Protein 2YQQ (pdb70)

Solvent-accessible surface area: 5164 Å² total; per-residue (Å²): 137,121,118,84,114,99,62,175,168,112,120,123,84,62,0,83,65,49,123,106,180,34,147,115,134,1,121,39,25,172,30,9,32,24,58,95,88,12,43,152,135,26,105,145,166,19,107,65,144,87,122,53,148,87,110,130

Structure (mmCIF, N/CA/C/O backbone):
data_2YQQ
#
_entry.id   2YQQ
#
loop_
_entity.id
_entity.type
_entity.pdbx_description
1 polymer 'Zinc finger HIT domain-containing protein 3'
2 non-polymer 'ZINC ION'
#
loop_
_atom_site.group_PDB
_atom_site.id
_atom_site.type_symbol
_atom_site.label_atom_id
_atom_site.label_alt_id
_atom_site.label_comp_id
_atom_site.label_asym_id
_atom_site.label_entity_id
_atom_site.label_seq_id
_atom_site.pdbx_PDB_ins_code
_atom_site.Cartn_x
_atom_site.Cartn_y
_atom_site.Cartn_z
_atom_site.occupancy
_atom_site.B_iso_or_equiv
_atom_site.auth_seq_id
_atom_site.auth_comp_id
_atom_site.auth_asym_id
_atom_site.auth_atom_id
_atom_site.pdbx_PDB_model_num
ATOM 1 N N . GLY A 1 1 ? 3.902 27.645 37.496 1.00 0.00 1 GLY A N 1
ATOM 2 C CA . GLY A 1 1 ? 4.185 26.224 37.579 1.00 0.00 1 GLY A CA 1
ATOM 3 C C . GLY A 1 1 ? 3.091 25.377 36.961 1.00 0.00 1 GLY A C 1
ATOM 4 O O . GLY A 1 1 ? 2.377 24.662 37.665 1.00 0.00 1 GLY A O 1
ATOM 8 N N . SER A 1 2 ? 2.956 25.458 35.641 1.00 0.00 2 SER A N 1
ATOM 9 C CA . SER A 1 2 ? 1.937 24.696 34.929 1.00 0.00 2 SER A CA 1
ATOM 10 C C . SER A 1 2 ? 2.092 24.860 33.420 1.00 0.00 2 SER A C 1
ATOM 11 O O . SER A 1 2 ? 2.271 25.970 32.920 1.00 0.00 2 SER A O 1
ATOM 19 N N . SER A 1 3 ? 2.023 23.745 32.700 1.00 0.00 3 SER A N 1
ATOM 20 C CA . SER A 1 3 ? 2.160 23.762 31.248 1.00 0.00 3 SER A CA 1
ATOM 21 C C . SER A 1 3 ? 1.171 22.799 30.598 1.00 0.00 3 SER A C 1
ATOM 22 O O . SER A 1 3 ? 0.601 21.935 31.262 1.00 0.00 3 SER A O 1
ATOM 30 N N . GLY A 1 4 ? 0.972 22.957 29.293 1.00 0.00 4 GLY A N 1
ATOM 31 C CA . GLY A 1 4 ? 0.052 22.096 28.573 1.00 0.00 4 GLY A CA 1
ATOM 32 C C . GLY A 1 4 ? 0.122 22.298 27.072 1.00 0.00 4 GLY A C 1
ATOM 33 O O . GLY A 1 4 ? -0.870 22.661 26.441 1.00 0.00 4 GLY A O 1
ATOM 37 N N . SER A 1 5 ? 1.299 22.064 26.500 1.00 0.00 5 SER A N 1
ATOM 38 C CA . SER A 1 5 ? 1.497 22.228 25.064 1.00 0.00 5 SER A CA 1
ATOM 39 C C . SER A 1 5 ? 1.717 20.878 24.388 1.00 0.00 5 SER A C 1
ATOM 40 O O . SER A 1 5 ? 2.592 20.108 24.785 1.00 0.00 5 SER A O 1
ATOM 48 N N . SER A 1 6 ? 0.916 20.597 23.366 1.00 0.00 6 SER A N 1
ATOM 49 C CA . SER A 1 6 ? 1.019 19.339 22.636 1.00 0.00 6 SER A CA 1
ATOM 50 C C . SER A 1 6 ? 1.847 19.513 21.367 1.00 0.00 6 SER A C 1
ATOM 51 O O . SER A 1 6 ? 1.406 20.143 20.406 1.00 0.00 6 SER A O 1
ATOM 59 N N . GLY A 1 7 ? 3.052 18.950 21.371 1.00 0.00 7 GLY A N 1
ATOM 60 C CA . GLY A 1 7 ? 3.923 19.054 20.215 1.00 0.00 7 GLY A CA 1
ATOM 61 C C . GLY A 1 7 ? 3.255 18.579 18.940 1.00 0.00 7 GLY A C 1
ATOM 62 O O . GLY A 1 7 ? 3.295 17.391 18.615 1.00 0.00 7 GLY A O 1
ATOM 66 N N . LEU A 1 8 ? 2.637 19.506 18.216 1.00 0.00 8 LEU A N 1
ATOM 67 C CA . LEU A 1 8 ? 1.955 19.176 16.970 1.00 0.00 8 LEU A CA 1
ATOM 68 C C . LEU A 1 8 ? 2.854 18.342 16.062 1.00 0.00 8 LEU A C 1
ATOM 69 O O . LEU A 1 8 ? 3.850 18.835 15.533 1.00 0.00 8 LEU A O 1
ATOM 85 N N . LYS A 1 9 ? 2.495 17.075 15.885 1.00 0.00 9 LYS A N 1
ATOM 86 C CA . LYS A 1 9 ? 3.265 16.172 15.038 1.00 0.00 9 LYS A CA 1
ATOM 87 C C . LYS A 1 9 ? 2.371 15.507 13.996 1.00 0.00 9 LYS A C 1
ATOM 88 O O . LYS A 1 9 ? 1.145 15.536 14.108 1.00 0.00 9 LYS A O 1
ATOM 107 N N . CYS A 1 10 ? 2.992 14.910 12.985 1.00 0.00 10 CYS A N 1
ATOM 108 C CA . CYS A 1 10 ? 2.252 14.237 11.924 1.00 0.00 10 CYS A CA 1
ATOM 109 C C . CYS A 1 10 ? 2.541 12.740 11.924 1.00 0.00 10 CYS A C 1
ATOM 110 O O . CYS A 1 10 ? 3.481 12.279 12.571 1.00 0.00 10 CYS A O 1
ATOM 118 N N . SER A 1 11 ? 1.725 11.985 11.195 1.00 0.00 11 SER A N 1
ATOM 119 C CA . SER A 1 11 ? 1.889 10.538 11.116 1.00 0.00 11 SER A CA 1
ATOM 120 C C . SER A 1 11 ? 2.599 10.142 9.825 1.00 0.00 11 SER A C 1
ATOM 121 O O . SER A 1 11 ? 2.205 10.555 8.733 1.00 0.00 11 SER A O 1
ATOM 129 N N . THR A 1 12 ? 3.649 9.337 9.957 1.00 0.00 12 THR A N 1
ATOM 130 C CA . THR A 1 12 ? 4.415 8.885 8.802 1.00 0.00 12 THR A CA 1
ATOM 131 C C . THR A 1 12 ? 4.453 7.363 8.729 1.00 0.00 12 THR A C 1
ATOM 132 O O . THR A 1 12 ? 4.807 6.693 9.700 1.00 0.00 12 THR A O 1
ATOM 143 N N . VAL A 1 13 ? 4.088 6.821 7.572 1.00 0.00 13 VAL A N 1
ATOM 144 C CA . VAL A 1 13 ? 4.082 5.377 7.372 1.00 0.00 13 VAL A CA 1
ATOM 145 C C . VAL A 1 13 ? 5.045 4.972 6.261 1.00 0.00 13 VAL A C 1
ATOM 146 O O . VAL A 1 13 ? 5.434 5.795 5.432 1.00 0.00 13 VAL A O 1
ATOM 159 N N . VAL A 1 14 ? 5.426 3.699 6.251 1.00 0.00 14 VAL A N 1
ATOM 160 C CA . VAL A 1 14 ? 6.343 3.183 5.241 1.00 0.00 14 VAL A CA 1
ATOM 161 C C . VAL A 1 14 ? 5.834 1.870 4.656 1.00 0.00 14 VAL A C 1
ATOM 162 O O . VAL A 1 14 ? 5.128 1.114 5.323 1.00 0.00 14 VAL A O 1
ATOM 175 N N . CYS A 1 15 ? 6.199 1.605 3.406 1.00 0.00 15 CYS A N 1
ATOM 176 C CA . CYS A 1 15 ? 5.780 0.384 2.730 1.00 0.00 15 CYS A CA 1
ATOM 177 C C . CYS A 1 15 ? 5.684 -0.778 3.715 1.00 0.00 15 CYS A C 1
ATOM 178 O O . CYS A 1 15 ? 6.646 -1.093 4.416 1.00 0.00 15 CYS A O 1
ATOM 185 N N . VAL A 1 16 ? 4.516 -1.411 3.762 1.00 0.00 16 VAL A N 1
ATOM 186 C CA . VAL A 1 16 ? 4.294 -2.538 4.660 1.00 0.00 16 VAL A CA 1
ATOM 187 C C . VAL A 1 16 ? 4.932 -3.810 4.113 1.00 0.00 16 VAL A C 1
ATOM 188 O O . VAL A 1 16 ? 4.654 -4.911 4.591 1.00 0.00 16 VAL A O 1
ATOM 201 N N . ILE A 1 17 ? 5.788 -3.652 3.110 1.00 0.00 17 ILE A N 1
ATOM 202 C CA . ILE A 1 17 ? 6.467 -4.788 2.499 1.00 0.00 17 ILE A CA 1
ATOM 203 C C . ILE A 1 17 ? 7.978 -4.684 2.675 1.00 0.00 17 ILE A C 1
ATOM 204 O O . ILE A 1 17 ? 8.616 -5.591 3.212 1.00 0.00 17 ILE A O 1
ATOM 220 N N . CYS A 1 18 ? 8.547 -3.572 2.220 1.00 0.00 18 CYS A N 1
ATOM 221 C CA . CYS A 1 18 ? 9.983 -3.348 2.328 1.00 0.00 18 CYS A CA 1
ATOM 222 C C . CYS A 1 18 ? 10.287 -2.249 3.342 1.00 0.00 18 CYS A C 1
ATOM 223 O O . CYS A 1 18 ? 11.414 -2.130 3.826 1.00 0.00 18 CYS A O 1
ATOM 230 N N . LEU A 1 19 ? 9.276 -1.448 3.658 1.00 0.00 19 LEU A N 1
ATOM 231 C CA . LEU A 1 19 ? 9.435 -0.358 4.615 1.00 0.00 19 LEU A CA 1
ATOM 232 C C . LEU A 1 19 ? 10.272 0.770 4.021 1.00 0.00 19 LEU A C 1
ATOM 233 O O . LEU A 1 19 ? 11.275 1.183 4.603 1.00 0.00 19 LEU A O 1
ATOM 249 N N . GLU A 1 20 ? 9.851 1.266 2.862 1.00 0.00 20 GLU A N 1
ATOM 250 C CA . GLU A 1 20 ? 10.563 2.348 2.191 1.00 0.00 20 GLU A CA 1
ATOM 251 C C . GLU A 1 20 ? 9.592 3.424 1.715 1.00 0.00 20 GLU A C 1
ATOM 252 O O . GLU A 1 20 ? 8.400 3.169 1.539 1.00 0.00 20 GLU A O 1
ATOM 264 N N . LYS A 1 21 ? 10.110 4.630 1.508 1.00 0.00 21 LYS A N 1
ATOM 265 C CA . LYS A 1 21 ? 9.292 5.747 1.051 1.00 0.00 21 LYS A CA 1
ATOM 266 C C . LYS A 1 21 ? 8.311 5.298 -0.028 1.00 0.00 21 LYS A C 1
ATOM 267 O O . LYS A 1 21 ? 8.670 5.127 -1.193 1.00 0.00 21 LYS A O 1
ATOM 286 N N . PRO A 1 22 ? 7.044 5.104 0.366 1.00 0.00 22 PRO A N 1
ATOM 287 C CA . PRO A 1 22 ? 5.986 4.674 -0.553 1.00 0.00 22 PRO A CA 1
ATOM 288 C C . PRO A 1 22 ? 5.611 5.761 -1.554 1.00 0.00 22 PRO A C 1
ATOM 289 O O . PRO A 1 22 ? 5.199 6.857 -1.172 1.00 0.00 22 PRO A O 1
ATOM 300 N N . LYS A 1 23 ? 5.757 5.452 -2.838 1.00 0.00 23 LYS A N 1
ATOM 301 C CA . LYS A 1 23 ? 5.432 6.402 -3.896 1.00 0.00 23 LYS A CA 1
ATOM 302 C C . LYS A 1 23 ? 3.929 6.436 -4.154 1.00 0.00 23 LYS A C 1
ATOM 303 O O . LYS A 1 23 ? 3.369 7.483 -4.480 1.00 0.00 23 LYS A O 1
ATOM 322 N N . TYR A 1 24 ? 3.281 5.286 -4.004 1.00 0.00 24 TYR A N 1
ATOM 323 C CA . TYR A 1 24 ? 1.843 5.185 -4.222 1.00 0.00 24 TYR A CA 1
ATOM 324 C C . TYR A 1 24 ? 1.196 4.282 -3.176 1.00 0.00 24 TYR A C 1
ATOM 325 O O . TYR A 1 24 ? 1.883 3.674 -2.354 1.00 0.00 24 TYR A O 1
ATOM 343 N N . ARG A 1 25 ? -0.129 4.198 -3.215 1.00 0.00 25 ARG A N 1
ATOM 344 C CA . ARG A 1 25 ? -0.871 3.370 -2.271 1.00 0.00 25 ARG A CA 1
ATOM 345 C C . ARG A 1 25 ? -1.914 2.524 -2.994 1.00 0.00 25 ARG A C 1
ATOM 346 O O . ARG A 1 25 ? -2.260 2.793 -4.144 1.00 0.00 25 ARG A O 1
ATOM 367 N N . CYS A 1 26 ? -2.413 1.498 -2.311 1.00 0.00 26 CYS A N 1
ATOM 368 C CA . CYS A 1 26 ? -3.416 0.611 -2.887 1.00 0.00 26 CYS A CA 1
ATOM 369 C C . CYS A 1 26 ? -4.781 1.292 -2.936 1.00 0.00 26 CYS A C 1
ATOM 370 O O . CYS A 1 26 ? -5.292 1.788 -1.932 1.00 0.00 26 CYS A O 1
ATOM 377 N N . PRO A 1 27 ? -5.386 1.318 -4.133 1.00 0.00 27 PRO A N 1
ATOM 378 C CA . PRO A 1 27 ? -6.699 1.935 -4.343 1.00 0.00 27 PRO A CA 1
ATOM 379 C C . PRO A 1 27 ? -7.823 1.144 -3.682 1.00 0.00 27 PRO A C 1
ATOM 380 O O . PRO A 1 27 ? -9.002 1.398 -3.929 1.00 0.00 27 PRO A O 1
ATOM 391 N N . ALA A 1 28 ? -7.450 0.185 -2.841 1.00 0.00 28 ALA A N 1
ATOM 392 C CA . ALA A 1 28 ? -8.428 -0.641 -2.143 1.00 0.00 28 ALA A CA 1
ATOM 393 C C . ALA A 1 28 ? -8.339 -0.439 -0.634 1.00 0.00 28 ALA A C 1
ATOM 394 O O . ALA A 1 28 ? -9.245 0.123 -0.018 1.00 0.00 28 ALA A O 1
ATOM 401 N N . CYS A 1 29 ? -7.242 -0.902 -0.043 1.00 0.00 29 CYS A N 1
ATOM 402 C CA . CYS A 1 29 ? -7.036 -0.773 1.394 1.00 0.00 29 CYS A CA 1
ATOM 403 C C . CYS A 1 29 ? -6.233 0.484 1.718 1.00 0.00 29 CYS A C 1
ATOM 404 O O . CYS A 1 29 ? -6.145 0.896 2.875 1.00 0.00 29 CYS A O 1
ATOM 411 N N . ARG A 1 30 ? -5.650 1.089 0.688 1.00 0.00 30 ARG A N 1
ATOM 412 C CA . ARG A 1 30 ? -4.855 2.298 0.863 1.00 0.00 30 ARG A CA 1
ATOM 413 C C . ARG A 1 30 ? -3.588 2.005 1.662 1.00 0.00 30 ARG A C 1
ATOM 414 O O . ARG A 1 30 ? -3.293 2.681 2.648 1.00 0.00 30 ARG A O 1
ATOM 435 N N . VAL A 1 31 ? -2.843 0.992 1.230 1.00 0.00 31 VAL A N 1
ATOM 436 C CA . VAL A 1 31 ? -1.609 0.609 1.905 1.00 0.00 31 VAL A CA 1
ATOM 437 C C . VAL A 1 31 ? -0.392 1.190 1.194 1.00 0.00 31 VAL A C 1
ATOM 438 O O . VAL A 1 31 ? -0.376 1.360 -0.025 1.00 0.00 31 VAL A O 1
ATOM 451 N N . PRO A 1 32 ? 0.655 1.503 1.973 1.00 0.00 32 PRO A N 1
ATOM 452 C CA . PRO A 1 32 ? 1.897 2.070 1.439 1.00 0.00 32 PRO A CA 1
ATOM 453 C C . PRO A 1 32 ? 2.688 1.060 0.615 1.00 0.00 32 PRO A C 1
ATOM 454 O O . PRO A 1 32 ? 3.058 -0.005 1.110 1.00 0.00 32 PRO A O 1
ATOM 465 N N . TYR A 1 33 ? 2.943 1.400 -0.643 1.00 0.00 33 TYR A N 1
ATOM 466 C CA . TYR A 1 33 ? 3.688 0.522 -1.537 1.00 0.00 33 TYR A CA 1
ATOM 467 C C . TYR A 1 33 ? 4.554 1.330 -2.498 1.00 0.00 33 TYR A C 1
ATOM 468 O O . TYR A 1 33 ? 4.062 2.210 -3.206 1.00 0.00 33 TYR A O 1
ATOM 486 N N . CYS A 1 34 ? 5.847 1.025 -2.519 1.00 0.00 34 CYS A N 1
ATOM 487 C CA . CYS A 1 34 ? 6.784 1.721 -3.393 1.00 0.00 34 CYS A CA 1
ATOM 488 C C . CYS A 1 34 ? 6.447 1.471 -4.860 1.00 0.00 34 CYS A C 1
ATOM 489 O O . CYS A 1 34 ? 5.951 2.359 -5.554 1.00 0.00 34 CYS A O 1
ATOM 496 N N . SER A 1 35 ? 6.720 0.257 -5.326 1.00 0.00 35 SER A N 1
ATOM 497 C CA . SER A 1 35 ? 6.450 -0.109 -6.711 1.00 0.00 35 SER A CA 1
ATOM 498 C C . SER A 1 35 ? 5.414 -1.227 -6.786 1.00 0.00 35 SER A C 1
ATOM 499 O O . SER A 1 35 ? 4.913 -1.693 -5.763 1.00 0.00 35 SER A O 1
ATOM 507 N N . VAL A 1 36 ? 5.099 -1.653 -8.005 1.00 0.00 36 VAL A N 1
ATOM 508 C CA . VAL A 1 36 ? 4.125 -2.717 -8.215 1.00 0.00 36 VAL A CA 1
ATOM 509 C C . VAL A 1 36 ? 4.559 -4.004 -7.523 1.00 0.00 36 VAL A C 1
ATOM 510 O O . VAL A 1 36 ? 3.742 -4.709 -6.930 1.00 0.00 36 VAL A O 1
ATOM 523 N N . VAL A 1 37 ? 5.851 -4.305 -7.601 1.00 0.00 37 VAL A N 1
ATOM 524 C CA . VAL A 1 37 ? 6.395 -5.507 -6.981 1.00 0.00 37 VAL A CA 1
ATOM 525 C C . VAL A 1 37 ? 5.812 -5.719 -5.589 1.00 0.00 37 VAL A C 1
ATOM 526 O O . VAL A 1 37 ? 5.076 -6.678 -5.352 1.00 0.00 37 VAL A O 1
ATOM 539 N N . CYS A 1 38 ? 6.145 -4.819 -4.670 1.00 0.00 38 CYS A N 1
ATOM 540 C CA . CYS A 1 38 ? 5.654 -4.906 -3.300 1.00 0.00 38 CYS A CA 1
ATOM 541 C C . CYS A 1 38 ? 4.133 -5.022 -3.273 1.00 0.00 38 CYS A C 1
ATOM 542 O O . CYS A 1 38 ? 3.564 -5.675 -2.397 1.00 0.00 38 CYS A O 1
ATOM 549 N N . PHE A 1 39 ? 3.479 -4.384 -4.239 1.00 0.00 39 PHE A N 1
ATOM 550 C CA . PHE A 1 39 ? 2.024 -4.415 -4.326 1.00 0.00 39 PHE A CA 1
ATOM 551 C C . PHE A 1 39 ? 1.533 -5.795 -4.752 1.00 0.00 39 PHE A C 1
ATOM 552 O O . PHE A 1 39 ? 0.429 -6.209 -4.400 1.00 0.00 39 PHE A O 1
ATOM 569 N N . ARG A 1 40 ? 2.363 -6.502 -5.513 1.00 0.00 40 ARG A N 1
ATOM 570 C CA . ARG A 1 40 ? 2.013 -7.836 -5.989 1.00 0.00 40 ARG A CA 1
ATOM 571 C C . ARG A 1 40 ? 1.764 -8.783 -4.819 1.00 0.00 40 ARG A C 1
ATOM 572 O O . ARG A 1 40 ? 0.655 -9.286 -4.639 1.00 0.00 40 ARG A O 1
ATOM 593 N N . LYS A 1 41 ? 2.803 -9.022 -4.026 1.00 0.00 41 LYS A N 1
ATOM 594 C CA . LYS A 1 41 ? 2.699 -9.908 -2.873 1.00 0.00 41 LYS A CA 1
ATOM 595 C C . LYS A 1 41 ? 1.522 -9.511 -1.987 1.00 0.00 41 LYS A C 1
ATOM 596 O O . LYS A 1 41 ? 0.953 -10.345 -1.283 1.00 0.00 41 LYS A O 1
ATOM 615 N N . HIS A 1 42 ? 1.162 -8.232 -2.028 1.00 0.00 42 HIS A N 1
ATOM 616 C CA . HIS A 1 42 ? 0.051 -7.725 -1.230 1.00 0.00 42 HIS A CA 1
ATOM 617 C C . HIS A 1 42 ? -1.287 -8.100 -1.861 1.00 0.00 42 HIS A C 1
ATOM 618 O O . HIS A 1 42 ? -2.061 -8.869 -1.290 1.00 0.00 42 HIS A O 1
ATOM 632 N N . LYS A 1 43 ? -1.554 -7.550 -3.041 1.00 0.00 43 LYS A N 1
ATOM 633 C CA . LYS A 1 43 ? -2.797 -7.826 -3.750 1.00 0.00 43 LYS A CA 1
ATOM 634 C C . LYS A 1 43 ? -3.257 -9.260 -3.505 1.00 0.00 43 LYS A C 1
ATOM 635 O O . LYS A 1 43 ? -4.444 -9.516 -3.311 1.00 0.00 43 LYS A O 1
ATOM 654 N N . GLU A 1 44 ? -2.307 -10.191 -3.515 1.00 0.00 44 GLU A N 1
ATOM 655 C CA . GLU A 1 44 ? -2.616 -11.598 -3.293 1.00 0.00 44 GLU A CA 1
ATOM 656 C C . GLU A 1 44 ? -3.579 -11.766 -2.121 1.00 0.00 44 GLU A C 1
ATOM 657 O O . GLU A 1 44 ? -4.596 -12.450 -2.234 1.00 0.00 44 GLU A O 1
ATOM 669 N N . GLN A 1 45 ? -3.250 -11.136 -0.998 1.00 0.00 45 GLN A N 1
ATOM 670 C CA . GLN A 1 45 ? -4.085 -11.217 0.195 1.00 0.00 45 GLN A CA 1
ATOM 671 C C . GLN A 1 45 ? -4.602 -9.838 0.592 1.00 0.00 45 GLN A C 1
ATOM 672 O O . GLN A 1 45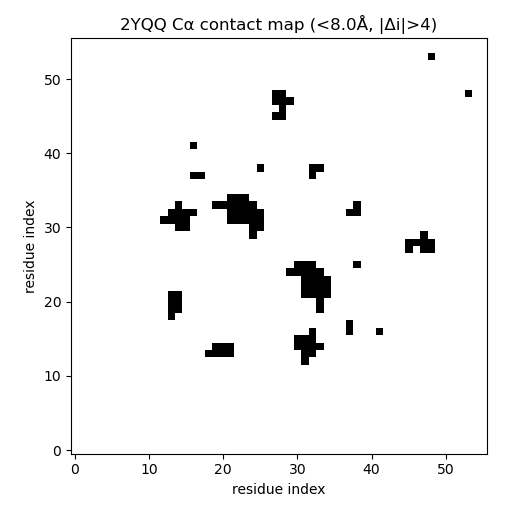 ? -4.936 -9.598 1.753 1.00 0.00 45 GLN A O 1
ATOM 686 N N . CYS A 1 46 ? -4.665 -8.933 -0.379 1.00 0.00 46 CYS A N 1
ATOM 687 C CA . CYS A 1 46 ? -5.140 -7.577 -0.132 1.00 0.00 46 CYS A CA 1
ATOM 688 C C . CYS A 1 46 ? -6.550 -7.592 0.449 1.00 0.00 46 CYS A C 1
ATOM 689 O O . CYS A 1 46 ? -7.519 -7.877 -0.253 1.00 0.00 46 CYS A O 1
ATOM 696 N N . ASN A 1 47 ? -6.657 -7.283 1.738 1.00 0.00 47 ASN A N 1
ATOM 697 C CA . ASN A 1 47 ? -7.948 -7.261 2.414 1.00 0.00 47 ASN A CA 1
ATOM 698 C C . ASN A 1 47 ? -8.353 -5.833 2.769 1.00 0.00 47 ASN A C 1
ATOM 699 O O . ASN A 1 47 ? -7.874 -5.250 3.742 1.00 0.00 47 ASN A O 1
ATOM 710 N N . PRO A 1 48 ? -9.256 -5.256 1.962 1.00 0.00 48 PRO A N 1
ATOM 711 C CA . PRO A 1 48 ? -9.746 -3.890 2.171 1.00 0.00 48 PRO A CA 1
ATOM 712 C C . PRO A 1 48 ? -10.631 -3.775 3.407 1.00 0.00 48 PRO A C 1
ATOM 713 O O . PRO A 1 48 ? -10.822 -4.747 4.137 1.00 0.00 48 PRO A O 1
ATOM 724 N N . GLU A 1 49 ? -11.169 -2.581 3.635 1.00 0.00 49 GLU A N 1
ATOM 725 C CA . GLU A 1 49 ? -12.034 -2.340 4.784 1.00 0.00 49 GLU A CA 1
ATOM 726 C C . GLU A 1 49 ? -13.361 -3.078 4.631 1.00 0.00 49 GLU A C 1
ATOM 727 O O . GLU A 1 49 ? -14.241 -2.649 3.883 1.00 0.00 49 GLU A O 1
ATOM 739 N N . THR A 1 50 ? -13.497 -4.192 5.343 1.00 0.00 50 THR A N 1
ATOM 740 C CA . THR A 1 50 ? -14.715 -4.991 5.286 1.00 0.00 50 THR A CA 1
ATOM 741 C C . THR A 1 50 ? -15.931 -4.172 5.703 1.00 0.00 50 THR A C 1
ATOM 742 O O . THR A 1 50 ? -15.832 -3.283 6.549 1.00 0.00 50 THR A O 1
ATOM 753 N N . SER A 1 51 ? -17.078 -4.478 5.105 1.00 0.00 51 SER A N 1
ATOM 754 C CA . SER A 1 51 ? -18.313 -3.767 5.413 1.00 0.00 51 SER A CA 1
ATOM 755 C C . SER A 1 51 ? -18.660 -3.895 6.893 1.00 0.00 51 SER A C 1
ATOM 756 O O . SER A 1 51 ? -18.426 -4.935 7.508 1.00 0.00 51 SER A O 1
ATOM 764 N N . GLY A 1 52 ? -19.218 -2.829 7.458 1.00 0.00 52 GLY A N 1
ATOM 765 C CA . GLY A 1 52 ? -19.588 -2.842 8.862 1.00 0.00 52 GLY A CA 1
ATOM 766 C C . GLY A 1 52 ? -18.520 -2.233 9.748 1.00 0.00 52 GLY A C 1
ATOM 767 O O . GLY A 1 52 ? -17.483 -1.766 9.276 1.00 0.00 52 GLY A O 1
ATOM 771 N N . PRO A 1 53 ? -18.769 -2.232 11.066 1.00 0.00 53 PRO A N 1
ATOM 772 C CA . PRO A 1 53 ? -17.833 -1.678 12.048 1.00 0.00 53 PRO A CA 1
ATOM 773 C C . PRO A 1 53 ? -16.572 -2.523 12.189 1.00 0.00 53 PRO A C 1
ATOM 774 O O . PRO A 1 53 ? -16.643 -3.722 12.462 1.00 0.00 53 PRO A O 1
ATOM 785 N N . SER A 1 54 ? -15.417 -1.892 12.001 1.00 0.00 54 SER A N 1
ATOM 786 C CA . SER A 1 54 ? -14.140 -2.588 12.103 1.00 0.00 54 SER A CA 1
ATOM 787 C C . SER A 1 54 ? -13.162 -1.803 12.973 1.00 0.00 54 SER A C 1
ATOM 788 O O . SER A 1 54 ? -12.583 -2.342 13.916 1.00 0.00 54 SER A O 1
ATOM 796 N N . SER A 1 55 ? -12.984 -0.527 12.648 1.00 0.00 55 SER A N 1
ATOM 797 C CA . SER A 1 55 ? -12.074 0.332 13.396 1.00 0.00 55 SER A CA 1
ATOM 798 C C . SER A 1 55 ? -12.700 1.702 13.644 1.00 0.00 55 SER A C 1
ATOM 799 O O . SER A 1 55 ? -13.417 2.232 12.796 1.00 0.00 55 SER A O 1
ATOM 807 N N . GLY A 1 56 ? -12.422 2.269 14.814 1.00 0.00 56 GLY A N 1
ATOM 808 C CA . GLY A 1 56 ? -12.965 3.571 15.154 1.00 0.00 56 GLY A CA 1
ATOM 809 C C . GLY A 1 56 ? -12.623 3.990 16.570 1.00 0.00 56 GLY A C 1
ATOM 810 O O . GLY A 1 56 ? -11.834 3.308 17.222 1.00 0.00 56 GLY A O 1
ATOM 816 N N . GLY A 1 1 ? 4.511 25.084 37.375 1.00 0.00 1 GLY A N 2
ATOM 817 C CA . GLY A 1 1 ? 4.939 23.710 37.190 1.00 0.00 1 GLY A CA 2
ATOM 818 C C . GLY A 1 1 ? 4.563 23.164 35.826 1.00 0.00 1 GLY A C 2
ATOM 819 O O . GLY A 1 1 ? 3.389 22.916 35.551 1.00 0.00 1 GLY A O 2
ATOM 823 N N . SER A 1 2 ? 5.562 22.977 34.970 1.00 0.00 2 SER A N 2
ATOM 824 C CA . SER A 1 2 ? 5.331 22.463 33.625 1.00 0.00 2 SER A CA 2
ATOM 825 C C . SER A 1 2 ? 4.977 20.979 33.665 1.00 0.00 2 SER A C 2
ATOM 826 O O . SER A 1 2 ? 5.420 20.248 34.551 1.00 0.00 2 SER A O 2
ATOM 834 N N . SER A 1 3 ? 4.177 20.542 32.698 1.00 0.00 3 SER A N 2
ATOM 835 C CA . SER A 1 3 ? 3.760 19.146 32.624 1.00 0.00 3 SER A CA 2
ATOM 836 C C . SER A 1 3 ? 3.488 18.737 31.179 1.00 0.00 3 SER A C 2
ATOM 837 O O . SER A 1 3 ? 2.582 19.262 30.533 1.00 0.00 3 SER A O 2
ATOM 845 N N . GLY A 1 4 ? 4.282 17.795 30.678 1.00 0.00 4 GLY A N 2
ATOM 846 C CA . GLY A 1 4 ? 4.112 17.330 29.314 1.00 0.00 4 GLY A CA 2
ATOM 847 C C . GLY A 1 4 ? 5.371 16.698 28.756 1.00 0.00 4 GLY A C 2
ATOM 848 O O . GLY A 1 4 ? 6.476 16.987 29.216 1.00 0.00 4 GLY A O 2
ATOM 852 N N . SER A 1 5 ? 5.206 15.831 27.762 1.00 0.00 5 SER A N 2
ATOM 853 C CA . SER A 1 5 ? 6.339 15.152 27.144 1.00 0.00 5 SER A CA 2
ATOM 854 C C . SER A 1 5 ? 7.246 16.148 26.428 1.00 0.00 5 SER A C 2
ATOM 855 O O . SER A 1 5 ? 8.425 16.278 26.757 1.00 0.00 5 SER A O 2
ATOM 863 N N . SER A 1 6 ? 6.686 16.851 25.449 1.00 0.00 6 SER A N 2
ATOM 864 C CA . SER A 1 6 ? 7.444 17.834 24.683 1.00 0.00 6 SER A CA 2
ATOM 865 C C . SER A 1 6 ? 8.446 17.148 23.760 1.00 0.00 6 SER A C 2
ATOM 866 O O . SER A 1 6 ? 9.592 17.580 23.639 1.00 0.00 6 SER A O 2
ATOM 874 N N . GLY A 1 7 ? 8.006 16.074 23.111 1.00 0.00 7 GLY A N 2
ATOM 875 C CA . GLY A 1 7 ? 8.876 15.345 22.208 1.00 0.00 7 GLY A CA 2
ATOM 876 C C . GLY A 1 7 ? 8.625 15.693 20.754 1.00 0.00 7 GLY A C 2
ATOM 877 O O . GLY A 1 7 ? 8.120 16.773 20.445 1.00 0.00 7 GLY A O 2
ATOM 881 N N . LEU A 1 8 ? 8.981 14.779 19.858 1.00 0.00 8 LEU A N 2
ATOM 882 C CA . LEU A 1 8 ? 8.793 14.996 18.428 1.00 0.00 8 LEU A CA 2
ATOM 883 C C . LEU A 1 8 ? 8.130 13.786 17.776 1.00 0.00 8 LEU A C 2
ATOM 884 O O . LEU A 1 8 ? 8.349 12.647 18.189 1.00 0.00 8 LEU A O 2
ATOM 900 N N . LYS A 1 9 ? 7.321 14.041 16.754 1.00 0.00 9 LYS A N 2
ATOM 901 C CA . LYS A 1 9 ? 6.628 12.974 16.041 1.00 0.00 9 LYS A CA 2
ATOM 902 C C . LYS A 1 9 ? 6.394 13.357 14.583 1.00 0.00 9 LYS A C 2
ATOM 903 O O . LYS A 1 9 ? 6.422 14.536 14.229 1.00 0.00 9 LYS A O 2
ATOM 922 N N . CYS A 1 10 ? 6.161 12.354 13.743 1.00 0.00 10 CYS A N 2
ATOM 923 C CA . CYS A 1 10 ? 5.921 12.586 12.323 1.00 0.00 10 CYS A CA 2
ATOM 924 C C . CYS A 1 10 ? 4.968 11.539 11.755 1.00 0.00 10 CYS A C 2
ATOM 925 O O . CYS A 1 10 ? 5.317 10.365 11.639 1.00 0.00 10 CYS A O 2
ATOM 933 N N . SER A 1 11 ? 3.761 11.973 11.405 1.00 0.00 11 SER A N 2
ATOM 934 C CA . SER A 1 11 ? 2.755 11.073 10.854 1.00 0.00 11 SER A CA 2
ATOM 935 C C . SER A 1 11 ? 3.148 10.611 9.454 1.00 0.00 11 SER A C 2
ATOM 936 O O . SER A 1 11 ? 2.683 11.158 8.453 1.00 0.00 11 SER A O 2
ATOM 944 N N . THR A 1 12 ? 4.008 9.599 9.391 1.00 0.00 12 THR A N 2
ATOM 945 C CA . THR A 1 12 ? 4.465 9.063 8.115 1.00 0.00 12 THR A CA 2
ATOM 946 C C . THR A 1 12 ? 4.673 7.555 8.195 1.00 0.00 12 THR A C 2
ATOM 947 O O . THR A 1 12 ? 5.298 7.053 9.129 1.00 0.00 12 THR A O 2
ATOM 958 N N . VAL A 1 13 ? 4.145 6.836 7.209 1.00 0.00 13 VAL A N 2
ATOM 959 C CA . VAL A 1 13 ? 4.275 5.385 7.167 1.00 0.00 13 VAL A CA 2
ATOM 960 C C . VAL A 1 13 ? 5.161 4.946 6.007 1.00 0.00 13 VAL A C 2
ATOM 961 O O . VAL A 1 13 ? 5.298 5.658 5.012 1.00 0.00 13 VAL A O 2
ATOM 974 N N . VAL A 1 14 ? 5.760 3.767 6.140 1.00 0.00 14 VAL A N 2
ATOM 975 C CA . VAL A 1 14 ? 6.633 3.231 5.103 1.00 0.00 14 VAL A CA 2
ATOM 976 C C . VAL A 1 14 ? 6.089 1.917 4.552 1.00 0.00 14 VAL A C 2
ATOM 977 O O . VAL A 1 14 ? 5.279 1.249 5.195 1.00 0.00 14 VAL A O 2
ATOM 990 N N . CYS A 1 15 ? 6.539 1.552 3.356 1.00 0.00 15 CYS A N 2
ATOM 991 C CA . CYS A 1 15 ? 6.099 0.318 2.717 1.00 0.00 15 CYS A CA 2
ATOM 992 C C . CYS A 1 15 ? 6.026 -0.823 3.728 1.00 0.00 15 CYS A C 2
ATOM 993 O O . CYS A 1 15 ? 6.987 -1.090 4.450 1.00 0.00 15 CYS A O 2
ATOM 1000 N N . VAL A 1 16 ? 4.878 -1.493 3.775 1.00 0.00 16 VAL A N 2
ATOM 1001 C CA . VAL A 1 16 ? 4.680 -2.605 4.696 1.00 0.00 16 VAL A CA 2
ATOM 1002 C C . VAL A 1 16 ? 5.308 -3.885 4.156 1.00 0.00 16 VAL A C 2
ATOM 1003 O O . VAL A 1 16 ? 4.978 -4.985 4.599 1.00 0.00 16 VAL A O 2
ATOM 1016 N N . ILE A 1 17 ? 6.214 -3.733 3.196 1.00 0.00 17 ILE A N 2
ATOM 1017 C CA . ILE A 1 17 ? 6.890 -4.877 2.597 1.00 0.00 17 ILE A CA 2
ATOM 1018 C C . ILE A 1 17 ? 8.405 -4.743 2.711 1.00 0.00 17 ILE A C 2
ATOM 1019 O O . ILE A 1 17 ? 9.080 -5.631 3.232 1.00 0.00 17 ILE A O 2
ATOM 1035 N N . CYS A 1 18 ? 8.933 -3.626 2.223 1.00 0.00 18 CYS A N 2
ATOM 1036 C CA . CYS A 1 18 ? 10.368 -3.373 2.271 1.00 0.00 18 CYS A CA 2
ATOM 1037 C C . CYS A 1 18 ? 10.694 -2.278 3.283 1.00 0.00 18 CYS A C 2
ATOM 1038 O O . CYS A 1 18 ? 11.846 -2.112 3.685 1.00 0.00 18 CYS A O 2
ATOM 1045 N N . LEU A 1 19 ? 9.671 -1.535 3.691 1.00 0.00 19 LEU A N 2
ATOM 1046 C CA . LEU A 1 19 ? 9.848 -0.456 4.657 1.00 0.00 19 LEU A CA 2
ATOM 1047 C C . LEU A 1 19 ? 10.583 0.723 4.028 1.00 0.00 19 LEU A C 2
ATOM 1048 O O . LEU A 1 19 ? 11.609 1.171 4.539 1.00 0.00 19 LEU A O 2
ATOM 1064 N N . GLU A 1 20 ? 10.049 1.223 2.917 1.00 0.00 20 GLU A N 2
ATOM 1065 C CA . GLU A 1 20 ? 10.654 2.351 2.220 1.00 0.00 20 GLU A CA 2
ATOM 1066 C C . GLU A 1 20 ? 9.595 3.375 1.820 1.00 0.00 20 GLU A C 2
ATOM 1067 O O . GLU A 1 20 ? 8.403 3.069 1.779 1.00 0.00 20 GLU A O 2
ATOM 1079 N N . LYS A 1 21 ? 10.039 4.592 1.527 1.00 0.00 21 LYS A N 2
ATOM 1080 C CA . LYS A 1 21 ? 9.132 5.663 1.129 1.00 0.00 21 LYS A CA 2
ATOM 1081 C C . LYS A 1 21 ? 8.209 5.204 0.005 1.00 0.00 21 LYS A C 2
ATOM 1082 O O . LYS A 1 21 ? 8.620 5.056 -1.146 1.00 0.00 21 LYS A O 2
ATOM 1101 N N . PRO A 1 22 ? 6.932 4.975 0.343 1.00 0.00 22 PRO A N 2
ATOM 1102 C CA . PRO A 1 22 ? 5.924 4.533 -0.625 1.00 0.00 22 PRO A CA 2
ATOM 1103 C C . PRO A 1 22 ? 5.565 5.624 -1.628 1.00 0.00 22 PRO A C 2
ATOM 1104 O O . PRO A 1 22 ? 5.213 6.741 -1.248 1.00 0.00 22 PRO A O 2
ATOM 1115 N N . LYS A 1 23 ? 5.656 5.293 -2.912 1.00 0.00 23 LYS A N 2
ATOM 1116 C CA . LYS A 1 23 ? 5.339 6.244 -3.972 1.00 0.00 23 LYS A CA 2
ATOM 1117 C C . LYS A 1 23 ? 3.837 6.286 -4.233 1.00 0.00 23 LYS A C 2
ATOM 1118 O O . LYS A 1 23 ? 3.280 7.341 -4.537 1.00 0.00 23 LYS A O 2
ATOM 1137 N N . TYR A 1 24 ? 3.187 5.134 -4.113 1.00 0.00 24 TYR A N 2
ATOM 1138 C CA . TYR A 1 24 ? 1.750 5.040 -4.337 1.00 0.00 24 TYR A CA 2
ATOM 1139 C C . TYR A 1 24 ? 1.094 4.136 -3.298 1.00 0.00 24 TYR A C 2
ATOM 1140 O O . TYR A 1 24 ? 1.776 3.444 -2.542 1.00 0.00 24 TYR A O 2
ATOM 1158 N N . ARG A 1 25 ? -0.235 4.149 -3.267 1.00 0.00 25 ARG A N 2
ATOM 1159 C CA . ARG A 1 25 ? -0.984 3.331 -2.320 1.00 0.00 25 ARG A CA 2
ATOM 1160 C C . ARG A 1 25 ? -2.046 2.504 -3.038 1.00 0.00 25 ARG A C 2
ATOM 1161 O O . ARG A 1 25 ? -2.517 2.877 -4.113 1.00 0.00 25 ARG A O 2
ATOM 1182 N N . CYS A 1 26 ? -2.419 1.379 -2.438 1.00 0.00 26 CYS A N 2
ATOM 1183 C CA . CYS A 1 26 ? -3.424 0.497 -3.019 1.00 0.00 26 CYS A CA 2
ATOM 1184 C C . CYS A 1 26 ? -4.761 1.218 -3.165 1.00 0.00 26 CYS A C 2
ATOM 1185 O O . CYS A 1 26 ? -5.275 1.821 -2.223 1.00 0.00 26 CYS A O 2
ATOM 1192 N N . PRO A 1 27 ? -5.339 1.155 -4.374 1.00 0.00 27 PRO A N 2
ATOM 1193 C CA . PRO A 1 27 ? -6.623 1.795 -4.672 1.00 0.00 27 PRO A CA 2
ATOM 1194 C C . PRO A 1 27 ? -7.790 1.108 -3.970 1.00 0.00 27 PRO A C 2
ATOM 1195 O O . PRO A 1 27 ? -8.952 1.380 -4.267 1.00 0.00 27 PRO A O 2
ATOM 1206 N N . ALA A 1 28 ? -7.471 0.216 -3.038 1.00 0.00 28 ALA A N 2
ATOM 1207 C CA . ALA A 1 28 ? -8.493 -0.509 -2.293 1.00 0.00 28 ALA A CA 2
ATOM 1208 C C . ALA A 1 28 ? -8.366 -0.251 -0.795 1.00 0.00 28 ALA A C 2
ATOM 1209 O O . ALA A 1 28 ? -9.212 0.412 -0.195 1.00 0.00 28 ALA A O 2
ATOM 1216 N N . CYS A 1 29 ? -7.305 -0.781 -0.196 1.00 0.00 29 CYS A N 2
ATOM 1217 C CA . CYS A 1 29 ? -7.067 -0.610 1.232 1.00 0.00 29 CYS A CA 2
ATOM 1218 C C . CYS A 1 29 ? -6.213 0.626 1.497 1.00 0.00 29 CYS A C 2
ATOM 1219 O O . CYS A 1 29 ? -6.130 1.105 2.628 1.00 0.00 29 CYS A O 2
ATOM 1226 N N . ARG A 1 30 ? -5.580 1.138 0.446 1.00 0.00 30 ARG A N 2
ATOM 1227 C CA . ARG A 1 30 ? -4.732 2.318 0.565 1.00 0.00 30 ARG A CA 2
ATOM 1228 C C . ARG A 1 30 ? -3.482 2.009 1.384 1.00 0.00 30 ARG A C 2
ATOM 1229 O O . ARG A 1 30 ? -3.149 2.731 2.324 1.00 0.00 30 ARG A O 2
ATOM 1250 N N . VAL A 1 31 ? -2.795 0.931 1.021 1.00 0.00 31 VAL A N 2
ATOM 1251 C CA . VAL A 1 31 ? -1.582 0.526 1.721 1.00 0.00 31 VAL A CA 2
ATOM 1252 C C . VAL A 1 31 ? -0.343 1.130 1.069 1.00 0.00 31 VAL A C 2
ATOM 1253 O O . VAL A 1 31 ? -0.265 1.281 -0.151 1.00 0.00 31 VAL A O 2
ATOM 1266 N N . PRO A 1 32 ? 0.650 1.484 1.898 1.00 0.00 32 PRO A N 2
ATOM 1267 C CA . PRO A 1 32 ? 1.904 2.076 1.424 1.00 0.00 32 PRO A CA 2
ATOM 1268 C C . PRO A 1 32 ? 2.766 1.076 0.662 1.00 0.00 32 PRO A C 2
ATOM 1269 O O . PRO A 1 32 ? 3.147 0.035 1.198 1.00 0.00 32 PRO A O 2
ATOM 1280 N N . TYR A 1 33 ? 3.069 1.398 -0.591 1.00 0.00 33 TYR A N 2
ATOM 1281 C CA . TYR A 1 33 ? 3.885 0.526 -1.428 1.00 0.00 33 TYR A CA 2
ATOM 1282 C C . TYR A 1 33 ? 4.742 1.341 -2.391 1.00 0.00 33 TYR A C 2
ATOM 1283 O O . TYR A 1 33 ? 4.259 2.272 -3.036 1.00 0.00 33 TYR A O 2
ATOM 1301 N N . CYS A 1 34 ? 6.019 0.984 -2.483 1.00 0.00 34 CYS A N 2
ATOM 1302 C CA . CYS A 1 34 ? 6.946 1.680 -3.367 1.00 0.00 34 CYS A CA 2
ATOM 1303 C C . CYS A 1 34 ? 6.583 1.447 -4.830 1.00 0.00 34 CYS A C 2
ATOM 1304 O O . CYS A 1 34 ? 6.110 2.353 -5.516 1.00 0.00 34 CYS A O 2
ATOM 1311 N N . SER A 1 35 ? 6.807 0.224 -5.302 1.00 0.00 35 SER A N 2
ATOM 1312 C CA . SER A 1 35 ? 6.507 -0.129 -6.685 1.00 0.00 35 SER A CA 2
ATOM 1313 C C . SER A 1 35 ? 5.444 -1.221 -6.748 1.00 0.00 35 SER A C 2
ATOM 1314 O O . SER A 1 35 ? 4.915 -1.649 -5.722 1.00 0.00 35 SER A O 2
ATOM 1322 N N . VAL A 1 36 ? 5.136 -1.669 -7.961 1.00 0.00 36 VAL A N 2
ATOM 1323 C CA . VAL A 1 36 ? 4.137 -2.712 -8.160 1.00 0.00 36 VAL A CA 2
ATOM 1324 C C . VAL A 1 36 ? 4.552 -4.008 -7.472 1.00 0.00 36 VAL A C 2
ATOM 1325 O O . VAL A 1 36 ? 3.735 -4.676 -6.839 1.00 0.00 36 VAL A O 2
ATOM 1338 N N . VAL A 1 37 ? 5.828 -4.358 -7.600 1.00 0.00 37 VAL A N 2
ATOM 1339 C CA . VAL A 1 37 ? 6.352 -5.573 -6.989 1.00 0.00 37 VAL A CA 2
ATOM 1340 C C . VAL A 1 37 ? 5.798 -5.765 -5.582 1.00 0.00 37 VAL A C 2
ATOM 1341 O O . VAL A 1 37 ? 5.053 -6.709 -5.319 1.00 0.00 37 VAL A O 2
ATOM 1354 N N . CYS A 1 38 ? 6.166 -4.861 -4.679 1.00 0.00 38 CYS A N 2
ATOM 1355 C CA . CYS A 1 38 ? 5.706 -4.929 -3.298 1.00 0.00 38 CYS A CA 2
ATOM 1356 C C . CYS A 1 38 ? 4.183 -5.003 -3.234 1.00 0.00 38 CYS A C 2
ATOM 1357 O O . CYS A 1 38 ? 3.617 -5.606 -2.322 1.00 0.00 38 CYS A O 2
ATOM 1364 N N . PHE A 1 39 ? 3.525 -4.385 -4.209 1.00 0.00 39 PHE A N 2
ATOM 1365 C CA . PHE A 1 39 ? 2.068 -4.380 -4.265 1.00 0.00 39 PHE A CA 2
ATOM 1366 C C . PHE A 1 39 ? 1.535 -5.744 -4.693 1.00 0.00 39 PHE A C 2
ATOM 1367 O O . PHE A 1 39 ? 0.456 -6.161 -4.271 1.00 0.00 39 PHE A O 2
ATOM 1384 N N . ARG A 1 40 ? 2.299 -6.434 -5.533 1.00 0.00 40 ARG A N 2
ATOM 1385 C CA . ARG A 1 40 ? 1.904 -7.750 -6.020 1.00 0.00 40 ARG A CA 2
ATOM 1386 C C . ARG A 1 40 ? 1.648 -8.706 -4.858 1.00 0.00 40 ARG A C 2
ATOM 1387 O O . ARG A 1 40 ? 0.529 -9.182 -4.666 1.00 0.00 40 ARG A O 2
ATOM 1408 N N . LYS A 1 41 ? 2.693 -8.982 -4.086 1.00 0.00 41 LYS A N 2
ATOM 1409 C CA . LYS A 1 41 ? 2.584 -9.880 -2.942 1.00 0.00 41 LYS A CA 2
ATOM 1410 C C . LYS A 1 41 ? 1.385 -9.511 -2.073 1.00 0.00 41 LYS A C 2
ATOM 1411 O O . LYS A 1 41 ? 0.650 -10.383 -1.609 1.00 0.00 41 LYS A O 2
ATOM 1430 N N . HIS A 1 42 ? 1.193 -8.213 -1.859 1.00 0.00 42 HIS A N 2
ATOM 1431 C CA . HIS A 1 42 ? 0.082 -7.729 -1.047 1.00 0.00 42 HIS A CA 2
ATOM 1432 C C . HIS A 1 42 ? -1.255 -8.063 -1.702 1.00 0.00 42 HIS A C 2
ATOM 1433 O O . HIS A 1 42 ? -2.048 -8.834 -1.162 1.00 0.00 42 HIS A O 2
ATOM 1447 N N . LYS A 1 43 ? -1.499 -7.476 -2.869 1.00 0.00 43 LYS A N 2
ATOM 1448 C CA . LYS A 1 43 ? -2.740 -7.711 -3.599 1.00 0.00 43 LYS A CA 2
ATOM 1449 C C . LYS A 1 43 ? -3.205 -9.154 -3.430 1.00 0.00 43 LYS A C 2
ATOM 1450 O O . LYS A 1 43 ? -4.380 -9.409 -3.167 1.00 0.00 43 LYS A O 2
ATOM 1469 N N . GLU A 1 44 ? -2.277 -10.093 -3.582 1.00 0.00 44 GLU A N 2
ATOM 1470 C CA . GLU A 1 44 ? -2.594 -11.509 -3.445 1.00 0.00 44 GLU A CA 2
ATOM 1471 C C . GLU A 1 44 ? -3.531 -11.746 -2.265 1.00 0.00 44 GLU A C 2
ATOM 1472 O O . GLU A 1 44 ? -4.527 -12.458 -2.384 1.00 0.00 44 GLU A O 2
ATOM 1484 N N . GLN A 1 45 ? -3.203 -11.143 -1.126 1.00 0.00 45 GLN A N 2
ATOM 1485 C CA . GLN A 1 45 ? -4.015 -11.288 0.076 1.00 0.00 45 GLN A CA 2
ATOM 1486 C C . GLN A 1 45 ? -4.555 -9.938 0.535 1.00 0.00 45 GLN A C 2
ATOM 1487 O O . GLN A 1 45 ? -4.824 -9.735 1.720 1.00 0.00 45 GLN A O 2
ATOM 1501 N N . CYS A 1 46 ? -4.712 -9.017 -0.410 1.00 0.00 46 CYS A N 2
ATOM 1502 C CA . CYS A 1 46 ? -5.220 -7.685 -0.104 1.00 0.00 46 CYS A CA 2
ATOM 1503 C C . CYS A 1 46 ? -6.670 -7.751 0.365 1.00 0.00 46 CYS A C 2
ATOM 1504 O O . CYS A 1 46 ? -7.587 -7.905 -0.440 1.00 0.00 46 CYS A O 2
ATOM 1511 N N . ASN A 1 47 ? -6.869 -7.632 1.674 1.00 0.00 47 ASN A N 2
ATOM 1512 C CA . ASN A 1 47 ? -8.208 -7.677 2.251 1.00 0.00 47 ASN A CA 2
ATOM 1513 C C . ASN A 1 47 ? -8.578 -6.335 2.874 1.00 0.00 47 ASN A C 2
ATOM 1514 O O . ASN A 1 47 ? -8.166 -6.003 3.986 1.00 0.00 47 ASN A O 2
ATOM 1525 N N . PRO A 1 48 ? -9.375 -5.542 2.142 1.00 0.00 48 PRO A N 2
ATOM 1526 C CA . PRO A 1 48 ? -9.819 -4.224 2.602 1.00 0.00 48 PRO A CA 2
ATOM 1527 C C . PRO A 1 48 ? -10.810 -4.317 3.758 1.00 0.00 48 PRO A C 2
ATOM 1528 O O . PRO A 1 48 ? -11.088 -5.404 4.263 1.00 0.00 48 PRO A O 2
ATOM 1539 N N . GLU A 1 49 ? -11.339 -3.170 4.172 1.00 0.00 49 GLU A N 2
ATOM 1540 C CA . GLU A 1 49 ? -12.299 -3.124 5.269 1.00 0.00 49 GLU A CA 2
ATOM 1541 C C . GLU A 1 49 ? -13.541 -3.947 4.940 1.00 0.00 49 GLU A C 2
ATOM 1542 O O . GLU A 1 49 ? -14.177 -3.747 3.904 1.00 0.00 49 GLU A O 2
ATOM 1554 N N . THR A 1 50 ? -13.881 -4.875 5.829 1.00 0.00 50 THR A N 2
ATOM 1555 C CA . THR A 1 50 ? -15.045 -5.730 5.634 1.00 0.00 50 THR A CA 2
ATOM 1556 C C . THR A 1 50 ? -16.326 -4.907 5.561 1.00 0.00 50 THR A C 2
ATOM 1557 O O . THR A 1 50 ? -17.147 -5.097 4.664 1.00 0.00 50 THR A O 2
ATOM 1568 N N . SER A 1 51 ? -16.490 -3.992 6.510 1.00 0.00 51 SER A N 2
ATOM 1569 C CA . SER A 1 51 ? -17.674 -3.141 6.555 1.00 0.00 51 SER A CA 2
ATOM 1570 C C . SER A 1 51 ? -17.796 -2.313 5.280 1.00 0.00 51 SER A C 2
ATOM 1571 O O . SER A 1 51 ? -17.062 -1.345 5.082 1.00 0.00 51 SER A O 2
ATOM 1579 N N . GLY A 1 52 ? -18.730 -2.700 4.417 1.00 0.00 52 GLY A N 2
ATOM 1580 C CA . GLY A 1 52 ? -18.933 -1.984 3.171 1.00 0.00 52 GLY A CA 2
ATOM 1581 C C . GLY A 1 52 ? -19.599 -0.638 3.378 1.00 0.00 52 GLY A C 2
ATOM 1582 O O . GLY A 1 52 ? -19.051 0.409 3.035 1.00 0.00 52 GLY A O 2
ATOM 1586 N N . PRO A 1 53 ? -20.811 -0.656 3.952 1.00 0.00 53 PRO A N 2
ATOM 1587 C CA . PRO A 1 53 ? -21.580 0.564 4.216 1.00 0.00 53 PRO A CA 2
ATOM 1588 C C . PRO A 1 53 ? -20.961 1.411 5.322 1.00 0.00 53 PRO A C 2
ATOM 1589 O O . PRO A 1 53 ? -20.934 2.639 5.236 1.00 0.00 53 PRO A O 2
ATOM 1600 N N . SER A 1 54 ? -20.464 0.748 6.361 1.00 0.00 54 SER A N 2
ATOM 1601 C CA . SER A 1 54 ? -19.848 1.441 7.487 1.00 0.00 54 SER A CA 2
ATOM 1602 C C . SER A 1 54 ? -18.339 1.557 7.293 1.00 0.00 54 SER A C 2
ATOM 1603 O O . SER A 1 54 ? -17.601 0.593 7.495 1.00 0.00 54 SER A O 2
ATOM 1611 N N . SER A 1 55 ? -17.889 2.744 6.901 1.00 0.00 55 SER A N 2
ATOM 1612 C CA . SER A 1 55 ? -16.469 2.987 6.676 1.00 0.00 55 SER A CA 2
ATOM 1613 C C . SER A 1 55 ? -15.923 3.991 7.687 1.00 0.00 55 SER A C 2
ATOM 1614 O O . SER A 1 55 ? -14.834 3.812 8.231 1.00 0.00 55 SER A O 2
ATOM 1622 N N . GLY A 1 56 ? -16.689 5.050 7.933 1.00 0.00 56 GLY A N 2
ATOM 1623 C CA . GLY A 1 56 ? -16.266 6.068 8.877 1.00 0.00 56 GLY A CA 2
ATOM 1624 C C . GLY A 1 56 ? -14.956 6.720 8.479 1.00 0.00 56 GLY A C 2
ATOM 1625 O O . GLY A 1 56 ? -14.873 7.947 8.481 1.00 0.00 56 GLY A O 2
ATOM 1631 N N . GLY A 1 1 ? -7.104 4.258 24.953 1.00 0.00 1 GLY A N 3
ATOM 1632 C CA . GLY A 1 1 ? -6.987 5.281 23.929 1.00 0.00 1 GLY A CA 3
ATOM 1633 C C . GLY A 1 1 ? -6.964 6.681 24.509 1.00 0.00 1 GLY A C 3
ATOM 1634 O O . GLY A 1 1 ? -7.404 6.901 25.637 1.00 0.00 1 GLY A O 3
ATOM 1638 N N . SER A 1 2 ? -6.446 7.631 23.736 1.00 0.00 2 SER A N 3
ATOM 1639 C CA . SER A 1 2 ? -6.361 9.017 24.181 1.00 0.00 2 SER A CA 3
ATOM 1640 C C . SER A 1 2 ? -7.701 9.726 24.008 1.00 0.00 2 SER A C 3
ATOM 1641 O O . SER A 1 2 ? -8.012 10.232 22.930 1.00 0.00 2 SER A O 3
ATOM 1649 N N . SER A 1 3 ? -8.489 9.759 25.077 1.00 0.00 3 SER A N 3
ATOM 1650 C CA . SER A 1 3 ? -9.797 10.402 25.044 1.00 0.00 3 SER A CA 3
ATOM 1651 C C . SER A 1 3 ? -9.686 11.878 25.414 1.00 0.00 3 SER A C 3
ATOM 1652 O O . SER A 1 3 ? -9.079 12.232 26.424 1.00 0.00 3 SER A O 3
ATOM 1660 N N . GLY A 1 4 ? -10.279 12.735 24.589 1.00 0.00 4 GLY A N 3
ATOM 1661 C CA . GLY A 1 4 ? -10.235 14.163 24.845 1.00 0.00 4 GLY A CA 3
ATOM 1662 C C . GLY A 1 4 ? -9.219 14.878 23.977 1.00 0.00 4 GLY A C 3
ATOM 1663 O O . GLY A 1 4 ? -9.536 15.318 22.873 1.00 0.00 4 GLY A O 3
ATOM 1667 N N . SER A 1 5 ? -7.993 14.995 24.478 1.00 0.00 5 SER A N 3
ATOM 1668 C CA . SER A 1 5 ? -6.928 15.666 23.743 1.00 0.00 5 SER A CA 3
ATOM 1669 C C . SER A 1 5 ? -6.763 15.061 22.352 1.00 0.00 5 SER A C 3
ATOM 1670 O O . SER A 1 5 ? -7.305 13.996 22.058 1.00 0.00 5 SER A O 3
ATOM 1678 N N . SER A 1 6 ? -6.009 15.749 21.500 1.00 0.00 6 SER A N 3
ATOM 1679 C CA . SER A 1 6 ? -5.774 15.282 20.138 1.00 0.00 6 SER A CA 3
ATOM 1680 C C . SER A 1 6 ? -4.489 14.464 20.058 1.00 0.00 6 SER A C 3
ATOM 1681 O O . SER A 1 6 ? -3.525 14.730 20.776 1.00 0.00 6 SER A O 3
ATOM 1689 N N . GLY A 1 7 ? -4.483 13.467 19.179 1.00 0.00 7 GLY A N 3
ATOM 1690 C CA . GLY A 1 7 ? -3.312 12.625 19.020 1.00 0.00 7 GLY A CA 3
ATOM 1691 C C . GLY A 1 7 ? -2.952 12.400 17.565 1.00 0.00 7 GLY A C 3
ATOM 1692 O O . GLY A 1 7 ? -2.847 13.351 16.789 1.00 0.00 7 GLY A O 3
ATOM 1696 N N . LEU A 1 8 ? -2.762 11.139 17.192 1.00 0.00 8 LEU A N 3
ATOM 1697 C CA . LEU A 1 8 ? -2.410 10.792 15.820 1.00 0.00 8 LEU A CA 3
ATOM 1698 C C . LEU A 1 8 ? -1.437 11.809 15.233 1.00 0.00 8 LEU A C 3
ATOM 1699 O O . LEU A 1 8 ? -1.569 12.217 14.079 1.00 0.00 8 LEU A O 3
ATOM 1715 N N . LYS A 1 9 ? -0.458 12.215 16.034 1.00 0.00 9 LYS A N 3
ATOM 1716 C CA . LYS A 1 9 ? 0.541 13.182 15.595 1.00 0.00 9 LYS A CA 3
ATOM 1717 C C . LYS A 1 9 ? 1.889 12.506 15.367 1.00 0.00 9 LYS A C 3
ATOM 1718 O O . LYS A 1 9 ? 2.138 11.411 15.872 1.00 0.00 9 LYS A O 3
ATOM 1737 N N . CYS A 1 10 ? 2.755 13.166 14.607 1.00 0.00 10 CYS A N 3
ATOM 1738 C CA . CYS A 1 10 ? 4.079 12.629 14.313 1.00 0.00 10 CYS A CA 3
ATOM 1739 C C . CYS A 1 10 ? 4.015 11.125 14.072 1.00 0.00 10 CYS A C 3
ATOM 1740 O O . CYS A 1 10 ? 4.864 10.372 14.549 1.00 0.00 10 CYS A O 3
ATOM 1748 N N . SER A 1 11 ? 3.000 10.693 13.330 1.00 0.00 11 SER A N 3
ATOM 1749 C CA . SER A 1 11 ? 2.821 9.277 13.030 1.00 0.00 11 SER A CA 3
ATOM 1750 C C . SER A 1 11 ? 2.831 9.035 11.524 1.00 0.00 11 SER A C 3
ATOM 1751 O O . SER A 1 11 ? 1.825 9.240 10.843 1.00 0.00 11 SER A O 3
ATOM 1759 N N . THR A 1 12 ? 3.976 8.598 11.008 1.00 0.00 12 THR A N 3
ATOM 1760 C CA . THR A 1 12 ? 4.119 8.329 9.583 1.00 0.00 12 THR A CA 3
ATOM 1761 C C . THR A 1 12 ? 4.070 6.832 9.298 1.00 0.00 12 THR A C 3
ATOM 1762 O O . THR A 1 12 ? 4.217 6.012 10.205 1.00 0.00 12 THR A O 3
ATOM 1773 N N . VAL A 1 13 ? 3.864 6.482 8.033 1.00 0.00 13 VAL A N 3
ATOM 1774 C CA . VAL A 1 13 ? 3.798 5.082 7.628 1.00 0.00 13 VAL A CA 3
ATOM 1775 C C . VAL A 1 13 ? 4.706 4.812 6.434 1.00 0.00 13 VAL A C 3
ATOM 1776 O O . VAL A 1 13 ? 5.033 5.721 5.670 1.00 0.00 13 VAL A O 3
ATOM 1789 N N . VAL A 1 14 ? 5.111 3.556 6.278 1.00 0.00 14 VAL A N 3
ATOM 1790 C CA . VAL A 1 14 ? 5.981 3.164 5.175 1.00 0.00 14 VAL A CA 3
ATOM 1791 C C . VAL A 1 14 ? 5.528 1.846 4.558 1.00 0.00 14 VAL A C 3
ATOM 1792 O O . VAL A 1 14 ? 4.709 1.128 5.133 1.00 0.00 14 VAL A O 3
ATOM 1805 N N . CYS A 1 15 ? 6.066 1.532 3.385 1.00 0.00 15 CYS A N 3
ATOM 1806 C CA . CYS A 1 15 ? 5.717 0.299 2.688 1.00 0.00 15 CYS A CA 3
ATOM 1807 C C . CYS A 1 15 ? 5.583 -0.861 3.671 1.00 0.00 15 CYS A C 3
ATOM 1808 O O . CYS A 1 15 ? 6.482 -1.118 4.471 1.00 0.00 15 CYS A O 3
ATOM 1815 N N . VAL A 1 16 ? 4.453 -1.558 3.603 1.00 0.00 16 VAL A N 3
ATOM 1816 C CA . VAL A 1 16 ? 4.200 -2.692 4.485 1.00 0.00 16 VAL A CA 3
ATOM 1817 C C . VAL A 1 16 ? 4.891 -3.951 3.973 1.00 0.00 16 VAL A C 3
ATOM 1818 O O . VAL A 1 16 ? 4.533 -5.066 4.353 1.00 0.00 16 VAL A O 3
ATOM 1831 N N . ILE A 1 17 ? 5.883 -3.765 3.108 1.00 0.00 17 ILE A N 3
ATOM 1832 C CA . ILE A 1 17 ? 6.625 -4.886 2.545 1.00 0.00 17 ILE A CA 3
ATOM 1833 C C . ILE A 1 17 ? 8.126 -4.706 2.742 1.00 0.00 17 ILE A C 3
ATOM 1834 O O . ILE A 1 17 ? 8.806 -5.592 3.260 1.00 0.00 17 ILE A O 3
ATOM 1850 N N . CYS A 1 18 ? 8.638 -3.552 2.327 1.00 0.00 18 CYS A N 3
ATOM 1851 C CA . CYS A 1 18 ? 10.058 -3.253 2.458 1.00 0.00 18 CYS A CA 3
ATOM 1852 C C . CYS A 1 18 ? 10.290 -2.153 3.491 1.00 0.00 18 CYS A C 3
ATOM 1853 O O . CYS A 1 18 ? 11.412 -1.951 3.958 1.00 0.00 18 CYS A O 3
ATOM 1860 N N . LEU A 1 19 ? 9.222 -1.446 3.843 1.00 0.00 19 LEU A N 3
ATOM 1861 C CA . LEU A 1 19 ? 9.307 -0.367 4.820 1.00 0.00 19 LEU A CA 3
ATOM 1862 C C . LEU A 1 19 ? 10.105 0.809 4.265 1.00 0.00 19 LEU A C 3
ATOM 1863 O O . LEU A 1 19 ? 10.951 1.377 4.954 1.00 0.00 19 LEU A O 3
ATOM 1879 N N . GLU A 1 20 ? 9.826 1.169 3.016 1.00 0.00 20 GLU A N 3
ATOM 1880 C CA . GLU A 1 20 ? 10.517 2.278 2.370 1.00 0.00 20 GLU A CA 3
ATOM 1881 C C . GLU A 1 20 ? 9.529 3.357 1.936 1.00 0.00 20 GLU A C 3
ATOM 1882 O O . GLU A 1 20 ? 8.324 3.115 1.855 1.00 0.00 20 GLU A O 3
ATOM 1894 N N . LYS A 1 21 ? 10.046 4.549 1.659 1.00 0.00 21 LYS A N 3
ATOM 1895 C CA . LYS A 1 21 ? 9.211 5.666 1.233 1.00 0.00 21 LYS A CA 3
ATOM 1896 C C . LYS A 1 21 ? 8.245 5.235 0.135 1.00 0.00 21 LYS A C 3
ATOM 1897 O O . LYS A 1 21 ? 8.624 5.054 -1.023 1.00 0.00 21 LYS A O 3
ATOM 1916 N N . PRO A 1 22 ? 6.966 5.067 0.503 1.00 0.00 22 PRO A N 3
ATOM 1917 C CA . PRO A 1 22 ? 5.919 4.658 -0.438 1.00 0.00 22 PRO A CA 3
ATOM 1918 C C . PRO A 1 22 ? 5.587 5.750 -1.448 1.00 0.00 22 PRO A C 3
ATOM 1919 O O . PRO A 1 22 ? 5.216 6.863 -1.076 1.00 0.00 22 PRO A O 3
ATOM 1930 N N . LYS A 1 23 ? 5.723 5.426 -2.730 1.00 0.00 23 LYS A N 3
ATOM 1931 C CA . LYS A 1 23 ? 5.437 6.379 -3.795 1.00 0.00 23 LYS A CA 3
ATOM 1932 C C . LYS A 1 23 ? 3.940 6.436 -4.086 1.00 0.00 23 LYS A C 3
ATOM 1933 O O . LYS A 1 23 ? 3.407 7.487 -4.443 1.00 0.00 23 LYS A O 3
ATOM 1952 N N . TYR A 1 24 ? 3.269 5.301 -3.931 1.00 0.00 24 TYR A N 3
ATOM 1953 C CA . TYR A 1 24 ? 1.834 5.222 -4.178 1.00 0.00 24 TYR A CA 3
ATOM 1954 C C . TYR A 1 24 ? 1.155 4.309 -3.161 1.00 0.00 24 TYR A C 3
ATOM 1955 O O . TYR A 1 24 ? 1.818 3.677 -2.338 1.00 0.00 24 TYR A O 3
ATOM 1973 N N . ARG A 1 25 ? -0.171 4.246 -3.225 1.00 0.00 25 ARG A N 3
ATOM 1974 C CA . ARG A 1 25 ? -0.941 3.412 -2.310 1.00 0.00 25 ARG A CA 3
ATOM 1975 C C . ARG A 1 25 ? -1.968 2.577 -3.069 1.00 0.00 25 ARG A C 3
ATOM 1976 O O . ARG A 1 25 ? -2.285 2.863 -4.224 1.00 0.00 25 ARG A O 3
ATOM 1997 N N . CYS A 1 26 ? -2.485 1.544 -2.412 1.00 0.00 26 CYS A N 3
ATOM 1998 C CA . CYS A 1 26 ? -3.476 0.666 -3.024 1.00 0.00 26 CYS A CA 3
ATOM 1999 C C . CYS A 1 26 ? -4.831 1.361 -3.121 1.00 0.00 26 CYS A C 3
ATOM 2000 O O . CYS A 1 26 ? -5.368 1.869 -2.137 1.00 0.00 26 CYS A O 3
ATOM 2007 N N . PRO A 1 27 ? -5.398 1.383 -4.337 1.00 0.00 27 PRO A N 3
ATOM 2008 C CA . PRO A 1 27 ? -6.698 2.011 -4.592 1.00 0.00 27 PRO A CA 3
ATOM 2009 C C . PRO A 1 27 ? -7.850 1.237 -3.961 1.00 0.00 27 PRO A C 3
ATOM 2010 O O . PRO A 1 27 ? -9.018 1.508 -4.239 1.00 0.00 27 PRO A O 3
ATOM 2021 N N . ALA A 1 28 ? -7.513 0.273 -3.111 1.00 0.00 28 ALA A N 3
ATOM 2022 C CA . ALA A 1 28 ? -8.520 -0.539 -2.439 1.00 0.00 28 ALA A CA 3
ATOM 2023 C C . ALA A 1 28 ? -8.444 -0.367 -0.926 1.00 0.00 28 ALA A C 3
ATOM 2024 O O . ALA A 1 28 ? -9.343 0.205 -0.310 1.00 0.00 28 AL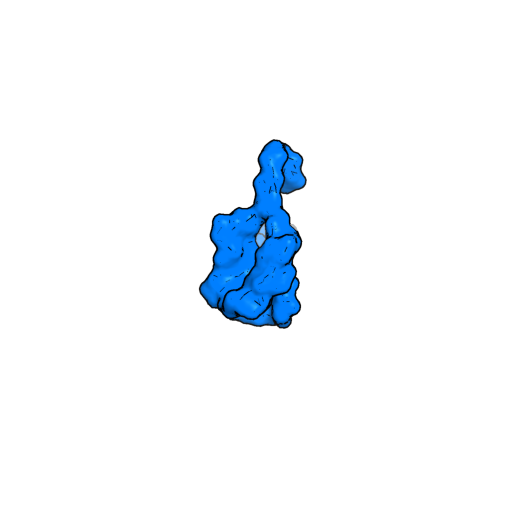A A O 3
ATOM 2031 N N . CYS A 1 29 ? -7.365 -0.866 -0.332 1.00 0.00 29 CYS A N 3
ATOM 2032 C CA . CYS A 1 29 ? -7.171 -0.769 1.110 1.00 0.00 29 CYS A CA 3
ATOM 2033 C C . CYS A 1 29 ? -6.342 0.462 1.465 1.00 0.00 29 CYS A C 3
ATOM 2034 O O . CYS A 1 29 ? -6.297 0.880 2.622 1.00 0.00 29 CYS A O 3
ATOM 2041 N N . ARG A 1 30 ? -5.687 1.038 0.462 1.00 0.00 30 ARG A N 3
ATOM 2042 C CA . ARG A 1 30 ? -4.859 2.220 0.668 1.00 0.00 30 ARG A CA 3
ATOM 2043 C C . ARG A 1 30 ? -3.620 1.879 1.490 1.00 0.00 30 ARG A C 3
ATOM 2044 O O . ARG A 1 30 ? -3.360 2.493 2.525 1.00 0.00 30 ARG A O 3
ATOM 2065 N N . VAL A 1 31 ? -2.859 0.895 1.022 1.00 0.00 31 VAL A N 3
ATOM 2066 C CA . VAL A 1 31 ? -1.646 0.472 1.713 1.00 0.00 31 VAL A CA 3
ATOM 2067 C C . VAL A 1 31 ? -0.405 1.069 1.060 1.00 0.00 31 VAL A C 3
ATOM 2068 O O . VAL A 1 31 ? -0.352 1.282 -0.152 1.00 0.00 31 VAL A O 3
ATOM 2081 N N . PRO A 1 32 ? 0.620 1.345 1.879 1.00 0.00 32 PRO A N 3
ATOM 2082 C CA . PRO A 1 32 ? 1.882 1.920 1.403 1.00 0.00 32 PRO A CA 3
ATOM 2083 C C . PRO A 1 32 ? 2.689 0.934 0.566 1.00 0.00 32 PRO A C 3
ATOM 2084 O O . PRO A 1 32 ? 3.029 -0.156 1.028 1.00 0.00 32 PRO A O 3
ATOM 2095 N N . TYR A 1 33 ? 2.994 1.322 -0.667 1.00 0.00 33 TYR A N 3
ATOM 2096 C CA . TYR A 1 33 ? 3.760 0.471 -1.570 1.00 0.00 33 TYR A CA 3
ATOM 2097 C C . TYR A 1 33 ? 4.631 1.309 -2.501 1.00 0.00 33 TYR A C 3
ATOM 2098 O O . TYR A 1 33 ? 4.140 2.201 -3.194 1.00 0.00 33 TYR A O 3
ATOM 2116 N N . CYS A 1 34 ? 5.927 1.015 -2.512 1.00 0.00 34 CYS A N 3
ATOM 2117 C CA . CYS A 1 34 ? 6.868 1.739 -3.357 1.00 0.00 34 CYS A CA 3
ATOM 2118 C C . CYS A 1 34 ? 6.591 1.472 -4.834 1.00 0.00 34 CYS A C 3
ATOM 2119 O O . CYS A 1 34 ? 6.164 2.363 -5.567 1.00 0.00 34 CYS A O 3
ATOM 2126 N N . SER A 1 35 ? 6.836 0.238 -5.262 1.00 0.00 35 SER A N 3
ATOM 2127 C CA . SER A 1 35 ? 6.617 -0.147 -6.651 1.00 0.00 35 SER A CA 3
ATOM 2128 C C . SER A 1 35 ? 5.555 -1.238 -6.752 1.00 0.00 35 SER A C 3
ATOM 2129 O O . SER A 1 35 ? 5.036 -1.710 -5.740 1.00 0.00 35 SER A O 3
ATOM 2137 N N . VAL A 1 36 ? 5.236 -1.634 -7.980 1.00 0.00 36 VAL A N 3
ATOM 2138 C CA . VAL A 1 36 ? 4.238 -2.670 -8.214 1.00 0.00 36 VAL A CA 3
ATOM 2139 C C . VAL A 1 36 ? 4.618 -3.969 -7.513 1.00 0.00 36 VAL A C 3
ATOM 2140 O O . VAL A 1 36 ? 3.772 -4.638 -6.920 1.00 0.00 36 VAL A O 3
ATOM 2153 N N . VAL A 1 37 ? 5.898 -4.321 -7.586 1.00 0.00 37 VAL A N 3
ATOM 2154 C CA . VAL A 1 37 ? 6.392 -5.540 -6.957 1.00 0.00 37 VAL A CA 3
ATOM 2155 C C . VAL A 1 37 ? 5.805 -5.715 -5.561 1.00 0.00 37 VAL A C 3
ATOM 2156 O O . VAL A 1 37 ? 5.032 -6.642 -5.312 1.00 0.00 37 VAL A O 3
ATOM 2169 N N . CYS A 1 38 ? 6.176 -4.820 -4.652 1.00 0.00 38 CYS A N 3
ATOM 2170 C CA . CYS A 1 38 ? 5.686 -4.874 -3.280 1.00 0.00 38 CYS A CA 3
ATOM 2171 C C . CYS A 1 38 ? 4.164 -4.968 -3.249 1.00 0.00 38 CYS A C 3
ATOM 2172 O O . CYS A 1 38 ? 3.589 -5.615 -2.373 1.00 0.00 38 CYS A O 3
ATOM 2179 N N . PHE A 1 39 ? 3.516 -4.319 -4.211 1.00 0.00 39 PHE A N 3
ATOM 2180 C CA . PHE A 1 39 ? 2.060 -4.329 -4.294 1.00 0.00 39 PHE A CA 3
ATOM 2181 C C . PHE A 1 39 ? 1.551 -5.696 -4.741 1.00 0.00 39 PHE A C 3
ATOM 2182 O O . PHE A 1 39 ? 0.459 -6.118 -4.361 1.00 0.00 39 PHE A O 3
ATOM 2199 N N . ARG A 1 40 ? 2.349 -6.383 -5.552 1.00 0.00 40 ARG A N 3
ATOM 2200 C CA . ARG A 1 40 ? 1.979 -7.701 -6.053 1.00 0.00 40 ARG A CA 3
ATOM 2201 C C . ARG A 1 40 ? 1.706 -8.663 -4.901 1.00 0.00 40 ARG A C 3
ATOM 2202 O O . ARG A 1 40 ? 0.572 -9.096 -4.694 1.00 0.00 40 ARG A O 3
ATOM 2223 N N . LYS A 1 41 ? 2.753 -8.996 -4.154 1.00 0.00 41 LYS A N 3
ATOM 2224 C CA . LYS A 1 41 ? 2.628 -9.907 -3.022 1.00 0.00 41 LYS A CA 3
ATOM 2225 C C . LYS A 1 41 ? 1.468 -9.498 -2.121 1.00 0.00 41 LYS A C 3
ATOM 2226 O O . LYS A 1 41 ? 0.861 -10.337 -1.454 1.00 0.00 41 LYS A O 3
ATOM 2245 N N . HIS A 1 42 ? 1.162 -8.204 -2.107 1.00 0.00 42 HIS A N 3
ATOM 2246 C CA . HIS A 1 42 ? 0.072 -7.685 -1.288 1.00 0.00 42 HIS A CA 3
ATOM 2247 C C . HIS A 1 42 ? -1.281 -8.098 -1.859 1.00 0.00 42 HIS A C 3
ATOM 2248 O O . HIS A 1 42 ? -2.054 -8.800 -1.207 1.00 0.00 42 HIS A O 3
ATOM 2262 N N . LYS A 1 43 ? -1.561 -7.658 -3.081 1.00 0.00 43 LYS A N 3
ATOM 2263 C CA . LYS A 1 43 ? -2.820 -7.982 -3.742 1.00 0.00 43 LYS A CA 3
ATOM 2264 C C . LYS A 1 43 ? -3.245 -9.414 -3.431 1.00 0.00 43 LYS A C 3
ATOM 2265 O O . LYS A 1 43 ? -4.428 -9.690 -3.234 1.00 0.00 43 LYS A O 3
ATOM 2284 N N . GLU A 1 44 ? -2.272 -10.319 -3.386 1.00 0.00 44 GLU A N 3
ATOM 2285 C CA . GLU A 1 44 ? -2.547 -11.721 -3.098 1.00 0.00 44 GLU A CA 3
ATOM 2286 C C . GLU A 1 44 ? -3.546 -11.856 -1.953 1.00 0.00 44 GLU A C 3
ATOM 2287 O O . GLU A 1 44 ? -4.494 -12.636 -2.032 1.00 0.00 44 GLU A O 3
ATOM 2299 N N . GLN A 1 45 ? -3.325 -11.089 -0.890 1.00 0.00 45 GLN A N 3
ATOM 2300 C CA . GLN A 1 45 ? -4.205 -11.124 0.273 1.00 0.00 45 GLN A CA 3
ATOM 2301 C C . GLN A 1 45 ? -4.729 -9.729 0.600 1.00 0.00 45 GLN A C 3
ATOM 2302 O O . GLN A 1 45 ? -5.060 -9.433 1.749 1.00 0.00 45 GLN A O 3
ATOM 2316 N N . CYS A 1 46 ? -4.802 -8.876 -0.416 1.00 0.00 46 CYS A N 3
ATOM 2317 C CA . CYS A 1 46 ? -5.285 -7.512 -0.237 1.00 0.00 46 CYS A CA 3
ATOM 2318 C C . CYS A 1 46 ? -6.733 -7.507 0.245 1.00 0.00 46 CYS A C 3
ATOM 2319 O O . CYS A 1 46 ? -7.664 -7.615 -0.553 1.00 0.00 46 CYS A O 3
ATOM 2326 N N . ASN A 1 47 ? -6.914 -7.379 1.555 1.00 0.00 47 ASN A N 3
ATOM 2327 C CA . ASN A 1 47 ? -8.249 -7.360 2.144 1.00 0.00 47 ASN A CA 3
ATOM 2328 C C . ASN A 1 47 ? -8.643 -5.943 2.551 1.00 0.00 47 ASN A C 3
ATOM 2329 O O . ASN A 1 47 ? -8.231 -5.434 3.594 1.00 0.00 47 ASN A O 3
ATOM 2340 N N . PRO A 1 48 ? -9.459 -5.291 1.711 1.00 0.00 48 PRO A N 3
ATOM 2341 C CA . PRO A 1 48 ? -9.928 -3.925 1.963 1.00 0.00 48 PRO A CA 3
ATOM 2342 C C . PRO A 1 48 ? -10.910 -3.855 3.127 1.00 0.00 48 PRO A C 3
ATOM 2343 O O . PRO A 1 48 ? -11.166 -4.856 3.795 1.00 0.00 48 PRO A O 3
ATOM 2354 N N . GLU A 1 49 ? -11.456 -2.666 3.364 1.00 0.00 49 GLU A N 3
ATOM 2355 C CA . GLU A 1 49 ? -12.410 -2.467 4.448 1.00 0.00 49 GLU A CA 3
ATOM 2356 C C . GLU A 1 49 ? -13.752 -1.978 3.910 1.00 0.00 49 GLU A C 3
ATOM 2357 O O . GLU A 1 49 ? -13.807 -1.095 3.053 1.00 0.00 49 GLU A O 3
ATOM 2369 N N . THR A 1 50 ? -14.834 -2.560 4.418 1.00 0.00 50 THR A N 3
ATOM 2370 C CA . THR A 1 50 ? -16.176 -2.187 3.989 1.00 0.00 50 THR A CA 3
ATOM 2371 C C . THR A 1 50 ? -16.318 -0.672 3.885 1.00 0.00 50 THR A C 3
ATOM 2372 O O . THR A 1 50 ? -15.644 0.074 4.595 1.00 0.00 50 THR A O 3
ATOM 2383 N N . SER A 1 51 ? -17.201 -0.225 2.998 1.00 0.00 51 SER A N 3
ATOM 2384 C CA . SER A 1 51 ? -17.430 1.201 2.799 1.00 0.00 51 SER A CA 3
ATOM 2385 C C . SER A 1 51 ? -18.893 1.556 3.044 1.00 0.00 51 SER A C 3
ATOM 2386 O O . SER A 1 51 ? -19.725 0.680 3.277 1.00 0.00 51 SER A O 3
ATOM 2394 N N . GLY A 1 52 ? -19.200 2.848 2.989 1.00 0.00 52 GLY A N 3
ATOM 2395 C CA . GLY A 1 52 ? -20.563 3.297 3.207 1.00 0.00 52 GLY A CA 3
ATOM 2396 C C . GLY A 1 52 ? -20.626 4.651 3.886 1.00 0.00 52 GLY A C 3
ATOM 2397 O O . GLY A 1 52 ? -21.026 5.651 3.290 1.00 0.00 52 GLY A O 3
ATOM 2401 N N . PRO A 1 53 ? -20.224 4.695 5.165 1.00 0.00 53 PRO A N 3
ATOM 2402 C CA . PRO A 1 53 ? -20.229 5.930 5.955 1.00 0.00 53 PRO A CA 3
ATOM 2403 C C . PRO A 1 53 ? -19.169 6.921 5.486 1.00 0.00 53 PRO A C 3
ATOM 2404 O O . PRO A 1 53 ? -19.371 8.134 5.544 1.00 0.00 53 PRO A O 3
ATOM 2415 N N . SER A 1 54 ? -18.039 6.397 5.021 1.00 0.00 54 SER A N 3
ATOM 2416 C CA . SER A 1 54 ? -16.946 7.236 4.546 1.00 0.00 54 SER A CA 3
ATOM 2417 C C . SER A 1 54 ? -16.464 6.774 3.174 1.00 0.00 54 SER A C 3
ATOM 2418 O O . SER A 1 54 ? -16.805 5.683 2.719 1.00 0.00 54 SER A O 3
ATOM 2426 N N . SER A 1 55 ? -15.667 7.614 2.520 1.00 0.00 55 SER A N 3
ATOM 2427 C CA . SER A 1 55 ? -15.140 7.295 1.199 1.00 0.00 55 SER A CA 3
ATOM 2428 C C . SER A 1 55 ? -13.820 6.537 1.308 1.00 0.00 55 SER A C 3
ATOM 2429 O O . SER A 1 55 ? -13.602 5.545 0.615 1.00 0.00 55 SER A O 3
ATOM 2437 N N . GLY A 1 56 ? -12.943 7.013 2.187 1.00 0.00 56 GLY A N 3
ATOM 2438 C CA . GLY A 1 56 ? -11.656 6.369 2.373 1.00 0.00 56 GLY A CA 3
ATOM 2439 C C . GLY A 1 56 ? -10.634 6.807 1.341 1.00 0.00 56 GLY A C 3
ATOM 2440 O O . GLY A 1 56 ? -9.439 6.772 1.629 1.00 0.00 56 GLY A O 3
ATOM 2446 N N . GLY A 1 1 ? -11.714 16.141 26.552 1.00 0.00 1 GLY A N 4
ATOM 2447 C CA . GLY A 1 1 ? -10.803 17.244 26.305 1.00 0.00 1 GLY A CA 4
ATOM 2448 C C . GLY A 1 1 ? -11.090 17.950 24.994 1.00 0.00 1 GLY A C 4
ATOM 2449 O O . GLY A 1 1 ? -11.356 17.305 23.980 1.00 0.00 1 GLY A O 4
ATOM 2453 N N . SER A 1 2 ? -11.036 19.277 25.015 1.00 0.00 2 SER A N 4
ATOM 2454 C CA . SER A 1 2 ? -11.297 20.072 23.820 1.00 0.00 2 SER A CA 4
ATOM 2455 C C . SER A 1 2 ? -10.006 20.337 23.052 1.00 0.00 2 SER A C 4
ATOM 2456 O O . SER A 1 2 ? -8.910 20.225 23.600 1.00 0.00 2 SER A O 4
ATOM 2464 N N . SER A 1 3 ? -10.146 20.690 21.778 1.00 0.00 3 SER A N 4
ATOM 2465 C CA . SER A 1 3 ? -8.991 20.969 20.931 1.00 0.00 3 SER A CA 4
ATOM 2466 C C . SER A 1 3 ? -9.401 21.776 19.703 1.00 0.00 3 SER A C 4
ATOM 2467 O O . SER A 1 3 ? -10.055 21.261 18.797 1.00 0.00 3 SER A O 4
ATOM 2475 N N . GLY A 1 4 ? -9.009 23.047 19.680 1.00 0.00 4 GLY A N 4
ATOM 2476 C CA . GLY A 1 4 ? -9.344 23.906 18.559 1.00 0.00 4 GLY A CA 4
ATOM 2477 C C . GLY A 1 4 ? -8.241 24.894 18.236 1.00 0.00 4 GLY A C 4
ATOM 2478 O O . GLY A 1 4 ? -7.841 25.032 17.080 1.00 0.00 4 GLY A O 4
ATOM 2482 N N . SER A 1 5 ? -7.748 25.584 19.260 1.00 0.00 5 SER A N 4
ATOM 2483 C CA . SER A 1 5 ? -6.688 26.568 19.079 1.00 0.00 5 SER A CA 4
ATOM 2484 C C . SER A 1 5 ? -5.325 25.964 19.400 1.00 0.00 5 SER A C 4
ATOM 2485 O O . SER A 1 5 ? -4.489 26.597 20.045 1.00 0.00 5 SER A O 4
ATOM 2493 N N . SER A 1 6 ? -5.108 24.734 18.945 1.00 0.00 6 SER A N 4
ATOM 2494 C CA . SER A 1 6 ? -3.848 24.041 19.186 1.00 0.00 6 SER A CA 4
ATOM 2495 C C . SER A 1 6 ? -3.344 23.370 17.912 1.00 0.00 6 SER A C 4
ATOM 2496 O O . SER A 1 6 ? -4.118 22.780 17.159 1.00 0.00 6 SER A O 4
ATOM 2504 N N . GLY A 1 7 ? -2.039 23.465 17.676 1.00 0.00 7 GLY A N 4
ATOM 2505 C CA . GLY A 1 7 ? -1.452 22.864 16.493 1.00 0.00 7 GLY A CA 4
ATOM 2506 C C . GLY A 1 7 ? -0.606 21.649 16.818 1.00 0.00 7 GLY A C 4
ATOM 2507 O O . GLY A 1 7 ? 0.569 21.776 17.163 1.00 0.00 7 GLY A O 4
ATOM 2511 N N . LEU A 1 8 ? -1.204 20.468 16.709 1.00 0.00 8 LEU A N 4
ATOM 2512 C CA . LEU A 1 8 ? -0.498 19.224 16.996 1.00 0.00 8 LEU A CA 4
ATOM 2513 C C . LEU A 1 8 ? -0.890 18.134 16.004 1.00 0.00 8 LEU A C 4
ATOM 2514 O O . LEU A 1 8 ? -2.053 17.736 15.929 1.00 0.00 8 LEU A O 4
ATOM 2530 N N . LYS A 1 9 ? 0.088 17.654 15.244 1.00 0.00 9 LYS A N 4
ATOM 2531 C CA . LYS A 1 9 ? -0.152 16.607 14.257 1.00 0.00 9 LYS A CA 4
ATOM 2532 C C . LYS A 1 9 ? 1.161 15.979 13.800 1.00 0.00 9 LYS A C 4
ATOM 2533 O O . LYS A 1 9 ? 2.072 16.677 13.355 1.00 0.00 9 LYS A O 4
ATOM 2552 N N . CYS A 1 10 ? 1.250 14.658 13.912 1.00 0.00 10 CYS A N 4
ATOM 2553 C CA . CYS A 1 10 ? 2.451 13.936 13.510 1.00 0.00 10 CYS A CA 4
ATOM 2554 C C . CYS A 1 10 ? 2.128 12.481 13.185 1.00 0.00 10 CYS A C 4
ATOM 2555 O O . CYS A 1 10 ? 1.495 11.783 13.977 1.00 0.00 10 CYS A O 4
ATOM 2563 N N . SER A 1 11 ? 2.565 12.031 12.013 1.00 0.00 11 SER A N 4
ATOM 2564 C CA . SER A 1 11 ? 2.317 10.661 11.580 1.00 0.00 11 SER A CA 4
ATOM 2565 C C . SER A 1 11 ? 3.088 10.347 10.301 1.00 0.00 11 SER A C 4
ATOM 2566 O O . SER A 1 11 ? 3.319 11.226 9.470 1.00 0.00 11 SER A O 4
ATOM 2574 N N . THR A 1 12 ? 3.484 9.087 10.150 1.00 0.00 12 THR A N 4
ATOM 2575 C CA . THR A 1 12 ? 4.230 8.656 8.975 1.00 0.00 12 THR A CA 4
ATOM 2576 C C . THR A 1 12 ? 4.122 7.148 8.777 1.00 0.00 12 THR A C 4
ATOM 2577 O O . THR A 1 12 ? 4.248 6.377 9.728 1.00 0.00 12 THR A O 4
ATOM 2588 N N . VAL A 1 13 ? 3.888 6.734 7.536 1.00 0.00 13 VAL A N 4
ATOM 2589 C CA . VAL A 1 13 ? 3.765 5.317 7.213 1.00 0.00 13 VAL A CA 4
ATOM 2590 C C . VAL A 1 13 ? 4.789 4.902 6.163 1.00 0.00 13 VAL A C 4
ATOM 2591 O O . VAL A 1 13 ? 5.160 5.693 5.295 1.00 0.00 13 VAL A O 4
ATOM 2604 N N . VAL A 1 14 ? 5.241 3.655 6.246 1.00 0.00 14 VAL A N 4
ATOM 2605 C CA . VAL A 1 14 ? 6.221 3.133 5.301 1.00 0.00 14 VAL A CA 4
ATOM 2606 C C . VAL A 1 14 ? 5.746 1.822 4.685 1.00 0.00 14 VAL A C 4
ATOM 2607 O O . VAL A 1 14 ? 4.969 1.084 5.290 1.00 0.00 14 VAL A O 4
ATOM 2620 N N . CYS A 1 15 ? 6.219 1.538 3.476 1.00 0.00 15 CYS A N 4
ATOM 2621 C CA . CYS A 1 15 ? 5.843 0.316 2.775 1.00 0.00 15 CYS A CA 4
ATOM 2622 C C . CYS A 1 15 ? 5.760 -0.862 3.742 1.00 0.00 15 CYS A C 4
ATOM 2623 O O . CYS A 1 15 ? 6.734 -1.193 4.419 1.00 0.00 15 CYS A O 4
ATOM 2630 N N . VAL A 1 16 ? 4.591 -1.492 3.800 1.00 0.00 16 VAL A N 4
ATOM 2631 C CA . VAL A 1 16 ? 4.381 -2.633 4.682 1.00 0.00 16 VAL A CA 4
ATOM 2632 C C . VAL A 1 16 ? 5.099 -3.872 4.158 1.00 0.00 16 VAL A C 4
ATOM 2633 O O . VAL A 1 16 ? 4.909 -4.975 4.672 1.00 0.00 16 VAL A O 4
ATOM 2646 N N . ILE A 1 17 ? 5.923 -3.682 3.134 1.00 0.00 17 ILE A N 4
ATOM 2647 C CA . ILE A 1 17 ? 6.671 -4.784 2.541 1.00 0.00 17 ILE A CA 4
ATOM 2648 C C . ILE A 1 17 ? 8.172 -4.602 2.743 1.00 0.00 17 ILE A C 4
ATOM 2649 O O . ILE A 1 17 ? 8.839 -5.456 3.327 1.00 0.00 17 ILE A O 4
ATOM 2665 N N . CYS A 1 18 ? 8.696 -3.482 2.256 1.00 0.00 18 CYS A N 4
ATOM 2666 C CA . CYS A 1 18 ? 10.118 -3.185 2.384 1.00 0.00 18 CYS A CA 4
ATOM 2667 C C . CYS A 1 18 ? 10.349 -2.048 3.375 1.00 0.00 18 CYS A C 4
ATOM 2668 O O . CYS A 1 18 ? 11.480 -1.796 3.795 1.00 0.00 18 CYS A O 4
ATOM 2675 N N . LEU A 1 19 ? 9.272 -1.364 3.744 1.00 0.00 19 LEU A N 4
ATOM 2676 C CA . LEU A 1 19 ? 9.356 -0.254 4.687 1.00 0.00 19 LEU A CA 4
ATOM 2677 C C . LEU A 1 19 ? 10.193 0.885 4.112 1.00 0.00 19 LEU A C 4
ATOM 2678 O O . LEU A 1 19 ? 11.160 1.329 4.729 1.00 0.00 19 LEU A O 4
ATOM 2694 N N . GLU A 1 20 ? 9.811 1.354 2.928 1.00 0.00 20 GLU A N 4
ATOM 2695 C CA . GLU A 1 20 ? 10.526 2.443 2.272 1.00 0.00 20 GLU A CA 4
ATOM 2696 C C . GLU A 1 20 ? 9.554 3.508 1.772 1.00 0.00 20 GLU A C 4
ATOM 2697 O O . GLU A 1 20 ? 8.368 3.241 1.578 1.00 0.00 20 GLU A O 4
ATOM 2709 N N . LYS A 1 21 ? 10.066 4.716 1.565 1.00 0.00 21 LYS A N 4
ATOM 2710 C CA . LYS A 1 21 ? 9.246 5.823 1.086 1.00 0.00 21 LYS A CA 4
ATOM 2711 C C . LYS A 1 21 ? 8.281 5.356 0.001 1.00 0.00 21 LYS A C 4
ATOM 2712 O O . LYS A 1 21 ? 8.652 5.180 -1.160 1.00 0.00 21 LYS A O 4
ATOM 2731 N N . PRO A 1 22 ? 7.012 5.152 0.385 1.00 0.00 22 PRO A N 4
ATOM 2732 C CA . PRO A 1 22 ? 5.968 4.705 -0.542 1.00 0.00 22 PRO A CA 4
ATOM 2733 C C . PRO A 1 22 ? 5.592 5.781 -1.554 1.00 0.00 22 PRO A C 4
ATOM 2734 O O . PRO A 1 22 ? 5.133 6.863 -1.185 1.00 0.00 22 PRO A O 4
ATOM 2745 N N . LYS A 1 23 ? 5.787 5.478 -2.833 1.00 0.00 23 LYS A N 4
ATOM 2746 C CA . LYS A 1 23 ? 5.467 6.418 -3.900 1.00 0.00 23 LYS A CA 4
ATOM 2747 C C . LYS A 1 23 ? 3.963 6.465 -4.151 1.00 0.00 23 LYS A C 4
ATOM 2748 O O . LYS A 1 23 ? 3.401 7.528 -4.418 1.00 0.00 23 LYS A O 4
ATOM 2767 N N . TYR A 1 24 ? 3.317 5.308 -4.062 1.00 0.00 24 TYR A N 4
ATOM 2768 C CA . TYR A 1 24 ? 1.878 5.217 -4.281 1.00 0.00 24 TYR A CA 4
ATOM 2769 C C . TYR A 1 24 ? 1.224 4.321 -3.234 1.00 0.00 24 TYR A C 4
ATOM 2770 O O . TYR A 1 24 ? 1.907 3.668 -2.445 1.00 0.00 24 TYR A O 4
ATOM 2788 N N . ARG A 1 25 ? -0.105 4.294 -3.235 1.00 0.00 25 ARG A N 4
ATOM 2789 C CA . ARG A 1 25 ? -0.853 3.479 -2.286 1.00 0.00 25 ARG A CA 4
ATOM 2790 C C . ARG A 1 25 ? -1.977 2.721 -2.987 1.00 0.00 25 ARG A C 4
ATOM 2791 O O . ARG A 1 25 ? -2.598 3.233 -3.919 1.00 0.00 25 ARG A O 4
ATOM 2812 N N . CYS A 1 26 ? -2.231 1.498 -2.534 1.00 0.00 26 CYS A N 4
ATOM 2813 C CA . CYS A 1 26 ? -3.278 0.668 -3.118 1.00 0.00 26 CYS A CA 4
ATOM 2814 C C . CYS A 1 26 ? -4.589 1.442 -3.224 1.00 0.00 26 CYS A C 4
ATOM 2815 O O . CYS A 1 26 ? -5.112 1.965 -2.239 1.00 0.00 26 CYS A O 4
ATOM 2822 N N . PRO A 1 27 ? -5.135 1.516 -4.447 1.00 0.00 27 PRO A N 4
ATOM 2823 C CA . PRO A 1 27 ? -6.392 2.222 -4.711 1.00 0.00 27 PRO A CA 4
ATOM 2824 C C . PRO A 1 27 ? -7.597 1.506 -4.110 1.00 0.00 27 PRO A C 4
ATOM 2825 O O . PRO A 1 27 ? -8.743 1.863 -4.381 1.00 0.00 27 PRO A O 4
ATOM 2836 N N . ALA A 1 28 ? -7.330 0.494 -3.291 1.00 0.00 28 ALA A N 4
ATOM 2837 C CA . ALA A 1 28 ? -8.392 -0.271 -2.650 1.00 0.00 28 ALA A CA 4
ATOM 2838 C C . ALA A 1 28 ? -8.333 -0.127 -1.133 1.00 0.00 28 ALA A C 4
ATOM 2839 O O . ALA A 1 28 ? -9.234 0.444 -0.518 1.00 0.00 28 ALA A O 4
ATOM 2846 N N . CYS A 1 29 ? -7.268 -0.648 -0.534 1.00 0.00 29 CYS A N 4
ATOM 2847 C CA . CYS A 1 29 ? -7.091 -0.579 0.911 1.00 0.00 29 CYS A CA 4
ATOM 2848 C C . CYS A 1 29 ? -6.283 0.655 1.302 1.00 0.00 29 CYS A C 4
ATOM 2849 O O . CYS A 1 29 ? -6.302 1.082 2.457 1.00 0.00 29 CYS A O 4
ATOM 2856 N N . ARG A 1 30 ? -5.575 1.223 0.332 1.00 0.00 30 ARG A N 4
ATOM 2857 C CA . ARG A 1 30 ? -4.759 2.407 0.574 1.00 0.00 30 ARG A CA 4
ATOM 2858 C C . ARG A 1 30 ? -3.521 2.056 1.394 1.00 0.00 30 ARG A C 4
ATOM 2859 O O . ARG A 1 30 ? -3.197 2.733 2.370 1.00 0.00 30 ARG A O 4
ATOM 2880 N N . VAL A 1 31 ? -2.832 0.993 0.990 1.00 0.00 31 VAL A N 4
ATOM 2881 C CA . VAL A 1 31 ? -1.629 0.552 1.686 1.00 0.00 31 VAL A CA 4
ATOM 2882 C C . VAL A 1 31 ? -0.378 1.148 1.052 1.00 0.00 31 VAL A C 4
ATOM 2883 O O . VAL A 1 31 ? -0.302 1.352 -0.160 1.00 0.00 31 VAL A O 4
ATOM 2896 N N . PRO A 1 32 ? 0.630 1.436 1.889 1.00 0.00 32 PRO A N 4
ATOM 2897 C CA . PRO A 1 32 ? 1.899 2.012 1.432 1.00 0.00 32 PRO A CA 4
ATOM 2898 C C . PRO A 1 32 ? 2.726 1.021 0.619 1.00 0.00 32 PRO A C 4
ATOM 2899 O O . PRO A 1 32 ? 3.122 -0.031 1.121 1.00 0.00 32 PRO A O 4
ATOM 2910 N N . TYR A 1 33 ? 2.983 1.364 -0.638 1.00 0.00 33 TYR A N 4
ATOM 2911 C CA . TYR A 1 33 ? 3.762 0.504 -1.521 1.00 0.00 33 TYR A CA 4
ATOM 2912 C C . TYR A 1 33 ? 4.616 1.333 -2.475 1.00 0.00 33 TYR A C 4
ATOM 2913 O O . TYR A 1 33 ? 4.114 2.219 -3.168 1.00 0.00 33 TYR A O 4
ATOM 2931 N N . CYS A 1 34 ? 5.912 1.039 -2.505 1.00 0.00 34 CYS A N 4
ATOM 2932 C CA . CYS A 1 34 ? 6.839 1.756 -3.373 1.00 0.00 34 CYS A CA 4
ATOM 2933 C C . CYS A 1 34 ? 6.513 1.505 -4.842 1.00 0.00 34 CYS A C 4
ATOM 2934 O O . CYS A 1 34 ? 6.047 2.401 -5.547 1.00 0.00 34 CYS A O 4
ATOM 2941 N N . SER A 1 35 ? 6.760 0.281 -5.297 1.00 0.00 35 SER A N 4
ATOM 2942 C CA . SER A 1 35 ? 6.496 -0.087 -6.684 1.00 0.00 35 SER A CA 4
ATOM 2943 C C . SER A 1 35 ? 5.439 -1.184 -6.763 1.00 0.00 35 SER A C 4
ATOM 2944 O O . SER A 1 35 ? 4.943 -1.659 -5.741 1.00 0.00 35 SER A O 4
ATOM 2952 N N . VAL A 1 36 ? 5.098 -1.582 -7.984 1.00 0.00 36 VAL A N 4
ATOM 2953 C CA . VAL A 1 36 ? 4.100 -2.623 -8.199 1.00 0.00 36 VAL A CA 4
ATOM 2954 C C . VAL A 1 36 ? 4.538 -3.941 -7.569 1.00 0.00 36 VAL A C 4
ATOM 2955 O O . VAL A 1 36 ? 3.710 -4.725 -7.105 1.00 0.00 36 VAL A O 4
ATOM 2968 N N . VAL A 1 37 ? 5.845 -4.179 -7.555 1.00 0.00 37 VAL A N 4
ATOM 2969 C CA . VAL A 1 37 ? 6.394 -5.401 -6.980 1.00 0.00 37 VAL A CA 4
ATOM 2970 C C . VAL A 1 37 ? 5.846 -5.644 -5.579 1.00 0.00 37 VAL A C 4
ATOM 2971 O O . VAL A 1 37 ? 5.144 -6.625 -5.336 1.00 0.00 37 VAL A O 4
ATOM 2984 N N . CYS A 1 38 ? 6.172 -4.742 -4.658 1.00 0.00 38 CYS A N 4
ATOM 2985 C CA . CYS A 1 38 ? 5.713 -4.857 -3.279 1.00 0.00 38 CYS A CA 4
ATOM 2986 C C . CYS A 1 38 ? 4.194 -4.986 -3.220 1.00 0.00 38 CYS A C 4
ATOM 2987 O O . CYS A 1 38 ? 3.648 -5.613 -2.312 1.00 0.00 38 CYS A O 4
ATOM 2994 N N . PHE A 1 39 ? 3.517 -4.389 -4.195 1.00 0.00 39 PHE A N 4
ATOM 2995 C CA . PHE A 1 39 ? 2.060 -4.436 -4.255 1.00 0.00 39 PHE A CA 4
ATOM 2996 C C . PHE A 1 39 ? 1.579 -5.806 -4.723 1.00 0.00 39 PHE A C 4
ATOM 2997 O O . PHE A 1 39 ? 0.534 -6.291 -4.289 1.00 0.00 39 PHE A O 4
ATOM 3014 N N . ARG A 1 40 ? 2.350 -6.426 -5.611 1.00 0.00 40 ARG A N 4
ATOM 3015 C CA . ARG A 1 40 ? 2.003 -7.739 -6.139 1.00 0.00 40 ARG A CA 4
ATOM 3016 C C . ARG A 1 40 ? 1.662 -8.707 -5.010 1.00 0.00 40 ARG A C 4
ATOM 3017 O O . ARG A 1 40 ? 0.531 -9.183 -4.906 1.00 0.00 40 ARG A O 4
ATOM 3038 N N . LYS A 1 41 ? 2.648 -8.995 -4.167 1.00 0.00 41 LYS A N 4
ATOM 3039 C CA . LYS A 1 41 ? 2.453 -9.905 -3.044 1.00 0.00 41 LYS A CA 4
ATOM 3040 C C . LYS A 1 41 ? 1.198 -9.540 -2.258 1.00 0.00 41 LYS A C 4
ATOM 3041 O O . LYS A 1 41 ? 0.288 -10.355 -2.109 1.00 0.00 41 LYS A O 4
ATOM 3060 N N . HIS A 1 42 ? 1.156 -8.309 -1.759 1.00 0.00 42 HIS A N 4
ATOM 3061 C CA . HIS A 1 42 ? 0.011 -7.835 -0.990 1.00 0.00 42 HIS A CA 4
ATOM 3062 C C . HIS A 1 42 ? -1.296 -8.145 -1.714 1.00 0.00 42 HIS A C 4
ATOM 3063 O O . HIS A 1 42 ? -2.243 -8.657 -1.116 1.00 0.00 42 HIS A O 4
ATOM 3077 N N . LYS A 1 43 ? -1.340 -7.831 -3.004 1.00 0.00 43 LYS A N 4
ATOM 3078 C CA . LYS A 1 43 ? -2.530 -8.076 -3.811 1.00 0.00 43 LYS A CA 4
ATOM 3079 C C . LYS A 1 43 ? -3.067 -9.484 -3.575 1.00 0.00 43 LYS A C 4
ATOM 3080 O O . LYS A 1 43 ? -4.276 -9.709 -3.599 1.00 0.00 43 LYS A O 4
ATOM 3099 N N . GLU A 1 44 ? -2.159 -10.428 -3.347 1.00 0.00 44 GLU A N 4
ATOM 3100 C CA . GLU A 1 44 ? -2.543 -11.814 -3.106 1.00 0.00 44 GLU A CA 4
ATOM 3101 C C . GLU A 1 44 ? -3.568 -11.907 -1.979 1.00 0.00 44 GLU A C 4
ATOM 3102 O O . GLU A 1 44 ? -4.498 -12.711 -2.037 1.00 0.00 44 GLU A O 4
ATOM 3114 N N . GLN A 1 45 ? -3.388 -11.079 -0.954 1.00 0.00 45 GLN A N 4
ATOM 3115 C CA . GLN A 1 45 ? -4.295 -11.069 0.187 1.00 0.00 45 GLN A CA 4
ATOM 3116 C C . GLN A 1 45 ? -4.772 -9.652 0.490 1.00 0.00 45 GLN A C 4
ATOM 3117 O O . GLN A 1 45 ? -5.117 -9.332 1.628 1.00 0.00 45 GLN A O 4
ATOM 3131 N N . CYS A 1 46 ? -4.789 -8.807 -0.535 1.00 0.00 46 CYS A N 4
ATOM 3132 C CA . CYS A 1 46 ? -5.222 -7.423 -0.378 1.00 0.00 46 CYS A CA 4
ATOM 3133 C C . CYS A 1 46 ? -6.608 -7.356 0.257 1.00 0.00 46 CYS A C 4
ATOM 3134 O O . CYS A 1 46 ? -7.568 -7.924 -0.261 1.00 0.00 46 CYS A O 4
ATOM 3141 N N . ASN A 1 47 ? -6.703 -6.657 1.384 1.00 0.00 47 ASN A N 4
ATOM 3142 C CA . ASN A 1 47 ? -7.970 -6.515 2.091 1.00 0.00 47 ASN A CA 4
ATOM 3143 C C . ASN A 1 47 ? -8.400 -5.052 2.148 1.00 0.00 47 ASN A C 4
ATOM 3144 O O . ASN A 1 47 ? -7.914 -4.268 2.964 1.00 0.00 47 ASN A O 4
ATOM 3155 N N . PRO A 1 48 ? -9.335 -4.675 1.263 1.00 0.00 48 PRO A N 4
ATOM 3156 C CA . PRO A 1 48 ? -9.852 -3.305 1.194 1.00 0.00 48 PRO A CA 4
ATOM 3157 C C . PRO A 1 48 ? -10.712 -2.948 2.402 1.00 0.00 48 PRO A C 4
ATOM 3158 O O . PRO A 1 48 ? -10.867 -3.750 3.323 1.00 0.00 48 PRO A O 4
ATOM 3169 N N . GLU A 1 49 ? -11.269 -1.741 2.391 1.00 0.00 49 GLU A N 4
ATOM 3170 C CA . GLU A 1 49 ? -12.112 -1.280 3.487 1.00 0.00 49 GLU A CA 4
ATOM 3171 C C . GLU A 1 49 ? -13.587 -1.516 3.174 1.00 0.00 49 GLU A C 4
ATOM 3172 O O . GLU A 1 49 ? -14.289 -0.614 2.715 1.00 0.00 49 GLU A O 4
ATOM 3184 N N . THR A 1 50 ? -14.052 -2.736 3.426 1.00 0.00 50 THR A N 4
ATOM 3185 C CA . THR A 1 50 ? -15.441 -3.093 3.171 1.00 0.00 50 THR A CA 4
ATOM 3186 C C . THR A 1 50 ? -16.307 -2.847 4.402 1.00 0.00 50 THR A C 4
ATOM 3187 O O . THR A 1 50 ? -17.368 -2.229 4.312 1.00 0.00 50 THR A O 4
ATOM 3198 N N . SER A 1 51 ? -15.847 -3.333 5.550 1.00 0.00 51 SER A N 4
ATOM 3199 C CA . SER A 1 51 ? -16.581 -3.168 6.799 1.00 0.00 51 SER A CA 4
ATOM 3200 C C . SER A 1 51 ? -16.569 -1.710 7.248 1.00 0.00 51 SER A C 4
ATOM 3201 O O . SER A 1 51 ? -17.590 -1.171 7.672 1.00 0.00 51 SER A O 4
ATOM 3209 N N . GLY A 1 52 ? -15.404 -1.077 7.151 1.00 0.00 52 GLY A N 4
ATOM 3210 C CA . GLY A 1 52 ? -15.279 0.313 7.551 1.00 0.00 52 GLY A CA 4
ATOM 3211 C C . GLY A 1 52 ? -13.883 0.654 8.031 1.00 0.00 52 GLY A C 4
ATOM 3212 O O . GLY A 1 52 ? -12.895 0.045 7.620 1.00 0.00 52 GLY A O 4
ATOM 3216 N N . PRO A 1 53 ? -13.787 1.652 8.923 1.00 0.00 53 PRO A N 4
ATOM 3217 C CA . PRO A 1 53 ? -12.506 2.097 9.478 1.00 0.00 53 PRO A CA 4
ATOM 3218 C C . PRO A 1 53 ? -11.893 1.066 10.420 1.00 0.00 53 PRO A C 4
ATOM 3219 O O . PRO A 1 53 ? -12.522 0.647 11.391 1.00 0.00 53 PRO A O 4
ATOM 3230 N N . SER A 1 54 ? -10.661 0.662 10.127 1.00 0.00 54 SER A N 4
ATOM 3231 C CA . SER A 1 54 ? -9.964 -0.322 10.946 1.00 0.00 54 SER A CA 4
ATOM 3232 C C . SER A 1 54 ? -8.459 -0.074 10.931 1.00 0.00 54 SER A C 4
ATOM 3233 O O . SER A 1 54 ? -7.825 -0.097 9.876 1.00 0.00 54 SER A O 4
ATOM 3241 N N . SER A 1 55 ? -7.893 0.164 12.110 1.00 0.00 55 SER A N 4
ATOM 3242 C CA . SER A 1 55 ? -6.463 0.421 12.234 1.00 0.00 55 SER A CA 4
ATOM 3243 C C . SER A 1 55 ? -5.667 -0.467 11.283 1.00 0.00 55 SER A C 4
ATOM 3244 O O . SER A 1 55 ? -4.936 0.023 10.423 1.00 0.00 55 SER A O 4
ATOM 3252 N N . GLY A 1 56 ? -5.815 -1.779 11.444 1.00 0.00 56 GLY A N 4
ATOM 3253 C CA . GLY A 1 56 ? -5.105 -2.716 10.593 1.00 0.00 56 GLY A CA 4
ATOM 3254 C C . GLY A 1 56 ? -3.732 -2.211 10.194 1.00 0.00 56 GLY A C 4
ATOM 3255 O O . GLY A 1 56 ? -2.779 -2.412 10.945 1.00 0.00 56 GLY A O 4
ATOM 3261 N N . GLY A 1 1 ? -16.749 21.185 29.334 1.00 0.00 1 GLY A N 5
ATOM 3262 C CA . GLY A 1 1 ? -15.413 21.732 29.186 1.00 0.00 1 GLY A CA 5
ATOM 3263 C C . GLY A 1 1 ? -14.646 21.088 28.049 1.00 0.00 1 GLY A C 5
ATOM 3264 O O . GLY A 1 1 ? -13.514 20.639 28.230 1.00 0.00 1 GLY A O 5
ATOM 3268 N N . SER A 1 2 ? -15.263 21.041 26.872 1.00 0.00 2 SER A N 5
ATOM 3269 C CA . SER A 1 2 ? -14.633 20.442 25.702 1.00 0.00 2 SER A CA 5
ATOM 3270 C C . SER A 1 2 ? -13.634 21.406 25.070 1.00 0.00 2 SER A C 5
ATOM 3271 O O . SER A 1 2 ? -13.956 22.115 24.116 1.00 0.00 2 SER A O 5
ATOM 3279 N N . SER A 1 3 ? -12.419 21.427 25.609 1.00 0.00 3 SER A N 5
ATOM 3280 C CA . SER A 1 3 ? -11.372 22.307 25.101 1.00 0.00 3 SER A CA 5
ATOM 3281 C C . SER A 1 3 ? -10.037 21.573 25.022 1.00 0.00 3 SER A C 5
ATOM 3282 O O . SER A 1 3 ? -9.674 20.823 25.927 1.00 0.00 3 SER A O 5
ATOM 3290 N N . GLY A 1 4 ? -9.310 21.796 23.931 1.00 0.00 4 GLY A N 5
ATOM 3291 C CA . GLY A 1 4 ? -8.023 21.150 23.753 1.00 0.00 4 GLY A CA 5
ATOM 3292 C C . GLY A 1 4 ? -7.679 20.938 22.292 1.00 0.00 4 GLY A C 5
ATOM 3293 O O . GLY A 1 4 ? -7.579 19.802 21.828 1.00 0.00 4 GLY A O 5
ATOM 3297 N N . SER A 1 5 ? -7.497 22.035 21.563 1.00 0.00 5 SER A N 5
ATOM 3298 C CA . SER A 1 5 ? -7.167 21.965 20.145 1.00 0.00 5 SER A CA 5
ATOM 3299 C C . SER A 1 5 ? -5.701 21.592 19.946 1.00 0.00 5 SER A C 5
ATOM 3300 O O . SER A 1 5 ? -5.373 20.731 19.130 1.00 0.00 5 SER A O 5
ATOM 3308 N N . SER A 1 6 ? -4.823 22.247 20.699 1.00 0.00 6 SER A N 5
ATOM 3309 C CA . SER A 1 6 ? -3.391 21.988 20.603 1.00 0.00 6 SER A CA 5
ATOM 3310 C C . SER A 1 6 ? -3.083 20.524 20.899 1.00 0.00 6 SER A C 5
ATOM 3311 O O . SER A 1 6 ? -3.101 20.094 22.051 1.00 0.00 6 SER A O 5
ATOM 3319 N N . GLY A 1 7 ? -2.800 19.761 19.847 1.00 0.00 7 GLY A N 5
ATOM 3320 C CA . GLY A 1 7 ? -2.492 18.352 20.013 1.00 0.00 7 GLY A CA 5
ATOM 3321 C C . GLY A 1 7 ? -2.745 17.551 18.752 1.00 0.00 7 GLY A C 5
ATOM 3322 O O . GLY A 1 7 ? -3.760 16.862 18.639 1.00 0.00 7 GLY A O 5
ATOM 3326 N N . LEU A 1 8 ? -1.823 17.640 17.801 1.00 0.00 8 LEU A N 5
ATOM 3327 C CA . LEU A 1 8 ? -1.952 16.918 16.540 1.00 0.00 8 LEU A CA 5
ATOM 3328 C C . LEU A 1 8 ? -1.467 15.479 16.684 1.00 0.00 8 LEU A C 5
ATOM 3329 O O . LEU A 1 8 ? -0.459 15.215 17.340 1.00 0.00 8 LEU A O 5
ATOM 3345 N N . LYS A 1 9 ? -2.190 14.552 16.065 1.00 0.00 9 LYS A N 5
ATOM 3346 C CA . LYS A 1 9 ? -1.832 13.140 16.120 1.00 0.00 9 LYS A CA 5
ATOM 3347 C C . LYS A 1 9 ? -1.328 12.652 14.766 1.00 0.00 9 LYS A C 5
ATOM 3348 O O . LYS A 1 9 ? -1.696 11.569 14.309 1.00 0.00 9 LYS A O 5
ATOM 3367 N N . CYS A 1 10 ? -0.485 13.457 14.129 1.00 0.00 10 CYS A N 5
ATOM 3368 C CA . CYS A 1 10 ? 0.070 13.107 12.826 1.00 0.00 10 CYS A CA 5
ATOM 3369 C C . CYS A 1 10 ? 0.997 11.901 12.937 1.00 0.00 10 CYS A C 5
ATOM 3370 O O . CYS A 1 10 ? 1.600 11.662 13.983 1.00 0.00 10 CYS A O 5
ATOM 3378 N N . SER A 1 11 ? 1.104 11.142 11.851 1.00 0.00 11 SER A N 5
ATOM 3379 C CA . SER A 1 11 ? 1.953 9.957 11.827 1.00 0.00 11 SER A CA 5
ATOM 3380 C C . SER A 1 11 ? 2.335 9.591 10.396 1.00 0.00 11 SER A C 5
ATOM 3381 O O . SER A 1 11 ? 1.642 9.951 9.444 1.00 0.00 11 SER A O 5
ATOM 3389 N N . THR A 1 12 ? 3.444 8.871 10.252 1.00 0.00 12 THR A N 5
ATOM 3390 C CA . THR A 1 12 ? 3.920 8.457 8.938 1.00 0.00 12 THR A CA 5
ATOM 3391 C C . THR A 1 12 ? 3.844 6.943 8.779 1.00 0.00 12 THR A C 5
ATOM 3392 O O . THR A 1 12 ? 4.059 6.196 9.734 1.00 0.00 12 THR A O 5
ATOM 3403 N N . VAL A 1 13 ? 3.538 6.495 7.565 1.00 0.00 13 VAL A N 5
ATOM 3404 C CA . VAL A 1 13 ? 3.436 5.069 7.280 1.00 0.00 13 VAL A CA 5
ATOM 3405 C C . VAL A 1 13 ? 4.457 4.643 6.231 1.00 0.00 13 VAL A C 5
ATOM 3406 O O . VAL A 1 13 ? 4.826 5.425 5.355 1.00 0.00 13 VAL A O 5
ATOM 3419 N N . VAL A 1 14 ? 4.911 3.397 6.326 1.00 0.00 14 VAL A N 5
ATOM 3420 C CA . VAL A 1 14 ? 5.889 2.866 5.385 1.00 0.00 14 VAL A CA 5
ATOM 3421 C C . VAL A 1 14 ? 5.354 1.625 4.678 1.00 0.00 14 VAL A C 5
ATOM 3422 O O . VAL A 1 14 ? 4.372 1.024 5.114 1.00 0.00 14 VAL A O 5
ATOM 3435 N N . CYS A 1 15 ? 6.008 1.246 3.585 1.00 0.00 15 CYS A N 5
ATOM 3436 C CA . CYS A 1 15 ? 5.599 0.076 2.817 1.00 0.00 15 CYS A CA 5
ATOM 3437 C C . CYS A 1 15 ? 5.434 -1.140 3.723 1.00 0.00 15 CYS A C 5
ATOM 3438 O O . CYS A 1 15 ? 6.361 -1.526 4.436 1.00 0.00 15 CYS A O 5
ATOM 3445 N N . VAL A 1 16 ? 4.248 -1.739 3.690 1.00 0.00 16 VAL A N 5
ATOM 3446 C CA . VAL A 1 16 ? 3.962 -2.912 4.508 1.00 0.00 16 VAL A CA 5
ATOM 3447 C C . VAL A 1 16 ? 4.664 -4.149 3.959 1.00 0.00 16 VAL A C 5
ATOM 3448 O O . VAL A 1 16 ? 4.404 -5.269 4.399 1.00 0.00 16 VAL A O 5
ATOM 3461 N N . ILE A 1 17 ? 5.556 -3.938 2.997 1.00 0.00 17 ILE A N 5
ATOM 3462 C CA . ILE A 1 17 ? 6.297 -5.036 2.389 1.00 0.00 17 ILE A CA 5
ATOM 3463 C C . ILE A 1 17 ? 7.792 -4.909 2.663 1.00 0.00 17 ILE A C 5
ATOM 3464 O O . ILE A 1 17 ? 8.402 -5.792 3.266 1.00 0.00 17 ILE A O 5
ATOM 3480 N N . CYS A 1 18 ? 8.377 -3.802 2.218 1.00 0.00 18 CYS A N 5
ATOM 3481 C CA . CYS A 1 18 ? 9.800 -3.556 2.416 1.00 0.00 18 CYS A CA 5
ATOM 3482 C C . CYS A 1 18 ? 10.023 -2.443 3.436 1.00 0.00 18 CYS A C 5
ATOM 3483 O O . CYS A 1 18 ? 11.145 -2.222 3.895 1.00 0.00 18 CYS A O 5
ATOM 3490 N N . LEU A 1 19 ? 8.948 -1.746 3.787 1.00 0.00 19 LEU A N 5
ATOM 3491 C CA . LEU A 1 19 ? 9.026 -0.656 4.754 1.00 0.00 19 LEU A CA 5
ATOM 3492 C C . LEU A 1 19 ? 9.918 0.468 4.237 1.00 0.00 19 LEU A C 5
ATOM 3493 O O . LEU A 1 19 ? 10.870 0.872 4.903 1.00 0.00 19 LEU A O 5
ATOM 3509 N N . GLU A 1 20 ? 9.600 0.969 3.048 1.00 0.00 20 GLU A N 5
ATOM 3510 C CA . GLU A 1 20 ? 10.373 2.048 2.443 1.00 0.00 20 GLU A CA 5
ATOM 3511 C C . GLU A 1 20 ? 9.456 3.164 1.950 1.00 0.00 20 GLU A C 5
ATOM 3512 O O . GLU A 1 20 ? 8.268 2.946 1.708 1.00 0.00 20 GLU A O 5
ATOM 3524 N N . LYS A 1 21 ? 10.015 4.360 1.804 1.00 0.00 21 LYS A N 5
ATOM 3525 C CA . LYS A 1 21 ? 9.251 5.512 1.340 1.00 0.00 21 LYS A CA 5
ATOM 3526 C C . LYS A 1 21 ? 8.305 5.117 0.210 1.00 0.00 21 LYS A C 5
ATOM 3527 O O . LYS A 1 21 ? 8.707 4.965 -0.944 1.00 0.00 21 LYS A O 5
ATOM 3546 N N . PRO A 1 22 ? 7.018 4.947 0.546 1.00 0.00 22 PRO A N 5
ATOM 3547 C CA . PRO A 1 22 ? 5.989 4.570 -0.428 1.00 0.00 22 PRO A CA 5
ATOM 3548 C C . PRO A 1 22 ? 5.685 5.693 -1.414 1.00 0.00 22 PRO A C 5
ATOM 3549 O O . PRO A 1 22 ? 5.408 6.825 -1.017 1.00 0.00 22 PRO A O 5
ATOM 3560 N N . LYS A 1 23 ? 5.738 5.372 -2.703 1.00 0.00 23 LYS A N 5
ATOM 3561 C CA . LYS A 1 23 ? 5.467 6.352 -3.747 1.00 0.00 23 LYS A CA 5
ATOM 3562 C C . LYS A 1 23 ? 3.975 6.418 -4.058 1.00 0.00 23 LYS A C 5
ATOM 3563 O O . LYS A 1 23 ? 3.453 7.472 -4.423 1.00 0.00 23 LYS A O 5
ATOM 3582 N N . TYR A 1 24 ? 3.294 5.287 -3.909 1.00 0.00 24 TYR A N 5
ATOM 3583 C CA . TYR A 1 24 ? 1.862 5.217 -4.175 1.00 0.00 24 TYR A CA 5
ATOM 3584 C C . TYR A 1 24 ? 1.163 4.322 -3.156 1.00 0.00 24 TYR A C 5
ATOM 3585 O O . TYR A 1 24 ? 1.811 3.678 -2.331 1.00 0.00 24 TYR A O 5
ATOM 3603 N N . ARG A 1 25 ? -0.164 4.287 -3.222 1.00 0.00 25 ARG A N 5
ATOM 3604 C CA . ARG A 1 25 ? -0.953 3.472 -2.306 1.00 0.00 25 ARG A CA 5
ATOM 3605 C C . ARG A 1 25 ? -1.976 2.634 -3.068 1.00 0.00 25 ARG A C 5
ATOM 3606 O O . ARG A 1 25 ? -2.282 2.911 -4.228 1.00 0.00 25 ARG A O 5
ATOM 3627 N N . CYS A 1 26 ? -2.502 1.607 -2.407 1.00 0.00 26 CYS A N 5
ATOM 3628 C CA . CYS A 1 26 ? -3.489 0.728 -3.021 1.00 0.00 26 CYS A CA 5
ATOM 3629 C C . CYS A 1 26 ? -4.854 1.407 -3.090 1.00 0.00 26 CYS A C 5
ATOM 3630 O O . CYS A 1 26 ? -5.377 1.907 -2.094 1.00 0.00 26 CYS A O 5
ATOM 3637 N N . PRO A 1 27 ? -5.446 1.425 -4.293 1.00 0.00 27 PRO A N 5
ATOM 3638 C CA . PRO A 1 27 ? -6.758 2.038 -4.521 1.00 0.00 27 PRO A CA 5
ATOM 3639 C C . PRO A 1 27 ? -7.888 1.250 -3.869 1.00 0.00 27 PRO A C 5
ATOM 3640 O O . PRO A 1 27 ? -9.064 1.500 -4.130 1.00 0.00 27 PRO A O 5
ATOM 3651 N N . ALA A 1 28 ? -7.523 0.296 -3.018 1.00 0.00 28 ALA A N 5
ATOM 3652 C CA . ALA A 1 28 ? -8.507 -0.528 -2.327 1.00 0.00 28 ALA A CA 5
ATOM 3653 C C . ALA A 1 28 ? -8.389 -0.371 -0.814 1.00 0.00 28 ALA A C 5
ATOM 3654 O O . ALA A 1 28 ? -9.298 0.140 -0.160 1.00 0.00 28 ALA A O 5
ATOM 3661 N N . CYS A 1 29 ? -7.263 -0.813 -0.264 1.00 0.00 29 CYS A N 5
ATOM 3662 C CA . CYS A 1 29 ? -7.026 -0.723 1.171 1.00 0.00 29 CYS A CA 5
ATOM 3663 C C . CYS A 1 29 ? -6.216 0.524 1.511 1.00 0.00 29 CYS A C 5
ATOM 3664 O O . CYS A 1 29 ? -6.094 0.899 2.678 1.00 0.00 29 CYS A O 5
ATOM 3671 N N . ARG A 1 30 ? -5.664 1.163 0.485 1.00 0.00 30 ARG A N 5
ATOM 3672 C CA . ARG A 1 30 ? -4.865 2.368 0.674 1.00 0.00 30 ARG A CA 5
ATOM 3673 C C . ARG A 1 30 ? -3.608 2.064 1.485 1.00 0.00 30 ARG A C 5
ATOM 3674 O O . ARG A 1 30 ? -3.263 2.797 2.412 1.00 0.00 30 ARG A O 5
ATOM 3695 N N . VAL A 1 31 ? -2.928 0.979 1.129 1.00 0.00 31 VAL A N 5
ATOM 3696 C CA . VAL A 1 31 ? -1.710 0.579 1.823 1.00 0.00 31 VAL A CA 5
ATOM 3697 C C . VAL A 1 31 ? -0.474 1.151 1.137 1.00 0.00 31 VAL A C 5
ATOM 3698 O O . VAL A 1 31 ? -0.440 1.340 -0.079 1.00 0.00 31 VAL A O 5
ATOM 3711 N N . PRO A 1 32 ? 0.567 1.434 1.934 1.00 0.00 32 PRO A N 5
ATOM 3712 C CA . PRO A 1 32 ? 1.825 1.988 1.426 1.00 0.00 32 PRO A CA 5
ATOM 3713 C C . PRO A 1 32 ? 2.610 0.979 0.596 1.00 0.00 32 PRO A C 5
ATOM 3714 O O . PRO A 1 32 ? 2.924 -0.116 1.065 1.00 0.00 32 PRO A O 5
ATOM 3725 N N . TYR A 1 33 ? 2.925 1.352 -0.639 1.00 0.00 33 TYR A N 5
ATOM 3726 C CA . TYR A 1 33 ? 3.671 0.478 -1.536 1.00 0.00 33 TYR A CA 5
ATOM 3727 C C . TYR A 1 33 ? 4.567 1.289 -2.467 1.00 0.00 33 TYR A C 5
ATOM 3728 O O . TYR A 1 33 ? 4.100 2.181 -3.176 1.00 0.00 33 TYR A O 5
ATOM 3746 N N . CYS A 1 34 ? 5.858 0.973 -2.460 1.00 0.00 34 CYS A N 5
ATOM 3747 C CA . CYS A 1 34 ? 6.821 1.671 -3.303 1.00 0.00 34 CYS A CA 5
ATOM 3748 C C . CYS A 1 34 ? 6.522 1.434 -4.781 1.00 0.00 34 CYS A C 5
ATOM 3749 O O . CYS A 1 34 ? 6.062 2.333 -5.484 1.00 0.00 34 CYS A O 5
ATOM 3756 N N . SER A 1 35 ? 6.788 0.217 -5.245 1.00 0.00 35 SER A N 5
ATOM 3757 C CA . SER A 1 35 ? 6.551 -0.138 -6.639 1.00 0.00 35 SER A CA 5
ATOM 3758 C C . SER A 1 35 ? 5.502 -1.240 -6.749 1.00 0.00 35 SER A C 5
ATOM 3759 O O . SER A 1 35 ? 4.983 -1.722 -5.742 1.00 0.00 35 SER A O 5
ATOM 3767 N N . VAL A 1 36 ? 5.194 -1.635 -7.980 1.00 0.00 36 VAL A N 5
ATOM 3768 C CA . VAL A 1 36 ? 4.207 -2.681 -8.223 1.00 0.00 36 VAL A CA 5
ATOM 3769 C C . VAL A 1 36 ? 4.605 -3.982 -7.536 1.00 0.00 36 VAL A C 5
ATOM 3770 O O . VAL A 1 36 ? 3.773 -4.656 -6.930 1.00 0.00 36 VAL A O 5
ATOM 3783 N N . VAL A 1 37 ? 5.885 -4.329 -7.634 1.00 0.00 37 VAL A N 5
ATOM 3784 C CA . VAL A 1 37 ? 6.394 -5.550 -7.020 1.00 0.00 37 VAL A CA 5
ATOM 3785 C C . VAL A 1 37 ? 5.790 -5.763 -5.637 1.00 0.00 37 VAL A C 5
ATOM 3786 O O . VAL A 1 37 ? 5.006 -6.688 -5.426 1.00 0.00 37 VAL A O 5
ATOM 3799 N N . CYS A 1 38 ? 6.160 -4.900 -4.696 1.00 0.00 38 CYS A N 5
ATOM 3800 C CA . CYS A 1 38 ? 5.656 -4.993 -3.332 1.00 0.00 38 CYS A CA 5
ATOM 3801 C C . CYS A 1 38 ? 4.133 -5.099 -3.321 1.00 0.00 38 CYS A C 5
ATOM 3802 O O . CYS A 1 38 ? 3.557 -5.822 -2.508 1.00 0.00 38 CYS A O 5
ATOM 3809 N N . PHE A 1 39 ? 3.489 -4.374 -4.229 1.00 0.00 39 PHE A N 5
ATOM 3810 C CA . PHE A 1 39 ? 2.034 -4.386 -4.324 1.00 0.00 39 PHE A CA 5
ATOM 3811 C C . PHE A 1 39 ? 1.528 -5.758 -4.759 1.00 0.00 39 PHE A C 5
ATOM 3812 O O . PHE A 1 39 ? 0.420 -6.164 -4.407 1.00 0.00 39 PHE A O 5
ATOM 3829 N N . ARG A 1 40 ? 2.348 -6.468 -5.527 1.00 0.00 40 ARG A N 5
ATOM 3830 C CA . ARG A 1 40 ? 1.984 -7.794 -6.013 1.00 0.00 40 ARG A CA 5
ATOM 3831 C C . ARG A 1 40 ? 1.747 -8.752 -4.849 1.00 0.00 40 ARG A C 5
ATOM 3832 O O . ARG A 1 40 ? 0.637 -9.248 -4.656 1.00 0.00 40 ARG A O 5
ATOM 3853 N N . LYS A 1 41 ? 2.797 -9.009 -4.077 1.00 0.00 41 LYS A N 5
ATOM 3854 C CA . LYS A 1 41 ? 2.704 -9.907 -2.932 1.00 0.00 41 LYS A CA 5
ATOM 3855 C C . LYS A 1 41 ? 1.539 -9.518 -2.028 1.00 0.00 41 LYS A C 5
ATOM 3856 O O . LYS A 1 41 ? 0.955 -10.365 -1.351 1.00 0.00 41 LYS A O 5
ATOM 3875 N N . HIS A 1 42 ? 1.203 -8.231 -2.024 1.00 0.00 42 HIS A N 5
ATOM 3876 C CA . HIS A 1 42 ? 0.105 -7.730 -1.205 1.00 0.00 42 HIS A CA 5
ATOM 3877 C C . HIS A 1 42 ? -1.242 -8.097 -1.819 1.00 0.00 42 HIS A C 5
ATOM 3878 O O . HIS A 1 42 ? -2.031 -8.829 -1.222 1.00 0.00 42 HIS A O 5
ATOM 3892 N N . LYS A 1 43 ? -1.500 -7.582 -3.017 1.00 0.00 43 LYS A N 5
ATOM 3893 C CA . LYS A 1 43 ? -2.752 -7.854 -3.714 1.00 0.00 43 LYS A CA 5
ATOM 3894 C C . LYS A 1 43 ? -3.231 -9.275 -3.436 1.00 0.00 43 LYS A C 5
ATOM 3895 O O . LYS A 1 43 ? -4.413 -9.502 -3.182 1.00 0.00 43 LYS A O 5
ATOM 3914 N N . GLU A 1 44 ? -2.305 -10.228 -3.486 1.00 0.00 44 GLU A N 5
ATOM 3915 C CA . GLU A 1 44 ? -2.634 -11.627 -3.240 1.00 0.00 44 GLU A CA 5
ATOM 3916 C C . GLU A 1 44 ? -3.588 -11.760 -2.056 1.00 0.00 44 GLU A C 5
ATOM 3917 O O . GLU A 1 44 ? -4.601 -12.455 -2.138 1.00 0.00 44 GLU A O 5
ATOM 3929 N N . GLN A 1 45 ? -3.257 -11.090 -0.958 1.00 0.00 45 GLN A N 5
ATOM 3930 C CA . GLN A 1 45 ? -4.083 -11.134 0.243 1.00 0.00 45 GLN A CA 5
ATOM 3931 C C . GLN A 1 45 ? -4.622 -9.749 0.585 1.00 0.00 45 GLN A C 5
ATOM 3932 O O . GLN A 1 45 ? -4.910 -9.452 1.745 1.00 0.00 45 GLN A O 5
ATOM 3946 N N . CYS A 1 46 ? -4.757 -8.905 -0.432 1.00 0.00 46 CYS A N 5
ATOM 3947 C CA . CYS A 1 46 ? -5.261 -7.550 -0.241 1.00 0.00 46 CYS A CA 5
ATOM 3948 C C . CYS A 1 46 ? -6.732 -7.570 0.165 1.00 0.00 46 CYS A C 5
ATOM 3949 O O . CYS A 1 46 ? -7.617 -7.710 -0.677 1.00 0.00 46 CYS A O 5
ATOM 3956 N N . ASN A 1 47 ? -6.984 -7.427 1.463 1.00 0.00 47 ASN A N 5
ATOM 3957 C CA . ASN A 1 47 ? -8.347 -7.429 1.981 1.00 0.00 47 ASN A CA 5
ATOM 3958 C C . ASN A 1 47 ? -8.725 -6.053 2.521 1.00 0.00 47 ASN A C 5
ATOM 3959 O O . ASN A 1 47 ? -8.351 -5.669 3.629 1.00 0.00 47 ASN A O 5
ATOM 3970 N N . PRO A 1 48 ? -9.484 -5.291 1.719 1.00 0.00 48 PRO A N 5
ATOM 3971 C CA . PRO A 1 48 ? -9.931 -3.946 2.095 1.00 0.00 48 PRO A CA 5
ATOM 3972 C C . PRO A 1 48 ? -10.965 -3.971 3.216 1.00 0.00 48 PRO A C 5
ATOM 3973 O O . PRO A 1 48 ? -11.246 -5.022 3.789 1.00 0.00 48 PRO A O 5
ATOM 3984 N N . GLU A 1 49 ? -11.528 -2.806 3.521 1.00 0.00 49 GLU A N 5
ATOM 3985 C CA . GLU A 1 49 ? -12.531 -2.696 4.573 1.00 0.00 49 GLU A CA 5
ATOM 3986 C C . GLU A 1 49 ? -13.753 -3.551 4.252 1.00 0.00 49 GLU A C 5
ATOM 3987 O O . GLU A 1 49 ? -14.455 -3.309 3.269 1.00 0.00 49 GLU A O 5
ATOM 3999 N N . THR A 1 50 ? -14.002 -4.555 5.087 1.00 0.00 50 THR A N 5
ATOM 4000 C CA . THR A 1 50 ? -15.137 -5.448 4.892 1.00 0.00 50 THR A CA 5
ATOM 4001 C C . THR A 1 50 ? -16.436 -4.663 4.750 1.00 0.00 50 THR A C 5
ATOM 4002 O O . THR A 1 50 ? -16.618 -3.625 5.386 1.00 0.00 50 THR A O 5
ATOM 4013 N N . SER A 1 51 ? -17.338 -5.166 3.913 1.00 0.00 51 SER A N 5
ATOM 4014 C CA . SER A 1 51 ? -18.620 -4.510 3.685 1.00 0.00 51 SER A CA 5
ATOM 4015 C C . SER A 1 51 ? -19.652 -4.961 4.714 1.00 0.00 51 SER A C 5
ATOM 4016 O O . SER A 1 51 ? -20.380 -4.145 5.278 1.00 0.00 51 SER A O 5
ATOM 4024 N N . GLY A 1 52 ? -19.707 -6.268 4.954 1.00 0.00 52 GLY A N 5
ATOM 4025 C CA . GLY A 1 52 ? -20.652 -6.806 5.915 1.00 0.00 52 GLY A CA 5
ATOM 4026 C C . GLY A 1 52 ? -20.526 -6.156 7.279 1.00 0.00 52 GLY A C 5
ATOM 4027 O O . GLY A 1 52 ? -20.999 -5.042 7.505 1.00 0.00 52 GLY A O 5
ATOM 4031 N N . PRO A 1 53 ? -19.877 -6.861 8.217 1.00 0.00 53 PRO A N 5
ATOM 4032 C CA . PRO A 1 53 ? -19.676 -6.366 9.582 1.00 0.00 53 PRO A CA 5
ATOM 4033 C C . PRO A 1 53 ? -18.694 -5.200 9.637 1.00 0.00 53 PRO A C 5
ATOM 4034 O O . PRO A 1 53 ? -17.496 -5.395 9.843 1.00 0.00 53 PRO A O 5
ATOM 4045 N N . SER A 1 54 ? -19.209 -3.989 9.453 1.00 0.00 54 SER A N 5
ATOM 4046 C CA . SER A 1 54 ? -18.376 -2.792 9.479 1.00 0.00 54 SER A CA 5
ATOM 4047 C C . SER A 1 54 ? -18.000 -2.423 10.911 1.00 0.00 54 SER A C 5
ATOM 4048 O O . SER A 1 54 ? -18.867 -2.161 11.744 1.00 0.00 54 SER A O 5
ATOM 4056 N N . SER A 1 55 ? -16.701 -2.405 11.189 1.00 0.00 55 SER A N 5
ATOM 4057 C CA . SER A 1 55 ? -16.208 -2.072 12.520 1.00 0.00 55 SER A CA 5
ATOM 4058 C C . SER A 1 55 ? -16.048 -0.563 12.679 1.00 0.00 55 SER A C 5
ATOM 4059 O O . SER A 1 55 ? -16.537 0.027 13.641 1.00 0.00 55 SER A O 5
ATOM 4067 N N . GLY A 1 56 ? -15.359 0.056 11.725 1.00 0.00 56 GLY A N 5
ATOM 4068 C CA . GLY A 1 56 ? -15.145 1.490 11.776 1.00 0.00 56 GLY A CA 5
ATOM 4069 C C . GLY A 1 56 ? -15.060 2.114 10.397 1.00 0.00 56 GLY A C 5
ATOM 4070 O O . GLY A 1 56 ? -15.850 3.006 10.094 1.00 0.00 56 GLY A O 5
ATOM 4076 N N . GLY A 1 1 ? -0.660 38.857 21.916 1.00 0.00 1 GLY A N 6
ATOM 4077 C CA . GLY A 1 1 ? -0.293 37.800 22.839 1.00 0.00 1 GLY A CA 6
ATOM 4078 C C . GLY A 1 1 ? 0.537 36.716 22.180 1.00 0.00 1 GLY A C 6
ATOM 4079 O O . GLY A 1 1 ? 0.694 36.701 20.960 1.00 0.00 1 GLY A O 6
ATOM 4083 N N . SER A 1 2 ? 1.072 35.808 22.990 1.00 0.00 2 SER A N 6
ATOM 4084 C CA . SER A 1 2 ? 1.895 34.718 22.479 1.00 0.00 2 SER A CA 6
ATOM 4085 C C . SER A 1 2 ? 1.155 33.941 21.394 1.00 0.00 2 SER A C 6
ATOM 4086 O O . SER A 1 2 ? -0.033 33.646 21.527 1.00 0.00 2 SER A O 6
ATOM 4094 N N . SER A 1 3 ? 1.867 33.611 20.321 1.00 0.00 3 SER A N 6
ATOM 4095 C CA . SER A 1 3 ? 1.278 32.871 19.211 1.00 0.00 3 SER A CA 6
ATOM 4096 C C . SER A 1 3 ? 2.252 31.825 18.678 1.00 0.00 3 SER A C 6
ATOM 4097 O O . SER A 1 3 ? 3.254 32.159 18.046 1.00 0.00 3 SER A O 6
ATOM 4105 N N . GLY A 1 4 ? 1.950 30.557 18.938 1.00 0.00 4 GLY A N 6
ATOM 4106 C CA . GLY A 1 4 ? 2.808 29.481 18.478 1.00 0.00 4 GLY A CA 6
ATOM 4107 C C . GLY A 1 4 ? 2.110 28.135 18.496 1.00 0.00 4 GLY A C 6
ATOM 4108 O O . GLY A 1 4 ? 2.548 27.211 19.181 1.00 0.00 4 GLY A O 6
ATOM 4112 N N . SER A 1 5 ? 1.021 28.025 17.743 1.00 0.00 5 SER A N 6
ATOM 4113 C CA . SER A 1 5 ? 0.257 26.784 17.679 1.00 0.00 5 SER A CA 6
ATOM 4114 C C . SER A 1 5 ? 0.614 25.991 16.426 1.00 0.00 5 SER A C 6
ATOM 4115 O O . SER A 1 5 ? -0.260 25.440 15.757 1.00 0.00 5 SER A O 6
ATOM 4123 N N . SER A 1 6 ? 1.905 25.937 16.114 1.00 0.00 6 SER A N 6
ATOM 4124 C CA . SER A 1 6 ? 2.378 25.215 14.939 1.00 0.00 6 SER A CA 6
ATOM 4125 C C . SER A 1 6 ? 2.782 23.790 15.304 1.00 0.00 6 SER A C 6
ATOM 4126 O O . SER A 1 6 ? 3.886 23.550 15.791 1.00 0.00 6 SER A O 6
ATOM 4134 N N . GLY A 1 7 ? 1.877 22.845 15.065 1.00 0.00 7 GLY A N 6
ATOM 4135 C CA . GLY A 1 7 ? 2.156 21.455 15.374 1.00 0.00 7 GLY A CA 6
ATOM 4136 C C . GLY A 1 7 ? 1.272 20.500 14.596 1.00 0.00 7 GLY A C 6
ATOM 4137 O O . GLY A 1 7 ? 0.202 20.880 14.119 1.00 0.00 7 GLY A O 6
ATOM 4141 N N . LEU A 1 8 ? 1.720 19.256 14.465 1.00 0.00 8 LEU A N 6
ATOM 4142 C CA . LEU A 1 8 ? 0.964 18.243 13.738 1.00 0.00 8 LEU A CA 6
ATOM 4143 C C . LEU A 1 8 ? 1.112 16.875 14.396 1.00 0.00 8 LEU A C 6
ATOM 4144 O O . LEU A 1 8 ? 2.190 16.516 14.871 1.00 0.00 8 LEU A O 6
ATOM 4160 N N . LYS A 1 9 ? 0.023 16.114 14.419 1.00 0.00 9 LYS A N 6
ATOM 4161 C CA . LYS A 1 9 ? 0.032 14.783 15.016 1.00 0.00 9 LYS A CA 6
ATOM 4162 C C . LYS A 1 9 ? -0.111 13.706 13.945 1.00 0.00 9 LYS A C 6
ATOM 4163 O O . LYS A 1 9 ? -0.842 12.731 14.126 1.00 0.00 9 LYS A O 6
ATOM 4182 N N . CYS A 1 10 ? 0.590 13.888 12.832 1.00 0.00 10 CYS A N 6
ATOM 4183 C CA . CYS A 1 10 ? 0.542 12.931 11.733 1.00 0.00 10 CYS A CA 6
ATOM 4184 C C . CYS A 1 10 ? 1.803 12.073 11.702 1.00 0.00 10 CYS A C 6
ATOM 4185 O O . CYS A 1 10 ? 2.897 12.550 12.002 1.00 0.00 10 CYS A O 6
ATOM 4193 N N . SER A 1 11 ? 1.641 10.805 11.338 1.00 0.00 11 SER A N 6
ATOM 4194 C CA . SER A 1 11 ? 2.766 9.879 11.273 1.00 0.00 11 SER A CA 6
ATOM 4195 C C . SER A 1 11 ? 2.959 9.358 9.853 1.00 0.00 11 SER A C 6
ATOM 4196 O O . SER A 1 11 ? 1.997 9.001 9.172 1.00 0.00 11 SER A O 6
ATOM 4204 N N . THR A 1 12 ? 4.212 9.316 9.410 1.00 0.00 12 THR A N 6
ATOM 4205 C CA . THR A 1 12 ? 4.534 8.840 8.070 1.00 0.00 12 THR A CA 6
ATOM 4206 C C . THR A 1 12 ? 4.688 7.324 8.048 1.00 0.00 12 THR A C 6
ATOM 4207 O O . THR A 1 12 ? 5.589 6.772 8.680 1.00 0.00 12 THR A O 6
ATOM 4218 N N . VAL A 1 13 ? 3.804 6.655 7.315 1.00 0.00 13 VAL A N 6
ATOM 4219 C CA . VAL A 1 13 ? 3.844 5.201 7.209 1.00 0.00 13 VAL A CA 6
ATOM 4220 C C . VAL A 1 13 ? 4.842 4.755 6.146 1.00 0.00 13 VAL A C 6
ATOM 4221 O O . VAL A 1 13 ? 5.151 5.500 5.217 1.00 0.00 13 VAL A O 6
ATOM 4234 N N . VAL A 1 14 ? 5.343 3.532 6.290 1.00 0.00 14 VAL A N 6
ATOM 4235 C CA . VAL A 1 14 ? 6.306 2.984 5.341 1.00 0.00 14 VAL A CA 6
ATOM 4236 C C . VAL A 1 14 ? 5.774 1.712 4.691 1.00 0.00 14 VAL A C 6
ATOM 4237 O O . VAL A 1 14 ? 4.896 1.043 5.237 1.00 0.00 14 VAL A O 6
ATOM 4250 N N . CYS A 1 15 ? 6.312 1.382 3.522 1.00 0.00 15 CYS A N 6
ATOM 4251 C CA . CYS A 1 15 ? 5.893 0.189 2.796 1.00 0.00 15 CYS A CA 6
ATOM 4252 C C . CYS A 1 15 ? 5.732 -0.996 3.744 1.00 0.00 15 CYS A C 6
ATOM 4253 O O . CYS A 1 15 ? 6.651 -1.341 4.486 1.00 0.00 15 CYS A O 6
ATOM 4260 N N . VAL A 1 16 ? 4.556 -1.616 3.712 1.00 0.00 16 VAL A N 6
ATOM 4261 C CA . VAL A 1 16 ? 4.274 -2.763 4.567 1.00 0.00 16 VAL A CA 6
ATOM 4262 C C . VAL A 1 16 ? 4.969 -4.017 4.050 1.00 0.00 16 VAL A C 6
ATOM 4263 O O . VAL A 1 16 ? 4.676 -5.129 4.491 1.00 0.00 16 VAL A O 6
ATOM 4276 N N . ILE A 1 17 ? 5.893 -3.832 3.113 1.00 0.00 17 ILE A N 6
ATOM 4277 C CA . ILE A 1 17 ? 6.631 -4.949 2.537 1.00 0.00 17 ILE A CA 6
ATOM 4278 C C . ILE A 1 17 ? 8.133 -4.779 2.743 1.00 0.00 17 ILE A C 6
ATOM 4279 O O . ILE A 1 17 ? 8.801 -5.665 3.276 1.00 0.00 17 ILE A O 6
ATOM 4295 N N . CYS A 1 18 ? 8.657 -3.635 2.317 1.00 0.00 18 CYS A N 6
ATOM 4296 C CA . CYS A 1 18 ? 10.080 -3.347 2.455 1.00 0.00 18 CYS A CA 6
ATOM 4297 C C . CYS A 1 18 ? 10.312 -2.226 3.464 1.00 0.00 18 CYS A C 6
ATOM 4298 O O . CYS A 1 18 ? 11.445 -1.970 3.875 1.00 0.00 18 CYS A O 6
ATOM 4305 N N . LEU A 1 19 ? 9.233 -1.560 3.860 1.00 0.00 19 LEU A N 6
ATOM 4306 C CA . LEU A 1 19 ? 9.318 -0.466 4.821 1.00 0.00 19 LEU A CA 6
ATOM 4307 C C . LEU A 1 19 ? 10.150 0.684 4.264 1.00 0.00 19 LEU A C 6
ATOM 4308 O O . LEU A 1 19 ? 11.117 1.121 4.887 1.00 0.00 19 LEU A O 6
ATOM 4324 N N . GLU A 1 20 ? 9.765 1.172 3.089 1.00 0.00 20 GLU A N 6
ATOM 4325 C CA . GLU A 1 20 ? 10.475 2.273 2.450 1.00 0.00 20 GLU A CA 6
ATOM 4326 C C . GLU A 1 20 ? 9.500 3.341 1.963 1.00 0.00 20 GLU A C 6
ATOM 4327 O O . GLU A 1 20 ? 8.320 3.066 1.743 1.00 0.00 20 GLU A O 6
ATOM 4339 N N . LYS A 1 21 ? 10.000 4.560 1.797 1.00 0.00 21 LYS A N 6
ATOM 4340 C CA . LYS A 1 21 ? 9.175 5.670 1.336 1.00 0.00 21 LYS A CA 6
ATOM 4341 C C . LYS A 1 21 ? 8.256 5.230 0.201 1.00 0.00 21 LYS A C 6
ATOM 4342 O O . LYS A 1 21 ? 8.673 5.093 -0.950 1.00 0.00 21 LYS A O 6
ATOM 4361 N N . PRO A 1 22 ? 6.975 5.005 0.529 1.00 0.00 22 PRO A N 6
ATOM 4362 C CA . PRO A 1 22 ? 5.970 4.580 -0.450 1.00 0.00 22 PRO A CA 6
ATOM 4363 C C . PRO A 1 22 ? 5.624 5.684 -1.443 1.00 0.00 22 PRO A C 6
ATOM 4364 O O . PRO A 1 22 ? 5.230 6.783 -1.053 1.00 0.00 22 PRO A O 6
ATOM 4375 N N . LYS A 1 23 ? 5.773 5.385 -2.729 1.00 0.00 23 LYS A N 6
ATOM 4376 C CA . LYS A 1 23 ? 5.475 6.351 -3.779 1.00 0.00 23 LYS A CA 6
ATOM 4377 C C . LYS A 1 23 ? 3.978 6.393 -4.070 1.00 0.00 23 LYS A C 6
ATOM 4378 O O . LYS A 1 23 ? 3.413 7.460 -4.312 1.00 0.00 23 LYS A O 6
ATOM 4397 N N . TYR A 1 24 ? 3.342 5.228 -4.045 1.00 0.00 24 TYR A N 6
ATOM 4398 C CA . TYR A 1 24 ? 1.911 5.132 -4.307 1.00 0.00 24 TYR A CA 6
ATOM 4399 C C . TYR A 1 24 ? 1.224 4.254 -3.265 1.00 0.00 24 TYR A C 6
ATOM 4400 O O . TYR A 1 24 ? 1.882 3.618 -2.442 1.00 0.00 24 TYR A O 6
ATOM 4418 N N . ARG A 1 25 ? -0.104 4.226 -3.308 1.00 0.00 25 ARG A N 6
ATOM 4419 C CA . ARG A 1 25 ? -0.882 3.428 -2.368 1.00 0.00 25 ARG A CA 6
ATOM 4420 C C . ARG A 1 25 ? -1.987 2.662 -3.090 1.00 0.00 25 ARG A C 6
ATOM 4421 O O . ARG A 1 25 ? -2.579 3.159 -4.048 1.00 0.00 25 ARG A O 6
ATOM 4442 N N . CYS A 1 26 ? -2.258 1.447 -2.624 1.00 0.00 26 CYS A N 6
ATOM 4443 C CA . CYS A 1 26 ? -3.290 0.610 -3.225 1.00 0.00 26 CYS A CA 6
ATOM 4444 C C . CYS A 1 26 ? -4.594 1.386 -3.385 1.00 0.00 26 CYS A C 6
ATOM 4445 O O . CYS A 1 26 ? -5.122 1.964 -2.435 1.00 0.00 26 CYS A O 6
ATOM 4452 N N . PRO A 1 27 ? -5.127 1.399 -4.616 1.00 0.00 27 PRO A N 6
ATOM 4453 C CA . PRO A 1 27 ? -6.376 2.098 -4.930 1.00 0.00 27 PRO A CA 6
ATOM 4454 C C . PRO A 1 27 ? -7.592 1.424 -4.305 1.00 0.00 27 PRO A C 6
ATOM 4455 O O . PRO A 1 27 ? -8.732 1.783 -4.598 1.00 0.00 27 PRO A O 6
ATOM 4466 N N . ALA A 1 28 ? -7.341 0.444 -3.442 1.00 0.00 28 ALA A N 6
ATOM 4467 C CA . ALA A 1 28 ? -8.415 -0.279 -2.774 1.00 0.00 28 ALA A CA 6
ATOM 4468 C C . ALA A 1 28 ? -8.331 -0.111 -1.260 1.00 0.00 28 ALA A C 6
ATOM 4469 O O . ALA A 1 28 ? -9.160 0.569 -0.654 1.00 0.00 28 ALA A O 6
ATOM 4476 N N . CYS A 1 29 ? -7.326 -0.734 -0.655 1.00 0.00 29 CYS A N 6
ATOM 4477 C CA . CYS A 1 29 ? -7.134 -0.655 0.788 1.00 0.00 29 CYS A CA 6
ATOM 4478 C C . CYS A 1 29 ? -6.348 0.598 1.164 1.00 0.00 29 CYS A C 6
ATOM 4479 O O . CYS A 1 29 ? -6.410 1.063 2.302 1.00 0.00 29 CYS A O 6
ATOM 4486 N N . ARG A 1 30 ? -5.610 1.139 0.200 1.00 0.00 30 ARG A N 6
ATOM 4487 C CA . ARG A 1 30 ? -4.812 2.337 0.430 1.00 0.00 30 ARG A CA 6
ATOM 4488 C C . ARG A 1 30 ? -3.590 2.019 1.287 1.00 0.00 30 ARG A C 6
ATOM 4489 O O . ARG A 1 30 ? -3.324 2.696 2.281 1.00 0.00 30 ARG A O 6
ATOM 4510 N N . VAL A 1 31 ? -2.852 0.986 0.897 1.00 0.00 31 VAL A N 6
ATOM 4511 C CA . VAL A 1 31 ? -1.658 0.579 1.629 1.00 0.00 31 VAL A CA 6
ATOM 4512 C C . VAL A 1 31 ? -0.402 1.184 1.012 1.00 0.00 31 VAL A C 6
ATOM 4513 O O . VAL A 1 31 ? -0.295 1.349 -0.204 1.00 0.00 31 VAL A O 6
ATOM 4526 N N . PRO A 1 32 ? 0.574 1.522 1.868 1.00 0.00 32 PRO A N 6
ATOM 4527 C CA . PRO A 1 32 ? 1.842 2.113 1.429 1.00 0.00 32 PRO A CA 6
ATOM 4528 C C . PRO A 1 32 ? 2.715 1.117 0.674 1.00 0.00 32 PRO A C 6
ATOM 4529 O O . PRO A 1 32 ? 3.097 0.078 1.213 1.00 0.00 32 PRO A O 6
ATOM 4540 N N . TYR A 1 33 ? 3.028 1.440 -0.576 1.00 0.00 33 TYR A N 6
ATOM 4541 C CA . TYR A 1 33 ? 3.855 0.573 -1.405 1.00 0.00 33 TYR A CA 6
ATOM 4542 C C . TYR A 1 33 ? 4.737 1.393 -2.342 1.00 0.00 33 TYR A C 6
ATOM 4543 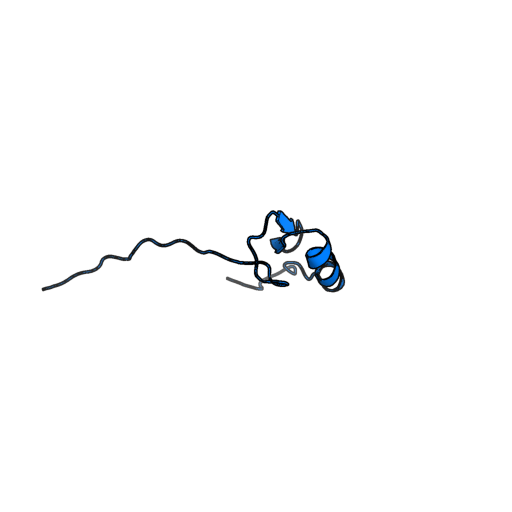O O . TYR A 1 33 ? 4.271 2.332 -2.989 1.00 0.00 33 TYR A O 6
ATOM 4561 N N . CYS A 1 34 ? 6.014 1.032 -2.410 1.00 0.00 34 CYS A N 6
ATOM 4562 C CA . CYS A 1 34 ? 6.963 1.732 -3.267 1.00 0.00 34 CYS A CA 6
ATOM 4563 C C . CYS A 1 34 ? 6.637 1.504 -4.740 1.00 0.00 34 CYS A C 6
ATOM 4564 O O . CYS A 1 34 ? 6.220 2.424 -5.444 1.00 0.00 34 CYS A O 6
ATOM 4571 N N . SER A 1 35 ? 6.829 0.272 -5.199 1.00 0.00 35 SER A N 6
ATOM 4572 C CA . SER A 1 35 ? 6.559 -0.077 -6.589 1.00 0.00 35 SER A CA 6
ATOM 4573 C C . SER A 1 35 ? 5.461 -1.132 -6.681 1.00 0.00 35 SER A C 6
ATOM 4574 O O . SER A 1 35 ? 4.892 -1.543 -5.669 1.00 0.00 35 SER A O 6
ATOM 4582 N N . VAL A 1 36 ? 5.167 -1.567 -7.902 1.00 0.00 36 VAL A N 6
ATOM 4583 C CA . VAL A 1 36 ? 4.138 -2.575 -8.128 1.00 0.00 36 VAL A CA 6
ATOM 4584 C C . VAL A 1 36 ? 4.503 -3.893 -7.455 1.00 0.00 36 VAL A C 6
ATOM 4585 O O . VAL A 1 36 ? 3.663 -4.533 -6.822 1.00 0.00 36 VAL A O 6
ATOM 4598 N N . VAL A 1 37 ? 5.763 -4.294 -7.595 1.00 0.00 37 VAL A N 6
ATOM 4599 C CA . VAL A 1 37 ? 6.240 -5.536 -6.998 1.00 0.00 37 VAL A CA 6
ATOM 4600 C C . VAL A 1 37 ? 5.690 -5.716 -5.588 1.00 0.00 37 VAL A C 6
ATOM 4601 O O . VAL A 1 37 ? 4.871 -6.600 -5.337 1.00 0.00 37 VAL A O 6
ATOM 4614 N N . CYS A 1 38 ? 6.145 -4.870 -4.669 1.00 0.00 38 CYS A N 6
ATOM 4615 C CA . CYS A 1 38 ? 5.699 -4.934 -3.283 1.00 0.00 38 CYS A CA 6
ATOM 4616 C C . CYS A 1 38 ? 4.178 -5.033 -3.205 1.00 0.00 38 CYS A C 6
ATOM 4617 O O . CYS A 1 38 ? 3.633 -5.709 -2.331 1.00 0.00 38 CYS A O 6
ATOM 4624 N N . PHE A 1 39 ? 3.498 -4.356 -4.124 1.00 0.00 39 PHE A N 6
ATOM 4625 C CA . PHE A 1 39 ? 2.041 -4.367 -4.159 1.00 0.00 39 PHE A CA 6
ATOM 4626 C C . PHE A 1 39 ? 1.518 -5.720 -4.633 1.00 0.00 39 PHE A C 6
ATOM 4627 O O . PHE A 1 39 ? 0.464 -6.179 -4.193 1.00 0.00 39 PHE A O 6
ATOM 4644 N N . ARG A 1 40 ? 2.263 -6.353 -5.534 1.00 0.00 40 ARG A N 6
ATOM 4645 C CA . ARG A 1 40 ? 1.876 -7.652 -6.070 1.00 0.00 40 ARG A CA 6
ATOM 4646 C C . ARG A 1 40 ? 1.633 -8.654 -4.944 1.00 0.00 40 ARG A C 6
ATOM 4647 O O . ARG A 1 40 ? 0.513 -9.125 -4.749 1.00 0.00 40 ARG A O 6
ATOM 4668 N N . LYS A 1 41 ? 2.691 -8.975 -4.207 1.00 0.00 41 LYS A N 6
ATOM 4669 C CA . LYS A 1 41 ? 2.594 -9.919 -3.101 1.00 0.00 41 LYS A CA 6
ATOM 4670 C C . LYS A 1 41 ? 1.425 -9.569 -2.186 1.00 0.00 41 LYS A C 6
ATOM 4671 O O . LYS A 1 41 ? 0.759 -10.453 -1.646 1.00 0.00 41 LYS A O 6
ATOM 4690 N N . HIS A 1 42 ? 1.180 -8.273 -2.017 1.00 0.00 42 HIS A N 6
ATOM 4691 C CA . HIS A 1 42 ? 0.089 -7.806 -1.168 1.00 0.00 42 HIS A CA 6
ATOM 4692 C C . HIS A 1 42 ? -1.263 -8.127 -1.797 1.00 0.00 42 HIS A C 6
ATOM 4693 O O . HIS A 1 42 ? -2.169 -8.625 -1.128 1.00 0.00 42 HIS A O 6
ATOM 4707 N N . LYS A 1 43 ? -1.394 -7.836 -3.087 1.00 0.00 43 LYS A N 6
ATOM 4708 C CA . LYS A 1 43 ? -2.636 -8.093 -3.808 1.00 0.00 43 LYS A CA 6
ATOM 4709 C C . LYS A 1 43 ? -3.154 -9.497 -3.514 1.00 0.00 43 LYS A C 6
ATOM 4710 O O . LYS A 1 43 ? -4.356 -9.702 -3.348 1.00 0.00 43 LYS A O 6
ATOM 4729 N N . GLU A 1 44 ? -2.240 -10.460 -3.450 1.00 0.00 44 GLU A N 6
ATOM 4730 C CA . GLU A 1 44 ? -2.607 -11.844 -3.175 1.00 0.00 44 GLU A CA 6
ATOM 4731 C C . GLU A 1 44 ? -3.536 -11.932 -1.968 1.00 0.00 44 GLU A C 6
ATOM 4732 O O . GLU A 1 44 ? -4.441 -12.765 -1.929 1.00 0.00 44 GLU A O 6
ATOM 4744 N N . GLN A 1 45 ? -3.305 -11.066 -0.987 1.00 0.00 45 GLN A N 6
ATOM 4745 C CA . GLN A 1 45 ? -4.120 -11.046 0.222 1.00 0.00 45 GLN A CA 6
ATOM 4746 C C . GLN A 1 45 ? -4.651 -9.643 0.498 1.00 0.00 45 GLN A C 6
ATOM 4747 O O . GLN A 1 45 ? -4.936 -9.289 1.642 1.00 0.00 45 GLN A O 6
ATOM 4761 N N . CYS A 1 46 ? -4.780 -8.846 -0.558 1.00 0.00 46 CYS A N 6
ATOM 4762 C CA . CYS A 1 46 ? -5.275 -7.481 -0.431 1.00 0.00 46 CYS A CA 6
ATOM 4763 C C . CYS A 1 46 ? -6.737 -7.471 0.006 1.00 0.00 46 CYS A C 6
ATOM 4764 O O . CYS A 1 46 ? -7.635 -7.750 -0.787 1.00 0.00 46 CYS A O 6
ATOM 4771 N N . ASN A 1 47 ? -6.968 -7.148 1.275 1.00 0.00 47 ASN A N 6
ATOM 4772 C CA . ASN A 1 47 ? -8.320 -7.102 1.819 1.00 0.00 47 ASN A CA 6
ATOM 4773 C C . ASN A 1 47 ? -8.705 -5.676 2.200 1.00 0.00 47 ASN A C 6
ATOM 4774 O O . ASN A 1 47 ? -8.318 -5.162 3.250 1.00 0.00 47 ASN A O 6
ATOM 4785 N N . PRO A 1 48 ? -9.485 -5.020 1.328 1.00 0.00 48 PRO A N 6
ATOM 4786 C CA . PRO A 1 48 ? -9.940 -3.645 1.552 1.00 0.00 48 PRO A CA 6
ATOM 4787 C C . PRO A 1 48 ? -10.957 -3.548 2.685 1.00 0.00 48 PRO A C 6
ATOM 4788 O O . PRO A 1 48 ? -11.276 -4.546 3.331 1.00 0.00 48 PRO A O 6
ATOM 4799 N N . GLU A 1 49 ? -11.461 -2.341 2.920 1.00 0.00 49 GLU A N 6
ATOM 4800 C CA . GLU A 1 49 ? -12.441 -2.115 3.976 1.00 0.00 49 GLU A CA 6
ATOM 4801 C C . GLU A 1 49 ? -13.597 -1.255 3.471 1.00 0.00 49 GLU A C 6
ATOM 4802 O O . GLU A 1 49 ? -13.386 -0.189 2.892 1.00 0.00 49 GLU A O 6
ATOM 4814 N N . THR A 1 50 ? -14.819 -1.727 3.694 1.00 0.00 50 THR A N 6
ATOM 4815 C CA . THR A 1 50 ? -16.008 -1.004 3.261 1.00 0.00 50 THR A CA 6
ATOM 4816 C C . THR A 1 50 ? -16.355 0.117 4.235 1.00 0.00 50 THR A C 6
ATOM 4817 O O . THR A 1 50 ? -17.047 -0.103 5.228 1.00 0.00 50 THR A O 6
ATOM 4828 N N . SER A 1 51 ? -15.870 1.319 3.942 1.00 0.00 51 SER A N 6
ATOM 4829 C CA . SER A 1 51 ? -16.126 2.475 4.794 1.00 0.00 51 SER A CA 6
ATOM 4830 C C . SER A 1 51 ? -17.513 3.051 4.525 1.00 0.00 51 SER A C 6
ATOM 4831 O O . SER A 1 51 ? -17.691 3.880 3.634 1.00 0.00 51 SER A O 6
ATOM 4839 N N . GLY A 1 52 ? -18.494 2.605 5.304 1.00 0.00 52 GLY A N 6
ATOM 4840 C CA . GLY A 1 52 ? -19.852 3.086 5.135 1.00 0.00 52 GLY A CA 6
ATOM 4841 C C . GLY A 1 52 ? -20.592 2.358 4.030 1.00 0.00 52 GLY A C 6
ATOM 4842 O O . GLY A 1 52 ? -20.162 1.307 3.554 1.00 0.00 52 GLY A O 6
ATOM 4846 N N . PRO A 1 53 ? -21.733 2.920 3.606 1.00 0.00 53 PRO A N 6
ATOM 4847 C CA . PRO A 1 53 ? -22.559 2.334 2.546 1.00 0.00 53 PRO A CA 6
ATOM 4848 C C . PRO A 1 53 ? -21.893 2.421 1.177 1.00 0.00 53 PRO A C 6
ATOM 4849 O O . PRO A 1 53 ? -20.877 3.097 1.012 1.00 0.00 53 PRO A O 6
ATOM 4860 N N . SER A 1 54 ? -22.471 1.733 0.198 1.00 0.00 54 SER A N 6
ATOM 4861 C CA . SER A 1 54 ? -21.932 1.730 -1.157 1.00 0.00 54 SER A CA 6
ATOM 4862 C C . SER A 1 54 ? -22.333 2.998 -1.904 1.00 0.00 54 SER A C 6
ATOM 4863 O O . SER A 1 54 ? -23.479 3.145 -2.329 1.00 0.00 54 SER A O 6
ATOM 4871 N N . SER A 1 55 ? -21.381 3.912 -2.060 1.00 0.00 55 SER A N 6
ATOM 4872 C CA . SER A 1 55 ? -21.635 5.170 -2.753 1.00 0.00 55 SER A CA 6
ATOM 4873 C C . SER A 1 55 ? -20.347 5.734 -3.345 1.00 0.00 55 SER A C 6
ATOM 4874 O O . SER A 1 55 ? -19.307 5.758 -2.688 1.00 0.00 55 SER A O 6
ATOM 4882 N N . GLY A 1 56 ? -20.425 6.188 -4.592 1.00 0.00 56 GLY A N 6
ATOM 4883 C CA . GLY A 1 56 ? -19.259 6.746 -5.253 1.00 0.00 56 GLY A CA 6
ATOM 4884 C C . GLY A 1 56 ? -18.154 5.725 -5.439 1.00 0.00 56 GLY A C 6
ATOM 4885 O O . GLY A 1 56 ? -16.985 6.074 -5.283 1.00 0.00 56 GLY A O 6
ATOM 4891 N N . GLY A 1 1 ? 9.021 26.357 29.906 1.00 0.00 1 GLY A N 7
ATOM 4892 C CA . GLY A 1 1 ? 9.008 25.029 30.492 1.00 0.00 1 GLY A CA 7
ATOM 4893 C C . GLY A 1 1 ? 10.280 24.257 30.206 1.00 0.00 1 GLY A C 7
ATOM 4894 O O . GLY A 1 1 ? 10.654 24.069 29.048 1.00 0.00 1 GLY A O 7
ATOM 4898 N N . SER A 1 2 ? 10.949 23.809 31.264 1.00 0.00 2 SER A N 7
ATOM 4899 C CA . SER A 1 2 ? 12.190 23.057 31.121 1.00 0.00 2 SER A CA 7
ATOM 4900 C C . SER A 1 2 ? 11.980 21.588 31.478 1.00 0.00 2 SER A C 7
ATOM 4901 O O . SER A 1 2 ? 12.105 21.196 32.638 1.00 0.00 2 SER A O 7
ATOM 4909 N N . SER A 1 3 ? 11.659 20.781 30.471 1.00 0.00 3 SER A N 7
ATOM 4910 C CA . SER A 1 3 ? 11.427 19.357 30.678 1.00 0.00 3 SER A CA 7
ATOM 4911 C C . SER A 1 3 ? 12.624 18.537 30.204 1.00 0.00 3 SER A C 7
ATOM 4912 O O . SER A 1 3 ? 13.109 17.658 30.915 1.00 0.00 3 SER A O 7
ATOM 4920 N N . GLY A 1 4 ? 13.095 18.833 28.996 1.00 0.00 4 GLY A N 7
ATOM 4921 C CA . GLY A 1 4 ? 14.230 18.115 28.447 1.00 0.00 4 GLY A CA 7
ATOM 4922 C C . GLY A 1 4 ? 14.558 18.546 27.031 1.00 0.00 4 GLY A C 7
ATOM 4923 O O . GLY A 1 4 ? 14.241 19.664 26.626 1.00 0.00 4 GLY A O 7
ATOM 4927 N N . SER A 1 5 ? 15.195 17.656 26.276 1.00 0.00 5 SER A N 7
ATOM 4928 C CA . SER A 1 5 ? 15.571 17.952 24.899 1.00 0.00 5 SER A CA 7
ATOM 4929 C C . SER A 1 5 ? 14.370 17.821 23.968 1.00 0.00 5 SER A C 7
ATOM 4930 O O . SER A 1 5 ? 13.350 17.236 24.331 1.00 0.00 5 SER A O 7
ATOM 4938 N N . SER A 1 6 ? 14.499 18.369 22.764 1.00 0.00 6 SER A N 7
ATOM 4939 C CA . SER A 1 6 ? 13.424 18.317 21.780 1.00 0.00 6 SER A CA 7
ATOM 4940 C C . SER A 1 6 ? 13.654 17.186 20.783 1.00 0.00 6 SER A C 7
ATOM 4941 O O . SER A 1 6 ? 14.708 17.101 20.155 1.00 0.00 6 SER A O 7
ATOM 4949 N N . GLY A 1 7 ? 12.657 16.317 20.643 1.00 0.00 7 GLY A N 7
ATOM 4950 C CA . GLY A 1 7 ? 12.769 15.201 19.721 1.00 0.00 7 GLY A CA 7
ATOM 4951 C C . GLY A 1 7 ? 11.837 15.335 18.534 1.00 0.00 7 GLY A C 7
ATOM 4952 O O . GLY A 1 7 ? 10.632 15.530 18.700 1.00 0.00 7 GLY A O 7
ATOM 4956 N N . LEU A 1 8 ? 12.393 15.231 17.332 1.00 0.00 8 LEU A N 7
ATOM 4957 C CA . LEU A 1 8 ? 11.603 15.342 16.111 1.00 0.00 8 LEU A CA 7
ATOM 4958 C C . LEU A 1 8 ? 10.808 14.065 15.858 1.00 0.00 8 LEU A C 7
ATOM 4959 O O . LEU A 1 8 ? 11.376 12.977 15.759 1.00 0.00 8 LEU A O 7
ATOM 4975 N N . LYS A 1 9 ? 9.491 14.205 15.752 1.00 0.00 9 LYS A N 7
ATOM 4976 C CA . LYS A 1 9 ? 8.618 13.064 15.506 1.00 0.00 9 LYS A CA 7
ATOM 4977 C C . LYS A 1 9 ? 8.004 13.138 14.112 1.00 0.00 9 LYS A C 7
ATOM 4978 O O . LYS A 1 9 ? 7.731 14.225 13.601 1.00 0.00 9 LYS A O 7
ATOM 4997 N N . CYS A 1 10 ? 7.789 11.978 13.503 1.00 0.00 10 CYS A N 7
ATOM 4998 C CA . CYS A 1 10 ? 7.206 11.912 12.167 1.00 0.00 10 CYS A CA 7
ATOM 4999 C C . CYS A 1 10 ? 6.099 10.865 12.108 1.00 0.00 10 CYS A C 7
ATOM 5000 O O . CYS A 1 10 ? 6.361 9.681 11.893 1.00 0.00 10 CYS A O 7
ATOM 5008 N N . SER A 1 11 ? 4.861 11.308 12.301 1.00 0.00 11 SER A N 7
ATOM 5009 C CA . SER A 1 11 ? 3.714 10.409 12.275 1.00 0.00 11 SER A CA 7
ATOM 5010 C C . SER A 1 11 ? 3.363 10.017 10.842 1.00 0.00 11 SER A C 7
ATOM 5011 O O . SER A 1 11 ? 2.472 10.603 10.226 1.00 0.00 11 SER A O 7
ATOM 5019 N N . THR A 1 12 ? 4.070 9.022 10.317 1.00 0.00 12 THR A N 7
ATOM 5020 C CA . THR A 1 12 ? 3.836 8.552 8.958 1.00 0.00 12 THR A CA 7
ATOM 5021 C C . THR A 1 12 ? 4.017 7.041 8.859 1.00 0.00 12 THR A C 7
ATOM 5022 O O . THR A 1 12 ? 4.552 6.410 9.771 1.00 0.00 12 THR A O 7
ATOM 5033 N N . VAL A 1 13 ? 3.569 6.467 7.747 1.00 0.00 13 VAL A N 7
ATOM 5034 C CA . VAL A 1 13 ? 3.685 5.030 7.529 1.00 0.00 13 VAL A CA 7
ATOM 5035 C C . VAL A 1 13 ? 4.657 4.723 6.396 1.00 0.00 13 VAL A C 7
ATOM 5036 O O . VAL A 1 13 ? 4.998 5.598 5.600 1.00 0.00 13 VAL A O 7
ATOM 5049 N N . VAL A 1 14 ? 5.102 3.472 6.328 1.00 0.00 14 VAL A N 7
ATOM 5050 C CA . VAL A 1 14 ? 6.035 3.047 5.291 1.00 0.00 14 VAL A CA 7
ATOM 5051 C C . VAL A 1 14 ? 5.608 1.718 4.679 1.00 0.00 14 VAL A C 7
ATOM 5052 O O . VAL A 1 14 ? 4.894 0.934 5.305 1.00 0.00 14 VAL A O 7
ATOM 5065 N N . CYS A 1 15 ? 6.051 1.469 3.451 1.00 0.00 15 CYS A N 7
ATOM 5066 C CA . CYS A 1 15 ? 5.715 0.234 2.752 1.00 0.00 15 CYS A CA 7
ATOM 5067 C C . CYS A 1 15 ? 5.609 -0.933 3.730 1.00 0.00 15 CYS A C 7
ATOM 5068 O O . CYS A 1 15 ? 6.532 -1.196 4.502 1.00 0.00 15 CYS A O 7
ATOM 5075 N N . VAL A 1 16 ? 4.478 -1.630 3.691 1.00 0.00 16 VAL A N 7
ATOM 5076 C CA . VAL A 1 16 ? 4.251 -2.769 4.572 1.00 0.00 16 VAL A CA 7
ATOM 5077 C C . VAL A 1 16 ? 4.914 -4.028 4.024 1.00 0.00 16 VAL A C 7
ATOM 5078 O O . VAL A 1 16 ? 4.567 -5.144 4.413 1.00 0.00 16 VAL A O 7
ATOM 5091 N N . ILE A 1 17 ? 5.868 -3.841 3.118 1.00 0.00 17 ILE A N 7
ATOM 5092 C CA . ILE A 1 17 ? 6.580 -4.962 2.517 1.00 0.00 17 ILE A CA 7
ATOM 5093 C C . ILE A 1 17 ? 8.087 -4.820 2.703 1.00 0.00 17 ILE A C 7
ATOM 5094 O O . ILE A 1 17 ? 8.752 -5.732 3.195 1.00 0.00 17 ILE A O 7
ATOM 5110 N N . CYS A 1 18 ? 8.620 -3.668 2.309 1.00 0.00 18 CYS A N 7
ATOM 5111 C CA . CYS A 1 18 ? 10.048 -3.403 2.433 1.00 0.00 18 CYS A CA 7
ATOM 5112 C C . CYS A 1 18 ? 10.316 -2.356 3.510 1.00 0.00 18 CYS A C 7
ATOM 5113 O O . CYS A 1 18 ? 11.431 -2.247 4.022 1.00 0.00 18 CYS A O 7
ATOM 5120 N N . LEU A 1 19 ? 9.286 -1.588 3.849 1.00 0.00 19 LEU A N 7
ATOM 5121 C CA . LEU A 1 19 ? 9.409 -0.549 4.865 1.00 0.00 19 LEU A CA 7
ATOM 5122 C C . LEU A 1 19 ? 10.194 0.646 4.331 1.00 0.00 19 LEU A C 7
ATOM 5123 O O . LEU A 1 19 ? 11.092 1.158 4.998 1.00 0.00 19 LEU A O 7
ATOM 5139 N N . GLU A 1 20 ? 9.845 1.085 3.126 1.00 0.00 20 GLU A N 7
ATOM 5140 C CA . GLU A 1 20 ? 10.517 2.220 2.503 1.00 0.00 20 GLU A CA 7
ATOM 5141 C C . GLU A 1 20 ? 9.510 3.293 2.099 1.00 0.00 20 GLU A C 7
ATOM 5142 O O . GLU A 1 20 ? 8.305 3.042 2.046 1.00 0.00 20 GLU A O 7
ATOM 5154 N N . LYS A 1 21 ? 10.011 4.489 1.814 1.00 0.00 21 LYS A N 7
ATOM 5155 C CA . LYS A 1 21 ? 9.158 5.602 1.413 1.00 0.00 21 LYS A CA 7
ATOM 5156 C C . LYS A 1 21 ? 8.216 5.187 0.288 1.00 0.00 21 LYS A C 7
ATOM 5157 O O . LYS A 1 21 ? 8.618 5.030 -0.865 1.00 0.00 21 LYS A O 7
ATOM 5176 N N . PRO A 1 22 ? 6.931 5.004 0.628 1.00 0.00 22 PRO A N 7
ATOM 5177 C CA . PRO A 1 22 ? 5.905 4.607 -0.340 1.00 0.00 22 PRO A CA 7
ATOM 5178 C C . PRO A 1 22 ? 5.586 5.717 -1.335 1.00 0.00 22 PRO A C 7
ATOM 5179 O O . PRO A 1 22 ? 5.152 6.804 -0.951 1.00 0.00 22 PRO A O 7
ATOM 5190 N N . LYS A 1 23 ? 5.803 5.438 -2.616 1.00 0.00 23 LYS A N 7
ATOM 5191 C CA . LYS A 1 23 ? 5.537 6.412 -3.668 1.00 0.00 23 LYS A CA 7
ATOM 5192 C C . LYS A 1 23 ? 4.049 6.466 -3.996 1.00 0.00 23 LYS A C 7
ATOM 5193 O O . LYS A 1 23 ? 3.506 7.531 -4.291 1.00 0.00 23 LYS A O 7
ATOM 5212 N N . TYR A 1 24 ? 3.394 5.311 -3.942 1.00 0.00 24 TYR A N 7
ATOM 5213 C CA . TYR A 1 24 ? 1.968 5.227 -4.235 1.00 0.00 24 TYR A CA 7
ATOM 5214 C C . TYR A 1 24 ? 1.261 4.309 -3.243 1.00 0.00 24 TYR A C 7
ATOM 5215 O O . TYR A 1 24 ? 1.900 3.679 -2.399 1.00 0.00 24 TYR A O 7
ATOM 5233 N N . ARG A 1 25 ? -0.061 4.237 -3.351 1.00 0.00 25 ARG A N 7
ATOM 5234 C CA . ARG A 1 25 ? -0.856 3.397 -2.464 1.00 0.00 25 ARG A CA 7
ATOM 5235 C C . ARG A 1 25 ? -1.781 2.484 -3.264 1.00 0.00 25 ARG A C 7
ATOM 5236 O O . ARG A 1 25 ? -2.050 2.731 -4.440 1.00 0.00 25 ARG A O 7
ATOM 5257 N N . CYS A 1 26 ? -2.265 1.428 -2.619 1.00 0.00 26 CYS A N 7
ATOM 5258 C CA . CYS A 1 26 ? -3.159 0.477 -3.269 1.00 0.00 26 CYS A CA 7
ATOM 5259 C C . CYS A 1 26 ? -4.530 1.100 -3.513 1.00 0.00 26 CYS A C 7
ATOM 5260 O O . CYS A 1 26 ? -5.166 1.638 -2.606 1.00 0.00 26 CYS A O 7
ATOM 5267 N N . PRO A 1 27 ? -4.999 1.025 -4.768 1.00 0.00 27 PRO A N 7
ATOM 5268 C CA . PRO A 1 27 ? -6.300 1.574 -5.161 1.00 0.00 27 PRO A CA 7
ATOM 5269 C C . PRO A 1 27 ? -7.465 0.784 -4.574 1.00 0.00 27 PRO A C 7
ATOM 5270 O O . PRO A 1 27 ? -8.615 0.968 -4.971 1.00 0.00 27 PRO A O 7
ATOM 5281 N N . ALA A 1 28 ? -7.158 -0.097 -3.627 1.00 0.00 28 ALA A N 7
ATOM 5282 C CA . ALA A 1 28 ? -8.180 -0.913 -2.984 1.00 0.00 28 ALA A CA 7
ATOM 5283 C C . ALA A 1 28 ? -8.254 -0.624 -1.488 1.00 0.00 28 ALA A C 7
ATOM 5284 O O . ALA A 1 28 ? -9.226 -0.043 -1.005 1.00 0.00 28 ALA A O 7
ATOM 5291 N N . CYS A 1 29 ? -7.221 -1.033 -0.760 1.00 0.00 29 CYS A N 7
ATOM 5292 C CA . CYS A 1 29 ? -7.168 -0.820 0.681 1.00 0.00 29 CYS A CA 7
ATOM 5293 C C . CYS A 1 29 ? -6.395 0.454 1.014 1.00 0.00 29 CYS A C 7
ATOM 5294 O O . CYS A 1 29 ? -6.432 0.936 2.146 1.00 0.00 29 CYS A O 7
ATOM 5301 N N . ARG A 1 30 ? -5.697 0.993 0.020 1.00 0.00 30 ARG A N 7
ATOM 5302 C CA . ARG A 1 30 ? -4.915 2.209 0.207 1.00 0.00 30 ARG A CA 7
ATOM 5303 C C . ARG A 1 30 ? -3.734 1.958 1.140 1.00 0.00 30 ARG A C 7
ATOM 5304 O O . ARG A 1 30 ? -3.568 2.646 2.147 1.00 0.00 30 ARG A O 7
ATOM 5325 N N . VAL A 1 31 ? -2.917 0.967 0.798 1.00 0.00 31 VAL A N 7
ATOM 5326 C CA . VAL A 1 31 ? -1.751 0.625 1.604 1.00 0.00 31 VAL A CA 7
ATOM 5327 C C . VAL A 1 31 ? -0.477 1.205 1.001 1.00 0.00 31 VAL A C 7
ATOM 5328 O O . VAL A 1 31 ? -0.371 1.415 -0.207 1.00 0.00 31 VAL A O 7
ATOM 5341 N N . PRO A 1 32 ? 0.517 1.472 1.862 1.00 0.00 32 PRO A N 7
ATOM 5342 C CA . PRO A 1 32 ? 1.804 2.031 1.437 1.00 0.00 32 PRO A CA 7
ATOM 5343 C C . PRO A 1 32 ? 2.633 1.034 0.636 1.00 0.00 32 PRO A C 7
ATOM 5344 O O . PRO A 1 32 ? 2.943 -0.057 1.116 1.00 0.00 32 PRO A O 7
ATOM 5355 N N . TYR A 1 33 ? 2.990 1.414 -0.585 1.00 0.00 33 TYR A N 7
ATOM 5356 C CA . TYR A 1 33 ? 3.782 0.552 -1.454 1.00 0.00 33 TYR A CA 7
ATOM 5357 C C . TYR A 1 33 ? 4.665 1.378 -2.384 1.00 0.00 33 TYR A C 7
ATOM 5358 O O . TYR A 1 33 ? 4.192 2.296 -3.055 1.00 0.00 33 TYR A O 7
ATOM 5376 N N . CYS A 1 34 ? 5.951 1.045 -2.420 1.00 0.00 34 CYS A N 7
ATOM 5377 C CA . CYS A 1 34 ? 6.901 1.755 -3.267 1.00 0.00 34 CYS A CA 7
ATOM 5378 C C . CYS A 1 34 ? 6.613 1.496 -4.744 1.00 0.00 34 CYS A C 7
ATOM 5379 O O . CYS A 1 34 ? 6.213 2.401 -5.476 1.00 0.00 34 CYS A O 7
ATOM 5386 N N . SER A 1 35 ? 6.819 0.255 -5.172 1.00 0.00 35 SER A N 7
ATOM 5387 C CA . SER A 1 35 ? 6.585 -0.123 -6.561 1.00 0.00 35 SER A CA 7
ATOM 5388 C C . SER A 1 35 ? 5.487 -1.178 -6.660 1.00 0.00 35 SER A C 7
ATOM 5389 O O . SER A 1 35 ? 4.949 -1.627 -5.647 1.00 0.00 35 SER A O 7
ATOM 5397 N N . VAL A 1 36 ? 5.159 -1.568 -7.887 1.00 0.00 36 VAL A N 7
ATOM 5398 C CA . VAL A 1 36 ? 4.126 -2.571 -8.120 1.00 0.00 36 VAL A CA 7
ATOM 5399 C C . VAL A 1 36 ? 4.481 -3.892 -7.447 1.00 0.00 36 VAL A C 7
ATOM 5400 O O . VAL A 1 36 ? 3.621 -4.558 -6.870 1.00 0.00 36 VAL A O 7
ATOM 5413 N N . VAL A 1 37 ? 5.754 -4.266 -7.524 1.00 0.00 37 VAL A N 7
ATOM 5414 C CA . VAL A 1 37 ? 6.225 -5.507 -6.921 1.00 0.00 37 VAL A CA 7
ATOM 5415 C C . VAL A 1 37 ? 5.657 -5.685 -5.517 1.00 0.00 37 VAL A C 7
ATOM 5416 O O . VAL A 1 37 ? 4.854 -6.586 -5.270 1.00 0.00 37 VAL A O 7
ATOM 5429 N N . CYS A 1 38 ? 6.080 -4.822 -4.600 1.00 0.00 38 CYS A N 7
ATOM 5430 C CA . CYS A 1 38 ? 5.614 -4.882 -3.220 1.00 0.00 38 CYS A CA 7
ATOM 5431 C C . CYS A 1 38 ? 4.092 -4.967 -3.162 1.00 0.00 38 CYS A C 7
ATOM 5432 O O . CYS A 1 38 ? 3.527 -5.580 -2.256 1.00 0.00 38 CYS A O 7
ATOM 5439 N N . PHE A 1 39 ? 3.433 -4.349 -4.137 1.00 0.00 39 PHE A N 7
ATOM 5440 C CA . PHE A 1 39 ? 1.976 -4.353 -4.197 1.00 0.00 39 PHE A CA 7
ATOM 5441 C C . PHE A 1 39 ? 1.457 -5.699 -4.694 1.00 0.00 39 PHE A C 7
ATOM 5442 O O . PHE A 1 39 ? 0.356 -6.121 -4.339 1.00 0.00 39 PHE A O 7
ATOM 5459 N N . ARG A 1 40 ? 2.256 -6.367 -5.519 1.00 0.00 40 ARG A N 7
ATOM 5460 C CA . ARG A 1 40 ? 1.877 -7.664 -6.067 1.00 0.00 40 ARG A CA 7
ATOM 5461 C C . ARG A 1 40 ? 1.644 -8.678 -4.951 1.00 0.00 40 ARG A C 7
ATOM 5462 O O . ARG A 1 40 ? 0.527 -9.158 -4.756 1.00 0.00 40 ARG A O 7
ATOM 5483 N N . LYS A 1 41 ? 2.706 -9.001 -4.221 1.00 0.00 41 LYS A N 7
ATOM 5484 C CA . LYS A 1 41 ? 2.619 -9.958 -3.123 1.00 0.00 41 LYS A CA 7
ATOM 5485 C C . LYS A 1 41 ? 1.418 -9.656 -2.233 1.00 0.00 41 LYS A C 7
ATOM 5486 O O . LYS A 1 41 ? 0.712 -10.565 -1.796 1.00 0.00 41 LYS A O 7
ATOM 5505 N N . HIS A 1 42 ? 1.190 -8.373 -1.968 1.00 0.00 42 HIS A N 7
ATOM 5506 C CA . HIS A 1 42 ? 0.073 -7.951 -1.131 1.00 0.00 42 HIS A CA 7
ATOM 5507 C C . HIS A 1 42 ? -1.258 -8.209 -1.831 1.00 0.00 42 HIS A C 7
ATOM 5508 O O . HIS A 1 42 ? -2.210 -8.693 -1.220 1.00 0.00 42 HIS A O 7
ATOM 5522 N N . LYS A 1 43 ? -1.317 -7.881 -3.118 1.00 0.00 43 LYS A N 7
ATOM 5523 C CA . LYS A 1 43 ? -2.530 -8.076 -3.902 1.00 0.00 43 LYS A CA 7
ATOM 5524 C C . LYS A 1 43 ? -3.188 -9.411 -3.565 1.00 0.00 43 LYS A C 7
ATOM 5525 O O . LYS A 1 43 ? -4.392 -9.475 -3.320 1.00 0.00 43 LYS A O 7
ATOM 5544 N N . GLU A 1 44 ? -2.388 -10.473 -3.552 1.00 0.00 44 GLU A N 7
ATOM 5545 C CA . GLU A 1 44 ? -2.894 -11.805 -3.244 1.00 0.00 44 GLU A CA 7
ATOM 5546 C C . GLU A 1 44 ? -3.638 -11.810 -1.912 1.00 0.00 44 GLU A C 7
ATOM 5547 O O . GLU A 1 44 ? -4.633 -12.515 -1.748 1.00 0.00 44 GLU A O 7
ATOM 5559 N N . GLN A 1 45 ? -3.148 -11.017 -0.964 1.00 0.00 45 GLN A N 7
ATOM 5560 C CA . GLN A 1 45 ? -3.765 -10.931 0.354 1.00 0.00 45 GLN A CA 7
ATOM 5561 C C . GLN A 1 45 ? -4.345 -9.540 0.594 1.00 0.00 45 GLN A C 7
ATOM 5562 O O . GLN A 1 45 ? -4.464 -9.094 1.735 1.00 0.00 45 GLN A O 7
ATOM 5576 N N . CYS A 1 46 ? -4.703 -8.859 -0.490 1.00 0.00 46 CYS A N 7
ATOM 5577 C CA . CYS A 1 46 ? -5.269 -7.519 -0.398 1.00 0.00 46 CYS A CA 7
ATOM 5578 C C . CYS A 1 46 ? -6.732 -7.575 0.034 1.00 0.00 46 CYS A C 7
ATOM 5579 O O . CYS A 1 46 ? -7.627 -7.750 -0.790 1.00 0.00 46 CYS A O 7
ATOM 5586 N N . ASN A 1 47 ? -6.964 -7.424 1.334 1.00 0.00 47 ASN A N 7
ATOM 5587 C CA . ASN A 1 47 ? -8.317 -7.458 1.878 1.00 0.00 47 ASN A CA 7
ATOM 5588 C C . ASN A 1 47 ? -8.707 -6.099 2.451 1.00 0.00 47 ASN A C 7
ATOM 5589 O O . ASN A 1 47 ? -8.321 -5.732 3.561 1.00 0.00 47 ASN A O 7
ATOM 5600 N N . PRO A 1 48 ? -9.490 -5.333 1.678 1.00 0.00 48 PRO A N 7
ATOM 5601 C CA . PRO A 1 48 ? -9.950 -4.003 2.088 1.00 0.00 48 PRO A CA 7
ATOM 5602 C C . PRO A 1 48 ? -10.966 -4.066 3.224 1.00 0.00 48 PRO A C 7
ATOM 5603 O O . PRO A 1 48 ? -11.523 -3.045 3.626 1.00 0.00 48 PRO A O 7
ATOM 5614 N N . GLU A 1 49 ? -11.201 -5.270 3.735 1.00 0.00 49 GLU A N 7
ATOM 5615 C CA . GLU A 1 49 ? -12.150 -5.464 4.825 1.00 0.00 49 GLU A CA 7
ATOM 5616 C C . GLU A 1 49 ? -11.599 -4.904 6.133 1.00 0.00 49 GLU A C 7
ATOM 5617 O O . GLU A 1 49 ? -10.611 -5.406 6.670 1.00 0.00 49 GLU A O 7
ATOM 5629 N N . THR A 1 50 ? -12.245 -3.859 6.642 1.00 0.00 50 THR A N 7
ATOM 5630 C CA . THR A 1 50 ? -11.820 -3.229 7.885 1.00 0.00 50 THR A CA 7
ATOM 5631 C C . THR A 1 50 ? -13.000 -3.025 8.829 1.00 0.00 50 THR A C 7
ATOM 5632 O O . THR A 1 50 ? -14.113 -2.735 8.393 1.00 0.00 50 THR A O 7
ATOM 5643 N N . SER A 1 51 ? -12.748 -3.178 10.125 1.00 0.00 51 SER A N 7
ATOM 5644 C CA . SER A 1 51 ? -13.790 -3.013 11.131 1.00 0.00 51 SER A CA 7
ATOM 5645 C C . SER A 1 51 ? -13.339 -2.054 12.229 1.00 0.00 51 SER A C 7
ATOM 5646 O O . SER A 1 51 ? -13.412 -2.372 13.415 1.00 0.00 51 SER A O 7
ATOM 5654 N N . GLY A 1 52 ? -12.872 -0.877 11.823 1.00 0.00 52 GLY A N 7
ATOM 5655 C CA . GLY A 1 52 ? -12.416 0.111 12.782 1.00 0.00 52 GLY A CA 7
ATOM 5656 C C . GLY A 1 52 ? -12.869 1.514 12.430 1.00 0.00 52 GLY A C 7
ATOM 5657 O O . GLY A 1 52 ? -14.055 1.772 12.222 1.00 0.00 52 GLY A O 7
ATOM 5661 N N . PRO A 1 53 ? -11.911 2.450 12.361 1.00 0.00 53 PRO A N 7
ATOM 5662 C CA . PRO A 1 53 ? -12.194 3.850 12.033 1.00 0.00 53 PRO A CA 7
ATOM 5663 C C . PRO A 1 53 ? -12.613 4.031 10.578 1.00 0.00 53 PRO A C 7
ATOM 5664 O O . PRO A 1 53 ? -11.825 3.797 9.661 1.00 0.00 53 PRO A O 7
ATOM 5675 N N . SER A 1 54 ? -13.858 4.450 10.373 1.00 0.00 54 SER A N 7
ATOM 5676 C CA . SER A 1 54 ? -14.382 4.659 9.028 1.00 0.00 54 SER A CA 7
ATOM 5677 C C . SER A 1 54 ? -13.919 6.000 8.467 1.00 0.00 54 SER A C 7
ATOM 5678 O O . SER A 1 54 ? -14.518 7.040 8.740 1.00 0.00 54 SER A O 7
ATOM 5686 N N . SER A 1 55 ? -12.847 5.967 7.681 1.00 0.00 55 SER A N 7
ATOM 5687 C CA . SER A 1 55 ? -12.300 7.179 7.083 1.00 0.00 55 SER A CA 7
ATOM 5688 C C . SER A 1 55 ? -12.914 7.434 5.710 1.00 0.00 55 SER A C 7
ATOM 5689 O O . SER A 1 55 ? -12.220 7.811 4.767 1.00 0.00 55 SER A O 7
ATOM 5697 N N . GLY A 1 56 ? -14.223 7.224 5.607 1.00 0.00 56 GLY A N 7
ATOM 5698 C CA . GLY A 1 56 ? -14.910 7.435 4.346 1.00 0.00 56 GLY A CA 7
ATOM 5699 C C . GLY A 1 56 ? -14.717 6.283 3.380 1.00 0.00 56 GLY A C 7
ATOM 5700 O O . GLY A 1 56 ? -14.368 6.522 2.225 1.00 0.00 56 GLY A O 7
ATOM 5706 N N . GLY A 1 1 ? -4.899 22.430 36.811 1.00 0.00 1 GLY A N 8
ATOM 5707 C CA . GLY A 1 1 ? -3.979 22.116 35.733 1.00 0.00 1 GLY A CA 8
ATOM 5708 C C . GLY A 1 1 ? -4.583 22.363 34.365 1.00 0.00 1 GLY A C 8
ATOM 5709 O O . GLY A 1 1 ? -5.350 21.543 33.861 1.00 0.00 1 GLY A O 8
ATOM 5713 N N . SER A 1 2 ? -4.237 23.497 33.763 1.00 0.00 2 SER A N 8
ATOM 5714 C CA . SER A 1 2 ? -4.755 23.852 32.447 1.00 0.00 2 SER A CA 8
ATOM 5715 C C . SER A 1 2 ? -4.166 22.946 31.369 1.00 0.00 2 SER A C 8
ATOM 5716 O O . SER A 1 2 ? -2.953 22.918 31.161 1.00 0.00 2 SER A O 8
ATOM 5724 N N . SER A 1 3 ? -5.034 22.207 30.686 1.00 0.00 3 SER A N 8
ATOM 5725 C CA . SER A 1 3 ? -4.601 21.298 29.632 1.00 0.00 3 SER A CA 8
ATOM 5726 C C . SER A 1 3 ? -5.676 21.159 28.559 1.00 0.00 3 SER A C 8
ATOM 5727 O O . SER A 1 3 ? -6.805 20.760 28.842 1.00 0.00 3 SER A O 8
ATOM 5735 N N . GLY A 1 4 ? -5.316 21.492 27.323 1.00 0.00 4 GLY A N 8
ATOM 5736 C CA . GLY A 1 4 ? -6.261 21.398 26.224 1.00 0.00 4 GLY A CA 8
ATOM 5737 C C . GLY A 1 4 ? -6.179 20.068 25.502 1.00 0.00 4 GLY A C 8
ATOM 5738 O O . GLY A 1 4 ? -6.299 19.010 26.119 1.00 0.00 4 GLY A O 8
ATOM 5742 N N . SER A 1 5 ? -5.977 20.121 24.189 1.00 0.00 5 SER A N 8
ATOM 5743 C CA . SER A 1 5 ? -5.886 18.911 23.380 1.00 0.00 5 SER A CA 8
ATOM 5744 C C . SER A 1 5 ? -5.337 19.226 21.992 1.00 0.00 5 SER A C 8
ATOM 5745 O O . SER A 1 5 ? -5.774 20.174 21.340 1.00 0.00 5 SER A O 8
ATOM 5753 N N . SER A 1 6 ? -4.376 18.422 21.546 1.00 0.00 6 SER A N 8
ATOM 5754 C CA . SER A 1 6 ? -3.764 18.616 20.237 1.00 0.00 6 SER A CA 8
ATOM 5755 C C . SER A 1 6 ? -3.626 17.288 19.500 1.00 0.00 6 SER A C 8
ATOM 5756 O O . SER A 1 6 ? -3.438 16.240 20.116 1.00 0.00 6 SER A O 8
ATOM 5764 N N . GLY A 1 7 ? -3.721 17.341 18.175 1.00 0.00 7 GLY A N 8
ATOM 5765 C CA . GLY A 1 7 ? -3.605 16.136 17.374 1.00 0.00 7 GLY A CA 8
ATOM 5766 C C . GLY A 1 7 ? -3.477 16.434 15.893 1.00 0.00 7 GLY A C 8
ATOM 5767 O O . GLY A 1 7 ? -4.326 16.033 15.096 1.00 0.00 7 GLY A O 8
ATOM 5771 N N . LEU A 1 8 ? -2.415 17.141 15.523 1.00 0.00 8 LEU A N 8
ATOM 5772 C CA . LEU A 1 8 ? -2.180 17.495 14.128 1.00 0.00 8 LEU A CA 8
ATOM 5773 C C . LEU A 1 8 ? -1.007 16.705 13.556 1.00 0.00 8 LEU A C 8
ATOM 5774 O O . LEU A 1 8 ? -1.091 16.155 12.457 1.00 0.00 8 LEU A O 8
ATOM 5790 N N . LYS A 1 9 ? 0.086 16.650 14.310 1.00 0.00 9 LYS A N 8
ATOM 5791 C CA . LYS A 1 9 ? 1.276 15.925 13.881 1.00 0.00 9 LYS A CA 8
ATOM 5792 C C . LYS A 1 9 ? 1.076 14.419 14.023 1.00 0.00 9 LYS A C 8
ATOM 5793 O O . LYS A 1 9 ? 1.277 13.856 15.100 1.00 0.00 9 LYS A O 8
ATOM 5812 N N . CYS A 1 10 ? 0.681 13.774 12.932 1.00 0.00 10 CYS A N 8
ATOM 5813 C CA . CYS A 1 10 ? 0.455 12.332 12.935 1.00 0.00 10 CYS A CA 8
ATOM 5814 C C . CYS A 1 10 ? 1.662 11.592 12.368 1.00 0.00 10 CYS A C 8
ATOM 5815 O O . CYS A 1 10 ? 2.441 12.152 11.597 1.00 0.00 10 CYS A O 8
ATOM 5823 N N . SER A 1 11 ? 1.811 10.329 12.757 1.00 0.00 11 SER A N 8
ATOM 5824 C CA . SER A 1 11 ? 2.926 9.513 12.292 1.00 0.00 11 SER A CA 8
ATOM 5825 C C . SER A 1 11 ? 2.653 8.967 10.894 1.00 0.00 11 SER A C 8
ATOM 5826 O O . SER A 1 11 ? 1.517 8.634 10.554 1.00 0.00 11 SER A O 8
ATOM 5834 N N . THR A 1 12 ? 3.704 8.877 10.085 1.00 0.00 12 THR A N 8
ATOM 5835 C CA . THR A 1 12 ? 3.580 8.372 8.723 1.00 0.00 12 THR A CA 8
ATOM 5836 C C . THR A 1 12 ? 3.838 6.871 8.667 1.00 0.00 12 THR A C 8
ATOM 5837 O O . THR A 1 12 ? 4.597 6.331 9.472 1.00 0.00 12 THR A O 8
ATOM 5848 N N . VAL A 1 13 ? 3.203 6.202 7.710 1.00 0.00 13 VAL A N 8
ATOM 5849 C CA . VAL A 1 13 ? 3.366 4.762 7.547 1.00 0.00 13 VAL A CA 8
ATOM 5850 C C . VAL A 1 13 ? 4.277 4.442 6.368 1.00 0.00 13 VAL A C 8
ATOM 5851 O O . VAL A 1 13 ? 4.327 5.185 5.388 1.00 0.00 13 VAL A O 8
ATOM 5864 N N . VAL A 1 14 ? 4.997 3.329 6.468 1.00 0.00 14 VAL A N 8
ATOM 5865 C CA . VAL A 1 14 ? 5.906 2.908 5.409 1.00 0.00 14 VAL A CA 8
ATOM 5866 C C . VAL A 1 14 ? 5.437 1.607 4.767 1.00 0.00 14 VAL A C 8
ATOM 5867 O O . VAL A 1 14 ? 4.657 0.857 5.355 1.00 0.00 14 VAL A O 8
ATOM 5880 N N . CYS A 1 15 ? 5.919 1.344 3.556 1.00 0.00 15 CYS A N 8
ATOM 5881 C CA . CYS A 1 15 ? 5.550 0.134 2.832 1.00 0.00 15 CYS A CA 8
ATOM 5882 C C . CYS A 1 15 ? 5.432 -1.054 3.783 1.00 0.00 15 CYS A C 8
ATOM 5883 O O . CYS A 1 15 ? 6.368 -1.371 4.517 1.00 0.00 15 CYS A O 8
ATOM 5890 N N . VAL A 1 16 ? 4.275 -1.708 3.764 1.00 0.00 16 VAL A N 8
ATOM 5891 C CA . VAL A 1 16 ? 4.034 -2.861 4.623 1.00 0.00 16 VAL A CA 8
ATOM 5892 C C . VAL A 1 16 ? 4.720 -4.107 4.074 1.00 0.00 16 VAL A C 8
ATOM 5893 O O . VAL A 1 16 ? 4.443 -5.224 4.512 1.00 0.00 16 VAL A O 8
ATOM 5906 N N . ILE A 1 17 ? 5.616 -3.908 3.114 1.00 0.00 17 ILE A N 8
ATOM 5907 C CA . ILE A 1 17 ? 6.343 -5.016 2.506 1.00 0.00 17 ILE A CA 8
ATOM 5908 C C . ILE A 1 17 ? 7.843 -4.890 2.753 1.00 0.00 17 ILE A C 8
ATOM 5909 O O . ILE A 1 17 ? 8.458 -5.764 3.364 1.00 0.00 17 ILE A O 8
ATOM 5925 N N . CYS A 1 18 ? 8.426 -3.796 2.275 1.00 0.00 18 CYS A N 8
ATOM 5926 C CA . CYS A 1 18 ? 9.854 -3.554 2.444 1.00 0.00 18 CYS A CA 8
ATOM 5927 C C . CYS A 1 18 ? 10.102 -2.486 3.505 1.00 0.00 18 CYS A C 8
ATOM 5928 O O . CYS A 1 18 ? 11.206 -2.372 4.040 1.00 0.00 18 CYS A O 8
ATOM 5935 N N . LEU A 1 19 ? 9.069 -1.706 3.805 1.00 0.00 19 LEU A N 8
ATOM 5936 C CA . LEU A 1 19 ? 9.174 -0.647 4.803 1.00 0.00 19 LEU A CA 8
ATOM 5937 C C . LEU A 1 19 ? 10.014 0.514 4.278 1.00 0.00 19 LEU A C 8
ATOM 5938 O O . LEU A 1 19 ? 10.990 0.919 4.908 1.00 0.00 19 LEU A O 8
ATOM 5954 N N . GLU A 1 20 ? 9.625 1.045 3.124 1.00 0.00 20 GLU A N 8
ATOM 5955 C CA . GLU A 1 20 ? 10.341 2.160 2.516 1.00 0.00 20 GLU A CA 8
ATOM 5956 C C . GLU A 1 20 ? 9.370 3.235 2.038 1.00 0.00 20 GLU A C 8
ATOM 5957 O O . GLU A 1 20 ? 8.189 2.967 1.815 1.00 0.00 20 GLU A O 8
ATOM 5969 N N . LYS A 1 21 ? 9.875 4.454 1.881 1.00 0.00 21 LYS A N 8
ATOM 5970 C CA . LYS A 1 21 ? 9.055 5.571 1.428 1.00 0.00 21 LYS A CA 8
ATOM 5971 C C . LYS A 1 21 ? 8.110 5.135 0.313 1.00 0.00 21 LYS A C 8
ATOM 5972 O O . LYS A 1 21 ? 8.501 4.998 -0.846 1.00 0.00 21 LYS A O 8
ATOM 5991 N N . PRO A 1 22 ? 6.836 4.912 0.669 1.00 0.00 22 PRO A N 8
ATOM 5992 C CA . PRO A 1 22 ? 5.809 4.490 -0.288 1.00 0.00 22 PRO A CA 8
ATOM 5993 C C . PRO A 1 22 ? 5.443 5.597 -1.271 1.00 0.00 22 PRO A C 8
ATOM 5994 O O . PRO A 1 22 ? 4.889 6.627 -0.886 1.00 0.00 22 PRO A O 8
ATOM 6005 N N . LYS A 1 23 ? 5.757 5.378 -2.544 1.00 0.00 23 LYS A N 8
ATOM 6006 C CA . LYS A 1 23 ? 5.460 6.356 -3.584 1.00 0.00 23 LYS A CA 8
ATOM 6007 C C . LYS A 1 23 ? 3.962 6.412 -3.867 1.00 0.00 23 LYS A C 8
ATOM 6008 O O . LYS A 1 23 ? 3.394 7.489 -4.049 1.00 0.00 23 LYS A O 8
ATOM 6027 N N . TYR A 1 24 ? 3.327 5.245 -3.902 1.00 0.00 24 TYR A N 8
ATOM 6028 C CA . TYR A 1 24 ? 1.896 5.162 -4.164 1.00 0.00 24 TYR A CA 8
ATOM 6029 C C . TYR A 1 24 ? 1.210 4.244 -3.156 1.00 0.00 24 TYR A C 8
ATOM 6030 O O . TYR A 1 24 ? 1.869 3.579 -2.356 1.00 0.00 24 TYR A O 8
ATOM 6048 N N . ARG A 1 25 ? -0.118 4.213 -3.202 1.00 0.00 25 ARG A N 8
ATOM 6049 C CA . ARG A 1 25 ? -0.894 3.378 -2.293 1.00 0.00 25 ARG A CA 8
ATOM 6050 C C . ARG A 1 25 ? -1.979 2.615 -3.048 1.00 0.00 25 ARG A C 8
ATOM 6051 O O . ARG A 1 25 ? -2.334 2.970 -4.173 1.00 0.00 25 ARG A O 8
ATOM 6072 N N . CYS A 1 26 ? -2.501 1.566 -2.423 1.00 0.00 26 CYS A N 8
ATOM 6073 C CA . CYS A 1 26 ? -3.545 0.752 -3.035 1.00 0.00 26 CYS A CA 8
ATOM 6074 C C . CYS A 1 26 ? -4.877 1.496 -3.049 1.00 0.00 26 CYS A C 8
ATOM 6075 O O . CYS A 1 26 ? -5.396 1.911 -2.013 1.00 0.00 26 CYS A O 8
ATOM 6082 N N . PRO A 1 27 ? -5.445 1.669 -4.252 1.00 0.00 27 PRO A N 8
ATOM 6083 C CA . PRO A 1 27 ? -6.724 2.363 -4.431 1.00 0.00 27 PRO A CA 8
ATOM 6084 C C . PRO A 1 27 ? -7.900 1.562 -3.882 1.00 0.00 27 PRO A C 8
ATOM 6085 O O . PRO A 1 27 ? -9.059 1.915 -4.098 1.00 0.00 27 PRO A O 8
ATOM 6096 N N . ALA A 1 28 ? -7.593 0.482 -3.171 1.00 0.00 28 ALA A N 8
ATOM 6097 C CA . ALA A 1 28 ? -8.625 -0.368 -2.589 1.00 0.00 28 ALA A CA 8
ATOM 6098 C C . ALA A 1 28 ? -8.573 -0.329 -1.065 1.00 0.00 28 ALA A C 8
ATOM 6099 O O . ALA A 1 28 ? -9.544 0.053 -0.410 1.00 0.00 28 ALA A O 8
ATOM 6106 N N . CYS A 1 29 ? -7.435 -0.726 -0.506 1.00 0.00 29 CYS A N 8
ATOM 6107 C CA . CYS A 1 29 ? -7.257 -0.738 0.941 1.00 0.00 29 CYS A CA 8
ATOM 6108 C C . CYS A 1 29 ? -6.449 0.473 1.399 1.00 0.00 29 CYS A C 8
ATOM 6109 O O . CYS A 1 29 ? -6.420 0.800 2.586 1.00 0.00 29 CYS A O 8
ATOM 6116 N N . ARG A 1 30 ? -5.793 1.133 0.450 1.00 0.00 30 ARG A N 8
ATOM 6117 C CA . ARG A 1 30 ? -4.984 2.306 0.756 1.00 0.00 30 ARG A CA 8
ATOM 6118 C C . ARG A 1 30 ? -3.757 1.922 1.579 1.00 0.00 30 ARG A C 8
ATOM 6119 O O . ARG A 1 30 ? -3.523 2.469 2.657 1.00 0.00 30 ARG A O 8
ATOM 6140 N N . VAL A 1 31 ? -2.978 0.976 1.064 1.00 0.00 31 VAL A N 8
ATOM 6141 C CA . VAL A 1 31 ? -1.776 0.518 1.750 1.00 0.00 31 VAL A CA 8
ATOM 6142 C C . VAL A 1 31 ? -0.521 1.085 1.097 1.00 0.00 31 VAL A C 8
ATOM 6143 O O . VAL A 1 31 ? -0.464 1.302 -0.113 1.00 0.00 31 VAL A O 8
ATOM 6156 N N . PRO A 1 32 ? 0.512 1.332 1.917 1.00 0.00 32 PRO A N 8
ATOM 6157 C CA . PRO A 1 32 ? 1.787 1.877 1.441 1.00 0.00 32 PRO A CA 8
ATOM 6158 C C . PRO A 1 32 ? 2.568 0.874 0.599 1.00 0.00 32 PRO A C 8
ATOM 6159 O O . PRO A 1 32 ? 2.868 -0.231 1.052 1.00 0.00 32 PRO A O 8
ATOM 6170 N N . TYR A 1 33 ? 2.895 1.266 -0.627 1.00 0.00 33 TYR A N 8
ATOM 6171 C CA . TYR A 1 33 ? 3.639 0.400 -1.533 1.00 0.00 33 TYR A CA 8
ATOM 6172 C C . TYR A 1 33 ? 4.526 1.220 -2.465 1.00 0.00 33 TYR A C 8
ATOM 6173 O O . TYR A 1 33 ? 4.041 2.058 -3.226 1.00 0.00 33 TYR A O 8
ATOM 6191 N N . CYS A 1 34 ? 5.830 0.973 -2.400 1.00 0.00 34 CYS A N 8
ATOM 6192 C CA . CYS A 1 34 ? 6.787 1.687 -3.236 1.00 0.00 34 CYS A CA 8
ATOM 6193 C C . CYS A 1 34 ? 6.507 1.441 -4.716 1.00 0.00 34 CYS A C 8
ATOM 6194 O O . CYS A 1 34 ? 6.005 2.319 -5.418 1.00 0.00 34 CYS A O 8
ATOM 6201 N N . SER A 1 35 ? 6.834 0.240 -5.183 1.00 0.00 35 SER A N 8
ATOM 6202 C CA . SER A 1 35 ? 6.620 -0.121 -6.579 1.00 0.00 35 SER A CA 8
ATOM 6203 C C . SER A 1 35 ? 5.632 -1.278 -6.696 1.00 0.00 35 SER A C 8
ATOM 6204 O O . SER A 1 35 ? 5.306 -1.934 -5.707 1.00 0.00 35 SER A O 8
ATOM 6212 N N . VAL A 1 36 ? 5.158 -1.522 -7.914 1.00 0.00 36 VAL A N 8
ATOM 6213 C CA . VAL A 1 36 ? 4.208 -2.599 -8.162 1.00 0.00 36 VAL A CA 8
ATOM 6214 C C . VAL A 1 36 ? 4.651 -3.891 -7.485 1.00 0.00 36 VAL A C 8
ATOM 6215 O O . VAL A 1 36 ? 3.860 -4.559 -6.818 1.00 0.00 36 VAL A O 8
ATOM 6228 N N . VAL A 1 37 ? 5.923 -4.238 -7.659 1.00 0.00 37 VAL A N 8
ATOM 6229 C CA . VAL A 1 37 ? 6.473 -5.449 -7.062 1.00 0.00 37 VAL A CA 8
ATOM 6230 C C . VAL A 1 37 ? 5.889 -5.694 -5.676 1.00 0.00 37 VAL A C 8
ATOM 6231 O O . VAL A 1 37 ? 5.149 -6.655 -5.462 1.00 0.00 37 VAL A O 8
ATOM 6244 N N . CYS A 1 38 ? 6.225 -4.817 -4.735 1.00 0.00 38 CYS A N 8
ATOM 6245 C CA . CYS A 1 38 ? 5.734 -4.937 -3.368 1.00 0.00 38 CYS A CA 8
ATOM 6246 C C . CYS A 1 38 ? 4.216 -5.088 -3.346 1.00 0.00 38 CYS A C 8
ATOM 6247 O O . CYS A 1 38 ? 3.667 -5.843 -2.543 1.00 0.00 38 CYS A O 8
ATOM 6254 N N . PHE A 1 39 ? 3.542 -4.364 -4.234 1.00 0.00 39 PHE A N 8
ATOM 6255 C CA . PHE A 1 39 ? 2.087 -4.416 -4.317 1.00 0.00 39 PHE A CA 8
ATOM 6256 C C . PHE A 1 39 ? 1.614 -5.816 -4.699 1.00 0.00 39 PHE A C 8
ATOM 6257 O O . PHE A 1 39 ? 0.646 -6.330 -4.139 1.00 0.00 39 PHE A O 8
ATOM 6274 N N . ARG A 1 40 ? 2.304 -6.426 -5.657 1.00 0.00 40 ARG A N 8
ATOM 6275 C CA . ARG A 1 40 ? 1.955 -7.765 -6.116 1.00 0.00 40 ARG A CA 8
ATOM 6276 C C . ARG A 1 40 ? 1.728 -8.703 -4.934 1.00 0.00 40 ARG A C 8
ATOM 6277 O O . ARG A 1 40 ? 0.633 -9.234 -4.749 1.00 0.00 40 ARG A O 8
ATOM 6298 N N . LYS A 1 41 ? 2.772 -8.903 -4.136 1.00 0.00 41 LYS A N 8
ATOM 6299 C CA . LYS A 1 41 ? 2.689 -9.776 -2.971 1.00 0.00 41 LYS A CA 8
ATOM 6300 C C . LYS A 1 41 ? 1.481 -9.421 -2.110 1.00 0.00 41 LYS A C 8
ATOM 6301 O O . LYS A 1 41 ? 0.866 -10.293 -1.495 1.00 0.00 41 LYS A O 8
ATOM 6320 N N . HIS A 1 42 ? 1.146 -8.135 -2.070 1.00 0.00 42 HIS A N 8
ATOM 6321 C CA . HIS A 1 42 ? 0.010 -7.665 -1.285 1.00 0.00 42 HIS A CA 8
ATOM 6322 C C . HIS A 1 42 ? -1.307 -8.102 -1.920 1.00 0.00 42 HIS A C 8
ATOM 6323 O O . HIS A 1 42 ? -2.131 -8.754 -1.278 1.00 0.00 42 HIS A O 8
ATOM 6337 N N . LYS A 1 43 ? -1.498 -7.738 -3.183 1.00 0.00 43 LYS A N 8
ATOM 6338 C CA . LYS A 1 43 ? -2.714 -8.092 -3.906 1.00 0.00 43 LYS A CA 8
ATOM 6339 C C . LYS A 1 43 ? -3.198 -9.483 -3.508 1.00 0.00 43 LYS A C 8
ATOM 6340 O O . LYS A 1 43 ? -4.399 -9.716 -3.371 1.00 0.00 43 LYS A O 8
ATOM 6359 N N . GLU A 1 44 ? -2.256 -10.402 -3.321 1.00 0.00 44 GLU A N 8
ATOM 6360 C CA . GLU A 1 44 ? -2.588 -11.769 -2.938 1.00 0.00 44 GLU A CA 8
ATOM 6361 C C . GLU A 1 44 ? -3.604 -11.783 -1.799 1.00 0.00 44 GLU A C 8
ATOM 6362 O O . GLU A 1 44 ? -4.596 -12.509 -1.849 1.00 0.00 44 GLU A O 8
ATOM 6374 N N . GLN A 1 45 ? -3.346 -10.977 -0.774 1.00 0.00 45 GLN A N 8
ATOM 6375 C CA . GLN A 1 45 ? -4.237 -10.898 0.377 1.00 0.00 45 GLN A CA 8
ATOM 6376 C C . GLN A 1 45 ? -4.749 -9.474 0.572 1.00 0.00 45 GLN A C 8
ATOM 6377 O O . GLN A 1 45 ? -5.075 -9.068 1.688 1.00 0.00 45 GLN A O 8
ATOM 6391 N N . CYS A 1 46 ? -4.817 -8.720 -0.520 1.00 0.00 46 CYS A N 8
ATOM 6392 C CA . CYS A 1 46 ? -5.289 -7.342 -0.470 1.00 0.00 46 CYS A CA 8
ATOM 6393 C C . CYS A 1 46 ? -6.702 -7.271 0.102 1.00 0.00 46 CYS A C 8
ATOM 6394 O O . CYS A 1 46 ? -7.661 -7.708 -0.531 1.00 0.00 46 CYS A O 8
ATOM 6401 N N . ASN A 1 47 ? -6.820 -6.716 1.304 1.00 0.00 47 ASN A N 8
ATOM 6402 C CA . ASN A 1 47 ? -8.116 -6.587 1.962 1.00 0.00 47 ASN A CA 8
ATOM 6403 C C . ASN A 1 47 ? -8.555 -5.128 2.017 1.00 0.00 47 ASN A C 8
ATOM 6404 O O . ASN A 1 47 ? -8.065 -4.335 2.821 1.00 0.00 47 ASN A O 8
ATOM 6415 N N . PRO A 1 48 ? -9.503 -4.762 1.141 1.00 0.00 48 PRO A N 8
ATOM 6416 C CA . PRO A 1 48 ? -10.032 -3.397 1.070 1.00 0.00 48 PRO A CA 8
ATOM 6417 C C . PRO A 1 48 ? -10.879 -3.039 2.286 1.00 0.00 48 PRO A C 8
ATOM 6418 O O . PRO A 1 48 ? -11.099 -3.870 3.166 1.00 0.00 48 PRO A O 8
ATOM 6429 N N . GLU A 1 49 ? -11.352 -1.797 2.328 1.00 0.00 49 GLU A N 8
ATOM 6430 C CA . GLU A 1 49 ? -12.175 -1.331 3.438 1.00 0.00 49 GLU A CA 8
ATOM 6431 C C . GLU A 1 49 ? -13.587 -0.995 2.964 1.00 0.00 49 GLU A C 8
ATOM 6432 O O . GLU A 1 49 ? -13.870 0.137 2.571 1.00 0.00 49 GLU A O 8
ATOM 6444 N N . THR A 1 50 ? -14.470 -1.988 3.004 1.00 0.00 50 THR A 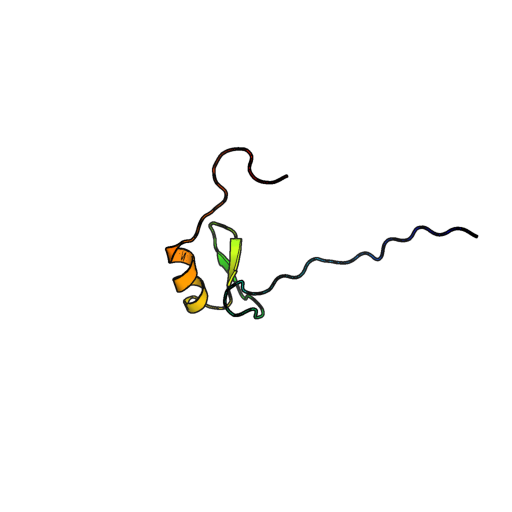N 8
ATOM 6445 C CA . THR A 1 50 ? -15.851 -1.800 2.578 1.00 0.00 50 THR A CA 8
ATOM 6446 C C . THR A 1 50 ? -16.788 -2.748 3.318 1.00 0.00 50 THR A C 8
ATOM 6447 O O . THR A 1 50 ? -16.485 -3.930 3.486 1.00 0.00 50 THR A O 8
ATOM 6458 N N . SER A 1 51 ? -17.928 -2.224 3.757 1.00 0.00 51 SER A N 8
ATOM 6459 C CA . SER A 1 51 ? -18.908 -3.023 4.481 1.00 0.00 51 SER A CA 8
ATOM 6460 C C . SER A 1 51 ? -20.275 -2.949 3.807 1.00 0.00 51 SER A C 8
ATOM 6461 O O . SER A 1 51 ? -20.947 -1.920 3.852 1.00 0.00 51 SER A O 8
ATOM 6469 N N . GLY A 1 52 ? -20.679 -4.050 3.180 1.00 0.00 52 GLY A N 8
ATOM 6470 C CA . GLY A 1 52 ? -21.963 -4.091 2.504 1.00 0.00 52 GLY A CA 8
ATOM 6471 C C . GLY A 1 52 ? -23.086 -3.541 3.361 1.00 0.00 52 GLY A C 8
ATOM 6472 O O . GLY A 1 52 ? -23.057 -3.625 4.589 1.00 0.00 52 GLY A O 8
ATOM 6476 N N . PRO A 1 53 ? -24.104 -2.961 2.708 1.00 0.00 53 PRO A N 8
ATOM 6477 C CA . PRO A 1 53 ? -25.261 -2.384 3.398 1.00 0.00 53 PRO A CA 8
ATOM 6478 C C . PRO A 1 53 ? -26.147 -3.448 4.035 1.00 0.00 53 PRO A C 8
ATOM 6479 O O . PRO A 1 53 ? -27.186 -3.138 4.617 1.00 0.00 53 PRO A O 8
ATOM 6490 N N . SER A 1 54 ? -25.730 -4.705 3.921 1.00 0.00 54 SER A N 8
ATOM 6491 C CA . SER A 1 54 ? -26.488 -5.816 4.484 1.00 0.00 54 SER A CA 8
ATOM 6492 C C . SER A 1 54 ? -26.434 -5.795 6.008 1.00 0.00 54 SER A C 8
ATOM 6493 O O . SER A 1 54 ? -27.466 -5.829 6.678 1.00 0.00 54 SER A O 8
ATOM 6501 N N . SER A 1 55 ? -25.222 -5.738 6.550 1.00 0.00 55 SER A N 8
ATOM 6502 C CA . SER A 1 55 ? -25.031 -5.715 7.996 1.00 0.00 55 SER A CA 8
ATOM 6503 C C . SER A 1 55 ? -24.283 -4.457 8.426 1.00 0.00 55 SER A C 8
ATOM 6504 O O . SER A 1 55 ? -23.057 -4.394 8.350 1.00 0.00 55 SER A O 8
ATOM 6512 N N . GLY A 1 56 ? -25.033 -3.456 8.878 1.00 0.00 56 GLY A N 8
ATOM 6513 C CA . GLY A 1 56 ? -24.425 -2.212 9.313 1.00 0.00 56 GLY A CA 8
ATOM 6514 C C . GLY A 1 56 ? -25.256 -1.496 10.360 1.00 0.00 56 GLY A C 8
ATOM 6515 O O . GLY A 1 56 ? -25.218 -1.889 11.525 1.00 0.00 56 GLY A O 8
ATOM 6521 N N . GLY A 1 1 ? -5.044 24.735 38.653 1.00 0.00 1 GLY A N 9
ATOM 6522 C CA . GLY A 1 1 ? -3.868 24.712 37.803 1.00 0.00 1 GLY A CA 9
ATOM 6523 C C . GLY A 1 1 ? -3.893 23.567 36.810 1.00 0.00 1 GLY A C 9
ATOM 6524 O O . GLY A 1 1 ? -3.335 22.501 37.067 1.00 0.00 1 GLY A O 9
ATOM 6528 N N . SER A 1 2 ? -4.545 23.787 35.672 1.00 0.00 2 SER A N 9
ATOM 6529 C CA . SER A 1 2 ? -4.645 22.763 34.639 1.00 0.00 2 SER A CA 9
ATOM 6530 C C . SER A 1 2 ? -3.619 23.002 33.535 1.00 0.00 2 SER A C 9
ATOM 6531 O O . SER A 1 2 ? -3.864 23.763 32.599 1.00 0.00 2 SER A O 9
ATOM 6539 N N . SER A 1 3 ? -2.469 22.345 33.653 1.00 0.00 3 SER A N 9
ATOM 6540 C CA . SER A 1 3 ? -1.403 22.488 32.668 1.00 0.00 3 SER A CA 9
ATOM 6541 C C . SER A 1 3 ? -1.925 22.218 31.260 1.00 0.00 3 SER A C 9
ATOM 6542 O O . SER A 1 3 ? -1.715 23.012 30.344 1.00 0.00 3 SER A O 9
ATOM 6550 N N . GLY A 1 4 ? -2.607 21.088 31.095 1.00 0.00 4 GLY A N 9
ATOM 6551 C CA . GLY A 1 4 ? -3.149 20.731 29.797 1.00 0.00 4 GLY A CA 9
ATOM 6552 C C . GLY A 1 4 ? -2.065 20.434 28.779 1.00 0.00 4 GLY A C 9
ATOM 6553 O O . GLY A 1 4 ? -1.984 21.089 27.740 1.00 0.00 4 GLY A O 9
ATOM 6557 N N . SER A 1 5 ? -1.230 19.445 29.078 1.00 0.00 5 SER A N 9
ATOM 6558 C CA . SER A 1 5 ? -0.142 19.066 28.183 1.00 0.00 5 SER A CA 9
ATOM 6559 C C . SER A 1 5 ? -0.687 18.504 26.873 1.00 0.00 5 SER A C 9
ATOM 6560 O O . SER A 1 5 ? -0.915 17.301 26.749 1.00 0.00 5 SER A O 9
ATOM 6568 N N . SER A 1 6 ? -0.894 19.384 25.899 1.00 0.00 6 SER A N 9
ATOM 6569 C CA . SER A 1 6 ? -1.415 18.978 24.600 1.00 0.00 6 SER A CA 9
ATOM 6570 C C . SER A 1 6 ? -0.486 17.969 23.932 1.00 0.00 6 SER A C 9
ATOM 6571 O O . SER A 1 6 ? 0.716 18.202 23.808 1.00 0.00 6 SER A O 9
ATOM 6579 N N . GLY A 1 7 ? -1.052 16.844 23.505 1.00 0.00 7 GLY A N 9
ATOM 6580 C CA . GLY A 1 7 ? -0.261 15.815 22.856 1.00 0.00 7 GLY A CA 9
ATOM 6581 C C . GLY A 1 7 ? -0.246 15.960 21.347 1.00 0.00 7 GLY A C 9
ATOM 6582 O O . GLY A 1 7 ? -0.904 16.843 20.794 1.00 0.00 7 GLY A O 9
ATOM 6586 N N . LEU A 1 8 ? 0.506 15.094 20.678 1.00 0.00 8 LEU A N 9
ATOM 6587 C CA . LEU A 1 8 ? 0.606 15.130 19.223 1.00 0.00 8 LEU A CA 9
ATOM 6588 C C . LEU A 1 8 ? 1.187 13.827 18.685 1.00 0.00 8 LEU A C 9
ATOM 6589 O O . LEU A 1 8 ? 2.082 13.237 19.290 1.00 0.00 8 LEU A O 9
ATOM 6605 N N . LYS A 1 9 ? 0.675 13.384 17.542 1.00 0.00 9 LYS A N 9
ATOM 6606 C CA . LYS A 1 9 ? 1.145 12.153 16.918 1.00 0.00 9 LYS A CA 9
ATOM 6607 C C . LYS A 1 9 ? 1.508 12.388 15.455 1.00 0.00 9 LYS A C 9
ATOM 6608 O O . LYS A 1 9 ? 0.674 12.226 14.564 1.00 0.00 9 LYS A O 9
ATOM 6627 N N . CYS A 1 10 ? 2.758 12.770 15.215 1.00 0.00 10 CYS A N 9
ATOM 6628 C CA . CYS A 1 10 ? 3.232 13.027 13.860 1.00 0.00 10 CYS A CA 9
ATOM 6629 C C . CYS A 1 10 ? 4.078 11.864 13.350 1.00 0.00 10 CYS A C 9
ATOM 6630 O O . CYS A 1 10 ? 5.176 11.617 13.849 1.00 0.00 10 CYS A O 9
ATOM 6638 N N . SER A 1 11 ? 3.558 11.153 12.355 1.00 0.00 11 SER A N 9
ATOM 6639 C CA . SER A 1 11 ? 4.262 10.012 11.782 1.00 0.00 11 SER A CA 9
ATOM 6640 C C . SER A 1 11 ? 3.742 9.701 10.382 1.00 0.00 11 SER A C 9
ATOM 6641 O O . SER A 1 11 ? 2.747 10.272 9.934 1.00 0.00 11 SER A O 9
ATOM 6649 N N . THR A 1 12 ? 4.423 8.790 9.693 1.00 0.00 12 THR A N 9
ATOM 6650 C CA . THR A 1 12 ? 4.032 8.402 8.344 1.00 0.00 12 THR A CA 9
ATOM 6651 C C . THR A 1 12 ? 4.276 6.916 8.107 1.00 0.00 12 THR A C 9
ATOM 6652 O O . THR A 1 12 ? 5.367 6.407 8.361 1.00 0.00 12 THR A O 9
ATOM 6663 N N . VAL A 1 13 ? 3.252 6.224 7.616 1.00 0.00 13 VAL A N 9
ATOM 6664 C CA . VAL A 1 13 ? 3.356 4.796 7.343 1.00 0.00 13 VAL A CA 9
ATOM 6665 C C . VAL A 1 13 ? 4.340 4.523 6.211 1.00 0.00 13 VAL A C 9
ATOM 6666 O O . VAL A 1 13 ? 4.519 5.350 5.316 1.00 0.00 13 VAL A O 9
ATOM 6679 N N . VAL A 1 14 ? 4.976 3.357 6.255 1.00 0.00 14 VAL A N 9
ATOM 6680 C CA . VAL A 1 14 ? 5.941 2.973 5.231 1.00 0.00 14 VAL A CA 9
ATOM 6681 C C . VAL A 1 14 ? 5.532 1.672 4.550 1.00 0.00 14 VAL A C 9
ATOM 6682 O O . VAL A 1 14 ? 4.723 0.909 5.078 1.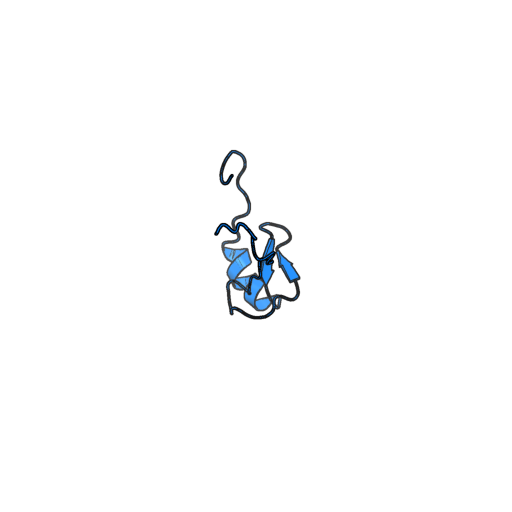00 0.00 14 VAL A O 9
ATOM 6695 N N . CYS A 1 15 ? 6.095 1.425 3.372 1.00 0.00 15 CYS A N 9
ATOM 6696 C CA . CYS A 1 15 ? 5.790 0.217 2.616 1.00 0.00 15 CYS A CA 9
ATOM 6697 C C . CYS A 1 15 ? 5.693 -0.993 3.541 1.00 0.00 15 CYS A C 9
ATOM 6698 O O . CYS A 1 15 ? 6.597 -1.256 4.334 1.00 0.00 15 CYS A O 9
ATOM 6705 N N . VAL A 1 16 ? 4.590 -1.727 3.432 1.00 0.00 16 VAL A N 9
ATOM 6706 C CA . VAL A 1 16 ? 4.375 -2.910 4.257 1.00 0.00 16 VAL A CA 9
ATOM 6707 C C . VAL A 1 16 ? 5.138 -4.110 3.707 1.00 0.00 16 VAL A C 9
ATOM 6708 O O . VAL A 1 16 ? 4.803 -5.258 3.998 1.00 0.00 16 VAL A O 9
ATOM 6721 N N . ILE A 1 17 ? 6.167 -3.835 2.912 1.00 0.00 17 ILE A N 9
ATOM 6722 C CA . ILE A 1 17 ? 6.980 -4.892 2.323 1.00 0.00 17 ILE A CA 9
ATOM 6723 C C . ILE A 1 17 ? 8.465 -4.634 2.549 1.00 0.00 17 ILE A C 9
ATOM 6724 O O . ILE A 1 17 ? 9.176 -5.474 3.102 1.00 0.00 17 ILE A O 9
ATOM 6740 N N . CYS A 1 18 ? 8.929 -3.465 2.118 1.00 0.00 18 CYS A N 9
ATOM 6741 C CA . CYS A 1 18 ? 10.330 -3.094 2.274 1.00 0.00 18 CYS A CA 9
ATOM 6742 C C . CYS A 1 18 ? 10.493 -2.022 3.349 1.00 0.00 18 CYS A C 9
ATOM 6743 O O . CYS A 1 18 ? 11.611 -1.672 3.728 1.00 0.00 18 CYS A O 9
ATOM 6750 N N . LEU A 1 19 ? 9.370 -1.505 3.835 1.00 0.00 19 LEU A N 9
ATOM 6751 C CA . LEU A 1 19 ? 9.386 -0.474 4.866 1.00 0.00 19 LEU A CA 9
ATOM 6752 C C . LEU A 1 19 ? 10.073 0.791 4.361 1.00 0.00 19 LEU A C 9
ATOM 6753 O O . LEU A 1 19 ? 10.827 1.432 5.091 1.00 0.00 19 LEU A O 9
ATOM 6769 N N . GLU A 1 20 ? 9.805 1.143 3.107 1.00 0.00 20 GLU A N 9
ATOM 6770 C CA . GLU A 1 20 ? 10.397 2.332 2.505 1.00 0.00 20 GLU A CA 9
ATOM 6771 C C . GLU A 1 20 ? 9.318 3.336 2.110 1.00 0.00 20 GLU A C 9
ATOM 6772 O O . GLU A 1 20 ? 8.124 3.059 2.222 1.00 0.00 20 GLU A O 9
ATOM 6784 N N . LYS A 1 21 ? 9.748 4.506 1.648 1.00 0.00 21 LYS A N 9
ATOM 6785 C CA . LYS A 1 21 ? 8.821 5.553 1.236 1.00 0.00 21 LYS A CA 9
ATOM 6786 C C . LYS A 1 21 ? 7.842 5.032 0.189 1.00 0.00 21 LYS A C 9
ATOM 6787 O O . LYS A 1 21 ? 8.200 4.788 -0.964 1.00 0.00 21 LYS A O 9
ATOM 6806 N N . PRO A 1 22 ? 6.576 4.858 0.596 1.00 0.00 22 PRO A N 9
ATOM 6807 C CA . PRO A 1 22 ? 5.519 4.366 -0.292 1.00 0.00 22 PRO A CA 9
ATOM 6808 C C . PRO A 1 22 ? 5.138 5.385 -1.360 1.00 0.00 22 PRO A C 9
ATOM 6809 O O . PRO A 1 22 ? 4.221 6.185 -1.172 1.00 0.00 22 PRO A O 9
ATOM 6820 N N . LYS A 1 23 ? 5.848 5.352 -2.483 1.00 0.00 23 LYS A N 9
ATOM 6821 C CA . LYS A 1 23 ? 5.584 6.271 -3.583 1.00 0.00 23 LYS A CA 9
ATOM 6822 C C . LYS A 1 23 ? 4.093 6.329 -3.899 1.00 0.00 23 LYS A C 9
ATOM 6823 O O . LYS A 1 23 ? 3.543 7.401 -4.153 1.00 0.00 23 LYS A O 9
ATOM 6842 N N . TYR A 1 24 ? 3.444 5.170 -3.879 1.00 0.00 24 TYR A N 9
ATOM 6843 C CA . TYR A 1 24 ? 2.016 5.089 -4.164 1.00 0.00 24 TYR A CA 9
ATOM 6844 C C . TYR A 1 24 ? 1.311 4.182 -3.160 1.00 0.00 24 TYR A C 9
ATOM 6845 O O . TYR A 1 24 ? 1.952 3.557 -2.314 1.00 0.00 24 TYR A O 9
ATOM 6863 N N . ARG A 1 25 ? -0.012 4.115 -3.261 1.00 0.00 25 ARG A N 9
ATOM 6864 C CA . ARG A 1 25 ? -0.806 3.285 -2.362 1.00 0.00 25 ARG A CA 9
ATOM 6865 C C . ARG A 1 25 ? -1.871 2.512 -3.134 1.00 0.00 25 ARG A C 9
ATOM 6866 O O . ARG A 1 25 ? -2.187 2.843 -4.278 1.00 0.00 25 ARG A O 9
ATOM 6887 N N . CYS A 1 26 ? -2.421 1.481 -2.502 1.00 0.00 26 CYS A N 9
ATOM 6888 C CA . CYS A 1 26 ? -3.450 0.660 -3.128 1.00 0.00 26 CYS A CA 9
ATOM 6889 C C . CYS A 1 26 ? -4.759 1.433 -3.260 1.00 0.00 26 CYS A C 9
ATOM 6890 O O . CYS A 1 26 ? -5.256 2.028 -2.303 1.00 0.00 26 CYS A O 9
ATOM 6897 N N . PRO A 1 27 ? -5.331 1.426 -4.473 1.00 0.00 27 PRO A N 9
ATOM 6898 C CA . PRO A 1 27 ? -6.590 2.122 -4.758 1.00 0.00 27 PRO A CA 9
ATOM 6899 C C . PRO A 1 27 ? -7.785 1.458 -4.083 1.00 0.00 27 PRO A C 9
ATOM 6900 O O . PRO A 1 27 ? -8.934 1.810 -4.348 1.00 0.00 27 PRO A O 9
ATOM 6911 N N . ALA A 1 28 ? -7.506 0.498 -3.207 1.00 0.00 28 ALA A N 9
ATOM 6912 C CA . ALA A 1 28 ? -8.559 -0.212 -2.492 1.00 0.00 28 ALA A CA 9
ATOM 6913 C C . ALA A 1 28 ? -8.400 -0.054 -0.983 1.00 0.00 28 ALA A C 9
ATOM 6914 O O . ALA A 1 28 ? -9.138 0.700 -0.347 1.00 0.00 28 ALA A O 9
ATOM 6921 N N . CYS A 1 29 ? -7.435 -0.769 -0.416 1.00 0.00 29 CYS A N 9
ATOM 6922 C CA . CYS A 1 29 ? -7.180 -0.709 1.018 1.00 0.00 29 CYS A CA 9
ATOM 6923 C C . CYS A 1 29 ? -6.345 0.519 1.372 1.00 0.00 29 CYS A C 9
ATOM 6924 O O . CYS A 1 29 ? -6.367 0.991 2.509 1.00 0.00 29 CYS A O 9
ATOM 6931 N N . ARG A 1 30 ? -5.611 1.031 0.389 1.00 0.00 30 ARG A N 9
ATOM 6932 C CA . ARG A 1 30 ? -4.769 2.203 0.596 1.00 0.00 30 ARG A CA 9
ATOM 6933 C C . ARG A 1 30 ? -3.514 1.838 1.383 1.00 0.00 30 ARG A C 9
ATOM 6934 O O . ARG A 1 30 ? -3.165 2.503 2.359 1.00 0.00 30 ARG A O 9
ATOM 6955 N N . VAL A 1 31 ? -2.839 0.776 0.953 1.00 0.00 31 VAL A N 9
ATOM 6956 C CA . VAL A 1 31 ? -1.623 0.323 1.617 1.00 0.00 31 VAL A CA 9
ATOM 6957 C C . VAL A 1 31 ? -0.386 0.956 0.990 1.00 0.00 31 VAL A C 9
ATOM 6958 O O . VAL A 1 31 ? -0.335 1.221 -0.211 1.00 0.00 31 VAL A O 9
ATOM 6971 N N . PRO A 1 32 ? 0.637 1.205 1.821 1.00 0.00 32 PRO A N 9
ATOM 6972 C CA . PRO A 1 32 ? 1.894 1.809 1.370 1.00 0.00 32 PRO A CA 9
ATOM 6973 C C . PRO A 1 32 ? 2.709 0.865 0.492 1.00 0.00 32 PRO A C 9
ATOM 6974 O O . PRO A 1 32 ? 3.095 -0.221 0.924 1.00 0.00 32 PRO A O 9
ATOM 6985 N N . TYR A 1 33 ? 2.967 1.287 -0.741 1.00 0.00 33 TYR A N 9
ATOM 6986 C CA . TYR A 1 33 ? 3.735 0.477 -1.680 1.00 0.00 33 TYR A CA 9
ATOM 6987 C C . TYR A 1 33 ? 4.560 1.360 -2.611 1.00 0.00 33 TYR A C 9
ATOM 6988 O O . TYR A 1 33 ? 4.021 2.210 -3.320 1.00 0.00 33 TYR A O 9
ATOM 7006 N N . CYS A 1 34 ? 5.873 1.151 -2.605 1.00 0.00 34 CYS A N 9
ATOM 7007 C CA . CYS A 1 34 ? 6.775 1.925 -3.448 1.00 0.00 34 CYS A CA 9
ATOM 7008 C C . CYS A 1 34 ? 6.601 1.552 -4.917 1.00 0.00 34 CYS A C 9
ATOM 7009 O O . CYS A 1 34 ? 6.263 2.396 -5.747 1.00 0.00 34 CYS A O 9
ATOM 7016 N N . SER A 1 35 ? 6.835 0.282 -5.231 1.00 0.00 35 SER A N 9
ATOM 7017 C CA . SER A 1 35 ? 6.708 -0.203 -6.601 1.00 0.00 35 SER A CA 9
ATOM 7018 C C . SER A 1 35 ? 5.616 -1.264 -6.702 1.00 0.00 35 SER A C 9
ATOM 7019 O O . SER A 1 35 ? 5.149 -1.789 -5.691 1.00 0.00 35 SER A O 9
ATOM 7027 N N . VAL A 1 36 ? 5.214 -1.575 -7.930 1.00 0.00 36 VAL A N 9
ATOM 7028 C CA . VAL A 1 36 ? 4.178 -2.573 -8.166 1.00 0.00 36 VAL A CA 9
ATOM 7029 C C . VAL A 1 36 ? 4.547 -3.908 -7.529 1.00 0.00 36 VAL A C 9
ATOM 7030 O O . VAL A 1 36 ? 3.677 -4.662 -7.093 1.00 0.00 36 VAL A O 9
ATOM 7043 N N . VAL A 1 37 ? 5.844 -4.196 -7.479 1.00 0.00 37 VAL A N 9
ATOM 7044 C CA . VAL A 1 37 ? 6.330 -5.440 -6.894 1.00 0.00 37 VAL A CA 9
ATOM 7045 C C . VAL A 1 37 ? 5.817 -5.614 -5.469 1.00 0.00 37 VAL A C 9
ATOM 7046 O O . VAL A 1 37 ? 5.212 -6.633 -5.135 1.00 0.00 37 VAL A O 9
ATOM 7059 N N . CYS A 1 38 ? 6.062 -4.612 -4.631 1.00 0.00 38 CYS A N 9
ATOM 7060 C CA . CYS A 1 38 ? 5.626 -4.653 -3.241 1.00 0.00 38 CYS A CA 9
ATOM 7061 C C . CYS A 1 38 ? 4.106 -4.762 -3.151 1.00 0.00 38 CYS A C 9
ATOM 7062 O O . CYS A 1 38 ? 3.567 -5.270 -2.167 1.00 0.00 38 CYS A O 9
ATOM 7069 N N . PHE A 1 39 ? 3.422 -4.283 -4.184 1.00 0.00 39 PHE A N 9
ATOM 7070 C CA . PHE A 1 39 ? 1.965 -4.326 -4.221 1.00 0.00 39 PHE A CA 9
ATOM 7071 C C . PHE A 1 39 ? 1.472 -5.707 -4.644 1.00 0.00 39 PHE A C 9
ATOM 7072 O O . PHE A 1 39 ? 0.449 -6.189 -4.157 1.00 0.00 39 PHE A O 9
ATOM 7089 N N . ARG A 1 40 ? 2.208 -6.338 -5.553 1.00 0.00 40 ARG A N 9
ATOM 7090 C CA . ARG A 1 40 ? 1.846 -7.663 -6.043 1.00 0.00 40 ARG A CA 9
ATOM 7091 C C . ARG A 1 40 ? 1.650 -8.636 -4.884 1.00 0.00 40 ARG A C 9
ATOM 7092 O O . ARG A 1 40 ? 0.546 -9.132 -4.655 1.00 0.00 40 ARG A O 9
ATOM 7113 N N . LYS A 1 41 ? 2.728 -8.906 -4.157 1.00 0.00 41 LYS A N 9
ATOM 7114 C CA . LYS A 1 41 ? 2.676 -9.819 -3.021 1.00 0.00 41 LYS A CA 9
ATOM 7115 C C . LYS A 1 41 ? 1.521 -9.465 -2.090 1.00 0.00 41 LYS A C 9
ATOM 7116 O O . LYS A 1 41 ? 1.012 -10.318 -1.363 1.00 0.00 41 LYS A O 9
ATOM 7135 N N . HIS A 1 42 ? 1.112 -8.200 -2.117 1.00 0.00 42 HIS A N 9
ATOM 7136 C CA . HIS A 1 42 ? 0.015 -7.733 -1.277 1.00 0.00 42 HIS A CA 9
ATOM 7137 C C . HIS A 1 42 ? -1.333 -8.108 -1.885 1.00 0.00 42 HIS A C 9
ATOM 7138 O O . HIS A 1 42 ? -2.206 -8.645 -1.203 1.00 0.00 42 HIS A O 9
ATOM 7152 N N . LYS A 1 43 ? -1.497 -7.820 -3.172 1.00 0.00 43 LYS A N 9
ATOM 7153 C CA . LYS A 1 43 ? -2.738 -8.126 -3.873 1.00 0.00 43 LYS A CA 9
ATOM 7154 C C . LYS A 1 43 ? -3.204 -9.544 -3.559 1.00 0.00 43 LYS A C 9
ATOM 7155 O O . LYS A 1 43 ? -4.403 -9.813 -3.498 1.00 0.00 43 LYS A O 9
ATOM 7174 N N . GLU A 1 44 ? -2.248 -10.447 -3.361 1.00 0.00 44 GLU A N 9
ATOM 7175 C CA . GLU A 1 44 ? -2.563 -11.837 -3.053 1.00 0.00 44 GLU A CA 9
ATOM 7176 C C . GLU A 1 44 ? -3.504 -11.929 -1.855 1.00 0.00 44 GLU A C 9
ATOM 7177 O O . GLU A 1 44 ? -4.377 -12.794 -1.804 1.00 0.00 44 GLU A O 9
ATOM 7189 N N . GLN A 1 45 ? -3.318 -11.031 -0.893 1.00 0.00 45 GLN A N 9
ATOM 7190 C CA . GLN A 1 45 ? -4.148 -11.011 0.305 1.00 0.00 45 GLN A CA 9
ATOM 7191 C C . GLN A 1 45 ? -4.687 -9.610 0.571 1.00 0.00 45 GLN A C 9
ATOM 7192 O O . GLN A 1 45 ? -5.014 -9.264 1.707 1.00 0.00 45 GLN A O 9
ATOM 7206 N N . CYS A 1 46 ? -4.777 -8.805 -0.483 1.00 0.00 46 CYS A N 9
ATOM 7207 C CA . CYS A 1 46 ? -5.275 -7.441 -0.364 1.00 0.00 46 CYS A CA 9
ATOM 7208 C C . CYS A 1 46 ? -6.691 -7.426 0.204 1.00 0.00 46 CYS A C 9
ATOM 7209 O O . CYS A 1 46 ? -7.635 -7.880 -0.442 1.00 0.00 46 CYS A O 9
ATOM 7216 N N . ASN A 1 47 ? -6.831 -6.900 1.417 1.00 0.00 47 ASN A N 9
ATOM 7217 C CA . ASN A 1 47 ? -8.132 -6.826 2.072 1.00 0.00 47 ASN A CA 9
ATOM 7218 C C . ASN A 1 47 ? -8.519 -5.377 2.351 1.00 0.00 47 ASN A C 9
ATOM 7219 O O . ASN A 1 47 ? -7.999 -4.733 3.262 1.00 0.00 47 ASN A O 9
ATOM 7230 N N . PRO A 1 48 ? -9.456 -4.850 1.548 1.00 0.00 48 PRO A N 9
ATOM 7231 C CA . PRO A 1 48 ? -9.935 -3.472 1.689 1.00 0.00 48 PRO A CA 9
ATOM 7232 C C . PRO A 1 48 ? -10.766 -3.274 2.952 1.00 0.00 48 PRO A C 9
ATOM 7233 O O . PRO A 1 48 ? -10.869 -4.173 3.785 1.00 0.00 48 PRO A O 9
ATOM 7244 N N . GLU A 1 49 ? -11.358 -2.091 3.085 1.00 0.00 49 GLU A N 9
ATOM 7245 C CA . GLU A 1 49 ? -12.180 -1.776 4.248 1.00 0.00 49 GLU A CA 9
ATOM 7246 C C . GLU A 1 49 ? -13.663 -1.800 3.889 1.00 0.00 49 GLU A C 9
ATOM 7247 O O . GLU A 1 49 ? -14.156 -0.924 3.178 1.00 0.00 49 GLU A O 9
ATOM 7259 N N . THR A 1 50 ? -14.370 -2.811 4.385 1.00 0.00 50 THR A N 9
ATOM 7260 C CA . THR A 1 50 ? -15.795 -2.952 4.116 1.00 0.00 50 THR A CA 9
ATOM 7261 C C . THR A 1 50 ? -16.623 -2.624 5.353 1.00 0.00 50 THR A C 9
ATOM 7262 O O . THR A 1 50 ? -17.607 -1.887 5.275 1.00 0.00 50 THR A O 9
ATOM 7273 N N . SER A 1 51 ? -16.219 -3.174 6.493 1.00 0.00 51 SER A N 9
ATOM 7274 C CA . SER A 1 51 ? -16.926 -2.942 7.747 1.00 0.00 51 SER A CA 9
ATOM 7275 C C . SER A 1 51 ? -16.548 -1.588 8.341 1.00 0.00 51 SER A C 9
ATOM 7276 O O . SER A 1 51 ? -15.368 -1.268 8.482 1.00 0.00 51 SER A O 9
ATOM 7284 N N . GLY A 1 52 ? -17.559 -0.798 8.689 1.00 0.00 52 GLY A N 9
ATOM 7285 C CA . GLY A 1 52 ? -17.313 0.512 9.264 1.00 0.00 52 GLY A CA 9
ATOM 7286 C C . GLY A 1 52 ? -18.406 1.507 8.929 1.00 0.00 52 GLY A C 9
ATOM 7287 O O . GLY A 1 52 ? -19.442 1.569 9.590 1.00 0.00 52 GLY A O 9
ATOM 7291 N N . PRO A 1 53 ? -18.178 2.310 7.879 1.00 0.00 53 PRO A N 9
ATOM 7292 C CA . PRO A 1 53 ? -19.140 3.323 7.434 1.00 0.00 53 PRO A CA 9
ATOM 7293 C C . PRO A 1 53 ? -20.389 2.704 6.815 1.00 0.00 53 PRO A C 9
ATOM 7294 O O . PRO A 1 53 ? -20.306 1.967 5.833 1.00 0.00 53 PRO A O 9
ATOM 7305 N N . SER A 1 54 ? -21.545 3.008 7.396 1.00 0.00 54 SER A N 9
ATOM 7306 C CA . SER A 1 54 ? -22.811 2.479 6.903 1.00 0.00 54 SER A CA 9
ATOM 7307 C C . SER A 1 54 ? -23.860 3.583 6.805 1.00 0.00 54 SER A C 9
ATOM 7308 O O . SER A 1 54 ? -24.437 3.814 5.742 1.00 0.00 54 SER A O 9
ATOM 7316 N N . SER A 1 55 ? -24.102 4.261 7.922 1.00 0.00 55 SER A N 9
ATOM 7317 C CA . SER A 1 55 ? -25.084 5.338 7.965 1.00 0.00 55 SER A CA 9
ATOM 7318 C C . SER A 1 55 ? -24.495 6.633 7.414 1.00 0.00 55 SER A C 9
ATOM 7319 O O . SER A 1 55 ? -24.634 7.697 8.015 1.00 0.00 55 SER A O 9
ATOM 7327 N N . GLY A 1 56 ? -23.835 6.533 6.264 1.00 0.00 56 GLY A N 9
ATOM 7328 C CA . GLY A 1 56 ? -23.234 7.702 5.649 1.00 0.00 56 GLY A CA 9
ATOM 7329 C C . GLY A 1 56 ? -21.811 7.936 6.117 1.00 0.00 56 GLY A C 9
ATOM 7330 O O . GLY A 1 56 ? -21.003 8.449 5.345 1.00 0.00 56 GLY A O 9
ATOM 7336 N N . GLY A 1 1 ? 3.699 32.031 32.722 1.00 0.00 1 GLY A N 10
ATOM 7337 C CA . GLY A 1 1 ? 3.388 31.475 31.418 1.00 0.00 1 GLY A CA 10
ATOM 7338 C C . GLY A 1 1 ? 1.981 30.915 31.347 1.00 0.00 1 GLY A C 10
ATOM 7339 O O . GLY A 1 1 ? 1.619 30.029 32.121 1.00 0.00 1 GLY A O 10
ATOM 7343 N N . SER A 1 2 ? 1.185 31.434 30.418 1.00 0.00 2 SER A N 10
ATOM 7344 C CA . SER A 1 2 ? -0.192 30.984 30.253 1.00 0.00 2 SER A CA 10
ATOM 7345 C C . SER A 1 2 ? -0.330 30.097 29.019 1.00 0.00 2 SER A C 10
ATOM 7346 O O . SER A 1 2 ? 0.501 30.144 28.112 1.00 0.00 2 SER A O 10
ATOM 7354 N N . SER A 1 3 ? -1.385 29.290 28.993 1.00 0.00 3 SER A N 10
ATOM 7355 C CA . SER A 1 3 ? -1.631 28.389 27.873 1.00 0.00 3 SER A CA 10
ATOM 7356 C C . SER A 1 3 ? -1.788 29.170 26.572 1.00 0.00 3 SER A C 10
ATOM 7357 O O . SER A 1 3 ? -2.399 30.237 26.546 1.00 0.00 3 SER A O 10
ATOM 7365 N N . GLY A 1 4 ? -1.232 28.628 25.493 1.00 0.00 4 GLY A N 10
ATOM 7366 C CA . GLY A 1 4 ? -1.321 29.286 24.203 1.00 0.00 4 GLY A CA 10
ATOM 7367 C C . GLY A 1 4 ? -1.357 28.302 23.051 1.00 0.00 4 GLY A C 10
ATOM 7368 O O . GLY A 1 4 ? -2.404 27.731 22.745 1.00 0.00 4 GLY A O 10
ATOM 7372 N N . SER A 1 5 ? -0.210 28.104 22.408 1.00 0.00 5 SER A N 10
ATOM 7373 C CA . SER A 1 5 ? -0.115 27.186 21.279 1.00 0.00 5 SER A CA 10
ATOM 7374 C C . SER A 1 5 ? -0.552 25.781 21.683 1.00 0.00 5 SER A C 10
ATOM 7375 O O . SER A 1 5 ? -0.564 25.439 22.866 1.00 0.00 5 SER A O 10
ATOM 7383 N N . SER A 1 6 ? -0.910 24.971 20.692 1.00 0.00 6 SER A N 10
ATOM 7384 C CA . SER A 1 6 ? -1.351 23.604 20.943 1.00 0.00 6 SER A CA 10
ATOM 7385 C C . SER A 1 6 ? -1.543 22.846 19.633 1.00 0.00 6 SER A C 10
ATOM 7386 O O . SER A 1 6 ? -2.474 23.117 18.876 1.00 0.00 6 SER A O 10
ATOM 7394 N N . GLY A 1 7 ? -0.653 21.892 19.372 1.00 0.00 7 GLY A N 10
ATOM 7395 C CA . GLY A 1 7 ? -0.741 21.109 18.154 1.00 0.00 7 GLY A CA 10
ATOM 7396 C C . GLY A 1 7 ? 0.272 19.982 18.114 1.00 0.00 7 GLY A C 10
ATOM 7397 O O . GLY A 1 7 ? 1.374 20.147 17.589 1.00 0.00 7 GLY A O 10
ATOM 7401 N N . LEU A 1 8 ? -0.099 18.835 18.672 1.00 0.00 8 LEU A N 10
ATOM 7402 C CA . LEU A 1 8 ? 0.787 17.677 18.700 1.00 0.00 8 LEU A CA 10
ATOM 7403 C C . LEU A 1 8 ? 0.111 16.459 18.080 1.00 0.00 8 LEU A C 10
ATOM 7404 O O . LEU A 1 8 ? -0.425 15.605 18.786 1.00 0.00 8 LEU A O 10
ATOM 7420 N N . LYS A 1 9 ? 0.140 16.384 16.753 1.00 0.00 9 LYS A N 10
ATOM 7421 C CA . LYS A 1 9 ? -0.467 15.269 16.036 1.00 0.00 9 LYS A CA 10
ATOM 7422 C C . LYS A 1 9 ? 0.331 14.931 14.780 1.00 0.00 9 LYS A C 10
ATOM 7423 O O . LYS A 1 9 ? 0.693 15.818 14.006 1.00 0.00 9 LYS A O 10
ATOM 7442 N N . CYS A 1 10 ? 0.601 13.645 14.585 1.00 0.00 10 CYS A N 10
ATOM 7443 C CA . CYS A 1 10 ? 1.356 13.191 13.422 1.00 0.00 10 CYS A CA 10
ATOM 7444 C C . CYS A 1 10 ? 1.083 11.717 13.140 1.00 0.00 10 CYS A C 10
ATOM 7445 O O . CYS A 1 10 ? 0.882 10.925 14.060 1.00 0.00 10 CYS A O 10
ATOM 7453 N N . SER A 1 11 ? 1.077 11.356 11.860 1.00 0.00 11 SER A N 10
ATOM 7454 C CA . SER A 1 11 ? 0.823 9.979 11.456 1.00 0.00 11 SER A CA 10
ATOM 7455 C C . SER A 1 11 ? 1.570 9.644 10.168 1.00 0.00 11 SER A C 10
ATOM 7456 O O . SER A 1 11 ? 1.294 10.212 9.110 1.00 0.00 11 SER A O 10
ATOM 7464 N N . THR A 1 12 ? 2.519 8.718 10.264 1.00 0.00 12 THR A N 10
ATOM 7465 C CA . THR A 1 12 ? 3.307 8.308 9.109 1.00 0.00 12 THR A CA 10
ATOM 7466 C C . THR A 1 12 ? 3.301 6.792 8.950 1.00 0.00 12 THR A C 10
ATOM 7467 O O . THR A 1 12 ? 3.390 6.054 9.931 1.00 0.00 12 THR A O 10
ATOM 7478 N N . VAL A 1 13 ? 3.196 6.333 7.707 1.00 0.00 13 VAL A N 10
ATOM 7479 C CA . VAL A 1 13 ? 3.180 4.903 7.419 1.00 0.00 13 VAL A CA 10
ATOM 7480 C C . VAL A 1 13 ? 4.208 4.547 6.350 1.00 0.00 13 VAL A C 10
ATOM 7481 O O . VAL A 1 13 ? 4.555 5.374 5.507 1.00 0.00 13 VAL A O 10
ATOM 7494 N N . VAL A 1 14 ? 4.691 3.309 6.392 1.00 0.00 14 VAL A N 10
ATOM 7495 C CA . VAL A 1 14 ? 5.678 2.842 5.426 1.00 0.00 14 VAL A CA 10
ATOM 7496 C C . VAL A 1 14 ? 5.233 1.539 4.772 1.00 0.00 14 VAL A C 10
ATOM 7497 O O . VAL A 1 14 ? 4.442 0.785 5.340 1.00 0.00 14 VAL A O 10
ATOM 7510 N N . CYS A 1 15 ? 5.746 1.279 3.574 1.00 0.00 15 CYS A N 10
ATOM 7511 C CA . CYS A 1 15 ? 5.402 0.067 2.841 1.00 0.00 15 CYS A CA 10
ATOM 7512 C C . CYS A 1 15 ? 5.197 -1.106 3.794 1.00 0.00 15 CYS A C 10
ATOM 7513 O O . CYS A 1 15 ? 6.048 -1.391 4.638 1.00 0.00 15 CYS A O 10
ATOM 7520 N N . VAL A 1 16 ? 4.063 -1.785 3.654 1.00 0.00 16 VAL A N 10
ATOM 7521 C CA . VAL A 1 16 ? 3.746 -2.928 4.502 1.00 0.00 16 VAL A CA 10
ATOM 7522 C C . VAL A 1 16 ? 4.465 -4.184 4.022 1.00 0.00 16 VAL A C 10
ATOM 7523 O O . VAL A 1 16 ? 4.092 -5.301 4.383 1.00 0.00 16 VAL A O 10
ATOM 7536 N N . ILE A 1 17 ? 5.496 -3.993 3.206 1.00 0.00 17 ILE A N 10
ATOM 7537 C CA . ILE A 1 17 ? 6.269 -5.111 2.678 1.00 0.00 17 ILE A CA 10
ATOM 7538 C C . ILE A 1 17 ? 7.760 -4.919 2.935 1.00 0.00 17 ILE A C 10
ATOM 7539 O O . ILE A 1 17 ? 8.407 -5.761 3.559 1.00 0.00 17 ILE A O 10
ATOM 7555 N N . CYS A 1 18 ? 8.299 -3.805 2.451 1.00 0.00 18 CYS A N 10
ATOM 7556 C CA . CYS A 1 18 ? 9.714 -3.501 2.628 1.00 0.00 18 CYS A CA 10
ATOM 7557 C C . CYS A 1 18 ? 9.905 -2.373 3.638 1.00 0.00 18 CYS A C 10
ATOM 7558 O O . CYS A 1 18 ? 11.021 -2.108 4.087 1.00 0.00 18 CYS A O 10
ATOM 7565 N N . LEU A 1 19 ? 8.808 -1.712 3.992 1.00 0.00 19 LEU A N 10
ATOM 7566 C CA . LEU A 1 19 ? 8.854 -0.612 4.950 1.00 0.00 19 LEU A CA 10
ATOM 7567 C C . LEU A 1 19 ? 9.732 0.523 4.434 1.00 0.00 19 LEU A C 10
ATOM 7568 O O . LEU A 1 19 ? 10.625 0.997 5.136 1.00 0.00 19 LEU A O 10
ATOM 7584 N N . GLU A 1 20 ? 9.471 0.955 3.204 1.00 0.00 20 GLU A N 10
ATOM 7585 C CA . GLU A 1 20 ? 10.238 2.036 2.596 1.00 0.00 20 GLU A CA 10
ATOM 7586 C C . GLU A 1 20 ? 9.316 3.151 2.110 1.00 0.00 20 GLU A C 10
ATOM 7587 O O . GLU A 1 20 ? 8.115 2.946 1.935 1.00 0.00 20 GLU A O 10
ATOM 7599 N N . LYS A 1 21 ? 9.887 4.331 1.894 1.00 0.00 21 LYS A N 10
ATOM 7600 C CA . LYS A 1 21 ? 9.119 5.479 1.428 1.00 0.00 21 LYS A CA 10
ATOM 7601 C C . LYS A 1 21 ? 8.161 5.076 0.312 1.00 0.00 21 LYS A C 10
ATOM 7602 O O . LYS A 1 21 ? 8.553 4.897 -0.842 1.00 0.00 21 LYS A O 10
ATOM 7621 N N . PRO A 1 22 ? 6.874 4.930 0.660 1.00 0.00 22 PRO A N 10
ATOM 7622 C CA . PRO A 1 22 ? 5.833 4.548 -0.300 1.00 0.00 22 PRO A CA 10
ATOM 7623 C C . PRO A 1 22 ? 5.537 5.655 -1.305 1.00 0.00 22 PRO A C 10
ATOM 7624 O O . PRO A 1 22 ? 5.097 6.744 -0.935 1.00 0.00 22 PRO A O 10
ATOM 7635 N N . LYS A 1 23 ? 5.780 5.371 -2.580 1.00 0.00 23 LYS A N 10
ATOM 7636 C CA . LYS A 1 23 ? 5.539 6.341 -3.641 1.00 0.00 23 LYS A CA 10
ATOM 7637 C C . LYS A 1 23 ? 4.053 6.419 -3.979 1.00 0.00 23 LYS A C 10
ATOM 7638 O O . LYS A 1 23 ? 3.550 7.473 -4.368 1.00 0.00 23 LYS A O 10
ATOM 7657 N N . TYR A 1 24 ? 3.357 5.298 -3.827 1.00 0.00 24 TYR A N 10
ATOM 7658 C CA . TYR A 1 24 ? 1.930 5.240 -4.117 1.00 0.00 24 TYR A CA 10
ATOM 7659 C C . TYR A 1 24 ? 1.214 4.309 -3.144 1.00 0.00 24 TYR A C 10
ATOM 7660 O O . TYR A 1 24 ? 1.847 3.645 -2.323 1.00 0.00 24 TYR A O 10
ATOM 7678 N N . ARG A 1 25 ? -0.111 4.265 -3.242 1.00 0.00 25 ARG A N 10
ATOM 7679 C CA . ARG A 1 25 ? -0.915 3.417 -2.371 1.00 0.00 25 ARG A CA 10
ATOM 7680 C C . ARG A 1 25 ? -1.918 2.601 -3.181 1.00 0.00 25 ARG A C 10
ATOM 7681 O O . ARG A 1 25 ? -2.210 2.923 -4.333 1.00 0.00 25 ARG A O 10
ATOM 7702 N N . CYS A 1 26 ? -2.442 1.543 -2.572 1.00 0.00 26 CYS A N 10
ATOM 7703 C CA . CYS A 1 26 ? -3.411 0.680 -3.235 1.00 0.00 26 CYS A CA 10
ATOM 7704 C C . CYS A 1 26 ? -4.732 1.412 -3.455 1.00 0.00 26 CYS A C 10
ATOM 7705 O O . CYS A 1 26 ? -5.321 1.971 -2.529 1.00 0.00 26 CYS A O 10
ATOM 7712 N N . PRO A 1 27 ? -5.208 1.411 -4.708 1.00 0.00 27 PRO A N 10
ATOM 7713 C CA . PRO A 1 27 ? -6.464 2.070 -5.079 1.00 0.00 27 PRO A CA 10
ATOM 7714 C C . PRO A 1 27 ? -7.684 1.354 -4.510 1.00 0.00 27 PRO A C 10
ATOM 7715 O O . PRO A 1 27 ? -8.820 1.655 -4.877 1.00 0.00 27 PRO A O 10
ATOM 7726 N N . ALA A 1 28 ? -7.442 0.406 -3.610 1.00 0.00 28 ALA A N 10
ATOM 7727 C CA . ALA A 1 28 ? -8.522 -0.351 -2.989 1.00 0.00 28 ALA A CA 10
ATOM 7728 C C . ALA A 1 28 ? -8.488 -0.210 -1.471 1.00 0.00 28 ALA A C 10
ATOM 7729 O O . ALA A 1 28 ? -9.372 0.405 -0.874 1.00 0.00 28 ALA A O 10
ATOM 7736 N N . CYS A 1 29 ? -7.463 -0.785 -0.851 1.00 0.00 29 CYS A N 10
ATOM 7737 C CA . CYS A 1 29 ? -7.313 -0.725 0.598 1.00 0.00 29 CYS A CA 10
ATOM 7738 C C . CYS A 1 29 ? -6.526 0.514 1.013 1.00 0.00 29 CYS A C 10
ATOM 7739 O O . CYS A 1 29 ? -6.522 0.897 2.183 1.00 0.00 29 CYS A O 10
ATOM 7746 N N . ARG 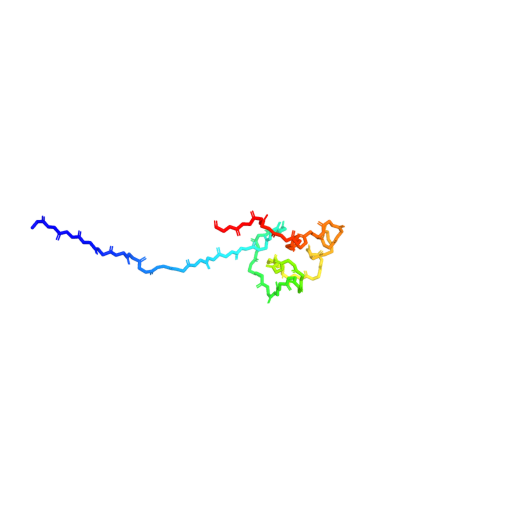A 1 30 ? -5.860 1.136 0.046 1.00 0.00 30 ARG A N 10
ATOM 7747 C CA . ARG A 1 30 ? -5.068 2.332 0.310 1.00 0.00 30 ARG A CA 10
ATOM 7748 C C . ARG A 1 30 ? -3.890 2.012 1.226 1.00 0.00 30 ARG A C 10
ATOM 7749 O O . ARG A 1 30 ? -3.690 2.666 2.249 1.00 0.00 30 ARG A O 10
ATOM 7770 N N . VAL A 1 31 ? -3.113 1.000 0.851 1.00 0.00 31 VAL A N 10
ATOM 7771 C CA . VAL A 1 31 ? -1.955 0.593 1.638 1.00 0.00 31 VAL A CA 10
ATOM 7772 C C . VAL A 1 31 ? -0.665 1.150 1.045 1.00 0.00 31 VAL A C 10
ATOM 7773 O O . VAL A 1 31 ? -0.554 1.377 -0.160 1.00 0.00 31 VAL A O 10
ATOM 7786 N N . PRO A 1 32 ? 0.335 1.374 1.910 1.00 0.00 32 PRO A N 10
ATOM 7787 C CA . PRO A 1 32 ? 1.636 1.906 1.496 1.00 0.00 32 PRO A CA 10
ATOM 7788 C C . PRO A 1 32 ? 2.439 0.901 0.677 1.00 0.00 32 PRO A C 10
ATOM 7789 O O . PRO A 1 32 ? 2.681 -0.222 1.120 1.00 0.00 32 PRO A O 10
ATOM 7800 N N . TYR A 1 33 ? 2.851 1.311 -0.517 1.00 0.00 33 TYR A N 10
ATOM 7801 C CA . TYR A 1 33 ? 3.626 0.445 -1.398 1.00 0.00 33 TYR A CA 10
ATOM 7802 C C . TYR A 1 33 ? 4.529 1.267 -2.313 1.00 0.00 33 TYR A C 10
ATOM 7803 O O . TYR A 1 33 ? 4.067 2.165 -3.017 1.00 0.00 33 TYR A O 10
ATOM 7821 N N . CYS A 1 34 ? 5.820 0.952 -2.296 1.00 0.00 34 CYS A N 10
ATOM 7822 C CA . CYS A 1 34 ? 6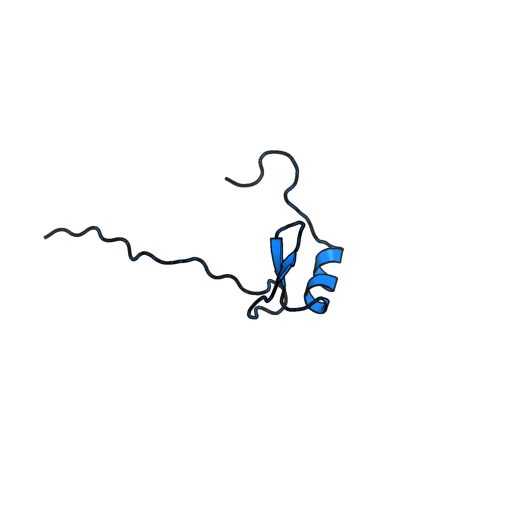.790 1.658 -3.123 1.00 0.00 34 CYS A CA 10
ATOM 7823 C C . CYS A 1 34 ? 6.486 1.464 -4.606 1.00 0.00 34 CYS A C 10
ATOM 7824 O O . CYS A 1 34 ? 6.005 2.377 -5.276 1.00 0.00 34 CYS A O 10
ATOM 7831 N N . SER A 1 35 ? 6.769 0.267 -5.110 1.00 0.00 35 SER A N 10
ATOM 7832 C CA . SER A 1 35 ? 6.529 -0.047 -6.514 1.00 0.00 35 SER A CA 10
ATOM 7833 C C . SER A 1 35 ? 5.502 -1.166 -6.652 1.00 0.00 35 SER A C 10
ATOM 7834 O O . SER A 1 35 ? 4.971 -1.664 -5.659 1.00 0.00 35 SER A O 10
ATOM 7842 N N . VAL A 1 36 ? 5.225 -1.558 -7.892 1.00 0.00 36 VAL A N 10
ATOM 7843 C CA . VAL A 1 36 ? 4.263 -2.619 -8.162 1.00 0.00 36 VAL A CA 10
ATOM 7844 C C . VAL A 1 36 ? 4.679 -3.923 -7.492 1.00 0.00 36 VAL A C 10
ATOM 7845 O O . VAL A 1 36 ? 3.853 -4.627 -6.912 1.00 0.00 36 VAL A O 10
ATOM 7858 N N . VAL A 1 37 ? 5.968 -4.239 -7.575 1.00 0.00 37 VAL A N 10
ATOM 7859 C CA . VAL A 1 37 ? 6.496 -5.458 -6.974 1.00 0.00 37 VAL A CA 10
ATOM 7860 C C . VAL A 1 37 ? 5.857 -5.724 -5.616 1.00 0.00 37 VAL A C 10
ATOM 7861 O O . VAL A 1 37 ? 5.125 -6.699 -5.442 1.00 0.00 37 VAL A O 10
ATOM 7874 N N . CYS A 1 38 ? 6.137 -4.849 -4.655 1.00 0.00 38 CYS A N 10
ATOM 7875 C CA . CYS A 1 38 ? 5.590 -4.988 -3.311 1.00 0.00 38 CYS A CA 10
ATOM 7876 C C . CYS A 1 38 ? 4.070 -5.116 -3.353 1.00 0.00 38 CYS A C 10
ATOM 7877 O O . CYS A 1 38 ? 3.473 -5.830 -2.547 1.00 0.00 38 CYS A O 10
ATOM 7884 N N . PHE A 1 39 ? 3.449 -4.418 -4.299 1.00 0.00 39 PHE A N 10
ATOM 7885 C CA . PHE A 1 39 ? 1.998 -4.453 -4.447 1.00 0.00 39 PHE A CA 10
ATOM 7886 C C . PHE A 1 39 ? 1.535 -5.817 -4.949 1.00 0.00 39 PHE A C 10
ATOM 7887 O O . PHE A 1 39 ? 0.425 -6.257 -4.648 1.00 0.00 39 PHE A O 10
ATOM 7904 N N . ARG A 1 40 ? 2.393 -6.481 -5.717 1.00 0.00 40 ARG A N 10
ATOM 7905 C CA . ARG A 1 40 ? 2.072 -7.794 -6.263 1.00 0.00 40 ARG A CA 10
ATOM 7906 C C . ARG A 1 40 ? 1.724 -8.776 -5.149 1.00 0.00 40 ARG A C 10
ATOM 7907 O O . ARG A 1 40 ? 0.611 -9.301 -5.093 1.00 0.00 40 ARG A O 10
ATOM 7928 N N . LYS A 1 41 ? 2.683 -9.021 -4.262 1.00 0.00 41 LYS A N 10
ATOM 7929 C CA . LYS A 1 41 ? 2.479 -9.940 -3.148 1.00 0.00 41 LYS A CA 10
ATOM 7930 C C . LYS A 1 41 ? 1.248 -9.547 -2.338 1.00 0.00 41 LYS A C 10
ATOM 7931 O O . LYS A 1 41 ? 0.375 -10.375 -2.075 1.00 0.00 41 LYS A O 10
ATOM 7950 N N . HIS A 1 42 ? 1.184 -8.279 -1.945 1.00 0.00 42 HIS A N 10
ATOM 7951 C CA . HIS A 1 42 ? 0.058 -7.776 -1.166 1.00 0.00 42 HIS A CA 10
ATOM 7952 C C . HIS A 1 42 ? -1.265 -8.083 -1.862 1.00 0.00 42 HIS A C 10
ATOM 7953 O O . HIS A 1 42 ? -2.231 -8.505 -1.225 1.00 0.00 42 HIS A O 10
ATOM 7967 N N . LYS A 1 43 ? -1.302 -7.869 -3.172 1.00 0.00 43 LYS A N 10
ATOM 7968 C CA . LYS A 1 43 ? -2.505 -8.122 -3.956 1.00 0.00 43 LYS A CA 10
ATOM 7969 C C . LYS A 1 43 ? -3.187 -9.410 -3.505 1.00 0.00 43 LYS A C 10
ATOM 7970 O O . LYS A 1 43 ? -4.391 -9.430 -3.255 1.00 0.00 43 LYS A O 10
ATOM 7989 N N . GLU A 1 44 ? -2.408 -10.482 -3.401 1.00 0.00 44 GLU A N 10
ATOM 7990 C CA . GLU A 1 44 ? -2.938 -11.773 -2.979 1.00 0.00 44 GLU A CA 10
ATOM 7991 C C . GLU A 1 44 ? -3.654 -11.654 -1.636 1.00 0.00 44 GLU A C 10
ATOM 7992 O O . GLU A 1 44 ? -4.675 -12.302 -1.407 1.00 0.00 44 GLU A O 10
ATOM 8004 N N . GLN A 1 45 ? -3.110 -10.823 -0.754 1.00 0.00 45 GLN A N 10
ATOM 8005 C CA . GLN A 1 45 ? -3.695 -10.620 0.566 1.00 0.00 45 GLN A CA 10
ATOM 8006 C C . GLN A 1 45 ? -4.336 -9.240 0.671 1.00 0.00 45 GLN A C 10
ATOM 8007 O O . GLN A 1 45 ? -4.453 -8.680 1.762 1.00 0.00 45 GLN A O 10
ATOM 8021 N N . CYS A 1 46 ? -4.748 -8.695 -0.469 1.00 0.00 46 CYS A N 10
ATOM 8022 C CA . CYS A 1 46 ? -5.375 -7.380 -0.506 1.00 0.00 46 CYS A CA 10
ATOM 8023 C C . CYS A 1 46 ? -6.878 -7.488 -0.265 1.00 0.00 46 CYS A C 10
ATOM 8024 O O . CYS A 1 46 ? -7.647 -7.757 -1.187 1.00 0.00 46 CYS A O 10
ATOM 8031 N N . ASN A 1 47 ? -7.289 -7.275 0.981 1.00 0.00 47 ASN A N 10
ATOM 8032 C CA . ASN A 1 47 ? -8.700 -7.348 1.343 1.00 0.00 47 ASN A CA 10
ATOM 8033 C C . ASN A 1 47 ? -9.240 -5.969 1.711 1.00 0.00 47 ASN A C 10
ATOM 8034 O O . ASN A 1 47 ? -8.988 -5.447 2.797 1.00 0.00 47 ASN A O 10
ATOM 8045 N N . PRO A 1 48 ? -9.999 -5.365 0.785 1.00 0.00 48 PRO A N 10
ATOM 8046 C CA . PRO A 1 48 ? -10.591 -4.040 0.990 1.00 0.00 48 PRO A CA 10
ATOM 8047 C C . PRO A 1 48 ? -11.703 -4.056 2.033 1.00 0.00 48 PRO A C 10
ATOM 8048 O O . PRO A 1 48 ? -12.436 -3.079 2.187 1.00 0.00 48 PRO A O 10
ATOM 8059 N N . GLU A 1 49 ? -11.821 -5.170 2.748 1.00 0.00 49 GLU A N 10
ATOM 8060 C CA . GLU A 1 49 ? -12.845 -5.312 3.777 1.00 0.00 49 GLU A CA 10
ATOM 8061 C C . GLU A 1 49 ? -12.674 -4.254 4.864 1.00 0.00 49 GLU A C 10
ATOM 8062 O O . GLU A 1 49 ? -11.791 -3.400 4.782 1.00 0.00 49 GLU A O 10
ATOM 8074 N N . THR A 1 50 ? -13.526 -4.317 5.882 1.00 0.00 50 THR A N 10
ATOM 8075 C CA . THR A 1 50 ? -13.472 -3.365 6.984 1.00 0.00 50 THR A CA 10
ATOM 8076 C C . THR A 1 50 ? -13.841 -1.961 6.517 1.00 0.00 50 THR A C 10
ATOM 8077 O O . THR A 1 50 ? -13.120 -0.999 6.781 1.00 0.00 50 THR A O 10
ATOM 8088 N N . SER A 1 51 ? -14.968 -1.851 5.821 1.00 0.00 51 SER A N 10
ATOM 8089 C CA . SER A 1 51 ? -15.431 -0.565 5.314 1.00 0.00 51 SER A CA 10
ATOM 8090 C C . SER A 1 51 ? -16.238 0.178 6.375 1.00 0.00 51 SER A C 10
ATOM 8091 O O . SER A 1 51 ? -16.822 -0.433 7.268 1.00 0.00 51 SER A O 10
ATOM 8099 N N . GLY A 1 52 ? -16.265 1.504 6.268 1.00 0.00 52 GLY A N 10
ATOM 8100 C CA . GLY A 1 52 ? -17.002 2.310 7.223 1.00 0.00 52 GLY A CA 10
ATOM 8101 C C . GLY A 1 52 ? -16.603 3.771 7.178 1.00 0.00 52 GLY A C 10
ATOM 8102 O O . GLY A 1 52 ? -17.324 4.618 6.649 1.00 0.00 52 GLY A O 10
ATOM 8106 N N . PRO A 1 53 ? -15.430 4.086 7.746 1.00 0.00 53 PRO A N 10
ATOM 8107 C CA . PRO A 1 53 ? -14.910 5.457 7.783 1.00 0.00 53 PRO A CA 10
ATOM 8108 C C . PRO A 1 53 ? -14.488 5.953 6.404 1.00 0.00 53 PRO A C 10
ATOM 8109 O O . PRO A 1 53 ? -14.516 5.204 5.428 1.00 0.00 53 PRO A O 10
ATOM 8120 N N . SER A 1 54 ? -14.097 7.222 6.331 1.00 0.00 54 SER A N 10
ATOM 8121 C CA . SER A 1 54 ? -13.672 7.819 5.071 1.00 0.00 54 SER A CA 10
ATOM 8122 C C . SER A 1 54 ? -14.790 7.754 4.034 1.00 0.00 54 SER A C 10
ATOM 8123 O O . SER A 1 54 ? -14.555 7.420 2.873 1.00 0.00 54 SER A O 10
ATOM 8131 N N . SER A 1 55 ? -16.006 8.074 4.463 1.00 0.00 55 SER A N 10
ATOM 8132 C CA . SER A 1 55 ? -17.162 8.048 3.575 1.00 0.00 55 SER A CA 10
ATOM 8133 C C . SER A 1 55 ? -17.306 6.682 2.911 1.00 0.00 55 SER A C 10
ATOM 8134 O O . SER A 1 55 ? -17.582 6.585 1.716 1.00 0.00 55 SER A O 10
ATOM 8142 N N . GLY A 1 56 ? -17.118 5.626 3.698 1.00 0.00 56 GLY A N 10
ATOM 8143 C CA . GLY A 1 56 ? -17.231 4.279 3.171 1.00 0.00 56 GLY A CA 10
ATOM 8144 C C . GLY A 1 56 ? -18.143 3.403 4.007 1.00 0.00 56 GLY A C 10
ATOM 8145 O O . GLY A 1 56 ? -19.360 3.574 3.944 1.00 0.00 56 GLY A O 10
ATOM 8151 N N . GLY A 1 1 ? 12.953 33.281 26.576 1.00 0.00 1 GLY A N 11
ATOM 8152 C CA . GLY A 1 1 ? 12.367 32.310 27.481 1.00 0.00 1 GLY A CA 11
ATOM 8153 C C . GLY A 1 1 ? 11.182 31.589 26.870 1.00 0.00 1 GLY A C 11
ATOM 8154 O O . GLY A 1 1 ? 10.135 31.454 27.503 1.00 0.00 1 GLY A O 11
ATOM 8158 N N . SER A 1 2 ? 11.345 31.126 25.635 1.00 0.00 2 SER A N 11
ATOM 8159 C CA . SER A 1 2 ? 10.278 30.420 24.936 1.00 0.00 2 SER A CA 11
ATOM 8160 C C . SER A 1 2 ? 10.659 28.963 24.692 1.00 0.00 2 SER A C 11
ATOM 8161 O O . SER A 1 2 ? 11.433 28.656 23.786 1.00 0.00 2 SER A O 11
ATOM 8169 N N . SER A 1 3 ? 10.109 28.069 25.508 1.00 0.00 3 SER A N 11
ATOM 8170 C CA . SER A 1 3 ? 10.393 26.645 25.385 1.00 0.00 3 SER A CA 11
ATOM 8171 C C . SER A 1 3 ? 9.787 26.079 24.104 1.00 0.00 3 SER A C 11
ATOM 8172 O O . SER A 1 3 ? 8.603 26.266 23.829 1.00 0.00 3 SER A O 11
ATOM 8180 N N . GLY A 1 4 ? 10.610 25.385 23.324 1.00 0.00 4 GLY A N 11
ATOM 8181 C CA . GLY A 1 4 ? 10.139 24.802 22.081 1.00 0.00 4 GLY A CA 11
ATOM 8182 C C . GLY A 1 4 ? 11.258 24.586 21.081 1.00 0.00 4 GLY A C 11
ATOM 8183 O O . GLY A 1 4 ? 12.302 24.029 21.418 1.00 0.00 4 GLY A O 11
ATOM 8187 N N . SER A 1 5 ? 11.038 25.028 19.846 1.00 0.00 5 SER A N 11
ATOM 8188 C CA . SER A 1 5 ? 12.034 24.875 18.792 1.00 0.00 5 SER A CA 11
ATOM 8189 C C . SER A 1 5 ? 12.297 23.401 18.502 1.00 0.00 5 SER A C 11
ATOM 8190 O O . SER A 1 5 ? 13.443 22.984 18.336 1.00 0.00 5 SER A O 11
ATOM 8198 N N . SER A 1 6 ? 11.226 22.615 18.443 1.00 0.00 6 SER A N 11
ATOM 8199 C CA . SER A 1 6 ? 11.340 21.186 18.177 1.00 0.00 6 SER A CA 11
ATOM 8200 C C . SER A 1 6 ? 11.100 20.888 16.700 1.00 0.00 6 SER A C 11
ATOM 8201 O O . SER A 1 6 ? 9.988 21.039 16.197 1.00 0.00 6 SER A O 11
ATOM 8209 N N . GLY A 1 7 ? 12.154 20.461 16.011 1.00 0.00 7 GLY A N 11
ATOM 8210 C CA . GLY A 1 7 ? 12.039 20.148 14.598 1.00 0.00 7 GLY A CA 11
ATOM 8211 C C . GLY A 1 7 ? 12.884 18.955 14.198 1.00 0.00 7 GLY A C 11
ATOM 8212 O O . GLY A 1 7 ? 14.109 18.985 14.317 1.00 0.00 7 GLY A O 11
ATOM 8216 N N . LEU A 1 8 ? 12.229 17.901 13.725 1.00 0.00 8 LEU A N 11
ATOM 8217 C CA . LEU A 1 8 ? 12.928 16.690 13.307 1.00 0.00 8 LEU A CA 11
ATOM 8218 C C . LEU A 1 8 ? 12.243 16.054 12.102 1.00 0.00 8 LEU A C 11
ATOM 8219 O O . LEU A 1 8 ? 11.064 16.298 11.844 1.00 0.00 8 LEU A O 11
ATOM 8235 N N . LYS A 1 9 ? 12.989 15.235 11.368 1.00 0.00 9 LYS A N 11
ATOM 8236 C CA . LYS A 1 9 ? 12.453 14.560 10.192 1.00 0.00 9 LYS A CA 11
ATOM 8237 C C . LYS A 1 9 ? 11.642 13.332 10.592 1.00 0.00 9 LYS A C 11
ATOM 8238 O O . LYS A 1 9 ? 12.077 12.532 11.421 1.00 0.00 9 LYS A O 11
ATOM 8257 N N . CYS A 1 10 ? 10.463 13.188 9.996 1.00 0.00 10 CYS A N 11
ATOM 8258 C CA . CYS A 1 10 ? 9.591 12.056 10.290 1.00 0.00 10 CYS A CA 11
ATOM 8259 C C . CYS A 1 10 ? 8.540 11.882 9.199 1.00 0.00 10 CYS A C 11
ATOM 8260 O O . CYS A 1 10 ? 8.094 12.855 8.592 1.00 0.00 10 CYS A O 11
ATOM 8268 N N . SER A 1 11 ? 8.149 10.635 8.955 1.00 0.00 11 SER A N 11
ATOM 8269 C CA . SER A 1 11 ? 7.153 10.333 7.933 1.00 0.00 11 SER A CA 11
ATOM 8270 C C . SER A 1 11 ? 5.869 9.805 8.565 1.00 0.00 11 SER A C 11
ATOM 8271 O O . SER A 1 11 ? 5.780 9.651 9.783 1.00 0.00 11 SER A O 11
ATOM 8279 N N . THR A 1 12 ? 4.875 9.528 7.727 1.00 0.00 12 THR A N 11
ATOM 8280 C CA . THR A 1 12 ? 3.595 9.018 8.201 1.00 0.00 12 THR A CA 11
ATOM 8281 C C . THR A 1 12 ? 3.579 7.493 8.209 1.00 0.00 12 THR A C 11
ATOM 8282 O O . THR A 1 12 ? 2.969 6.873 9.080 1.00 0.00 12 THR A O 11
ATOM 8293 N N . VAL A 1 13 ? 4.254 6.894 7.234 1.00 0.00 13 VAL A N 11
ATOM 8294 C CA . VAL A 1 13 ? 4.319 5.441 7.130 1.00 0.00 13 VAL A CA 11
ATOM 8295 C C . VAL A 1 13 ? 5.215 5.013 5.973 1.00 0.00 13 VAL A C 11
ATOM 8296 O O . VAL A 1 13 ? 5.316 5.707 4.961 1.00 0.00 13 VAL A O 11
ATOM 8309 N N . VAL A 1 14 ? 5.863 3.863 6.128 1.00 0.00 14 VAL A N 11
ATOM 8310 C CA . VAL A 1 14 ? 6.750 3.340 5.095 1.00 0.00 14 VAL A CA 11
ATOM 8311 C C . VAL A 1 14 ? 6.231 2.016 4.544 1.00 0.00 14 VAL A C 11
ATOM 8312 O O . VAL A 1 14 ? 5.540 1.270 5.238 1.00 0.00 14 VAL A O 11
ATOM 8325 N N . CYS A 1 15 ? 6.568 1.731 3.291 1.00 0.00 15 CYS A N 11
ATOM 8326 C CA . CYS A 1 15 ? 6.137 0.497 2.645 1.00 0.00 15 CYS A CA 11
ATOM 8327 C C . CYS A 1 15 ? 6.055 -0.646 3.653 1.00 0.00 15 CYS A C 11
ATOM 8328 O O . CYS A 1 15 ? 7.010 -0.914 4.382 1.00 0.00 15 CYS A O 11
ATOM 8335 N N . VAL A 1 16 ? 4.908 -1.316 3.688 1.00 0.00 16 VAL A N 11
ATOM 8336 C CA . VAL A 1 16 ? 4.702 -2.431 4.604 1.00 0.00 16 VAL A CA 11
ATOM 8337 C C . VAL A 1 16 ? 5.323 -3.712 4.060 1.00 0.00 16 VAL A C 11
ATOM 8338 O O . VAL A 1 16 ? 4.990 -4.812 4.503 1.00 0.00 16 VAL A O 11
ATOM 8351 N N . ILE A 1 17 ? 6.228 -3.562 3.099 1.00 0.00 17 ILE A N 11
ATOM 8352 C CA . ILE A 1 17 ? 6.897 -4.708 2.495 1.00 0.00 17 ILE A CA 11
ATOM 8353 C C . ILE A 1 17 ? 8.413 -4.572 2.591 1.00 0.00 17 ILE A C 11
ATOM 8354 O O . ILE A 1 17 ? 9.098 -5.468 3.085 1.00 0.00 17 ILE A O 11
ATOM 8370 N N . CYS A 1 18 ? 8.931 -3.444 2.117 1.00 0.00 18 CYS A N 11
ATOM 8371 C CA . CYS A 1 18 ? 10.366 -3.188 2.150 1.00 0.00 18 CYS A CA 11
ATOM 8372 C C . CYS A 1 18 ? 10.698 -2.077 3.142 1.00 0.00 18 CYS A C 11
ATOM 8373 O O . CYS A 1 18 ? 11.849 -1.918 3.551 1.00 0.00 18 CYS A O 11
ATOM 8380 N N . LEU A 1 19 ? 9.683 -1.312 3.526 1.00 0.00 19 LEU A N 11
ATOM 8381 C CA . LEU A 1 19 ? 9.866 -0.216 4.471 1.00 0.00 19 LEU A CA 11
ATOM 8382 C C . LEU A 1 19 ? 10.628 0.938 3.827 1.00 0.00 19 LEU A C 11
ATOM 8383 O O . LEU A 1 19 ? 11.653 1.382 4.344 1.00 0.00 19 LEU A O 11
ATOM 8399 N N . GLU A 1 20 ? 10.120 1.418 2.696 1.00 0.00 20 GLU A N 11
ATOM 8400 C CA . GLU A 1 20 ? 10.753 2.521 1.983 1.00 0.00 20 GLU A CA 11
ATOM 8401 C C . GLU A 1 20 ? 9.717 3.551 1.542 1.00 0.00 20 GLU A C 11
ATOM 8402 O O . GLU A 1 20 ? 8.535 3.238 1.401 1.00 0.00 20 GLU A O 11
ATOM 8414 N N . LYS A 1 21 ? 10.169 4.782 1.328 1.00 0.00 21 LYS A N 11
ATOM 8415 C CA . LYS A 1 21 ? 9.283 5.859 0.903 1.00 0.00 21 LYS A CA 11
ATOM 8416 C C . LYS A 1 21 ? 8.319 5.377 -0.176 1.00 0.00 21 LYS A C 11
ATOM 8417 O O . LYS A 1 21 ? 8.677 5.238 -1.346 1.00 0.00 21 LYS A O 11
ATOM 8436 N N . PRO A 1 22 ? 7.065 5.117 0.223 1.00 0.00 22 PRO A N 11
ATOM 8437 C CA . PRO A 1 22 ? 6.022 4.649 -0.695 1.00 0.00 22 PRO A CA 11
ATOM 8438 C C . PRO A 1 22 ? 5.589 5.729 -1.680 1.00 0.00 22 PRO A C 11
ATOM 8439 O O . PRO A 1 22 ? 5.149 6.808 -1.281 1.00 0.00 22 PRO A O 11
ATOM 8450 N N . LYS A 1 23 ? 5.716 5.434 -2.969 1.00 0.00 23 LYS A N 11
ATOM 8451 C CA . LYS A 1 23 ? 5.336 6.379 -4.012 1.00 0.00 23 LYS A CA 11
ATOM 8452 C C . LYS A 1 23 ? 3.825 6.380 -4.221 1.00 0.00 23 LYS A C 11
ATOM 8453 O O . LYS A 1 23 ? 3.219 7.431 -4.435 1.00 0.00 23 LYS A O 11
ATOM 8472 N N . TYR A 1 24 ? 3.222 5.199 -4.156 1.00 0.00 24 TYR A N 11
ATOM 8473 C CA . TYR A 1 24 ? 1.782 5.064 -4.339 1.00 0.00 24 TYR A CA 11
ATOM 8474 C C . TYR A 1 24 ? 1.176 4.176 -3.257 1.00 0.00 24 TYR A C 11
ATOM 8475 O O . TYR A 1 24 ? 1.892 3.599 -2.438 1.00 0.00 24 TYR A O 11
ATOM 8493 N N . ARG A 1 25 ? -0.149 4.070 -3.260 1.00 0.00 25 ARG A N 11
ATOM 8494 C CA . ARG A 1 25 ? -0.853 3.252 -2.280 1.00 0.00 25 ARG A CA 11
ATOM 8495 C C . ARG A 1 25 ? -1.944 2.421 -2.948 1.00 0.00 25 ARG A C 11
ATOM 8496 O O . ARG A 1 25 ? -2.346 2.698 -4.078 1.00 0.00 25 ARG A O 11
ATOM 8517 N N . CYS A 1 26 ? -2.419 1.401 -2.241 1.00 0.00 26 CYS A N 11
ATOM 8518 C CA . CYS A 1 26 ? -3.462 0.527 -2.765 1.00 0.00 26 CYS A CA 11
ATOM 8519 C C . CYS A 1 26 ? -4.808 1.247 -2.798 1.00 0.00 26 CYS A C 11
ATOM 8520 O O . CYS A 1 26 ? -5.247 1.842 -1.814 1.00 0.00 26 CYS A O 11
ATOM 8527 N N . PRO A 1 27 ? -5.478 1.193 -3.958 1.00 0.00 27 PRO A N 11
ATOM 8528 C CA . PRO A 1 27 ? -6.783 1.834 -4.149 1.00 0.00 27 PRO A CA 11
ATOM 8529 C C . PRO A 1 27 ? -7.890 1.138 -3.363 1.00 0.00 27 PRO A C 11
ATOM 8530 O O . PRO A 1 27 ? -9.070 1.443 -3.534 1.00 0.00 27 PRO A O 11
ATOM 8541 N N . ALA A 1 28 ? -7.501 0.203 -2.503 1.00 0.00 28 ALA A N 11
ATOM 8542 C CA . ALA A 1 28 ? -8.461 -0.533 -1.689 1.00 0.00 28 ALA A CA 11
ATOM 8543 C C . ALA A 1 28 ? -8.208 -0.307 -0.203 1.00 0.00 28 ALA A C 11
ATOM 8544 O O . ALA A 1 28 ? -8.920 0.458 0.449 1.00 0.00 28 ALA A O 11
ATOM 8551 N N . CYS A 1 29 ? -7.191 -0.977 0.329 1.00 0.00 29 CYS A N 11
ATOM 8552 C CA . CYS A 1 29 ? -6.845 -0.851 1.739 1.00 0.00 29 CYS A CA 11
ATOM 8553 C C . CYS A 1 29 ? -6.080 0.445 1.997 1.00 0.00 29 CYS A C 11
ATOM 8554 O O . CYS A 1 29 ? -6.065 0.955 3.117 1.00 0.00 29 CYS A O 11
ATOM 8561 N N . ARG A 1 30 ? -5.448 0.970 0.953 1.00 0.00 30 ARG A N 11
ATOM 8562 C CA . ARG A 1 30 ? -4.681 2.205 1.067 1.00 0.00 30 ARG A CA 11
ATOM 8563 C C . ARG A 1 30 ? -3.377 1.967 1.823 1.00 0.00 30 ARG A C 11
ATOM 8564 O O . ARG A 1 30 ? -3.094 2.634 2.819 1.00 0.00 30 ARG A O 11
ATOM 8585 N N . VAL A 1 31 ? -2.586 1.012 1.344 1.00 0.00 31 VAL A N 11
ATOM 8586 C CA . VAL A 1 31 ? -1.312 0.687 1.974 1.00 0.00 31 VAL A CA 11
ATOM 8587 C C . VAL A 1 31 ? -0.144 1.263 1.182 1.00 0.00 31 VAL A C 11
ATOM 8588 O O . VAL A 1 31 ? -0.176 1.347 -0.046 1.00 0.00 31 VAL A O 11
ATOM 8601 N N . PRO A 1 32 ? 0.914 1.670 1.899 1.00 0.00 32 PRO A N 11
ATOM 8602 C CA . PRO A 1 32 ? 2.113 2.245 1.283 1.00 0.00 32 PRO A CA 11
ATOM 8603 C C . PRO A 1 32 ? 2.917 1.210 0.503 1.00 0.00 32 PRO A C 11
ATOM 8604 O O . PRO A 1 32 ? 3.324 0.184 1.049 1.00 0.00 32 PRO A O 11
ATOM 8615 N N . TYR A 1 33 ? 3.142 1.486 -0.777 1.00 0.00 33 TYR A N 11
ATOM 8616 C CA . TYR A 1 33 ? 3.895 0.577 -1.634 1.00 0.00 33 TYR A CA 11
ATOM 8617 C C . TYR A 1 33 ? 4.722 1.352 -2.656 1.00 0.00 33 TYR A C 11
ATOM 8618 O O . TYR A 1 33 ? 4.188 2.151 -3.426 1.00 0.00 33 TYR A O 11
ATOM 8636 N N . CYS A 1 34 ? 6.028 1.109 -2.657 1.00 0.00 34 CYS A N 11
ATOM 8637 C CA . CYS A 1 34 ? 6.931 1.782 -3.583 1.00 0.00 34 CYS A CA 11
ATOM 8638 C C . CYS A 1 34 ? 6.566 1.458 -5.029 1.00 0.00 34 CYS A C 11
ATOM 8639 O O . CYS A 1 34 ? 6.038 2.304 -5.751 1.00 0.00 34 CYS A O 11
ATOM 8646 N N . SER A 1 35 ? 6.853 0.228 -5.445 1.00 0.00 35 SER A N 11
ATOM 8647 C CA . SER A 1 35 ? 6.559 -0.207 -6.805 1.00 0.00 35 SER A CA 11
ATOM 8648 C C . SER A 1 35 ? 5.545 -1.347 -6.804 1.00 0.00 35 SER A C 11
ATOM 8649 O O . SER A 1 35 ? 5.413 -2.075 -5.820 1.00 0.00 35 SER A O 11
ATOM 8657 N N . VAL A 1 36 ? 4.831 -1.496 -7.915 1.00 0.00 36 VAL A N 11
ATOM 8658 C CA . VAL A 1 36 ? 3.829 -2.548 -8.044 1.00 0.00 36 VAL A CA 11
ATOM 8659 C C . VAL A 1 36 ? 4.330 -3.859 -7.449 1.00 0.00 36 VAL A C 11
ATOM 8660 O O . VAL A 1 36 ? 3.556 -4.631 -6.882 1.00 0.00 36 VAL A O 11
ATOM 8673 N N . VAL A 1 37 ? 5.629 -4.105 -7.581 1.00 0.00 37 VAL A N 11
ATOM 8674 C CA . VAL A 1 37 ? 6.234 -5.323 -7.054 1.00 0.00 37 VAL A CA 11
ATOM 8675 C C . VAL A 1 37 ? 5.792 -5.579 -5.618 1.00 0.00 37 VAL A C 11
ATOM 8676 O O . VAL A 1 37 ? 5.092 -6.552 -5.336 1.00 0.00 37 VAL A O 11
ATOM 8689 N N . CYS A 1 38 ? 6.205 -4.700 -4.711 1.00 0.00 38 CYS A N 11
ATOM 8690 C CA . CYS A 1 38 ? 5.853 -4.830 -3.303 1.00 0.00 38 CYS A CA 11
ATOM 8691 C C . CYS A 1 38 ? 4.348 -5.022 -3.134 1.00 0.00 38 CYS A C 11
ATOM 8692 O O . CYS A 1 38 ? 3.897 -5.683 -2.199 1.00 0.00 38 CYS A O 11
ATOM 8699 N N . PHE A 1 39 ? 3.577 -4.441 -4.047 1.00 0.00 39 PHE A N 11
ATOM 8700 C CA . PHE A 1 39 ? 2.124 -4.547 -4.000 1.00 0.00 39 PHE A CA 11
ATOM 8701 C C . PHE A 1 39 ? 1.667 -5.946 -4.403 1.00 0.00 39 PHE A C 11
ATOM 8702 O O . PHE A 1 39 ? 0.763 -6.516 -3.792 1.00 0.00 39 PHE A O 11
ATOM 8719 N N . ARG A 1 40 ? 2.299 -6.494 -5.436 1.00 0.00 40 ARG A N 11
ATOM 8720 C CA . ARG A 1 40 ? 1.958 -7.825 -5.922 1.00 0.00 40 ARG A CA 11
ATOM 8721 C C . ARG A 1 40 ? 1.781 -8.799 -4.761 1.00 0.00 40 ARG A C 11
ATOM 8722 O O . ARG A 1 40 ? 0.719 -9.402 -4.599 1.00 0.00 40 ARG A O 11
ATOM 8743 N N . LYS A 1 41 ? 2.827 -8.949 -3.956 1.00 0.00 41 LYS A N 11
ATOM 8744 C CA . LYS A 1 41 ? 2.788 -9.849 -2.810 1.00 0.00 41 LYS A CA 11
ATOM 8745 C C . LYS A 1 41 ? 1.567 -9.569 -1.940 1.00 0.00 41 LYS A C 11
ATOM 8746 O O . LYS A 1 41 ? 0.970 -10.487 -1.376 1.00 0.00 41 LYS A O 11
ATOM 8765 N N . HIS A 1 42 ? 1.198 -8.296 -1.837 1.00 0.00 42 HIS A N 11
ATOM 8766 C CA . HIS A 1 42 ? 0.046 -7.896 -1.037 1.00 0.00 42 HIS A CA 11
ATOM 8767 C C . HIS A 1 42 ? -1.257 -8.237 -1.753 1.00 0.00 42 HIS A C 11
ATOM 8768 O O . HIS A 1 42 ? -2.035 -9.070 -1.288 1.00 0.00 42 HIS A O 11
ATOM 8782 N N . LYS A 1 43 ? -1.490 -7.587 -2.888 1.00 0.00 43 LYS A N 11
ATOM 8783 C CA . LYS A 1 43 ? -2.699 -7.820 -3.671 1.00 0.00 43 LYS A CA 11
ATOM 8784 C C . LYS A 1 43 ? -3.159 -9.269 -3.542 1.00 0.00 43 LYS A C 11
ATOM 8785 O O . LYS A 1 43 ? -4.356 -9.546 -3.488 1.00 0.00 43 LYS A O 11
ATOM 8804 N N . GLU A 1 44 ? -2.199 -10.187 -3.492 1.00 0.00 44 GLU A N 11
ATOM 8805 C CA . GLU A 1 44 ? -2.508 -11.607 -3.368 1.00 0.00 44 GLU A CA 11
ATOM 8806 C C . GLU A 1 44 ? -3.664 -11.830 -2.397 1.00 0.00 44 GLU A C 11
ATOM 8807 O O . GLU A 1 44 ? -4.630 -12.522 -2.716 1.00 0.00 44 GLU A O 11
ATOM 8819 N N . GLN A 1 45 ? -3.555 -11.240 -1.212 1.00 0.00 45 GLN A N 11
ATOM 8820 C CA . GLN A 1 45 ? -4.590 -11.375 -0.194 1.00 0.00 45 GLN A CA 11
ATOM 8821 C C . GLN A 1 45 ? -5.021 -10.009 0.330 1.00 0.00 45 GLN A C 11
ATOM 8822 O O . GLN A 1 45 ? -5.476 -9.883 1.467 1.00 0.00 45 GLN A O 11
ATOM 8836 N N . CYS A 1 46 ? -4.874 -8.987 -0.507 1.00 0.00 46 CYS A N 11
ATOM 8837 C CA . CYS A 1 46 ? -5.246 -7.629 -0.129 1.00 0.00 46 CYS A CA 11
ATOM 8838 C C . CYS A 1 46 ? -6.529 -7.627 0.698 1.00 0.00 46 CYS A C 11
ATOM 8839 O O . CYS A 1 46 ? -7.564 -8.123 0.257 1.00 0.00 46 CYS A O 11
ATOM 8846 N N . ASN A 1 47 ? -6.450 -7.065 1.900 1.00 0.00 47 ASN A N 11
ATOM 8847 C CA . ASN A 1 47 ? -7.604 -6.998 2.789 1.00 0.00 47 ASN A CA 11
ATOM 8848 C C . ASN A 1 47 ? -7.961 -5.550 3.110 1.00 0.00 47 ASN A C 11
ATOM 8849 O O . ASN A 1 47 ? -7.326 -4.897 3.938 1.00 0.00 47 ASN A O 11
ATOM 8860 N N . PRO A 1 48 ? -9.002 -5.035 2.440 1.00 0.00 48 PRO A N 11
ATOM 8861 C CA . PRO A 1 48 ? -9.468 -3.659 2.637 1.00 0.00 48 PRO A CA 11
ATOM 8862 C C . PRO A 1 48 ? -10.120 -3.458 4.000 1.00 0.00 48 PRO A C 11
ATOM 8863 O O . PRO A 1 48 ? -10.651 -2.386 4.292 1.00 0.00 48 PRO A O 11
ATOM 8874 N N . GLU A 1 49 ? -10.077 -4.495 4.831 1.00 0.00 49 GLU A N 11
ATOM 8875 C CA . GLU A 1 49 ? -10.664 -4.430 6.164 1.00 0.00 49 GLU A CA 11
ATOM 8876 C C . GLU A 1 49 ? -9.866 -3.492 7.066 1.00 0.00 49 GLU A C 11
ATOM 8877 O O . GLU A 1 49 ? -8.938 -3.916 7.755 1.00 0.00 49 GLU A O 11
ATOM 8889 N N . THR A 1 50 ? -10.234 -2.215 7.055 1.00 0.00 50 THR A N 11
ATOM 8890 C CA . THR A 1 50 ? -9.553 -1.216 7.869 1.00 0.00 50 THR A CA 11
ATOM 8891 C C . THR A 1 50 ? -9.495 -1.645 9.331 1.00 0.00 50 THR A C 11
ATOM 8892 O O . THR A 1 50 ? -10.495 -2.083 9.899 1.00 0.00 50 THR A O 11
ATOM 8903 N N . SER A 1 51 ? -8.318 -1.516 9.934 1.00 0.00 51 SER A N 11
ATOM 8904 C CA . SER A 1 51 ? -8.129 -1.894 11.330 1.00 0.00 51 SER A CA 11
ATOM 8905 C C . SER A 1 51 ? -8.570 -0.768 12.262 1.00 0.00 51 SER A C 11
ATOM 8906 O O . SER A 1 51 ? -8.376 0.410 11.965 1.00 0.00 51 SER A O 11
ATOM 8914 N N . GLY A 1 52 ? -9.165 -1.142 13.391 1.00 0.00 52 GLY A N 11
ATOM 8915 C CA . GLY A 1 52 ? -9.624 -0.154 14.349 1.00 0.00 52 GLY A CA 11
ATOM 8916 C C . GLY A 1 52 ? -8.962 -0.308 15.704 1.00 0.00 52 GLY A C 11
ATOM 8917 O O . GLY A 1 52 ? -9.535 -0.868 16.639 1.00 0.00 52 GLY A O 11
ATOM 8921 N N . PRO A 1 53 ? -7.725 0.195 15.823 1.00 0.00 53 PRO A N 11
ATOM 8922 C CA . PRO A 1 53 ? -6.956 0.121 17.069 1.00 0.00 53 PRO A CA 11
ATOM 8923 C C . PRO A 1 53 ? -7.532 1.019 18.159 1.00 0.00 53 PRO A C 11
ATOM 8924 O O . PRO A 1 53 ? -7.752 0.579 19.287 1.00 0.00 53 PRO A O 11
ATOM 8935 N N . SER A 1 54 ? -7.773 2.280 17.814 1.00 0.00 54 SER A N 11
ATOM 8936 C CA . SER A 1 54 ? -8.321 3.241 18.764 1.00 0.00 54 SER A CA 11
ATOM 8937 C C . SER A 1 54 ? -8.982 4.408 18.037 1.00 0.00 54 SER A C 11
ATOM 8938 O O . SER A 1 54 ? -8.461 4.908 17.041 1.00 0.00 54 SER A O 11
ATOM 8946 N N . SER A 1 55 ? -10.134 4.836 18.544 1.00 0.00 55 SER A N 11
ATOM 8947 C CA . SER A 1 55 ? -10.870 5.941 17.941 1.00 0.00 55 SER A CA 11
ATOM 8948 C C . SER A 1 55 ? -11.604 6.750 19.007 1.00 0.00 55 SER A C 11
ATOM 8949 O O . SER A 1 55 ? -12.292 6.193 19.861 1.00 0.00 55 SER A O 11
ATOM 8957 N N . GLY A 1 56 ? -11.450 8.070 18.950 1.00 0.00 56 GLY A N 11
ATOM 8958 C CA . GLY A 1 56 ? -12.102 8.935 19.914 1.00 0.00 56 GLY A CA 11
ATOM 8959 C C . GLY A 1 56 ? -11.182 9.333 21.052 1.00 0.00 56 GLY A C 11
ATOM 8960 O O . GLY A 1 56 ? -10.793 8.470 21.837 1.00 0.00 56 GLY A O 11
ATOM 8966 N N . GLY A 1 1 ? -9.647 40.991 12.329 1.00 0.00 1 GLY A N 12
ATOM 8967 C CA . GLY A 1 1 ? -8.485 40.890 13.192 1.00 0.00 1 GLY A CA 12
ATOM 8968 C C . GLY A 1 1 ? -8.535 39.672 14.092 1.00 0.00 1 GLY A C 12
ATOM 8969 O O . GLY A 1 1 ? -8.636 39.797 15.313 1.00 0.00 1 GLY A O 12
ATOM 8973 N N . SER A 1 2 ? -8.466 38.489 13.490 1.00 0.00 2 SER A N 12
ATOM 8974 C CA . SER A 1 2 ? -8.510 37.243 14.245 1.00 0.00 2 SER A CA 12
ATOM 8975 C C . SER A 1 2 ? -7.493 36.243 13.702 1.00 0.00 2 SER A C 12
ATOM 8976 O O . SER A 1 2 ? -7.229 36.199 12.501 1.00 0.00 2 SER A O 12
ATOM 8984 N N . SER A 1 3 ? -6.925 35.441 14.597 1.00 0.00 3 SER A N 12
ATOM 8985 C CA . SER A 1 3 ? -5.934 34.444 14.210 1.00 0.00 3 SER A CA 12
ATOM 8986 C C . SER A 1 3 ? -6.527 33.039 14.267 1.00 0.00 3 SER A C 12
ATOM 8987 O O . SER A 1 3 ? -7.323 32.724 15.150 1.00 0.00 3 SER A O 12
ATOM 8995 N N . GLY A 1 4 ? -6.132 32.197 13.316 1.00 0.00 4 GLY A N 12
ATOM 8996 C CA . GLY A 1 4 ? -6.633 30.836 13.275 1.00 0.00 4 GLY A CA 12
ATOM 8997 C C . GLY A 1 4 ? -5.526 29.807 13.396 1.00 0.00 4 GLY A C 12
ATOM 8998 O O . GLY A 1 4 ? -4.355 30.159 13.538 1.00 0.00 4 GLY A O 12
ATOM 9002 N N . SER A 1 5 ? -5.898 28.532 13.342 1.00 0.00 5 SER A N 12
ATOM 9003 C CA . SER A 1 5 ? -4.928 27.448 13.452 1.00 0.00 5 SER A CA 12
ATOM 9004 C C . SER A 1 5 ? -5.003 26.527 12.238 1.00 0.00 5 SER A C 12
ATOM 9005 O O . SER A 1 5 ? -5.814 25.602 12.196 1.00 0.00 5 SER A O 12
ATOM 9013 N N . SER A 1 6 ? -4.150 26.787 11.253 1.00 0.00 6 SER A N 12
ATOM 9014 C CA . SER A 1 6 ? -4.121 25.985 10.035 1.00 0.00 6 SER A CA 12
ATOM 9015 C C . SER A 1 6 ? -3.040 24.911 10.118 1.00 0.00 6 SER A C 12
ATOM 9016 O O . SER A 1 6 ? -1.847 25.212 10.092 1.00 0.00 6 SER A O 12
ATOM 9024 N N . GLY A 1 7 ? -3.468 23.656 10.219 1.00 0.00 7 GLY A N 12
ATOM 9025 C CA . GLY A 1 7 ? -2.525 22.556 10.305 1.00 0.00 7 GLY A CA 12
ATOM 9026 C C . GLY A 1 7 ? -3.209 21.225 10.547 1.00 0.00 7 GLY A C 12
ATOM 9027 O O . GLY A 1 7 ? -3.869 21.035 11.570 1.00 0.00 7 GLY A O 12
ATOM 9031 N N . LEU A 1 8 ? -3.052 20.301 9.606 1.00 0.00 8 LEU A N 12
ATOM 9032 C CA . LEU A 1 8 ? -3.660 18.980 9.721 1.00 0.00 8 LEU A CA 12
ATOM 9033 C C . LEU A 1 8 ? -2.692 17.988 10.356 1.00 0.00 8 LEU A C 12
ATOM 9034 O O . LEU A 1 8 ? -1.498 18.262 10.481 1.00 0.00 8 LEU A O 12
ATOM 9050 N N . LYS A 1 9 ? -3.213 16.832 10.755 1.00 0.00 9 LYS A N 12
ATOM 9051 C CA . LYS A 1 9 ? -2.395 15.796 11.374 1.00 0.00 9 LYS A CA 12
ATOM 9052 C C . LYS A 1 9 ? -2.445 14.506 10.562 1.00 0.00 9 LYS A C 12
ATOM 9053 O O . LYS A 1 9 ? -3.421 14.241 9.858 1.00 0.00 9 LYS A O 12
ATOM 9072 N N . CYS A 1 10 ? -1.388 13.707 10.664 1.00 0.00 10 CYS A N 12
ATOM 9073 C CA . CYS A 1 10 ? -1.312 12.444 9.939 1.00 0.00 10 CYS A CA 12
ATOM 9074 C C . CYS A 1 10 ? -0.137 11.605 10.430 1.00 0.00 10 CYS A C 12
ATOM 9075 O O . CYS A 1 10 ? 0.955 12.124 10.661 1.00 0.00 10 CYS A O 12
ATOM 9083 N N . SER A 1 11 ? -0.369 10.306 10.589 1.00 0.00 11 SER A N 12
ATOM 9084 C CA . SER A 1 11 ? 0.669 9.396 11.058 1.00 0.00 11 SER A CA 12
ATOM 9085 C C . SER A 1 11 ? 1.518 8.893 9.894 1.00 0.00 11 SER A C 12
ATOM 9086 O O . SER A 1 11 ? 0.993 8.410 8.890 1.00 0.00 11 SER A O 12
ATOM 9094 N N . THR A 1 12 ? 2.835 9.011 10.036 1.00 0.00 12 THR A N 12
ATOM 9095 C CA . THR A 1 12 ? 3.758 8.571 8.997 1.00 0.00 12 THR A CA 12
ATOM 9096 C C . THR A 1 12 ? 3.730 7.054 8.844 1.00 0.00 12 THR A C 12
ATOM 9097 O O . THR A 1 12 ? 3.790 6.319 9.829 1.00 0.00 12 THR A O 12
ATOM 9108 N N . VAL A 1 13 ? 3.638 6.592 7.601 1.00 0.00 13 VAL A N 12
ATOM 9109 C CA . VAL A 1 13 ? 3.604 5.162 7.318 1.00 0.00 13 VAL A CA 12
ATOM 9110 C C . VAL A 1 13 ? 4.571 4.800 6.196 1.00 0.00 13 VAL A C 12
ATOM 9111 O O . VAL A 1 13 ? 4.818 5.600 5.293 1.00 0.00 13 VAL A O 12
ATOM 9124 N N . VAL A 1 14 ? 5.114 3.589 6.258 1.00 0.00 14 VAL A N 12
ATOM 9125 C CA . VAL A 1 14 ? 6.053 3.120 5.245 1.00 0.00 14 VAL A CA 12
ATOM 9126 C C . VAL A 1 14 ? 5.587 1.805 4.631 1.00 0.00 14 VAL A C 12
ATOM 9127 O O . VAL A 1 14 ? 4.854 1.039 5.258 1.00 0.00 14 VAL A O 12
ATOM 9140 N N . CYS A 1 15 ? 6.016 1.549 3.399 1.00 0.00 15 CYS A N 12
ATOM 9141 C CA . CYS A 1 15 ? 5.643 0.326 2.698 1.00 0.00 15 CYS A CA 12
ATOM 9142 C C . CYS A 1 15 ? 5.522 -0.843 3.670 1.00 0.00 15 CYS A C 12
ATOM 9143 O O . CYS A 1 15 ? 6.463 -1.160 4.398 1.00 0.00 15 CYS A O 12
ATOM 9150 N N . VAL A 1 16 ? 4.356 -1.482 3.677 1.00 0.00 16 VAL A N 12
ATOM 9151 C CA . VAL A 1 16 ? 4.111 -2.618 4.558 1.00 0.00 16 VAL A CA 12
ATOM 9152 C C . VAL A 1 16 ? 4.786 -3.878 4.030 1.00 0.00 16 VAL A C 12
ATOM 9153 O O . VAL A 1 16 ? 4.507 -4.984 4.494 1.00 0.00 16 VAL A O 12
ATOM 9166 N N . ILE A 1 17 ? 5.674 -3.704 3.058 1.00 0.00 17 ILE A N 12
ATOM 9167 C CA . ILE A 1 17 ? 6.390 -4.829 2.467 1.00 0.00 17 ILE A CA 12
ATOM 9168 C C . ILE A 1 17 ? 7.892 -4.709 2.704 1.00 0.00 17 ILE A C 12
ATOM 9169 O O . ILE A 1 17 ? 8.505 -5.576 3.328 1.00 0.00 17 ILE A O 12
ATOM 9185 N N . CYS A 1 18 ? 8.480 -3.628 2.202 1.00 0.00 18 CYS A N 12
ATOM 9186 C CA . CYS A 1 18 ? 9.910 -3.392 2.359 1.00 0.00 18 CYS A CA 12
ATOM 9187 C C . CYS A 1 18 ? 10.172 -2.300 3.392 1.00 0.00 18 CYS A C 12
ATOM 9188 O O . CYS A 1 18 ? 11.280 -2.178 3.916 1.00 0.00 18 CYS A O 12
ATOM 9195 N N . LEU A 1 19 ? 9.144 -1.509 3.681 1.00 0.00 19 LEU A N 12
ATOM 9196 C CA . LEU A 1 19 ? 9.262 -0.427 4.652 1.00 0.00 19 LEU A CA 12
ATOM 9197 C C . LEU A 1 19 ? 10.125 0.705 4.105 1.00 0.00 19 LEU A C 12
ATOM 9198 O O . LEU A 1 19 ? 11.102 1.112 4.733 1.00 0.00 19 LEU A O 12
ATOM 9214 N N . GLU A 1 20 ? 9.757 1.209 2.931 1.00 0.00 20 GLU A N 12
ATOM 9215 C CA . GLU A 1 20 ? 10.498 2.295 2.301 1.00 0.00 20 GLU A CA 12
ATOM 9216 C C . GLU A 1 20 ? 9.551 3.384 1.806 1.00 0.00 20 GLU A C 12
ATOM 9217 O O . GLU A 1 20 ? 8.369 3.134 1.568 1.00 0.00 20 GLU A O 12
ATOM 9229 N N . LYS A 1 21 ? 10.079 4.594 1.652 1.00 0.00 21 LYS A N 12
ATOM 9230 C CA . LYS A 1 21 ? 9.283 5.723 1.185 1.00 0.00 21 LYS A CA 12
ATOM 9231 C C . LYS A 1 21 ? 8.304 5.286 0.100 1.00 0.00 21 LYS A C 12
ATOM 9232 O O . LYS A 1 21 ? 8.661 5.138 -1.069 1.00 0.00 21 LYS A O 12
ATOM 9251 N N . PRO A 1 22 ? 7.039 5.075 0.493 1.00 0.00 22 PRO A N 12
ATOM 9252 C CA . PRO A 1 22 ? 5.982 4.655 -0.432 1.00 0.00 22 PRO A CA 12
ATOM 9253 C C . PRO A 1 22 ? 5.598 5.758 -1.413 1.00 0.00 22 PRO A C 12
ATOM 9254 O O . PRO A 1 22 ? 5.185 6.845 -1.009 1.00 0.00 22 PRO A O 12
ATOM 9265 N N . LYS A 1 23 ? 5.735 5.470 -2.703 1.00 0.00 23 LYS A N 12
ATOM 9266 C CA . LYS A 1 23 ? 5.400 6.436 -3.742 1.00 0.00 23 LYS A CA 12
ATOM 9267 C C . LYS A 1 23 ? 3.898 6.449 -4.010 1.00 0.00 23 LYS A C 12
ATOM 9268 O O . LYS A 1 23 ? 3.305 7.506 -4.226 1.00 0.00 23 LYS A O 12
ATOM 9287 N N . TYR A 1 24 ? 3.289 5.268 -3.993 1.00 0.00 24 TYR A N 12
ATOM 9288 C CA . TYR A 1 24 ? 1.857 5.144 -4.236 1.00 0.00 24 TYR A CA 12
ATOM 9289 C C . TYR A 1 24 ? 1.209 4.220 -3.209 1.00 0.00 24 TYR A C 12
ATOM 9290 O O . TYR A 1 24 ? 1.897 3.518 -2.468 1.00 0.00 24 TYR A O 12
ATOM 9308 N N . ARG A 1 25 ? -0.119 4.225 -3.173 1.00 0.00 25 ARG A N 12
ATOM 9309 C CA . ARG A 1 25 ? -0.862 3.389 -2.238 1.00 0.00 25 ARG A CA 12
ATOM 9310 C C . ARG A 1 25 ? -1.907 2.551 -2.969 1.00 0.00 25 ARG A C 12
ATOM 9311 O O . ARG A 1 25 ? -2.268 2.846 -4.108 1.00 0.00 25 ARG A O 12
ATOM 9332 N N . CYS A 1 26 ? -2.387 1.504 -2.307 1.00 0.00 26 CYS A N 12
ATOM 9333 C CA . CYS A 1 26 ? -3.389 0.622 -2.892 1.00 0.00 26 CYS A CA 12
ATOM 9334 C C . CYS A 1 26 ? -4.759 1.294 -2.914 1.00 0.00 26 CYS A C 12
ATOM 9335 O O . CYS A 1 26 ? -5.289 1.715 -1.885 1.00 0.00 26 CYS A O 12
ATOM 9342 N N . PRO A 1 27 ? -5.348 1.398 -4.115 1.00 0.00 27 PRO A N 12
ATOM 9343 C CA . PRO A 1 27 ? -6.664 2.017 -4.300 1.00 0.00 27 PRO A CA 12
ATOM 9344 C C . PRO A 1 27 ? -7.790 1.173 -3.712 1.00 0.00 27 PRO A C 12
ATOM 9345 O O . PRO A 1 27 ? -8.967 1.447 -3.940 1.00 0.00 27 PRO A O 12
ATOM 9356 N N . ALA A 1 28 ? -7.419 0.146 -2.954 1.00 0.00 28 ALA A N 12
ATOM 9357 C CA . ALA A 1 28 ? -8.398 -0.736 -2.331 1.00 0.00 28 ALA A CA 12
ATOM 9358 C C . ALA A 1 28 ? -8.404 -0.567 -0.816 1.00 0.00 28 ALA A C 12
ATOM 9359 O O . ALA A 1 28 ? -9.397 -0.130 -0.233 1.00 0.00 28 ALA A O 12
ATOM 9366 N N . CYS A 1 29 ? -7.289 -0.916 -0.182 1.00 0.00 29 CYS A N 12
ATOM 9367 C CA . CYS A 1 29 ? -7.166 -0.804 1.266 1.00 0.00 29 CYS A CA 12
ATOM 9368 C C . CYS A 1 29 ? -6.401 0.460 1.651 1.00 0.00 29 CYS A C 12
ATOM 9369 O O . CYS A 1 29 ? -6.415 0.878 2.809 1.00 0.00 29 CYS A O 12
ATOM 9376 N N . ARG A 1 30 ? -5.735 1.063 0.671 1.00 0.00 30 ARG A N 12
ATOM 9377 C CA . ARG A 1 30 ? -4.964 2.278 0.907 1.00 0.00 30 ARG A CA 12
ATOM 9378 C C . ARG A 1 30 ? -3.706 1.975 1.716 1.00 0.00 30 ARG A C 12
ATOM 9379 O O . ARG A 1 30 ? -3.472 2.573 2.767 1.00 0.00 30 ARG A O 12
ATOM 9400 N N . VAL A 1 31 ? -2.900 1.043 1.219 1.00 0.00 31 VAL A N 12
ATOM 9401 C CA . VAL A 1 31 ? -1.665 0.661 1.894 1.00 0.00 31 VAL A CA 12
ATOM 9402 C C . VAL A 1 31 ? -0.447 1.225 1.173 1.00 0.00 31 VAL A C 12
ATOM 9403 O O . VAL A 1 31 ? -0.437 1.389 -0.047 1.00 0.00 31 VAL A O 12
ATOM 9416 N N . PRO A 1 32 ? 0.608 1.531 1.943 1.00 0.00 32 PRO A N 12
ATOM 9417 C CA . PRO A 1 32 ? 1.853 2.081 1.399 1.00 0.00 32 PRO A CA 12
ATOM 9418 C C . PRO A 1 32 ? 2.627 1.058 0.575 1.00 0.00 32 PRO A C 12
ATOM 9419 O O . PRO A 1 32 ? 2.900 -0.049 1.039 1.00 0.00 32 PRO A O 12
ATOM 9430 N N . TYR A 1 33 ? 2.978 1.435 -0.650 1.00 0.00 33 TYR A N 12
ATOM 9431 C CA . TYR A 1 33 ? 3.720 0.550 -1.539 1.00 0.00 33 TYR A CA 12
ATOM 9432 C C . TYR A 1 33 ? 4.590 1.350 -2.504 1.00 0.00 33 TYR A C 12
ATOM 9433 O O . TYR A 1 33 ? 4.094 2.194 -3.252 1.00 0.00 33 TYR A O 12
ATOM 9451 N N . CYS A 1 34 ? 5.890 1.078 -2.482 1.00 0.00 34 CYS A N 12
ATOM 9452 C CA . CYS A 1 34 ? 6.832 1.771 -3.353 1.00 0.00 34 CYS A CA 12
ATOM 9453 C C . CYS A 1 34 ? 6.514 1.501 -4.821 1.00 0.00 34 CYS A C 12
ATOM 9454 O O . CYS A 1 34 ? 6.012 2.374 -5.529 1.00 0.00 34 CYS A O 12
ATOM 9461 N N . SER A 1 35 ? 6.810 0.286 -5.271 1.00 0.00 35 SER A N 12
ATOM 9462 C CA . SER A 1 35 ? 6.560 -0.099 -6.655 1.00 0.00 35 SER A CA 12
ATOM 9463 C C . SER A 1 35 ? 5.548 -1.239 -6.728 1.00 0.00 35 SER A C 12
ATOM 9464 O O . SER A 1 35 ? 5.123 -1.773 -5.703 1.00 0.00 35 SER A O 12
ATOM 9472 N N . VAL A 1 36 ? 5.166 -1.606 -7.947 1.00 0.00 36 VAL A N 12
ATOM 9473 C CA . VAL A 1 36 ? 4.205 -2.682 -8.155 1.00 0.00 36 VAL A CA 12
ATOM 9474 C C . VAL A 1 36 ? 4.632 -3.949 -7.422 1.00 0.00 36 VAL A C 12
ATOM 9475 O O . VAL A 1 36 ? 3.857 -4.531 -6.663 1.00 0.00 36 VAL A O 12
ATOM 9488 N N . VAL A 1 37 ? 5.871 -4.372 -7.655 1.00 0.00 37 VAL A N 12
ATOM 9489 C CA . VAL A 1 37 ? 6.403 -5.569 -7.015 1.00 0.00 37 VAL A CA 12
ATOM 9490 C C . VAL A 1 37 ? 5.822 -5.750 -5.617 1.00 0.00 37 VAL A C 12
ATOM 9491 O O . VAL A 1 37 ? 5.074 -6.693 -5.360 1.00 0.00 37 VAL A O 12
ATOM 9504 N N . CYS A 1 38 ? 6.172 -4.838 -4.715 1.00 0.00 38 CYS A N 12
ATOM 9505 C CA . CYS A 1 38 ? 5.686 -4.895 -3.342 1.00 0.00 38 CYS A CA 12
ATOM 9506 C C . CYS A 1 38 ? 4.166 -5.024 -3.307 1.00 0.00 38 CYS A C 12
ATOM 9507 O O . CYS A 1 38 ? 3.611 -5.730 -2.465 1.00 0.00 38 CYS A O 12
ATOM 9514 N N . PHE A 1 39 ? 3.499 -4.337 -4.228 1.00 0.00 39 PHE A N 12
ATOM 9515 C CA . PHE A 1 39 ? 2.043 -4.373 -4.303 1.00 0.00 39 PHE A CA 12
ATOM 9516 C C . PHE A 1 39 ? 1.554 -5.761 -4.708 1.00 0.00 39 PHE A C 12
ATOM 9517 O O . PHE A 1 39 ? 0.529 -6.236 -4.218 1.00 0.00 39 PHE A O 12
ATOM 9534 N N . ARG A 1 40 ? 2.294 -6.404 -5.605 1.00 0.00 40 ARG A N 12
ATOM 9535 C CA . ARG A 1 40 ? 1.935 -7.736 -6.077 1.00 0.00 40 ARG A CA 12
ATOM 9536 C C . ARG A 1 40 ? 1.681 -8.679 -4.904 1.00 0.00 40 ARG A C 12
ATOM 9537 O O . ARG A 1 40 ? 0.554 -9.122 -4.682 1.00 0.00 40 ARG A O 12
ATOM 9558 N N . LYS A 1 41 ? 2.737 -8.982 -4.157 1.00 0.00 41 LYS A N 12
ATOM 9559 C CA . LYS A 1 41 ? 2.630 -9.871 -3.006 1.00 0.00 41 LYS A CA 12
ATOM 9560 C C . LYS A 1 41 ? 1.431 -9.499 -2.140 1.00 0.00 41 LYS A C 12
ATOM 9561 O O . LYS A 1 41 ? 0.728 -10.370 -1.629 1.00 0.00 41 LYS A O 12
ATOM 9580 N N . HIS A 1 42 ? 1.203 -8.199 -1.981 1.00 0.00 42 HIS A N 12
ATOM 9581 C CA . HIS A 1 42 ? 0.087 -7.712 -1.178 1.00 0.00 42 HIS A CA 12
ATOM 9582 C C . HIS A 1 42 ? -1.247 -8.121 -1.796 1.00 0.00 42 HIS A C 12
ATOM 9583 O O . HIS A 1 42 ? -2.011 -8.881 -1.201 1.00 0.00 42 HIS A O 12
ATOM 9597 N N . LYS A 1 43 ? -1.520 -7.613 -2.993 1.00 0.00 43 LYS A N 12
ATOM 9598 C CA . LYS A 1 43 ? -2.760 -7.925 -3.693 1.00 0.00 43 LYS A CA 12
ATOM 9599 C C . LYS A 1 43 ? -3.170 -9.375 -3.452 1.00 0.00 43 LYS A C 12
ATOM 9600 O O . LYS A 1 43 ? -4.357 -9.685 -3.360 1.00 0.00 43 LYS A O 12
ATOM 9619 N N . GLU A 1 44 ? -2.180 -10.256 -3.349 1.00 0.00 44 GLU A N 12
ATOM 9620 C CA . GLU A 1 44 ? -2.440 -11.672 -3.118 1.00 0.00 44 GLU A CA 12
ATOM 9621 C C . GLU A 1 44 ? -3.512 -11.861 -2.049 1.00 0.00 44 GLU A C 12
ATOM 9622 O O . GLU A 1 44 ? -4.453 -12.634 -2.229 1.00 0.00 44 GLU A O 12
ATOM 9634 N N . GLN A 1 45 ? -3.361 -11.151 -0.936 1.00 0.00 45 GLN A N 12
ATOM 9635 C CA . GLN A 1 45 ? -4.315 -11.241 0.163 1.00 0.00 45 GLN A CA 12
ATOM 9636 C C . GLN A 1 45 ? -4.877 -9.867 0.511 1.00 0.00 45 GLN A C 12
ATOM 9637 O O . GLN A 1 45 ? -5.429 -9.666 1.593 1.00 0.00 45 GLN A O 12
ATOM 9651 N N . CYS A 1 46 ? -4.732 -8.923 -0.413 1.00 0.00 46 CYS A N 12
ATOM 9652 C CA . CYS A 1 46 ? -5.223 -7.566 -0.204 1.00 0.00 46 CYS A CA 12
ATOM 9653 C C . CYS A 1 46 ? -6.660 -7.581 0.309 1.00 0.00 46 CYS A C 12
ATOM 9654 O O . CYS A 1 46 ? -7.583 -7.958 -0.411 1.00 0.00 46 CYS A O 12
ATOM 9661 N N . ASN A 1 47 ? -6.840 -7.168 1.560 1.00 0.00 47 ASN A N 12
ATOM 9662 C CA . ASN A 1 47 ? -8.164 -7.134 2.171 1.00 0.00 47 ASN A CA 12
ATOM 9663 C C . ASN A 1 47 ? -8.585 -5.700 2.478 1.00 0.00 47 ASN A C 12
ATOM 9664 O O . ASN A 1 47 ? -8.165 -5.103 3.469 1.00 0.00 47 ASN A O 12
ATOM 9675 N N . PRO A 1 48 ? -9.435 -5.134 1.608 1.00 0.00 48 PRO A N 12
ATOM 9676 C CA . PRO A 1 48 ? -9.932 -3.764 1.766 1.00 0.00 48 PRO A CA 12
ATOM 9677 C C . PRO A 1 48 ? -10.891 -3.627 2.943 1.00 0.00 48 PRO A C 12
ATOM 9678 O O . PRO A 1 48 ? -11.133 -4.588 3.673 1.00 0.00 48 PRO A O 12
ATOM 9689 N N . GLU A 1 49 ? -11.435 -2.427 3.121 1.00 0.00 49 GLU A N 12
ATOM 9690 C CA . GLU A 1 49 ? -12.368 -2.167 4.211 1.00 0.00 49 GLU A CA 12
ATOM 9691 C C . GLU A 1 49 ? -13.812 -2.269 3.727 1.00 0.00 49 GLU A C 12
ATOM 9692 O O . GLU A 1 49 ? -14.587 -3.092 4.218 1.00 0.00 49 GLU A O 12
ATOM 9704 N N . THR A 1 50 ? -14.168 -1.428 2.762 1.00 0.00 50 THR A N 12
ATOM 9705 C CA . THR A 1 50 ? -15.518 -1.422 2.212 1.00 0.00 50 THR A CA 12
ATOM 9706 C C . THR A 1 50 ? -15.793 -2.692 1.416 1.00 0.00 50 THR A C 12
ATOM 9707 O O . THR A 1 50 ? -14.884 -3.275 0.825 1.00 0.00 50 THR A O 12
ATOM 9718 N N . SER A 1 51 ? -17.053 -3.116 1.404 1.00 0.00 51 SER A N 12
ATOM 9719 C CA . SER A 1 51 ? -17.447 -4.320 0.682 1.00 0.00 51 SER A CA 12
ATOM 9720 C C . SER A 1 51 ? -18.938 -4.297 0.360 1.00 0.00 51 SER A C 12
ATOM 9721 O O . SER A 1 51 ? -19.779 -4.308 1.258 1.00 0.00 51 SER A O 12
ATOM 9729 N N . GLY A 1 52 ? -19.258 -4.263 -0.930 1.00 0.00 52 GLY A N 12
ATOM 9730 C CA . GLY A 1 52 ? -20.647 -4.238 -1.350 1.00 0.00 52 GLY A CA 12
ATOM 9731 C C . GLY A 1 52 ? -21.002 -2.974 -2.107 1.00 0.00 52 GLY A C 12
ATOM 9732 O O . GLY A 1 52 ? -20.298 -1.965 -2.038 1.00 0.00 52 GLY A O 12
ATOM 9736 N N . PRO A 1 53 ? -22.117 -3.018 -2.851 1.00 0.00 53 PRO A N 12
ATOM 9737 C CA . PRO A 1 53 ? -22.588 -1.875 -3.639 1.00 0.00 53 PRO A CA 12
ATOM 9738 C C . PRO A 1 53 ? -23.101 -0.738 -2.763 1.00 0.00 53 PRO A C 12
ATOM 9739 O O . PRO A 1 53 ? -23.746 0.191 -3.249 1.00 0.00 53 PRO A O 12
ATOM 9750 N N . SER A 1 54 ? -22.809 -0.816 -1.468 1.00 0.00 54 SER A N 12
ATOM 9751 C CA . SER A 1 54 ? -23.243 0.205 -0.523 1.00 0.00 54 SER A CA 12
ATOM 9752 C C . SER A 1 54 ? -23.311 1.573 -1.195 1.00 0.00 54 SER A C 12
ATOM 9753 O O . SER A 1 54 ? -22.320 2.057 -1.743 1.00 0.00 54 SER A O 12
ATOM 9761 N N . SER A 1 55 ? -24.486 2.192 -1.147 1.00 0.00 55 SER A N 12
ATOM 9762 C CA . SER A 1 55 ? -24.685 3.503 -1.754 1.00 0.00 55 SER A CA 12
ATOM 9763 C C . SER A 1 55 ? -24.339 4.616 -0.769 1.00 0.00 55 SER A C 12
ATOM 9764 O O . SER A 1 55 ? -23.573 5.525 -1.086 1.00 0.00 55 SER A O 12
ATOM 9772 N N . GLY A 1 56 ? -24.909 4.536 0.429 1.00 0.00 56 GLY A N 12
ATOM 9773 C CA . GLY A 1 56 ? -24.650 5.541 1.443 1.00 0.00 56 GLY A CA 12
ATOM 9774 C C . GLY A 1 56 ? -25.650 5.489 2.581 1.00 0.00 56 GLY A C 12
ATOM 9775 O O . GLY A 1 56 ? -25.638 4.525 3.345 1.00 0.00 56 GLY A O 12
ATOM 9781 N N . GLY A 1 1 ? -0.132 26.657 34.003 1.00 0.00 1 GLY A N 13
ATOM 9782 C CA . GLY A 1 1 ? -0.606 25.920 32.847 1.00 0.00 1 GLY A CA 13
ATOM 9783 C C . GLY A 1 1 ? 0.309 26.073 31.647 1.00 0.00 1 GLY A C 13
ATOM 9784 O O . GLY A 1 1 ? -0.067 26.682 30.646 1.00 0.00 1 GLY A O 13
ATOM 9788 N N . SER A 1 2 ? 1.513 25.521 31.749 1.00 0.00 2 SER A N 13
ATOM 9789 C CA . SER A 1 2 ? 2.486 25.604 30.666 1.00 0.00 2 SER A CA 13
ATOM 9790 C C . SER A 1 2 ? 2.890 24.211 30.191 1.00 0.00 2 SER A C 13
ATOM 9791 O O . SER A 1 2 ? 3.613 23.493 30.881 1.00 0.00 2 SER A O 13
ATOM 9799 N N . SER A 1 3 ? 2.417 23.837 29.007 1.00 0.00 3 SER A N 13
ATOM 9800 C CA . SER A 1 3 ? 2.724 22.529 28.439 1.00 0.00 3 SER A CA 13
ATOM 9801 C C . SER A 1 3 ? 2.881 22.618 26.924 1.00 0.00 3 SER A C 13
ATOM 9802 O O . SER A 1 3 ? 1.964 23.033 26.217 1.00 0.00 3 SER A O 13
ATOM 9810 N N . GLY A 1 4 ? 4.052 22.224 26.432 1.00 0.00 4 GLY A N 13
ATOM 9811 C CA . GLY A 1 4 ? 4.309 22.267 25.005 1.00 0.00 4 GLY A CA 13
ATOM 9812 C C . GLY A 1 4 ? 5.552 21.490 24.616 1.00 0.00 4 GLY A C 13
ATOM 9813 O O . GLY A 1 4 ? 6.529 21.455 25.364 1.00 0.00 4 GLY A O 13
ATOM 9817 N N . SER A 1 5 ? 5.514 20.864 23.444 1.00 0.00 5 SER A N 13
ATOM 9818 C CA . SER A 1 5 ? 6.644 20.080 22.960 1.00 0.00 5 SER A CA 13
ATOM 9819 C C . SER A 1 5 ? 6.642 20.008 21.436 1.00 0.00 5 SER A C 13
ATOM 9820 O O . SER A 1 5 ? 5.651 20.346 20.789 1.00 0.00 5 SER A O 13
ATOM 9828 N N . SER A 1 6 ? 7.760 19.565 20.870 1.00 0.00 6 SER A N 13
ATOM 9829 C CA . SER A 1 6 ? 7.890 19.452 19.422 1.00 0.00 6 SER A CA 13
ATOM 9830 C C . SER A 1 6 ? 7.862 17.990 18.986 1.00 0.00 6 SER A C 13
ATOM 9831 O O . SER A 1 6 ? 8.193 17.093 19.760 1.00 0.00 6 SER A O 13
ATOM 9839 N N . GLY A 1 7 ? 7.463 17.758 17.739 1.00 0.00 7 GLY A N 13
ATOM 9840 C CA . GLY A 1 7 ? 7.397 16.404 17.221 1.00 0.00 7 GLY A CA 13
ATOM 9841 C C . GLY A 1 7 ? 5.976 15.960 16.936 1.00 0.00 7 GLY A C 13
ATOM 9842 O O . GLY A 1 7 ? 5.376 15.229 17.725 1.00 0.00 7 GLY A O 13
ATOM 9846 N N . LEU A 1 8 ? 5.435 16.404 15.807 1.00 0.00 8 LEU A N 13
ATOM 9847 C CA . LEU A 1 8 ? 4.074 16.049 15.420 1.00 0.00 8 LEU A CA 13
ATOM 9848 C C . LEU A 1 8 ? 4.039 15.492 14.001 1.00 0.00 8 LEU A C 13
ATOM 9849 O O . LEU A 1 8 ? 4.710 16.003 13.104 1.00 0.00 8 LEU A O 13
ATOM 9865 N N . LYS A 1 9 ? 3.249 14.442 13.802 1.00 0.00 9 LYS A N 13
ATOM 9866 C CA . LYS A 1 9 ? 3.122 13.816 12.491 1.00 0.00 9 LYS A CA 13
ATOM 9867 C C . LYS A 1 9 ? 4.491 13.615 11.850 1.00 0.00 9 LYS A C 13
ATOM 9868 O O . LYS A 1 9 ? 4.672 13.867 10.658 1.00 0.00 9 LYS A O 13
ATOM 9887 N N . CYS A 1 10 ? 5.451 13.159 12.646 1.00 0.00 10 CYS A N 13
ATOM 9888 C CA . CYS A 1 10 ? 6.805 12.923 12.155 1.00 0.00 10 CYS A CA 13
ATOM 9889 C C . CYS A 1 10 ? 6.784 12.060 10.898 1.00 0.00 10 CYS A C 13
ATOM 9890 O O . CYS A 1 10 ? 7.517 12.318 9.944 1.00 0.00 10 CYS A O 13
ATOM 9898 N N . SER A 1 11 ? 5.940 11.032 10.906 1.00 0.00 11 SER A N 13
ATOM 9899 C CA . SER A 1 11 ? 5.828 10.127 9.768 1.00 0.00 11 SER A CA 13
ATOM 9900 C C . SER A 1 11 ? 4.415 9.562 9.661 1.00 0.00 11 SER A C 13
ATOM 9901 O O . SER A 1 11 ? 3.714 9.415 10.663 1.00 0.00 11 SER A O 13
ATOM 9909 N N . THR A 1 12 ? 4.002 9.248 8.437 1.00 0.00 12 THR A N 13
ATOM 9910 C CA . THR A 1 12 ? 2.673 8.700 8.196 1.00 0.00 12 THR A CA 13
ATOM 9911 C C . THR A 1 12 ? 2.692 7.176 8.225 1.00 0.00 12 THR A C 13
ATOM 9912 O O . THR A 1 12 ? 2.109 6.555 9.113 1.00 0.00 12 THR A O 13
ATOM 9923 N N . VAL A 1 13 ? 3.367 6.579 7.248 1.00 0.00 13 VAL A N 13
ATOM 9924 C CA . VAL A 1 13 ? 3.464 5.127 7.162 1.00 0.00 13 VAL A CA 13
ATOM 9925 C C . VAL A 1 13 ? 4.402 4.704 6.038 1.00 0.00 13 VAL A C 13
ATOM 9926 O O . VAL A 1 13 ? 4.441 5.330 4.978 1.00 0.00 13 VAL A O 13
ATOM 9939 N N . VAL A 1 14 ? 5.159 3.637 6.275 1.00 0.00 14 VAL A N 13
ATOM 9940 C CA . VAL A 1 14 ? 6.097 3.129 5.282 1.00 0.00 14 VAL A CA 13
ATOM 9941 C C . VAL A 1 14 ? 5.579 1.845 4.642 1.00 0.00 14 VAL A C 13
ATOM 9942 O O . VAL A 1 14 ? 4.717 1.165 5.200 1.00 0.00 14 VAL A O 13
ATOM 9955 N N . CYS A 1 15 ? 6.110 1.519 3.469 1.00 0.00 15 CYS A N 13
ATOM 9956 C CA . CYS A 1 15 ? 5.702 0.317 2.752 1.00 0.00 15 CYS A CA 13
ATOM 9957 C C . CYS A 1 15 ? 5.561 -0.865 3.707 1.00 0.00 15 CYS A C 13
ATOM 9958 O O . CYS A 1 15 ? 6.506 -1.227 4.407 1.00 0.00 15 CYS A O 13
ATOM 9965 N N . VAL A 1 16 ? 4.373 -1.462 3.730 1.00 0.00 16 VAL A N 13
ATOM 9966 C CA . VAL A 1 16 ? 4.108 -2.603 4.597 1.00 0.00 16 VAL A CA 13
ATOM 9967 C C . VAL A 1 16 ? 4.788 -3.863 4.071 1.00 0.00 16 VAL A C 13
ATOM 9968 O O . VAL A 1 16 ? 4.528 -4.966 4.551 1.00 0.00 16 VAL A O 13
ATOM 9981 N N . ILE A 1 17 ? 5.659 -3.689 3.083 1.00 0.00 17 ILE A N 13
ATOM 9982 C CA . ILE A 1 17 ? 6.377 -4.812 2.492 1.00 0.00 17 ILE A CA 13
ATOM 9983 C C . ILE A 1 17 ? 7.880 -4.677 2.707 1.00 0.00 17 ILE A C 13
ATOM 9984 O O . ILE A 1 17 ? 8.516 -5.553 3.294 1.00 0.00 17 ILE A O 13
ATOM 10000 N N . CYS A 1 18 ? 8.444 -3.572 2.229 1.00 0.00 18 CYS A N 13
ATOM 10001 C CA . CYS A 1 18 ? 9.873 -3.320 2.369 1.00 0.00 18 CYS A CA 13
ATOM 10002 C C . CYS A 1 18 ? 10.131 -2.198 3.371 1.00 0.00 18 CYS A C 13
ATOM 10003 O O . CYS A 1 18 ? 11.268 -1.976 3.791 1.00 0.00 18 CYS A O 13
ATOM 10010 N N . LEU A 1 19 ? 9.070 -1.495 3.751 1.00 0.00 19 LEU A N 13
ATOM 10011 C CA . LEU A 1 19 ? 9.181 -0.397 4.704 1.00 0.00 19 LEU A CA 13
ATOM 10012 C C . LEU A 1 19 ? 10.056 0.722 4.146 1.00 0.00 19 LEU A C 13
ATOM 10013 O O . LEU A 1 19 ? 11.031 1.131 4.774 1.00 0.00 19 LEU A O 13
ATOM 10029 N N . GLU A 1 20 ? 9.697 1.213 2.964 1.00 0.00 20 GLU A N 13
ATOM 10030 C CA . GLU A 1 20 ? 10.449 2.285 2.323 1.00 0.00 20 GLU A CA 13
ATOM 10031 C C . GLU A 1 20 ? 9.513 3.377 1.814 1.00 0.00 20 GLU A C 13
ATOM 10032 O O . GLU A 1 20 ? 8.332 3.133 1.566 1.00 0.00 20 GLU A O 13
ATOM 10044 N N . LYS A 1 21 ? 10.049 4.583 1.660 1.00 0.00 21 LYS A N 13
ATOM 10045 C CA . LYS A 1 21 ? 9.264 5.715 1.180 1.00 0.00 21 LYS A CA 13
ATOM 10046 C C . LYS A 1 21 ? 8.286 5.277 0.095 1.00 0.00 21 LYS A C 13
ATOM 10047 O O . LYS A 1 21 ? 8.646 5.125 -1.073 1.00 0.00 21 LYS A O 13
ATOM 10066 N N . PRO A 1 22 ? 7.020 5.070 0.486 1.00 0.00 22 PRO A N 13
ATOM 10067 C CA . PRO A 1 22 ? 5.965 4.648 -0.440 1.00 0.00 22 PRO A CA 13
ATOM 10068 C C . PRO A 1 22 ? 5.584 5.749 -1.425 1.00 0.00 22 PRO A C 13
ATOM 10069 O O . PRO A 1 22 ? 5.121 6.819 -1.028 1.00 0.00 22 PRO A O 13
ATOM 10080 N N . LYS A 1 23 ? 5.781 5.480 -2.711 1.00 0.00 23 LYS A N 13
ATOM 10081 C CA . LYS A 1 23 ? 5.457 6.446 -3.753 1.00 0.00 23 LYS A CA 13
ATOM 10082 C C . LYS A 1 23 ? 3.951 6.507 -3.990 1.00 0.00 23 LYS A C 13
ATOM 10083 O O . LYS A 1 23 ? 3.386 7.584 -4.179 1.00 0.00 23 LYS A O 13
ATOM 10102 N N . TYR A 1 24 ? 3.308 5.345 -3.976 1.00 0.00 24 TYR A N 13
ATOM 10103 C CA . TYR A 1 24 ? 1.867 5.266 -4.190 1.00 0.00 24 TYR A CA 13
ATOM 10104 C C . TYR A 1 24 ? 1.207 4.383 -3.136 1.00 0.00 24 TYR A C 13
ATOM 10105 O O . TYR A 1 24 ? 1.885 3.774 -2.308 1.00 0.00 24 TYR A O 13
ATOM 10123 N N . ARG A 1 25 ? -0.120 4.318 -3.174 1.00 0.00 25 ARG A N 13
ATOM 10124 C CA . ARG A 1 25 ? -0.873 3.510 -2.223 1.00 0.00 25 ARG A CA 13
ATOM 10125 C C . ARG A 1 25 ? -1.937 2.681 -2.936 1.00 0.00 25 ARG A C 13
ATOM 10126 O O . ARG A 1 25 ? -2.406 3.048 -4.014 1.00 0.00 25 ARG A O 13
ATOM 10147 N N . CYS A 1 26 ? -2.312 1.561 -2.328 1.00 0.00 26 CYS A N 13
ATOM 10148 C CA . CYS A 1 26 ? -3.320 0.678 -2.904 1.00 0.00 26 CYS A CA 13
ATOM 10149 C C . CYS A 1 26 ? -4.671 1.381 -2.996 1.00 0.00 26 CYS A C 13
ATOM 10150 O O . CYS A 1 26 ? -5.201 1.893 -2.010 1.00 0.00 26 CYS A O 13
ATOM 10157 N N . PRO A 1 27 ? -5.242 1.408 -4.210 1.00 0.00 27 PRO A N 13
ATOM 10158 C CA . PRO A 1 27 ? -6.538 2.045 -4.460 1.00 0.00 27 PRO A CA 13
ATOM 10159 C C . PRO A 1 27 ? -7.693 1.278 -3.825 1.00 0.00 27 PRO A C 13
ATOM 10160 O O . PRO A 1 27 ? -8.861 1.564 -4.091 1.00 0.00 27 PRO A O 13
ATOM 10171 N N . ALA A 1 28 ? -7.360 0.304 -2.985 1.00 0.00 28 ALA A N 13
ATOM 10172 C CA . ALA A 1 28 ? -8.370 -0.502 -2.311 1.00 0.00 28 ALA A CA 13
ATOM 10173 C C . ALA A 1 28 ? -8.282 -0.338 -0.797 1.00 0.00 28 ALA A C 13
ATOM 10174 O O . ALA A 1 28 ? -9.131 0.308 -0.183 1.00 0.00 28 ALA A O 13
ATOM 10181 N N . CYS A 1 29 ? -7.251 -0.927 -0.201 1.00 0.00 29 CYS A N 13
ATOM 10182 C CA . CYS A 1 29 ? -7.053 -0.848 1.241 1.00 0.00 29 CYS A CA 13
ATOM 10183 C C . CYS A 1 29 ? -6.310 0.431 1.618 1.00 0.00 29 CYS A C 13
ATOM 10184 O O . CYS A 1 29 ? -6.326 0.852 2.775 1.00 0.00 29 CYS A O 13
ATOM 10191 N N . ARG A 1 30 ? -5.660 1.043 0.634 1.00 0.00 30 ARG A N 13
ATOM 10192 C CA . ARG A 1 30 ? -4.910 2.272 0.862 1.00 0.00 30 ARG A CA 13
ATOM 10193 C C . ARG A 1 30 ? -3.659 2.000 1.691 1.00 0.00 30 ARG A C 13
ATOM 10194 O O . ARG A 1 30 ? -3.447 2.615 2.736 1.00 0.00 30 ARG A O 13
ATOM 10215 N N . VAL A 1 31 ? -2.832 1.073 1.217 1.00 0.00 31 VAL A N 13
ATOM 10216 C CA . VAL A 1 31 ? -1.600 0.719 1.913 1.00 0.00 31 VAL A CA 13
ATOM 10217 C C . VAL A 1 31 ? -0.380 1.282 1.193 1.00 0.00 31 VAL A C 13
ATOM 10218 O O . VAL A 1 31 ? -0.377 1.466 -0.025 1.00 0.00 31 VAL A O 13
ATOM 10231 N N . PRO A 1 32 ? 0.683 1.563 1.961 1.00 0.00 32 PRO A N 13
ATOM 10232 C CA . PRO A 1 32 ? 1.930 2.108 1.417 1.00 0.00 32 PRO A CA 13
ATOM 10233 C C . PRO A 1 32 ? 2.687 1.091 0.570 1.00 0.00 32 PRO A C 13
ATOM 10234 O O . PRO A 1 32 ? 3.013 0.000 1.037 1.00 0.00 32 PRO A O 13
ATOM 10245 N N . TYR A 1 33 ? 2.964 1.456 -0.677 1.00 0.00 33 TYR A N 13
ATOM 10246 C CA . TYR A 1 33 ? 3.681 0.574 -1.590 1.00 0.00 33 TYR A CA 13
ATOM 10247 C C . TYR A 1 33 ? 4.560 1.376 -2.545 1.00 0.00 33 TYR A C 13
ATOM 10248 O O . TYR A 1 33 ? 4.077 2.248 -3.268 1.00 0.00 33 TYR A O 13
ATOM 10266 N N . CYS A 1 34 ? 5.854 1.075 -2.541 1.00 0.00 34 CYS A N 13
ATOM 10267 C CA . CYS A 1 34 ? 6.803 1.767 -3.406 1.00 0.00 34 CYS A CA 13
ATOM 10268 C C . CYS A 1 34 ? 6.501 1.488 -4.876 1.00 0.00 34 CYS A C 13
ATOM 10269 O O . CYS A 1 34 ? 6.029 2.365 -5.600 1.00 0.00 34 CYS A O 13
ATOM 10276 N N . SER A 1 35 ? 6.778 0.263 -5.309 1.00 0.00 35 SER A N 13
ATOM 10277 C CA . SER A 1 35 ? 6.540 -0.131 -6.693 1.00 0.00 35 SER A CA 13
ATOM 10278 C C . SER A 1 35 ? 5.510 -1.254 -6.769 1.00 0.00 35 SER A C 13
ATOM 10279 O O . SER A 1 35 ? 5.014 -1.727 -5.747 1.00 0.00 35 SER A O 13
ATOM 10287 N N . VAL A 1 36 ? 5.193 -1.676 -7.989 1.00 0.00 36 VAL A N 13
ATOM 10288 C CA . VAL A 1 36 ? 4.223 -2.744 -8.201 1.00 0.00 36 VAL A CA 13
ATOM 10289 C C . VAL A 1 36 ? 4.627 -4.009 -7.452 1.00 0.00 36 VAL A C 13
ATOM 10290 O O . VAL A 1 36 ? 3.823 -4.600 -6.731 1.00 0.00 36 VAL A O 13
ATOM 10303 N N . VAL A 1 37 ? 5.879 -4.420 -7.628 1.00 0.00 37 VAL A N 13
ATOM 10304 C CA . VAL A 1 37 ? 6.391 -5.615 -6.967 1.00 0.00 37 VAL A CA 13
ATOM 10305 C C . VAL A 1 37 ? 5.782 -5.780 -5.580 1.00 0.00 37 VAL A C 13
ATOM 10306 O O . VAL A 1 37 ? 5.030 -6.721 -5.328 1.00 0.00 37 VAL A O 13
ATOM 10319 N N . CYS A 1 38 ? 6.111 -4.857 -4.682 1.00 0.00 38 CYS A N 13
ATOM 10320 C CA . CYS A 1 38 ? 5.597 -4.899 -3.318 1.00 0.00 38 CYS A CA 13
ATOM 10321 C C . CYS A 1 38 ? 4.075 -5.011 -3.314 1.00 0.00 38 CYS A C 13
ATOM 10322 O O . CYS A 1 38 ? 3.496 -5.717 -2.488 1.00 0.00 38 CYS A O 13
ATOM 10329 N N . PHE A 1 39 ? 3.433 -4.309 -4.242 1.00 0.00 39 PHE A N 13
ATOM 10330 C CA . PHE A 1 39 ? 1.979 -4.329 -4.346 1.00 0.00 39 PHE A CA 13
ATOM 10331 C C . PHE A 1 39 ? 1.481 -5.710 -4.763 1.00 0.00 39 PHE A C 13
ATOM 10332 O O . PHE A 1 39 ? 0.402 -6.141 -4.356 1.00 0.00 39 PHE A O 13
ATOM 10349 N N . ARG A 1 40 ? 2.276 -6.397 -5.577 1.00 0.00 40 ARG A N 13
ATOM 10350 C CA . ARG A 1 40 ? 1.917 -7.728 -6.051 1.00 0.00 40 ARG A CA 13
ATOM 10351 C C . ARG A 1 40 ? 1.702 -8.683 -4.880 1.00 0.00 40 ARG A C 13
ATOM 10352 O O . ARG A 1 40 ? 0.586 -9.137 -4.631 1.00 0.00 40 ARG A O 13
ATOM 10373 N N . LYS A 1 41 ? 2.780 -8.984 -4.164 1.00 0.00 41 LYS A N 13
ATOM 10374 C CA . LYS A 1 41 ? 2.712 -9.883 -3.018 1.00 0.00 41 LYS A CA 13
ATOM 10375 C C . LYS A 1 41 ? 1.520 -9.544 -2.130 1.00 0.00 41 LYS A C 13
ATOM 10376 O O . LYS A 1 41 ? 0.856 -10.434 -1.598 1.00 0.00 41 LYS A O 13
ATOM 10395 N N . HIS A 1 42 ? 1.252 -8.251 -1.975 1.00 0.00 42 HIS A N 13
ATOM 10396 C CA . HIS A 1 42 ? 0.137 -7.795 -1.152 1.00 0.00 42 HIS A CA 13
ATOM 10397 C C . HIS A 1 42 ? -1.197 -8.187 -1.780 1.00 0.00 42 HIS A C 13
ATOM 10398 O O . HIS A 1 42 ? -1.987 -8.917 -1.180 1.00 0.00 42 HIS A O 13
ATOM 10412 N N . LYS A 1 43 ? -1.443 -7.697 -2.990 1.00 0.00 43 LYS A N 13
ATOM 10413 C CA . LYS A 1 43 ? -2.681 -7.996 -3.700 1.00 0.00 43 LYS A CA 13
ATOM 10414 C C . LYS A 1 43 ? -3.120 -9.434 -3.446 1.00 0.00 43 LYS A C 13
ATOM 10415 O O . LYS A 1 43 ? -4.313 -9.718 -3.341 1.00 0.00 43 LYS A O 13
ATOM 10434 N N . GLU A 1 44 ? -2.149 -10.337 -3.346 1.00 0.00 44 GLU A N 13
ATOM 10435 C CA . GLU A 1 44 ? -2.438 -11.745 -3.103 1.00 0.00 44 GLU A CA 13
ATOM 10436 C C . GLU A 1 44 ? -3.548 -11.902 -2.068 1.00 0.00 44 GLU A C 13
ATOM 10437 O O . GLU A 1 44 ? -4.496 -12.660 -2.270 1.00 0.00 44 GLU A O 13
ATOM 10449 N N . GLN A 1 45 ? -3.421 -11.180 -0.959 1.00 0.00 45 GLN A N 13
ATOM 10450 C CA . GLN A 1 45 ? -4.413 -11.240 0.108 1.00 0.00 45 GLN A CA 13
ATOM 10451 C C . GLN A 1 45 ? -4.934 -9.847 0.447 1.00 0.00 45 GLN A C 13
ATOM 10452 O O . GLN A 1 45 ? -5.366 -9.590 1.571 1.00 0.00 45 GLN A O 13
ATOM 10466 N N . CYS A 1 46 ? -4.889 -8.950 -0.533 1.00 0.00 46 CYS A N 13
ATOM 10467 C CA . CYS A 1 46 ? -5.355 -7.582 -0.339 1.00 0.00 46 CYS A CA 13
ATOM 10468 C C . CYS A 1 46 ? -6.817 -7.563 0.098 1.00 0.00 46 CYS A C 13
ATOM 10469 O O . CYS A 1 46 ? -7.720 -7.771 -0.711 1.00 0.00 46 CYS A O 13
ATOM 10476 N N . ASN A 1 47 ? -7.042 -7.310 1.383 1.00 0.00 47 ASN A N 13
ATOM 10477 C CA . ASN A 1 47 ? -8.393 -7.263 1.928 1.00 0.00 47 ASN A CA 13
ATOM 10478 C C . ASN A 1 47 ? -8.769 -5.840 2.331 1.00 0.00 47 ASN A C 13
ATOM 10479 O O . ASN A 1 47 ? -8.379 -5.344 3.388 1.00 0.00 47 ASN A O 13
ATOM 10490 N N . PRO A 1 48 ? -9.544 -5.166 1.468 1.00 0.00 48 PRO A N 13
ATOM 10491 C CA . PRO A 1 48 ? -9.991 -3.791 1.712 1.00 0.00 48 PRO A CA 13
ATOM 10492 C C . PRO A 1 48 ? -11.006 -3.704 2.846 1.00 0.00 48 PRO A C 13
ATOM 10493 O O . PRO A 1 48 ? -11.312 -4.704 3.495 1.00 0.00 48 PRO A O 13
ATOM 10504 N N . GLU A 1 49 ? -11.526 -2.503 3.079 1.00 0.00 49 GLU A N 13
ATOM 10505 C CA . GLU A 1 49 ? -12.507 -2.286 4.135 1.00 0.00 49 GLU A CA 13
ATOM 10506 C C . GLU A 1 49 ? -13.768 -1.629 3.581 1.00 0.00 49 GLU A C 13
ATOM 10507 O O . GLU A 1 49 ? -13.905 -0.406 3.601 1.00 0.00 49 GLU A O 13
ATOM 10519 N N . THR A 1 50 ? -14.687 -2.451 3.085 1.00 0.00 50 THR A N 13
ATOM 10520 C CA . THR A 1 50 ? -15.936 -1.952 2.523 1.00 0.00 50 THR A CA 13
ATOM 10521 C C . THR A 1 50 ? -16.837 -1.377 3.610 1.00 0.00 50 THR A C 13
ATOM 10522 O O . THR A 1 50 ? -17.687 -2.078 4.160 1.00 0.00 50 THR A O 13
ATOM 10533 N N . SER A 1 51 ? -16.646 -0.098 3.915 1.00 0.00 51 SER A N 13
ATOM 10534 C CA . SER A 1 51 ? -17.441 0.570 4.940 1.00 0.00 51 SER A CA 13
ATOM 10535 C C . SER A 1 51 ? -18.240 1.724 4.341 1.00 0.00 51 SER A C 13
ATOM 10536 O O . SER A 1 51 ? -18.317 2.807 4.919 1.00 0.00 51 SER A O 13
ATOM 10544 N N . GLY A 1 52 ? -18.835 1.481 3.177 1.00 0.00 52 GLY A N 13
ATOM 10545 C CA . GLY A 1 52 ? -19.621 2.508 2.518 1.00 0.00 52 GLY A CA 13
ATOM 10546 C C . GLY A 1 52 ? -18.931 3.067 1.289 1.00 0.00 52 GLY A C 13
ATOM 10547 O O . GLY A 1 52 ? -18.390 4.173 1.305 1.00 0.00 52 GLY A O 13
ATOM 10551 N N . PRO A 1 53 ? -18.944 2.293 0.195 1.00 0.00 53 PRO A N 13
ATOM 10552 C CA . PRO A 1 53 ? -18.317 2.696 -1.068 1.00 0.00 53 PRO A CA 13
ATOM 10553 C C . PRO A 1 53 ? -19.066 3.837 -1.748 1.00 0.00 53 PRO A C 13
ATOM 10554 O O . PRO A 1 53 ? -19.974 3.608 -2.547 1.00 0.00 53 PRO A O 13
ATOM 10565 N N . SER A 1 54 ? -18.680 5.068 -1.425 1.00 0.00 54 SER A N 13
ATOM 10566 C CA . SER A 1 54 ? -19.318 6.245 -2.003 1.00 0.00 54 SER A CA 13
ATOM 10567 C C . SER A 1 54 ? -18.346 7.003 -2.902 1.00 0.00 54 SER A C 13
ATOM 10568 O O . SER A 1 54 ? -17.644 7.909 -2.453 1.00 0.00 54 SER A O 13
ATOM 10576 N N . SER A 1 55 ? -18.312 6.625 -4.176 1.00 0.00 55 SER A N 13
ATOM 10577 C CA . SER A 1 55 ? -17.424 7.265 -5.140 1.00 0.00 55 SER A CA 13
ATOM 10578 C C . SER A 1 55 ? -17.883 6.989 -6.568 1.00 0.00 55 SER A C 13
ATOM 10579 O O . SER A 1 55 ? -18.762 6.161 -6.801 1.00 0.00 55 SER A O 13
ATOM 10587 N N . GLY A 1 56 ? -17.279 7.690 -7.523 1.00 0.00 56 GLY A N 13
ATOM 10588 C CA . GLY A 1 56 ? -17.639 7.507 -8.917 1.00 0.00 56 GLY A CA 13
ATOM 10589 C C . GLY A 1 56 ? -17.030 6.253 -9.513 1.00 0.00 56 GLY A C 13
ATOM 10590 O O . GLY A 1 56 ? -16.394 5.492 -8.786 1.00 0.00 56 GLY A O 13
ATOM 10596 N N . GLY A 1 1 ? -3.815 26.145 35.965 1.00 0.00 1 GLY A N 14
ATOM 10597 C CA . GLY A 1 1 ? -2.884 27.086 36.559 1.00 0.00 1 GLY A CA 14
ATOM 10598 C C . GLY A 1 1 ? -1.879 27.619 35.557 1.00 0.00 1 GLY A C 14
ATOM 10599 O O . GLY A 1 1 ? -1.778 28.828 35.351 1.00 0.00 1 GLY A O 14
ATOM 10603 N N . SER A 1 2 ? -1.132 26.714 34.932 1.00 0.00 2 SER A N 14
ATOM 10604 C CA . SER A 1 2 ? -0.126 27.100 33.950 1.00 0.00 2 SER A CA 14
ATOM 10605 C C . SER A 1 2 ? -0.754 27.283 32.572 1.00 0.00 2 SER A C 14
ATOM 10606 O O . SER A 1 2 ? -1.936 27.001 32.374 1.00 0.00 2 SER A O 14
ATOM 10614 N N . SER A 1 3 ? 0.046 27.758 31.622 1.00 0.00 3 SER A N 14
ATOM 10615 C CA . SER A 1 3 ? -0.432 27.983 30.263 1.00 0.00 3 SER A CA 14
ATOM 10616 C C . SER A 1 3 ? 0.737 28.094 29.288 1.00 0.00 3 SER A C 14
ATOM 10617 O O . SER A 1 3 ? 1.776 28.668 29.610 1.00 0.00 3 SER A O 14
ATOM 10625 N N . GLY A 1 4 ? 0.558 27.539 28.093 1.00 0.00 4 GLY A N 14
ATOM 10626 C CA . GLY A 1 4 ? 1.604 27.585 27.089 1.00 0.00 4 GLY A CA 14
ATOM 10627 C C . GLY A 1 4 ? 2.501 26.364 27.129 1.00 0.00 4 GLY A C 14
ATOM 10628 O O . GLY A 1 4 ? 3.680 26.462 27.470 1.00 0.00 4 GLY A O 14
ATOM 10632 N N . SER A 1 5 ? 1.942 25.209 26.782 1.00 0.00 5 SER A N 14
ATOM 10633 C CA . SER A 1 5 ? 2.697 23.962 26.785 1.00 0.00 5 SER A CA 14
ATOM 10634 C C . SER A 1 5 ? 1.861 22.819 26.218 1.00 0.00 5 SER A C 14
ATOM 10635 O O . SER A 1 5 ? 0.877 22.395 26.823 1.00 0.00 5 SER A O 14
ATOM 10643 N N . SER A 1 6 ? 2.261 22.324 25.051 1.00 0.00 6 SER A N 14
ATOM 10644 C CA . SER A 1 6 ? 1.548 21.233 24.398 1.00 0.00 6 SER A CA 14
ATOM 10645 C C . SER A 1 6 ? 2.489 20.419 23.515 1.00 0.00 6 SER A C 14
ATOM 10646 O O . SER A 1 6 ? 3.463 20.945 22.977 1.00 0.00 6 SER A O 14
ATOM 10654 N N . GLY A 1 7 ? 2.190 19.132 23.370 1.00 0.00 7 GLY A N 14
ATOM 10655 C CA . GLY A 1 7 ? 3.019 18.265 22.552 1.00 0.00 7 GLY A CA 14
ATOM 10656 C C . GLY A 1 7 ? 2.751 18.438 21.070 1.00 0.00 7 GLY A C 14
ATOM 10657 O O . GLY A 1 7 ? 1.867 19.200 20.676 1.00 0.00 7 GLY A O 14
ATOM 10661 N N . LEU A 1 8 ? 3.515 17.729 20.247 1.00 0.00 8 LEU A N 14
ATOM 10662 C CA . LEU A 1 8 ? 3.357 17.808 18.798 1.00 0.00 8 LEU A CA 14
ATOM 10663 C C . LEU A 1 8 ? 2.749 16.523 18.246 1.00 0.00 8 LEU A C 14
ATOM 10664 O O . LEU A 1 8 ? 2.657 15.516 18.947 1.00 0.00 8 LEU A O 14
ATOM 10680 N N . LYS A 1 9 ? 2.337 16.565 16.984 1.00 0.00 9 LYS A N 14
ATOM 10681 C CA . LYS A 1 9 ? 1.741 15.404 16.334 1.00 0.00 9 LYS A CA 14
ATOM 10682 C C . LYS A 1 9 ? 2.699 14.799 15.314 1.00 0.00 9 LYS A C 14
ATOM 10683 O O . LYS A 1 9 ? 3.362 15.520 14.567 1.00 0.00 9 LYS A O 14
ATOM 10702 N N . CYS A 1 10 ? 2.767 13.473 15.286 1.00 0.00 10 CYS A N 14
ATOM 10703 C CA . CYS A 1 10 ? 3.644 12.771 14.356 1.00 0.00 10 CYS A CA 14
ATOM 10704 C C . CYS A 1 10 ? 3.014 11.460 13.897 1.00 0.00 10 CYS A C 14
ATOM 10705 O O . CYS A 1 10 ? 2.558 10.660 14.714 1.00 0.00 10 CYS A O 14
ATOM 10713 N N . SER A 1 11 ? 2.989 11.249 12.585 1.00 0.00 11 SER A N 14
ATOM 10714 C CA . SER A 1 11 ? 2.409 10.037 12.017 1.00 0.00 11 SER A CA 14
ATOM 10715 C C . SER A 1 11 ? 2.979 9.762 10.628 1.00 0.00 11 SER A C 14
ATOM 10716 O O . SER A 1 11 ? 2.897 10.603 9.732 1.00 0.00 11 SER A O 14
ATOM 10724 N N . THR A 1 12 ? 3.558 8.578 10.457 1.00 0.00 12 THR A N 14
ATOM 10725 C CA . THR A 1 12 ? 4.143 8.190 9.179 1.00 0.00 12 THR A CA 14
ATOM 10726 C C . THR A 1 12 ? 4.171 6.674 9.025 1.00 0.00 12 THR A C 14
ATOM 10727 O O . THR A 1 12 ? 4.531 5.952 9.955 1.00 0.00 12 THR A O 14
ATOM 10738 N N . VAL A 1 13 ? 3.789 6.197 7.844 1.00 0.00 13 VAL A N 14
ATOM 10739 C CA . VAL A 1 13 ? 3.773 4.765 7.568 1.00 0.00 13 VAL A CA 14
ATOM 10740 C C . VAL A 1 13 ? 4.699 4.420 6.407 1.00 0.00 13 VAL A C 14
ATOM 10741 O O . VAL A 1 13 ? 4.889 5.220 5.491 1.00 0.00 13 VAL A O 14
ATOM 10754 N N . VAL A 1 14 ? 5.272 3.221 6.451 1.00 0.00 14 VAL A N 14
ATOM 10755 C CA . VAL A 1 14 ? 6.177 2.767 5.402 1.00 0.00 14 VAL A CA 14
ATOM 10756 C C . VAL A 1 14 ? 5.651 1.504 4.731 1.00 0.00 14 VAL A C 14
ATOM 10757 O O . VAL A 1 14 ? 4.828 0.784 5.296 1.00 0.00 14 VAL A O 14
ATOM 10770 N N . CYS A 1 15 ? 6.132 1.239 3.520 1.00 0.00 15 CYS A N 14
ATOM 10771 C CA . CYS A 1 15 ? 5.711 0.062 2.770 1.00 0.00 15 CYS A CA 14
ATOM 10772 C C . CYS A 1 15 ? 5.567 -1.147 3.691 1.00 0.00 15 CYS A C 14
ATOM 10773 O O . CYS A 1 15 ? 6.510 -1.529 4.384 1.00 0.00 15 CYS A O 14
ATOM 10780 N N . VAL A 1 16 ? 4.380 -1.745 3.691 1.00 0.00 16 VAL A N 14
ATOM 10781 C CA . VAL A 1 16 ? 4.112 -2.911 4.525 1.00 0.00 16 VAL A CA 14
ATOM 10782 C C . VAL A 1 16 ? 4.776 -4.159 3.954 1.00 0.00 16 VAL A C 14
ATOM 10783 O O . VAL A 1 16 ? 4.496 -5.277 4.387 1.00 0.00 16 VAL A O 14
ATOM 10796 N N . ILE A 1 17 ? 5.658 -3.960 2.980 1.00 0.00 17 ILE A N 14
ATOM 10797 C CA . ILE A 1 17 ? 6.364 -5.069 2.351 1.00 0.00 17 ILE A CA 14
ATOM 10798 C C . ILE A 1 17 ? 7.871 -4.948 2.554 1.00 0.00 17 ILE A C 14
ATOM 10799 O O . ILE A 1 17 ? 8.509 -5.848 3.101 1.00 0.00 17 ILE A O 14
ATOM 10815 N N . CYS A 1 18 ? 8.434 -3.829 2.112 1.00 0.00 18 CYS A N 14
ATOM 10816 C CA . CYS A 1 18 ? 9.865 -3.588 2.245 1.00 0.00 18 CYS A CA 14
ATOM 10817 C C . CYS A 1 18 ? 10.141 -2.519 3.299 1.00 0.00 18 CYS A C 14
ATOM 10818 O O . CYS A 1 18 ? 11.275 -2.353 3.749 1.00 0.00 18 CYS A O 14
ATOM 10825 N N . LEU A 1 19 ? 9.096 -1.798 3.689 1.00 0.00 19 LEU A N 14
ATOM 10826 C CA . LEU A 1 19 ? 9.224 -0.745 4.691 1.00 0.00 19 LEU A CA 14
ATOM 10827 C C . LEU A 1 19 ? 10.090 0.398 4.171 1.00 0.00 19 LEU A C 14
ATOM 10828 O O . LEU A 1 19 ? 11.077 0.777 4.801 1.00 0.00 19 LEU A O 14
ATOM 10844 N N . GLU A 1 20 ? 9.713 0.944 3.019 1.00 0.00 20 GLU A N 14
ATOM 10845 C CA . GLU A 1 20 ? 10.456 2.045 2.417 1.00 0.00 20 GLU A CA 14
ATOM 10846 C C . GLU A 1 20 ? 9.510 3.150 1.954 1.00 0.00 20 GLU A C 14
ATOM 10847 O O . GLU A 1 20 ? 8.319 2.918 1.748 1.00 0.00 20 GLU A O 14
ATOM 10859 N N . LYS A 1 21 ? 10.050 4.354 1.794 1.00 0.00 21 LYS A N 14
ATOM 10860 C CA . LYS A 1 21 ? 9.258 5.496 1.355 1.00 0.00 21 LYS A CA 14
ATOM 10861 C C . LYS A 1 21 ? 8.282 5.091 0.255 1.00 0.00 21 LYS A C 14
ATOM 10862 O O . LYS A 1 21 ? 8.648 4.953 -0.913 1.00 0.00 21 LYS A O 14
ATOM 10881 N N . PRO A 1 22 ? 7.010 4.897 0.633 1.00 0.00 22 PRO A N 14
ATOM 10882 C CA . PRO A 1 22 ? 5.955 4.507 -0.308 1.00 0.00 22 PRO A CA 14
ATOM 10883 C C . PRO A 1 22 ? 5.599 5.629 -1.277 1.00 0.00 22 PRO A C 14
ATOM 10884 O O . PRO A 1 22 ? 5.178 6.710 -0.864 1.00 0.00 22 PRO A O 14
ATOM 10895 N N . LYS A 1 23 ? 5.769 5.365 -2.568 1.00 0.00 23 LYS A N 14
ATOM 10896 C CA . LYS A 1 23 ? 5.465 6.352 -3.598 1.00 0.00 23 LYS A CA 14
ATOM 10897 C C . LYS A 1 23 ? 3.966 6.403 -3.875 1.00 0.00 23 LYS A C 14
ATOM 10898 O O . LYS A 1 23 ? 3.397 7.477 -4.073 1.00 0.00 23 LYS A O 14
ATOM 10917 N N . TYR A 1 24 ? 3.331 5.236 -3.887 1.00 0.00 24 TYR A N 14
ATOM 10918 C CA . TYR A 1 24 ? 1.898 5.148 -4.142 1.00 0.00 24 TYR A CA 14
ATOM 10919 C C . TYR A 1 24 ? 1.221 4.228 -3.131 1.00 0.00 24 TYR A C 14
ATOM 10920 O O . TYR A 1 24 ? 1.884 3.599 -2.305 1.00 0.00 24 TYR A O 14
ATOM 10938 N N . ARG A 1 25 ? -0.104 4.154 -3.202 1.00 0.00 25 ARG A N 14
ATOM 10939 C CA . ARG A 1 25 ? -0.873 3.312 -2.294 1.00 0.00 25 ARG A CA 14
ATOM 10940 C C . ARG A 1 25 ? -1.872 2.452 -3.063 1.00 0.00 25 ARG A C 14
ATOM 10941 O O . ARG A 1 25 ? -2.173 2.722 -4.226 1.00 0.00 25 ARG A O 14
ATOM 10962 N N . CYS A 1 26 ? -2.382 1.416 -2.406 1.00 0.00 26 CYS A N 14
ATOM 10963 C CA . CYS A 1 26 ? -3.346 0.516 -3.027 1.00 0.00 26 CYS A CA 14
ATOM 10964 C C . CYS A 1 26 ? -4.712 1.184 -3.154 1.00 0.00 26 CYS A C 14
ATOM 10965 O O . CYS A 1 26 ? -5.269 1.702 -2.186 1.00 0.00 26 CYS A O 14
ATOM 10972 N N . PRO A 1 27 ? -5.265 1.174 -4.376 1.00 0.00 27 PRO A N 14
ATOM 10973 C CA . PRO A 1 27 ? -6.572 1.774 -4.658 1.00 0.00 27 PRO A CA 14
ATOM 10974 C C . PRO A 1 27 ? -7.718 0.992 -4.025 1.00 0.00 27 PRO A C 14
ATOM 10975 O O . PRO A 1 27 ? -8.886 1.222 -4.337 1.00 0.00 27 PRO A O 14
ATOM 10986 N N . ALA A 1 28 ? -7.376 0.066 -3.135 1.00 0.00 28 ALA A N 14
ATOM 10987 C CA . ALA A 1 28 ? -8.377 -0.748 -2.456 1.00 0.00 28 ALA A CA 14
ATOM 10988 C C . ALA A 1 28 ? -8.367 -0.490 -0.953 1.00 0.00 28 ALA A C 14
ATOM 10989 O O . ALA A 1 28 ? -9.297 0.107 -0.410 1.00 0.00 28 ALA A O 14
ATOM 10996 N N . CYS A 1 29 ? -7.311 -0.944 -0.286 1.00 0.00 29 CYS A N 14
ATOM 10997 C CA . CYS A 1 29 ? -7.181 -0.764 1.154 1.00 0.00 29 CYS A CA 14
ATOM 10998 C C . CYS A 1 29 ? -6.374 0.491 1.475 1.00 0.00 29 CYS A C 14
ATOM 10999 O O . CYS A 1 29 ? -6.351 0.952 2.616 1.00 0.00 29 CYS A O 14
ATOM 11006 N N . ARG A 1 30 ? -5.714 1.038 0.459 1.00 0.00 30 ARG A N 14
ATOM 11007 C CA . ARG A 1 30 ? -4.905 2.239 0.633 1.00 0.00 30 ARG A CA 14
ATOM 11008 C C . ARG A 1 30 ? -3.657 1.939 1.457 1.00 0.00 30 ARG A C 14
ATOM 11009 O O . ARG A 1 30 ? -3.357 2.637 2.426 1.00 0.00 30 ARG A O 14
ATOM 11030 N N . VAL A 1 31 ? -2.932 0.896 1.067 1.00 0.00 31 VAL A N 14
ATOM 11031 C CA . VAL A 1 31 ? -1.716 0.504 1.769 1.00 0.00 31 VAL A CA 14
ATOM 11032 C C . VAL A 1 31 ? -0.480 1.098 1.102 1.00 0.00 31 VAL A C 14
ATOM 11033 O O . VAL A 1 31 ? -0.429 1.284 -0.114 1.00 0.00 31 VAL A O 14
ATOM 11046 N N . PRO A 1 32 ? 0.542 1.403 1.915 1.00 0.00 32 PRO A N 14
ATOM 11047 C CA . PRO A 1 32 ? 1.798 1.979 1.426 1.00 0.00 32 PRO A CA 14
ATOM 11048 C C . PRO A 1 32 ? 2.615 0.983 0.611 1.00 0.00 32 PRO A C 14
ATOM 11049 O O . PRO A 1 32 ? 2.968 -0.091 1.099 1.00 0.00 32 PRO A O 14
ATOM 11060 N N . TYR A 1 33 ? 2.913 1.345 -0.631 1.00 0.00 33 TYR A N 14
ATOM 11061 C CA . TYR A 1 33 ? 3.688 0.481 -1.514 1.00 0.00 33 TYR A CA 14
ATOM 11062 C C . TYR A 1 33 ? 4.577 1.305 -2.440 1.00 0.00 33 TYR A C 14
ATOM 11063 O O . TYR A 1 33 ? 4.109 2.219 -3.120 1.00 0.00 33 TYR A O 14
ATOM 11081 N N . CYS A 1 34 ? 5.864 0.975 -2.462 1.00 0.00 34 CYS A N 14
ATOM 11082 C CA . CYS A 1 34 ? 6.821 1.682 -3.304 1.00 0.00 34 CYS A CA 14
ATOM 11083 C C . CYS A 1 34 ? 6.531 1.438 -4.782 1.00 0.00 34 CYS A C 14
ATOM 11084 O O . CYS A 1 34 ? 6.085 2.337 -5.494 1.00 0.00 34 CYS A O 14
ATOM 11091 N N . SER A 1 35 ? 6.788 0.215 -5.235 1.00 0.00 35 SER A N 14
ATOM 11092 C CA . SER A 1 35 ? 6.558 -0.147 -6.629 1.00 0.00 35 SER A CA 14
ATOM 11093 C C . SER A 1 35 ? 5.511 -1.252 -6.737 1.00 0.00 35 SER A C 14
ATOM 11094 O O . SER A 1 35 ? 4.999 -1.739 -5.729 1.00 0.00 35 SER A O 14
ATOM 11102 N N . VAL A 1 36 ? 5.198 -1.644 -7.968 1.00 0.00 36 VAL A N 14
ATOM 11103 C CA . VAL A 1 36 ? 4.214 -2.692 -8.210 1.00 0.00 36 VAL A CA 14
ATOM 11104 C C . VAL A 1 36 ? 4.628 -3.999 -7.544 1.00 0.00 36 VAL A C 14
ATOM 11105 O O . VAL A 1 36 ? 3.802 -4.695 -6.953 1.00 0.00 36 VAL A O 14
ATOM 11118 N N . VAL A 1 37 ? 5.912 -4.326 -7.643 1.00 0.00 37 VAL A N 14
ATOM 11119 C CA . VAL A 1 37 ? 6.437 -5.550 -7.048 1.00 0.00 37 VAL A CA 14
ATOM 11120 C C . VAL A 1 37 ? 5.847 -5.784 -5.662 1.00 0.00 37 VAL A C 14
ATOM 11121 O O . VAL A 1 37 ? 5.158 -6.777 -5.428 1.00 0.00 37 VAL A O 14
ATOM 11134 N N . CYS A 1 38 ? 6.123 -4.862 -4.745 1.00 0.00 38 CYS A N 14
ATOM 11135 C CA . CYS A 1 38 ? 5.620 -4.967 -3.380 1.00 0.00 38 CYS A CA 14
ATOM 11136 C C . CYS A 1 38 ? 4.097 -5.063 -3.367 1.00 0.00 38 CYS A C 14
ATOM 11137 O O . CYS A 1 38 ? 3.515 -5.755 -2.532 1.00 0.00 38 CYS A O 14
ATOM 11144 N N . PHE A 1 39 ? 3.458 -4.364 -4.300 1.00 0.00 39 PHE A N 14
ATOM 11145 C CA . PHE A 1 39 ? 2.003 -4.370 -4.396 1.00 0.00 39 PHE A CA 14
ATOM 11146 C C . PHE A 1 39 ? 1.488 -5.753 -4.784 1.00 0.00 39 PHE A C 14
ATOM 11147 O O . PHE A 1 39 ? 0.447 -6.198 -4.301 1.00 0.00 39 PHE A O 14
ATOM 11164 N N . ARG A 1 40 ? 2.226 -6.428 -5.660 1.00 0.00 40 ARG A N 14
ATOM 11165 C CA . ARG A 1 40 ? 1.845 -7.759 -6.115 1.00 0.00 40 ARG A CA 14
ATOM 11166 C C . ARG A 1 40 ? 1.752 -8.729 -4.941 1.00 0.00 40 ARG A C 14
ATOM 11167 O O . ARG A 1 40 ? 0.776 -9.467 -4.807 1.00 0.00 40 ARG A O 14
ATOM 11188 N N . LYS A 1 41 ? 2.775 -8.723 -4.092 1.00 0.00 41 LYS A N 14
ATOM 11189 C CA . LYS A 1 41 ? 2.810 -9.600 -2.929 1.00 0.00 41 LYS A CA 14
ATOM 11190 C C . LYS A 1 41 ? 1.625 -9.329 -2.007 1.00 0.00 41 LYS A C 14
ATOM 11191 O O . LYS A 1 41 ? 1.106 -10.241 -1.362 1.00 0.00 41 LYS A O 14
ATOM 11210 N N . HIS A 1 42 ? 1.200 -8.071 -1.951 1.00 0.00 42 HIS A N 14
ATOM 11211 C CA . HIS A 1 42 ? 0.074 -7.681 -1.109 1.00 0.00 42 HIS A CA 14
ATOM 11212 C C . HIS A 1 42 ? -1.249 -8.093 -1.747 1.00 0.00 42 HIS A C 14
ATOM 11213 O O . HIS A 1 42 ? -2.044 -8.813 -1.142 1.00 0.00 42 HIS A O 14
ATOM 11227 N N . LYS A 1 43 ? -1.480 -7.631 -2.971 1.00 0.00 43 LYS A N 14
ATOM 11228 C CA . LYS A 1 43 ? -2.706 -7.952 -3.692 1.00 0.00 43 LYS A CA 14
ATOM 11229 C C . LYS A 1 43 ? -3.140 -9.388 -3.416 1.00 0.00 43 LYS A C 14
ATOM 11230 O O . LYS A 1 43 ? -4.329 -9.669 -3.271 1.00 0.00 43 LYS A O 14
ATOM 11249 N N . GLU A 1 44 ? -2.168 -10.292 -3.343 1.00 0.00 44 GLU A N 14
ATOM 11250 C CA . GLU A 1 44 ? -2.451 -11.698 -3.084 1.00 0.00 44 GLU A CA 14
ATOM 11251 C C . GLU A 1 44 ? -3.538 -11.847 -2.022 1.00 0.00 44 GLU A C 14
ATOM 11252 O O . GLU A 1 44 ? -4.469 -12.637 -2.180 1.00 0.00 44 GLU A O 14
ATOM 11264 N N . GLN A 1 45 ? -3.410 -11.084 -0.942 1.00 0.00 45 GLN A N 14
ATOM 11265 C CA . GLN A 1 45 ? -4.380 -11.132 0.146 1.00 0.00 45 GLN A CA 14
ATOM 11266 C C . GLN A 1 45 ? -4.862 -9.731 0.508 1.00 0.00 45 GLN A C 14
ATOM 11267 O O . GLN A 1 45 ? -5.256 -9.473 1.646 1.00 0.00 45 GLN A O 14
ATOM 11281 N N . CYS A 1 46 ? -4.827 -8.828 -0.466 1.00 0.00 46 CYS A N 14
ATOM 11282 C CA . CYS A 1 46 ? -5.259 -7.452 -0.251 1.00 0.00 46 CYS A CA 14
ATOM 11283 C C . CYS A 1 46 ? -6.620 -7.411 0.437 1.00 0.00 46 CYS A C 14
ATOM 11284 O O . CYS A 1 46 ? -7.593 -7.981 -0.056 1.00 0.00 46 CYS A O 14
ATOM 11291 N N . ASN A 1 47 ? -6.681 -6.732 1.578 1.00 0.00 47 ASN A N 14
ATOM 11292 C CA . ASN A 1 47 ? -7.923 -6.616 2.333 1.00 0.00 47 ASN A CA 14
ATOM 11293 C C . ASN A 1 47 ? -8.378 -5.162 2.411 1.00 0.00 47 ASN A C 14
ATOM 11294 O O . ASN A 1 47 ? -7.853 -4.361 3.185 1.00 0.00 47 ASN A O 14
ATOM 11305 N N . PRO A 1 48 ? -9.380 -4.811 1.591 1.00 0.00 48 PRO A N 14
ATOM 11306 C CA . PRO A 1 48 ? -9.930 -3.453 1.548 1.00 0.00 48 PRO A CA 14
ATOM 11307 C C . PRO A 1 48 ? -10.711 -3.104 2.811 1.00 0.00 48 PRO A C 14
ATOM 11308 O O . PRO A 1 48 ? -11.335 -2.047 2.892 1.00 0.00 48 PRO A O 14
ATOM 11319 N N . GLU A 1 49 ? -10.670 -3.999 3.793 1.00 0.00 49 GLU A N 14
ATOM 11320 C CA . GLU A 1 49 ? -11.375 -3.784 5.051 1.00 0.00 49 GLU A CA 14
ATOM 11321 C C . GLU A 1 49 ? -10.587 -2.848 5.963 1.00 0.00 49 GLU A C 14
ATOM 11322 O O . GLU A 1 49 ? -9.516 -3.201 6.458 1.00 0.00 49 GLU A O 14
ATOM 11334 N N . THR A 1 50 ? -11.125 -1.652 6.180 1.00 0.00 50 THR A N 14
ATOM 11335 C CA . THR A 1 50 ? -10.472 -0.664 7.030 1.00 0.00 50 THR A CA 14
ATOM 11336 C C . THR A 1 50 ? -11.293 -0.391 8.286 1.00 0.00 50 THR A C 14
ATOM 11337 O O . THR A 1 50 ? -12.521 -0.474 8.266 1.00 0.00 50 THR A O 14
ATOM 11348 N N . SER A 1 51 ? -10.607 -0.064 9.376 1.00 0.00 51 SER A N 14
ATOM 11349 C CA . SER A 1 51 ? -11.274 0.219 10.642 1.00 0.00 51 SER A CA 14
ATOM 11350 C C . SER A 1 51 ? -10.705 1.479 11.286 1.00 0.00 51 SER A C 14
ATOM 11351 O O . SER A 1 51 ? -9.627 1.945 10.919 1.00 0.00 51 SER A O 14
ATOM 11359 N N . GLY A 1 52 ? -11.438 2.027 12.251 1.00 0.00 52 GLY A N 14
ATOM 11360 C CA . GLY A 1 52 ? -10.992 3.228 12.931 1.00 0.00 52 GLY A CA 14
ATOM 11361 C C . GLY A 1 52 ? -12.072 4.289 13.003 1.00 0.00 52 GLY A C 14
ATOM 11362 O O . GLY A 1 52 ? -13.235 4.044 12.685 1.00 0.00 52 GLY A O 14
ATOM 11366 N N . PRO A 1 53 ? -11.689 5.501 13.431 1.00 0.00 53 PRO A N 14
ATOM 11367 C CA . PRO A 1 53 ? -12.618 6.628 13.555 1.00 0.00 53 PRO A CA 14
ATOM 11368 C C . PRO A 1 53 ? -13.085 7.146 12.198 1.00 0.00 53 PRO A C 14
ATOM 11369 O O . PRO A 1 53 ? -12.428 6.927 11.180 1.00 0.00 53 PRO A O 14
ATOM 11380 N N . SER A 1 54 ? -14.221 7.836 12.192 1.00 0.00 54 SER A N 14
ATOM 11381 C CA . SER A 1 54 ? -14.776 8.383 10.960 1.00 0.00 54 SER A CA 14
ATOM 11382 C C . SER A 1 54 ? -14.075 9.683 10.578 1.00 0.00 54 SER A C 14
ATOM 11383 O O . SER A 1 54 ? -14.554 10.774 10.888 1.00 0.00 54 SER A O 14
ATOM 11391 N N . SER A 1 55 ? -12.936 9.558 9.904 1.00 0.00 55 SER A N 14
ATOM 11392 C CA . SER A 1 55 ? -12.166 10.722 9.483 1.00 0.00 55 SER A CA 14
ATOM 11393 C C . SER A 1 55 ? -13.089 11.872 9.091 1.00 0.00 55 SER A C 14
ATOM 11394 O O . SER A 1 55 ? -13.977 11.712 8.255 1.00 0.00 55 SER A O 14
ATOM 11402 N N . GLY A 1 56 ? -12.871 13.032 9.702 1.00 0.00 56 GLY A N 14
ATOM 11403 C CA . GLY A 1 56 ? -13.690 14.192 9.405 1.00 0.00 56 GLY A CA 14
ATOM 11404 C C . GLY A 1 56 ? -12.861 15.422 9.090 1.00 0.00 56 GLY A C 14
ATOM 11405 O O . GLY A 1 56 ? -11.994 15.354 8.221 1.00 0.00 56 GLY A O 14
ATOM 11411 N N . GLY A 1 1 ? 21.495 32.061 24.248 1.00 0.00 1 GLY A N 15
ATOM 11412 C CA . GLY A 1 1 ? 20.843 31.096 23.382 1.00 0.00 1 GLY A CA 15
ATOM 11413 C C . GLY A 1 1 ? 19.560 31.632 22.779 1.00 0.00 1 GLY A C 15
ATOM 11414 O O . GLY A 1 1 ? 19.398 32.842 22.623 1.00 0.00 1 GLY A O 15
ATOM 11418 N N . SER A 1 2 ? 18.646 30.729 22.438 1.00 0.00 2 SER A N 15
ATOM 11419 C CA . SER A 1 2 ? 17.373 31.118 21.843 1.00 0.00 2 SER A CA 15
ATOM 11420 C C . SER A 1 2 ? 16.238 30.246 22.372 1.00 0.00 2 SER A C 15
ATOM 11421 O O . SER A 1 2 ? 16.473 29.187 22.954 1.00 0.00 2 SER A O 15
ATOM 11429 N N . SER A 1 3 ? 15.006 30.700 22.165 1.00 0.00 3 SER A N 15
ATOM 11430 C CA . SER A 1 3 ? 13.833 29.965 22.624 1.00 0.00 3 SER A CA 15
ATOM 11431 C C . SER A 1 3 ? 13.795 28.567 22.013 1.00 0.00 3 SER A C 15
ATOM 11432 O O . SER A 1 3 ? 13.594 28.408 20.810 1.00 0.00 3 SER A O 15
ATOM 11440 N N . GLY A 1 4 ? 13.991 27.556 22.854 1.00 0.00 4 GLY A N 15
ATOM 11441 C CA . GLY A 1 4 ? 13.976 26.184 22.380 1.00 0.00 4 GLY A CA 15
ATOM 11442 C C . GLY A 1 4 ? 12.672 25.820 21.699 1.00 0.00 4 GLY A C 15
ATOM 11443 O O . GLY A 1 4 ? 11.701 26.574 21.759 1.00 0.00 4 GLY A O 15
ATOM 11447 N N . SER A 1 5 ? 12.650 24.661 21.048 1.00 0.00 5 SER A N 15
ATOM 11448 C CA . SER A 1 5 ? 11.456 24.201 20.347 1.00 0.00 5 SER A CA 15
ATOM 11449 C C . SER A 1 5 ? 10.832 23.008 21.064 1.00 0.00 5 SER A C 15
ATOM 11450 O O . SER A 1 5 ? 11.430 22.434 21.974 1.00 0.00 5 SER A O 15
ATOM 11458 N N . SER A 1 6 ? 9.625 22.639 20.646 1.00 0.00 6 SER A N 15
ATOM 11459 C CA . SER A 1 6 ? 8.917 21.517 21.249 1.00 0.00 6 SER A CA 15
ATOM 11460 C C . SER A 1 6 ? 7.648 21.192 20.467 1.00 0.00 6 SER A C 15
ATOM 11461 O O . SER A 1 6 ? 7.021 22.075 19.884 1.00 0.00 6 SER A O 15
ATOM 11469 N N . GLY A 1 7 ? 7.275 19.915 20.460 1.00 0.00 7 GLY A N 15
ATOM 11470 C CA . GLY A 1 7 ? 6.083 19.494 19.747 1.00 0.00 7 GLY A CA 15
ATOM 11471 C C . GLY A 1 7 ? 6.052 17.999 19.502 1.00 0.00 7 GLY A C 15
ATOM 11472 O O . GLY A 1 7 ? 6.732 17.235 20.188 1.00 0.00 7 GLY A O 15
ATOM 11476 N N . LEU A 1 8 ? 5.259 17.578 18.523 1.00 0.00 8 LEU A N 15
ATOM 11477 C CA . LEU A 1 8 ? 5.140 16.163 18.189 1.00 0.00 8 LEU A CA 15
ATOM 11478 C C . LEU A 1 8 ? 5.323 15.939 16.691 1.00 0.00 8 LEU A C 15
ATOM 11479 O O . LEU A 1 8 ? 5.003 16.807 15.879 1.00 0.00 8 LEU A O 15
ATOM 11495 N N . LYS A 1 9 ? 5.838 14.768 16.332 1.00 0.00 9 LYS A N 15
ATOM 11496 C CA . LYS A 1 9 ? 6.061 14.427 14.932 1.00 0.00 9 LYS A CA 15
ATOM 11497 C C . LYS A 1 9 ? 4.876 13.651 14.366 1.00 0.00 9 LYS A C 15
ATOM 11498 O O . LYS A 1 9 ? 4.075 13.089 15.114 1.00 0.00 9 LYS A O 15
ATOM 11517 N N . CYS A 1 10 ? 4.770 13.624 13.042 1.00 0.00 10 CYS A N 15
ATOM 11518 C CA . CYS A 1 10 ? 3.683 12.916 12.376 1.00 0.00 10 CYS A CA 15
ATOM 11519 C C . CYS A 1 10 ? 4.138 11.538 11.906 1.00 0.00 10 CYS A C 15
ATOM 11520 O O . CYS A 1 10 ? 5.157 11.408 11.228 1.00 0.00 10 CYS A O 15
ATOM 11528 N N . SER A 1 11 ? 3.377 10.512 12.274 1.00 0.00 11 SER A N 15
ATOM 11529 C CA . SER A 1 11 ? 3.705 9.143 11.895 1.00 0.00 11 SER A CA 15
ATOM 11530 C C . SER A 1 11 ? 3.334 8.878 10.439 1.00 0.00 11 SER A C 15
ATOM 11531 O O . SER A 1 11 ? 2.164 8.675 10.111 1.00 0.00 11 SER A O 15
ATOM 11539 N N . THR A 1 12 ? 4.338 8.882 9.568 1.00 0.00 12 THR A N 15
ATOM 11540 C CA . THR A 1 12 ? 4.119 8.643 8.148 1.00 0.00 12 THR A CA 15
ATOM 11541 C C . THR A 1 12 ? 4.211 7.158 7.818 1.00 0.00 12 THR A C 15
ATOM 11542 O O . THR A 1 12 ? 5.304 6.600 7.723 1.00 0.00 12 THR A O 15
ATOM 11553 N N . VAL A 1 13 ? 3.057 6.522 7.646 1.00 0.00 13 VAL A N 15
ATOM 11554 C CA . VAL A 1 13 ? 3.008 5.100 7.325 1.00 0.00 13 VAL A CA 15
ATOM 11555 C C . VAL A 1 13 ? 4.053 4.737 6.277 1.00 0.00 13 VAL A C 15
ATOM 11556 O O . VAL A 1 13 ? 4.395 5.549 5.418 1.00 0.00 13 VAL A O 15
ATOM 11569 N N . VAL A 1 14 ? 4.558 3.509 6.353 1.00 0.00 14 VAL A N 15
ATOM 11570 C CA . VAL A 1 14 ? 5.563 3.036 5.410 1.00 0.00 14 VAL A CA 15
ATOM 11571 C C . VAL A 1 14 ? 5.128 1.733 4.749 1.00 0.00 14 VAL A C 15
ATOM 11572 O O . VAL A 1 14 ? 4.261 1.024 5.262 1.00 0.00 14 VAL A O 15
ATOM 11585 N N . CYS A 1 15 ? 5.735 1.422 3.609 1.00 0.00 15 CYS A N 15
ATOM 11586 C CA . CYS A 1 15 ? 5.412 0.203 2.877 1.00 0.00 15 CYS A CA 15
ATOM 11587 C C . CYS A 1 15 ? 5.297 -0.987 3.826 1.00 0.00 15 CYS A C 15
ATOM 11588 O O . CYS A 1 15 ? 6.227 -1.290 4.574 1.00 0.00 15 CYS A O 15
ATOM 11595 N N . VAL A 1 16 ? 4.151 -1.658 3.788 1.00 0.00 16 VAL A N 15
ATOM 11596 C CA . VAL A 1 16 ? 3.915 -2.816 4.643 1.00 0.00 16 VAL A CA 15
ATOM 11597 C C . VAL A 1 16 ? 4.625 -4.052 4.102 1.00 0.00 16 VAL A C 15
ATOM 11598 O O . VAL A 1 16 ? 4.353 -5.174 4.531 1.00 0.00 16 VAL A O 15
ATOM 11611 N N . ILE A 1 17 ? 5.537 -3.839 3.159 1.00 0.00 17 ILE A N 15
ATOM 11612 C CA . ILE A 1 17 ? 6.288 -4.935 2.561 1.00 0.00 17 ILE A CA 15
ATOM 11613 C C . ILE A 1 17 ? 7.781 -4.795 2.838 1.00 0.00 17 ILE A C 15
ATOM 11614 O O . ILE A 1 17 ? 8.400 -5.680 3.429 1.00 0.00 17 ILE A O 15
ATOM 11630 N N . CYS A 1 18 ? 8.353 -3.676 2.408 1.00 0.00 18 CYS A N 15
ATOM 11631 C CA . CYS A 1 18 ? 9.774 -3.417 2.610 1.00 0.00 18 CYS A CA 15
ATOM 11632 C C . CYS A 1 18 ? 9.984 -2.322 3.652 1.00 0.00 18 CYS A C 15
ATOM 11633 O O . CYS A 1 18 ? 11.079 -2.169 4.195 1.00 0.00 18 CYS A O 15
ATOM 11640 N N . LEU A 1 19 ? 8.929 -1.563 3.925 1.00 0.00 19 LEU A N 15
ATOM 11641 C CA . LEU A 1 19 ? 8.997 -0.481 4.903 1.00 0.00 19 LEU A CA 15
ATOM 11642 C C . LEU A 1 19 ? 9.867 0.662 4.390 1.00 0.00 19 LEU A C 15
ATOM 11643 O O . LEU A 1 19 ? 10.771 1.125 5.084 1.00 0.00 19 LEU A O 15
ATOM 11659 N N . GLU A 1 20 ? 9.584 1.113 3.172 1.00 0.00 20 GLU A N 15
ATOM 11660 C CA . GLU A 1 20 ? 10.340 2.204 2.568 1.00 0.00 20 GLU A CA 15
ATOM 11661 C C . GLU A 1 20 ? 9.406 3.303 2.069 1.00 0.00 20 GLU A C 15
ATOM 11662 O O . GLU A 1 20 ? 8.210 3.080 1.883 1.00 0.00 20 GLU A O 15
ATOM 11674 N N . LYS A 1 21 ? 9.961 4.491 1.854 1.00 0.00 21 LYS A N 15
ATOM 11675 C CA . LYS A 1 21 ? 9.180 5.626 1.376 1.00 0.00 21 LYS A CA 15
ATOM 11676 C C . LYS A 1 21 ? 8.207 5.195 0.284 1.00 0.00 21 LYS A C 15
ATOM 11677 O O . LYS A 1 21 ? 8.581 5.006 -0.874 1.00 0.00 21 LYS A O 15
ATOM 11696 N N . PRO A 1 22 ? 6.929 5.037 0.657 1.00 0.00 22 PRO A N 15
ATOM 11697 C CA . PRO A 1 22 ? 5.876 4.629 -0.278 1.00 0.00 22 PRO A CA 15
ATOM 11698 C C . PRO A 1 22 ? 5.547 5.719 -1.292 1.00 0.00 22 PRO A C 15
ATOM 11699 O O . PRO A 1 22 ? 5.023 6.775 -0.937 1.00 0.00 22 PRO A O 15
ATOM 11710 N N . LYS A 1 23 ? 5.857 5.456 -2.557 1.00 0.00 23 LYS A N 15
ATOM 11711 C CA . LYS A 1 23 ? 5.593 6.414 -3.625 1.00 0.00 23 LYS A CA 15
ATOM 11712 C C . LYS A 1 23 ? 4.102 6.482 -3.938 1.00 0.00 23 LYS A C 15
ATOM 11713 O O . LYS A 1 23 ? 3.567 7.553 -4.227 1.00 0.00 23 LYS A O 15
ATOM 11732 N N . TYR A 1 24 ? 3.436 5.334 -3.876 1.00 0.00 24 TYR A N 15
ATOM 11733 C CA . TYR A 1 24 ? 2.007 5.264 -4.155 1.00 0.00 24 TYR A CA 15
ATOM 11734 C C . TYR A 1 24 ? 1.304 4.341 -3.164 1.00 0.00 24 TYR A C 15
ATOM 11735 O O . TYR A 1 24 ? 1.947 3.694 -2.337 1.00 0.00 24 TYR A O 15
ATOM 11753 N N . ARG A 1 25 ? -0.021 4.286 -3.255 1.00 0.00 25 ARG A N 15
ATOM 11754 C CA . ARG A 1 25 ? -0.813 3.443 -2.367 1.00 0.00 25 ARG A CA 15
ATOM 11755 C C . ARG A 1 25 ? -1.813 2.607 -3.160 1.00 0.00 25 ARG A C 15
ATOM 11756 O O . ARG A 1 25 ? -2.097 2.897 -4.323 1.00 0.00 25 ARG A O 15
ATOM 11777 N N . CYS A 1 26 ? -2.344 1.568 -2.524 1.00 0.00 26 CYS A N 15
ATOM 11778 C CA . CYS A 1 26 ? -3.312 0.689 -3.169 1.00 0.00 26 CYS A CA 15
ATOM 11779 C C . CYS A 1 26 ? -4.656 1.391 -3.339 1.00 0.00 26 CYS A C 15
ATOM 11780 O O . CYS A 1 26 ? -5.258 1.875 -2.380 1.00 0.00 26 CYS A O 15
ATOM 11787 N N . PRO A 1 27 ? -5.139 1.448 -4.589 1.00 0.00 27 PRO A N 15
ATOM 11788 C CA . PRO A 1 27 ? -6.417 2.088 -4.916 1.00 0.00 27 PRO A CA 15
ATOM 11789 C C . PRO A 1 27 ? -7.611 1.301 -4.385 1.00 0.00 27 PRO A C 15
ATOM 11790 O O . PRO A 1 27 ? -8.757 1.588 -4.730 1.00 0.00 27 PRO A O 15
ATOM 11801 N N . ALA A 1 28 ? -7.334 0.309 -3.546 1.00 0.00 28 ALA A N 15
ATOM 11802 C CA . ALA A 1 28 ? -8.386 -0.517 -2.966 1.00 0.00 28 ALA A CA 15
ATOM 11803 C C . ALA A 1 28 ? -8.419 -0.379 -1.448 1.00 0.00 28 ALA A C 15
ATOM 11804 O O . ALA A 1 28 ? -9.376 0.152 -0.883 1.00 0.00 28 ALA A O 15
ATOM 11811 N N . CYS A 1 29 ? -7.368 -0.860 -0.792 1.00 0.00 29 CYS A N 15
ATOM 11812 C CA . CYS A 1 29 ? -7.276 -0.792 0.661 1.00 0.00 29 CYS A CA 15
ATOM 11813 C C . CYS A 1 29 ? -6.538 0.469 1.101 1.00 0.00 29 CYS A C 15
ATOM 11814 O O . CYS A 1 29 ? -6.591 0.857 2.268 1.00 0.00 29 CYS A O 15
ATOM 11821 N N . ARG A 1 30 ? -5.850 1.105 0.158 1.00 0.00 30 ARG A N 15
ATOM 11822 C CA . ARG A 1 30 ? -5.100 2.321 0.448 1.00 0.00 30 ARG A CA 15
ATOM 11823 C C . ARG A 1 30 ? -3.915 2.024 1.361 1.00 0.00 30 ARG A C 15
ATOM 11824 O O . ARG A 1 30 ? -3.769 2.629 2.423 1.00 0.00 30 ARG A O 15
ATOM 11845 N N . VAL A 1 31 ? -3.070 1.088 0.940 1.00 0.00 31 VAL A N 15
ATOM 11846 C CA . VAL A 1 31 ? -1.897 0.711 1.719 1.00 0.00 31 VAL A CA 15
ATOM 11847 C C . VAL A 1 31 ? -0.620 1.259 1.091 1.00 0.00 31 VAL A C 15
ATOM 11848 O O . VAL A 1 31 ? -0.536 1.471 -0.118 1.00 0.00 31 VAL A O 15
ATOM 11861 N N . PRO A 1 32 ? 0.399 1.495 1.932 1.00 0.00 32 PRO A N 15
ATOM 11862 C CA . PRO A 1 32 ? 1.690 2.021 1.481 1.00 0.00 32 PRO A CA 15
ATOM 11863 C C . PRO A 1 32 ? 2.475 1.005 0.658 1.00 0.00 32 PRO A C 15
ATOM 11864 O O . PRO A 1 32 ? 2.735 -0.109 1.114 1.00 0.00 32 PRO A O 15
ATOM 11875 N N . TYR A 1 33 ? 2.850 1.396 -0.555 1.00 0.00 33 TYR A N 15
ATOM 11876 C CA . TYR A 1 33 ? 3.604 0.518 -1.442 1.00 0.00 33 TYR A CA 15
ATOM 11877 C C . TYR A 1 33 ? 4.507 1.326 -2.369 1.00 0.00 33 TYR A C 15
ATOM 11878 O O . TYR A 1 33 ? 4.042 2.201 -3.100 1.00 0.00 33 TYR A O 15
ATOM 11896 N N . CYS A 1 34 ? 5.800 1.025 -2.335 1.00 0.00 34 CYS A N 15
ATOM 11897 C CA . CYS A 1 34 ? 6.771 1.720 -3.171 1.00 0.00 34 CYS A CA 15
ATOM 11898 C C . CYS A 1 34 ? 6.488 1.476 -4.651 1.00 0.00 34 CYS A C 15
ATOM 11899 O O . CYS A 1 34 ? 6.028 2.370 -5.361 1.00 0.00 34 CYS A O 15
ATOM 11906 N N . SER A 1 35 ? 6.766 0.259 -5.107 1.00 0.00 35 SER A N 15
ATOM 11907 C CA . SER A 1 35 ? 6.545 -0.103 -6.503 1.00 0.00 35 SER A CA 15
ATOM 11908 C C . SER A 1 35 ? 5.511 -1.219 -6.617 1.00 0.00 35 SER A C 15
ATOM 11909 O O . SER A 1 35 ? 5.013 -1.725 -5.612 1.00 0.00 35 SER A O 15
ATOM 11917 N N . VAL A 1 36 ? 5.193 -1.597 -7.851 1.00 0.00 36 VAL A N 15
ATOM 11918 C CA . VAL A 1 36 ? 4.219 -2.654 -8.099 1.00 0.00 36 VAL A CA 15
ATOM 11919 C C . VAL A 1 36 ? 4.636 -3.955 -7.424 1.00 0.00 36 VAL A C 15
ATOM 11920 O O . VAL A 1 36 ? 3.824 -4.625 -6.786 1.00 0.00 36 VAL A O 15
ATOM 11933 N N . VAL A 1 37 ? 5.910 -4.309 -7.567 1.00 0.00 37 VAL A N 15
ATOM 11934 C CA . VAL A 1 37 ? 6.437 -5.530 -6.969 1.00 0.00 37 VAL A CA 15
ATOM 11935 C C . VAL A 1 37 ? 5.853 -5.757 -5.579 1.00 0.00 37 VAL A C 15
ATOM 11936 O O . VAL A 1 37 ? 5.204 -6.773 -5.325 1.00 0.00 37 VAL A O 15
ATOM 11949 N N . CYS A 1 38 ? 6.087 -4.805 -4.682 1.00 0.00 38 CYS A N 15
ATOM 11950 C CA . CYS A 1 38 ? 5.585 -4.901 -3.317 1.00 0.00 38 CYS A CA 15
ATOM 11951 C C . CYS A 1 38 ? 4.063 -5.010 -3.304 1.00 0.00 38 CYS A C 15
ATOM 11952 O O . CYS A 1 38 ? 3.485 -5.681 -2.448 1.00 0.00 38 CYS A O 15
ATOM 11959 N N . PHE A 1 39 ? 3.419 -4.345 -4.258 1.00 0.00 39 PHE A N 15
ATOM 11960 C CA . PHE A 1 39 ? 1.964 -4.366 -4.356 1.00 0.00 39 PHE A CA 15
ATOM 11961 C C . PHE A 1 39 ? 1.468 -5.742 -4.790 1.00 0.00 39 PHE A C 15
ATOM 11962 O O . PHE A 1 39 ? 0.413 -6.200 -4.352 1.00 0.00 39 PHE A O 15
ATOM 11979 N N . ARG A 1 40 ? 2.238 -6.396 -5.655 1.00 0.00 40 ARG A N 15
ATOM 11980 C CA . ARG A 1 40 ? 1.877 -7.719 -6.151 1.00 0.00 40 ARG A CA 15
ATOM 11981 C C . ARG A 1 40 ? 1.630 -8.684 -4.995 1.00 0.00 40 ARG A C 15
ATOM 11982 O O . ARG A 1 40 ? 0.499 -9.104 -4.752 1.00 0.00 40 ARG A O 15
ATOM 12003 N N . LYS A 1 41 ? 2.698 -9.033 -4.284 1.00 0.00 41 LYS A N 15
ATOM 12004 C CA . LYS A 1 41 ? 2.600 -9.947 -3.153 1.00 0.00 41 LYS A CA 15
ATOM 12005 C C . LYS A 1 41 ? 1.408 -9.594 -2.269 1.00 0.00 41 LYS A C 15
ATOM 12006 O O . LYS A 1 41 ? 0.697 -10.475 -1.787 1.00 0.00 41 LYS A O 15
ATOM 12025 N N . HIS A 1 42 ? 1.195 -8.298 -2.062 1.00 0.00 42 HIS A N 15
ATOM 12026 C CA . HIS A 1 42 ? 0.087 -7.828 -1.237 1.00 0.00 42 HIS A CA 15
ATOM 12027 C C . HIS A 1 42 ? -1.253 -8.159 -1.888 1.00 0.00 42 HIS A C 15
ATOM 12028 O O . HIS A 1 42 ? -2.179 -8.625 -1.224 1.00 0.00 42 HIS A O 15
ATOM 12042 N N . LYS A 1 43 ? -1.349 -7.914 -3.190 1.00 0.00 43 LYS A N 15
ATOM 12043 C CA . LYS A 1 43 ? -2.575 -8.185 -3.931 1.00 0.00 43 LYS A CA 15
ATOM 12044 C C . LYS A 1 43 ? -3.194 -9.509 -3.493 1.00 0.00 43 LYS A C 15
ATOM 12045 O O . LYS A 1 43 ? -4.386 -9.578 -3.198 1.00 0.00 43 LYS A O 15
ATOM 12064 N N . GLU A 1 44 ? -2.375 -10.555 -3.453 1.00 0.00 44 GLU A N 15
ATOM 12065 C CA . GLU A 1 44 ? -2.844 -11.876 -3.050 1.00 0.00 44 GLU A CA 15
ATOM 12066 C C . GLU A 1 44 ? -3.611 -11.802 -1.733 1.00 0.00 44 GLU A C 15
ATOM 12067 O O . GLU A 1 44 ? -4.598 -12.512 -1.538 1.00 0.00 44 GLU A O 15
ATOM 12079 N N . GLN A 1 45 ? -3.150 -10.939 -0.833 1.00 0.00 45 GLN A N 15
ATOM 12080 C CA . GLN A 1 45 ? -3.792 -10.774 0.465 1.00 0.00 45 GLN A CA 15
ATOM 12081 C C . GLN A 1 45 ? -4.367 -9.369 0.613 1.00 0.00 45 GLN A C 15
ATOM 12082 O O . GLN A 1 45 ? -4.500 -8.855 1.724 1.00 0.00 45 GLN A O 15
ATOM 12096 N N . CYS A 1 46 ? -4.707 -8.753 -0.514 1.00 0.00 46 CYS A N 15
ATOM 12097 C CA . CYS A 1 46 ? -5.267 -7.407 -0.511 1.00 0.00 46 CYS A CA 15
ATOM 12098 C C . CYS A 1 46 ? -6.725 -7.426 -0.060 1.00 0.00 46 CYS A C 15
ATOM 12099 O O . CYS A 1 46 ? -7.611 -7.841 -0.807 1.00 0.00 46 CYS A O 15
ATOM 12106 N N . ASN A 1 47 ? -6.966 -6.972 1.166 1.00 0.00 47 ASN A N 15
ATOM 12107 C CA . ASN A 1 47 ? -8.316 -6.937 1.716 1.00 0.00 47 ASN A CA 15
ATOM 12108 C C . ASN A 1 47 ? -8.759 -5.501 1.980 1.00 0.00 47 ASN A C 15
ATOM 12109 O O . ASN A 1 47 ? -8.394 -4.887 2.984 1.00 0.00 47 ASN A O 15
ATOM 12120 N N . PRO A 1 48 ? -9.564 -4.951 1.060 1.00 0.00 48 PRO A N 15
ATOM 12121 C CA . PRO A 1 48 ? -10.075 -3.582 1.172 1.00 0.00 48 PRO A CA 15
ATOM 12122 C C . PRO A 1 48 ? 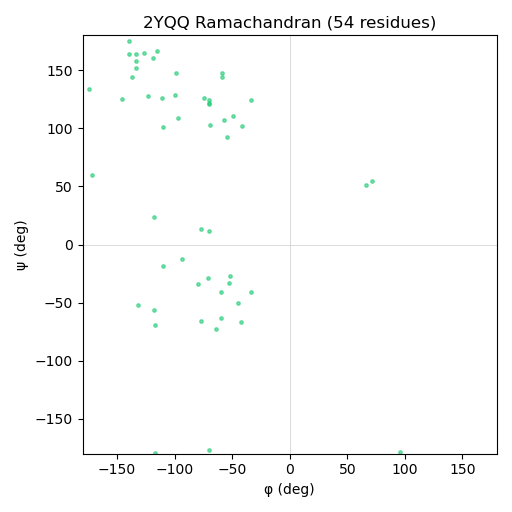-11.095 -3.433 2.296 1.00 0.00 48 PRO A C 15
ATOM 12123 O O . PRO A 1 48 ? -11.364 -4.383 3.031 1.00 0.00 48 PRO A O 15
ATOM 12134 N N . GLU A 1 49 ? -11.660 -2.236 2.422 1.00 0.00 49 GLU A N 15
ATOM 12135 C CA . GLU A 1 49 ? -12.650 -1.965 3.457 1.00 0.00 49 GLU A CA 15
ATOM 12136 C C . GLU A 1 49 ? -13.905 -2.807 3.244 1.00 0.00 49 GLU A C 15
ATOM 12137 O O . GLU A 1 49 ? -14.770 -2.461 2.438 1.00 0.00 49 GLU A O 15
ATOM 12149 N N . THR A 1 50 ? -13.997 -3.916 3.971 1.00 0.00 50 THR A N 15
ATOM 12150 C CA . THR A 1 50 ? -15.144 -4.809 3.861 1.00 0.00 50 THR A CA 15
ATOM 12151 C C . THR A 1 50 ? -15.823 -5.002 5.213 1.00 0.00 50 THR A C 15
ATOM 12152 O O . THR A 1 50 ? -15.192 -4.862 6.260 1.00 0.00 50 THR A O 15
ATOM 12163 N N . SER A 1 51 ? -17.112 -5.324 5.182 1.00 0.00 51 SER A N 15
ATOM 12164 C CA . SER A 1 51 ? -17.877 -5.532 6.405 1.00 0.00 51 SER A CA 15
ATOM 12165 C C . SER A 1 51 ? -17.254 -6.636 7.255 1.00 0.00 51 SER A C 15
ATOM 12166 O O . SER A 1 51 ? -17.011 -6.455 8.447 1.00 0.00 51 SER A O 15
ATOM 12174 N N . GLY A 1 52 ? -16.996 -7.781 6.630 1.00 0.00 52 GLY A N 15
ATOM 12175 C CA . GLY A 1 52 ? -16.403 -8.897 7.342 1.00 0.00 52 GLY A CA 15
ATOM 12176 C C . GLY A 1 52 ? -17.174 -9.261 8.596 1.00 0.00 52 GLY A C 15
ATOM 12177 O O . GLY A 1 52 ? -18.400 -9.159 8.647 1.00 0.00 52 GLY A O 15
ATOM 12181 N N . PRO A 1 53 ? -16.449 -9.698 9.636 1.00 0.00 53 PRO A N 15
ATOM 12182 C CA . PRO A 1 53 ? -17.052 -10.088 10.913 1.00 0.00 53 PRO A CA 15
ATOM 12183 C C . PRO A 1 53 ? -17.611 -8.893 11.679 1.00 0.00 53 PRO A C 15
ATOM 12184 O O . PRO A 1 53 ? -17.146 -7.766 11.514 1.00 0.00 53 PRO A O 15
ATOM 12195 N N . SER A 1 54 ? -18.610 -9.148 12.517 1.00 0.00 54 SER A N 15
ATOM 12196 C CA . SER A 1 54 ? -19.235 -8.093 13.306 1.00 0.00 54 SER A CA 15
ATOM 12197 C C . SER A 1 54 ? -18.543 -7.944 14.658 1.00 0.00 54 SER A C 15
ATOM 12198 O O . SER A 1 54 ? -18.109 -6.854 15.029 1.00 0.00 54 SER A O 15
ATOM 12206 N N . SER A 1 55 ? -18.446 -9.049 15.391 1.00 0.00 55 SER A N 15
ATOM 12207 C CA . SER A 1 55 ? -17.811 -9.043 16.704 1.00 0.00 55 SER A CA 15
ATOM 12208 C C . SER A 1 55 ? -16.648 -10.029 16.750 1.00 0.00 55 SER A C 15
ATOM 12209 O O . SER A 1 55 ? -16.386 -10.743 15.783 1.00 0.00 55 SER A O 15
ATOM 12217 N N . GLY A 1 56 ? -15.952 -10.061 17.883 1.00 0.00 56 GLY A N 15
ATOM 12218 C CA . GLY A 1 56 ? -14.825 -10.962 18.035 1.00 0.00 56 GLY A CA 15
ATOM 12219 C C . GLY A 1 56 ? -13.502 -10.227 18.116 1.00 0.00 56 GLY A C 15
ATOM 12220 O O . GLY A 1 56 ? -13.206 -9.427 17.230 1.00 0.00 56 GLY A O 15
ATOM 12226 N N . GLY A 1 1 ? 13.579 34.474 28.884 1.00 0.00 1 GLY A N 16
ATOM 12227 C CA . GLY A 1 1 ? 13.867 33.054 28.807 1.00 0.00 1 GLY A CA 16
ATOM 12228 C C . GLY A 1 1 ? 13.889 32.544 27.380 1.00 0.00 1 GLY A C 16
ATOM 12229 O O . GLY A 1 1 ? 13.150 31.624 27.031 1.00 0.00 1 GLY A O 16
ATOM 12233 N N . SER A 1 2 ? 14.738 33.144 26.552 1.00 0.00 2 SER A N 16
ATOM 12234 C CA . SER A 1 2 ? 14.849 32.748 25.152 1.00 0.00 2 SER A CA 16
ATOM 12235 C C . SER A 1 2 ? 14.864 31.229 25.017 1.00 0.00 2 SER A C 16
ATOM 12236 O O . SER A 1 2 ? 14.197 30.666 24.149 1.00 0.00 2 SER A O 16
ATOM 12244 N N . SER A 1 3 ? 15.629 30.571 25.882 1.00 0.00 3 SER A N 16
ATOM 12245 C CA . SER A 1 3 ? 15.734 29.117 25.858 1.00 0.00 3 SER A CA 16
ATOM 12246 C C . SER A 1 3 ? 14.387 28.469 26.162 1.00 0.00 3 SER A C 16
ATOM 12247 O O . SER A 1 3 ? 13.816 28.670 27.233 1.00 0.00 3 SER A O 16
ATOM 12255 N N . GLY A 1 4 ? 13.883 27.690 25.209 1.00 0.00 4 GLY A N 16
ATOM 12256 C CA . GLY A 1 4 ? 12.607 27.025 25.393 1.00 0.00 4 GLY A CA 16
ATOM 12257 C C . GLY A 1 4 ? 11.796 26.962 24.113 1.00 0.00 4 GLY A C 16
ATOM 12258 O O . GLY A 1 4 ? 11.042 27.884 23.803 1.00 0.00 4 GLY A O 16
ATOM 12262 N N . SER A 1 5 ? 11.953 25.872 23.368 1.00 0.00 5 SER A N 16
ATOM 12263 C CA . SER A 1 5 ? 11.233 25.695 22.112 1.00 0.00 5 SER A CA 16
ATOM 12264 C C . SER A 1 5 ? 10.327 24.470 22.174 1.00 0.00 5 SER A C 16
ATOM 12265 O O . SER A 1 5 ? 10.627 23.496 22.865 1.00 0.00 5 SER A O 16
ATOM 12273 N N . SER A 1 6 ? 9.216 24.526 21.446 1.00 0.00 6 SER A N 16
ATOM 12274 C CA . SER A 1 6 ? 8.263 23.423 21.419 1.00 0.00 6 SER A CA 16
ATOM 12275 C C . SER A 1 6 ? 8.765 22.292 20.526 1.00 0.00 6 SER A C 16
ATOM 12276 O O . SER A 1 6 ? 9.753 22.444 19.810 1.00 0.00 6 SER A O 16
ATOM 12284 N N . GLY A 1 7 ? 8.075 21.157 20.576 1.00 0.00 7 GLY A N 16
ATOM 12285 C CA . GLY A 1 7 ? 8.465 20.016 19.768 1.00 0.00 7 GLY A CA 16
ATOM 12286 C C . GLY A 1 7 ? 7.370 19.579 18.815 1.00 0.00 7 GLY A C 16
ATOM 12287 O O . GLY A 1 7 ? 6.345 19.044 19.238 1.00 0.00 7 GLY A O 16
ATOM 12291 N N . LEU A 1 8 ? 7.585 19.809 17.524 1.00 0.00 8 LEU A N 16
ATOM 12292 C CA . LEU A 1 8 ? 6.607 19.437 16.507 1.00 0.00 8 LEU A CA 16
ATOM 12293 C C . LEU A 1 8 ? 6.720 17.956 16.160 1.00 0.00 8 LEU A C 16
ATOM 12294 O O . LEU A 1 8 ? 7.398 17.581 15.203 1.00 0.00 8 LEU A O 16
ATOM 12310 N N . LYS A 1 9 ? 6.049 17.118 16.942 1.00 0.00 9 LYS A N 16
ATOM 12311 C CA . LYS A 1 9 ? 6.069 15.677 16.716 1.00 0.00 9 LYS A CA 16
ATOM 12312 C C . LYS A 1 9 ? 5.281 15.312 15.463 1.00 0.00 9 LYS A C 16
ATOM 12313 O O . LYS A 1 9 ? 4.445 16.087 14.996 1.00 0.00 9 LYS A O 16
ATOM 12332 N N . CYS A 1 10 ? 5.551 14.128 14.925 1.00 0.00 10 CYS A N 16
ATOM 12333 C CA . CYS A 1 10 ? 4.865 13.659 13.725 1.00 0.00 10 CYS A CA 16
ATOM 12334 C C . CYS A 1 10 ? 5.153 12.182 13.476 1.00 0.00 10 CYS A C 16
ATOM 12335 O O . CYS A 1 10 ? 6.040 11.599 14.100 1.00 0.00 10 CYS A O 16
ATOM 12343 N N . SER A 1 11 ? 4.397 11.583 12.562 1.00 0.00 11 SER A N 16
ATOM 12344 C CA . SER A 1 11 ? 4.567 10.172 12.234 1.00 0.00 11 SER A CA 16
ATOM 12345 C C . SER A 1 11 ? 4.183 9.902 10.783 1.00 0.00 11 SER A C 16
ATOM 12346 O O . SER A 1 11 ? 3.263 10.520 10.245 1.00 0.00 11 SER A O 16
ATOM 12354 N N . THR A 1 12 ? 4.895 8.972 10.152 1.00 0.00 12 THR A N 16
ATOM 12355 C CA . THR A 1 12 ? 4.631 8.619 8.763 1.00 0.00 12 THR A CA 16
ATOM 12356 C C . THR A 1 12 ? 4.700 7.110 8.557 1.00 0.00 12 THR A C 16
ATOM 12357 O O . THR A 1 12 ? 5.560 6.435 9.123 1.00 0.00 12 THR A O 16
ATOM 12368 N N . VAL A 1 13 ? 3.790 6.587 7.742 1.00 0.00 13 VAL A N 16
ATOM 12369 C CA . VAL A 1 13 ? 3.749 5.157 7.459 1.00 0.00 13 VAL A CA 16
ATOM 12370 C C . VAL A 1 13 ? 4.721 4.790 6.344 1.00 0.00 13 VAL A C 16
ATOM 12371 O O . VAL A 1 13 ? 5.077 5.627 5.514 1.00 0.00 13 VAL A O 16
ATOM 12384 N N . VAL A 1 14 ? 5.148 3.531 6.329 1.00 0.00 14 VAL A N 16
ATOM 12385 C CA . VAL A 1 14 ? 6.079 3.051 5.315 1.00 0.00 14 VAL A CA 16
ATOM 12386 C C . VAL A 1 14 ? 5.603 1.734 4.711 1.00 0.00 14 VAL A C 16
ATOM 12387 O O . VAL A 1 14 ? 4.892 0.964 5.357 1.00 0.00 14 VAL A O 16
ATOM 12400 N N . CYS A 1 15 ? 6.000 1.481 3.469 1.00 0.00 15 CYS A N 16
ATOM 12401 C CA . CYS A 1 15 ? 5.615 0.258 2.776 1.00 0.00 15 CYS A CA 16
ATOM 12402 C C . CYS A 1 15 ? 5.499 -0.908 3.755 1.00 0.00 15 CYS A C 16
ATOM 12403 O O . CYS A 1 15 ? 6.449 -1.229 4.470 1.00 0.00 15 CYS A O 16
ATOM 12410 N N . VAL A 1 16 ? 4.329 -1.537 3.781 1.00 0.00 16 VAL A N 16
ATOM 12411 C CA . VAL A 1 16 ? 4.089 -2.668 4.670 1.00 0.00 16 VAL A CA 16
ATOM 12412 C C . VAL A 1 16 ? 4.697 -3.948 4.109 1.00 0.00 16 VAL A C 16
ATOM 12413 O O . VAL A 1 16 ? 4.377 -5.048 4.558 1.00 0.00 16 VAL A O 16
ATOM 12426 N N . ILE A 1 17 ? 5.577 -3.796 3.125 1.00 0.00 17 ILE A N 16
ATOM 12427 C CA . ILE A 1 17 ? 6.232 -4.940 2.503 1.00 0.00 17 ILE A CA 16
ATOM 12428 C C . ILE A 1 17 ? 7.744 -4.878 2.692 1.00 0.00 17 ILE A C 16
ATOM 12429 O O . ILE A 1 17 ? 8.353 -5.807 3.224 1.00 0.00 17 ILE A O 16
ATOM 12445 N N . CYS A 1 18 ? 8.345 -3.776 2.256 1.00 0.00 18 CYS A N 16
ATOM 12446 C CA . CYS A 1 18 ? 9.786 -3.590 2.378 1.00 0.00 18 CYS A CA 16
ATOM 12447 C C . CYS A 1 18 ? 10.110 -2.520 3.417 1.00 0.00 18 CYS A C 16
ATOM 12448 O O . CYS A 1 18 ? 11.229 -2.455 3.928 1.00 0.00 18 CYS A O 16
ATOM 12455 N N . LEU A 1 19 ? 9.125 -1.684 3.724 1.00 0.00 19 LEU A N 16
ATOM 12456 C CA . LEU A 1 19 ? 9.304 -0.617 4.702 1.00 0.00 19 LEU A CA 16
ATOM 12457 C C . LEU A 1 19 ? 10.179 0.498 4.137 1.00 0.00 19 LEU A C 16
ATOM 12458 O O . LEU A 1 19 ? 11.190 0.868 4.732 1.00 0.00 19 LEU A O 16
ATOM 12474 N N . GLU A 1 20 ? 9.780 1.030 2.986 1.00 0.00 20 GLU A N 16
ATOM 12475 C CA . GLU A 1 20 ? 10.528 2.104 2.342 1.00 0.00 20 GLU A CA 16
ATOM 12476 C C . GLU A 1 20 ? 9.591 3.213 1.871 1.00 0.00 20 GLU A C 16
ATOM 12477 O O . GLU A 1 20 ? 8.395 2.993 1.682 1.00 0.00 20 GLU A O 16
ATOM 12489 N N . LYS A 1 21 ? 10.144 4.407 1.684 1.00 0.00 21 LYS A N 16
ATOM 12490 C CA . LYS A 1 21 ? 9.361 5.551 1.235 1.00 0.00 21 LYS A CA 16
ATOM 12491 C C . LYS A 1 21 ? 8.390 5.147 0.130 1.00 0.00 21 LYS A C 16
ATOM 12492 O O . LYS A 1 21 ? 8.767 4.984 -1.031 1.00 0.00 21 LYS A O 16
ATOM 12511 N N . PRO A 1 22 ? 7.111 4.981 0.497 1.00 0.00 22 PRO A N 16
ATOM 12512 C CA . PRO A 1 22 ? 6.060 4.595 -0.450 1.00 0.00 22 PRO A CA 16
ATOM 12513 C C . PRO A 1 22 ? 5.735 5.709 -1.440 1.00 0.00 22 PRO A C 16
ATOM 12514 O O . PRO A 1 22 ? 5.384 6.821 -1.046 1.00 0.00 22 PRO A O 16
ATOM 12525 N N . LYS A 1 23 ? 5.852 5.402 -2.727 1.00 0.00 23 LYS A N 16
ATOM 12526 C CA . LYS A 1 23 ? 5.569 6.375 -3.775 1.00 0.00 23 LYS A CA 16
ATOM 12527 C C . LYS A 1 23 ? 4.071 6.456 -4.053 1.00 0.00 23 LYS A C 16
ATOM 12528 O O . LYS A 1 23 ? 3.545 7.523 -4.368 1.00 0.00 23 LYS A O 16
ATOM 12547 N N . TYR A 1 24 ? 3.390 5.322 -3.932 1.00 0.00 24 TYR A N 16
ATOM 12548 C CA . TYR A 1 24 ? 1.953 5.264 -4.171 1.00 0.00 24 TYR A CA 16
ATOM 12549 C C . TYR A 1 24 ? 1.264 4.379 -3.137 1.00 0.00 24 TYR A C 16
ATOM 12550 O O . TYR A 1 24 ? 1.919 3.752 -2.304 1.00 0.00 24 TYR A O 16
ATOM 12568 N N . ARG A 1 25 ? -0.063 4.334 -3.196 1.00 0.00 25 ARG A N 16
ATOM 12569 C CA . ARG A 1 25 ? -0.843 3.528 -2.265 1.00 0.00 25 ARG A CA 16
ATOM 12570 C C . ARG A 1 25 ? -1.843 2.649 -3.012 1.00 0.00 25 ARG A C 16
ATOM 12571 O O . ARG A 1 25 ? -2.141 2.887 -4.182 1.00 0.00 25 ARG A O 16
ATOM 12592 N N . CYS A 1 26 ? -2.356 1.633 -2.327 1.00 0.00 26 CYS A N 16
ATOM 12593 C CA . CYS A 1 26 ? -3.321 0.718 -2.924 1.00 0.00 26 CYS A CA 16
ATOM 12594 C C . CYS A 1 26 ? -4.694 1.374 -3.040 1.00 0.00 26 CYS A C 16
ATOM 12595 O O . CYS A 1 26 ? -5.268 1.848 -2.059 1.00 0.00 26 CYS A O 16
ATOM 12602 N N . PRO A 1 27 ? -5.234 1.404 -4.267 1.00 0.00 27 PRO A N 16
ATOM 12603 C CA . PRO A 1 27 ? -6.545 1.999 -4.541 1.00 0.00 27 PRO A CA 16
ATOM 12604 C C . PRO A 1 27 ? -7.688 1.179 -3.952 1.00 0.00 27 PRO A C 16
ATOM 12605 O O . PRO A 1 27 ? -8.857 1.419 -4.254 1.00 0.00 27 PRO A O 16
ATOM 12616 N N . ALA A 1 28 ? -7.343 0.211 -3.109 1.00 0.00 28 ALA A N 16
ATOM 12617 C CA . ALA A 1 28 ? -8.340 -0.642 -2.476 1.00 0.00 28 ALA A CA 16
ATOM 12618 C C . ALA A 1 28 ? -8.315 -0.483 -0.959 1.00 0.00 28 ALA A C 16
ATOM 12619 O O . ALA A 1 28 ? -9.266 0.022 -0.362 1.00 0.00 28 ALA A O 16
ATOM 12626 N N . CYS A 1 29 ? -7.222 -0.918 -0.341 1.00 0.00 29 CYS A N 16
ATOM 12627 C CA . CYS A 1 29 ? -7.073 -0.825 1.106 1.00 0.00 29 CYS A CA 16
ATOM 12628 C C . CYS A 1 29 ? -6.339 0.454 1.496 1.00 0.00 29 CYS A C 16
ATOM 12629 O O . CYS A 1 29 ? -6.328 0.844 2.664 1.00 0.00 29 CYS A O 16
ATOM 12636 N N . ARG A 1 30 ? -5.726 1.103 0.511 1.00 0.00 30 ARG A N 16
ATOM 12637 C CA . ARG A 1 30 ? -4.989 2.337 0.751 1.00 0.00 30 ARG A CA 16
ATOM 12638 C C . ARG A 1 30 ? -3.757 2.076 1.613 1.00 0.00 30 ARG A C 16
ATOM 12639 O O . ARG A 1 30 ? -3.576 2.698 2.660 1.00 0.00 30 ARG A O 16
ATOM 12660 N N . VAL A 1 31 ? -2.914 1.151 1.166 1.00 0.00 31 VAL A N 16
ATOM 12661 C CA . VAL A 1 31 ? -1.699 0.807 1.896 1.00 0.00 31 VAL A CA 16
ATOM 12662 C C . VAL A 1 31 ? -0.461 1.345 1.187 1.00 0.00 31 VAL A C 16
ATOM 12663 O O . VAL A 1 31 ? -0.438 1.515 -0.033 1.00 0.00 31 VAL A O 16
ATOM 12676 N N . PRO A 1 32 ? 0.595 1.620 1.966 1.00 0.00 32 PRO A N 16
ATOM 12677 C CA . PRO A 1 32 ? 1.857 2.142 1.434 1.00 0.00 32 PRO A CA 16
ATOM 12678 C C . PRO A 1 32 ? 2.612 1.104 0.610 1.00 0.00 32 PRO A C 16
ATOM 12679 O O . PRO A 1 32 ? 2.873 -0.004 1.078 1.00 0.00 32 PRO A O 16
ATOM 12690 N N . TYR A 1 33 ? 2.960 1.471 -0.618 1.00 0.00 33 TYR A N 16
ATOM 12691 C CA . TYR A 1 33 ? 3.684 0.571 -1.508 1.00 0.00 33 TYR A CA 16
ATOM 12692 C C . TYR A 1 33 ? 4.583 1.353 -2.461 1.00 0.00 33 TYR A C 16
ATOM 12693 O O . TYR A 1 33 ? 4.125 2.248 -3.172 1.00 0.00 33 TYR A O 16
ATOM 12711 N N . CYS A 1 34 ? 5.866 1.008 -2.471 1.00 0.00 34 CYS A N 16
ATOM 12712 C CA . CYS A 1 34 ? 6.832 1.676 -3.335 1.00 0.00 34 CYS A CA 16
ATOM 12713 C C . CYS A 1 34 ? 6.507 1.429 -4.805 1.00 0.00 34 CYS A C 16
ATOM 12714 O O . CYS A 1 34 ? 6.027 2.323 -5.504 1.00 0.00 34 CYS A O 16
ATOM 12721 N N . SER A 1 35 ? 6.771 0.212 -5.268 1.00 0.00 35 SER A N 16
ATOM 12722 C CA . SER A 1 35 ? 6.510 -0.152 -6.656 1.00 0.00 35 SER A CA 16
ATOM 12723 C C . SER A 1 35 ? 5.467 -1.262 -6.740 1.00 0.00 35 SER A C 16
ATOM 12724 O O . SER A 1 35 ? 4.907 -1.681 -5.728 1.00 0.00 35 SER A O 16
ATOM 12732 N N . VAL A 1 36 ? 5.212 -1.734 -7.956 1.00 0.00 36 VAL A N 16
ATOM 12733 C CA . VAL A 1 36 ? 4.238 -2.797 -8.175 1.00 0.00 36 VAL A CA 16
ATOM 12734 C C . VAL A 1 36 ? 4.641 -4.072 -7.442 1.00 0.00 36 VAL A C 16
ATOM 12735 O O . VAL A 1 36 ? 3.818 -4.711 -6.786 1.00 0.00 36 VAL A O 16
ATOM 12748 N N . VAL A 1 37 ? 5.914 -4.436 -7.557 1.00 0.00 37 VAL A N 16
ATOM 12749 C CA . VAL A 1 37 ? 6.429 -5.634 -6.904 1.00 0.00 37 VAL A CA 16
ATOM 12750 C C . VAL A 1 37 ? 5.800 -5.822 -5.528 1.00 0.00 37 VAL A C 16
ATOM 12751 O O . VAL A 1 37 ? 5.157 -6.838 -5.260 1.00 0.00 37 VAL A O 16
ATOM 12764 N N . CYS A 1 38 ? 5.990 -4.837 -4.657 1.00 0.00 38 CYS A N 16
ATOM 12765 C CA . CYS A 1 38 ? 5.443 -4.892 -3.307 1.00 0.00 38 CYS A CA 16
ATOM 12766 C C . CYS A 1 38 ? 3.918 -4.927 -3.339 1.00 0.00 38 CYS A C 16
ATOM 12767 O O . CYS A 1 38 ? 3.280 -5.504 -2.459 1.00 0.00 38 CYS A O 16
ATOM 12774 N N . PHE A 1 39 ? 3.339 -4.305 -4.361 1.00 0.00 39 PHE A N 16
ATOM 12775 C CA . PHE A 1 39 ? 1.889 -4.263 -4.509 1.00 0.00 39 PHE A CA 16
ATOM 12776 C C . PHE A 1 39 ? 1.341 -5.638 -4.882 1.00 0.00 39 PHE A C 16
ATOM 12777 O O . PHE A 1 39 ? 0.221 -5.992 -4.513 1.00 0.00 39 PHE A O 16
ATOM 12794 N N . ARG A 1 40 ? 2.138 -6.407 -5.616 1.00 0.00 40 ARG A N 16
ATOM 12795 C CA . ARG A 1 40 ? 1.733 -7.741 -6.041 1.00 0.00 40 ARG A CA 16
ATOM 12796 C C . ARG A 1 40 ? 1.598 -8.676 -4.842 1.00 0.00 40 ARG A C 16
ATOM 12797 O O . ARG A 1 40 ? 0.496 -9.102 -4.494 1.00 0.00 40 ARG A O 16
ATOM 12818 N N . LYS A 1 41 ? 2.725 -8.992 -4.214 1.00 0.00 41 LYS A N 16
ATOM 12819 C CA . LYS A 1 41 ? 2.735 -9.875 -3.054 1.00 0.00 41 LYS A CA 16
ATOM 12820 C C . LYS A 1 41 ? 1.578 -9.550 -2.114 1.00 0.00 41 LYS A C 16
ATOM 12821 O O . LYS A 1 41 ? 0.981 -10.445 -1.516 1.00 0.00 41 LYS A O 16
ATOM 12840 N N . HIS A 1 42 ? 1.266 -8.264 -1.990 1.00 0.00 42 HIS A N 16
ATOM 12841 C CA . HIS A 1 42 ? 0.179 -7.821 -1.123 1.00 0.00 42 HIS A CA 16
ATOM 12842 C C . HIS A 1 42 ? -1.177 -8.150 -1.742 1.00 0.00 42 HIS A C 16
ATOM 12843 O O . HIS A 1 42 ? -2.038 -8.747 -1.095 1.00 0.00 42 HIS A O 16
ATOM 12857 N N . LYS A 1 43 ? -1.360 -7.756 -2.997 1.00 0.00 43 LYS A N 16
ATOM 12858 C CA . LYS A 1 43 ? -2.610 -8.008 -3.704 1.00 0.00 43 LYS A CA 16
ATOM 12859 C C . LYS A 1 43 ? -3.083 -9.440 -3.478 1.00 0.00 43 LYS A C 16
ATOM 12860 O O . LYS A 1 43 ? -4.283 -9.699 -3.387 1.00 0.00 43 LYS A O 16
ATOM 12879 N N . GLU A 1 44 ? -2.133 -10.366 -3.385 1.00 0.00 44 GLU A N 16
ATOM 12880 C CA . GLU A 1 44 ? -2.456 -11.771 -3.168 1.00 0.00 44 GLU A CA 16
ATOM 12881 C C . GLU A 1 44 ? -3.476 -11.928 -2.045 1.00 0.00 44 GLU A C 16
ATOM 12882 O O . GLU A 1 44 ? -4.395 -12.742 -2.137 1.00 0.00 44 GLU A O 16
ATOM 12894 N N . GLN A 1 45 ? -3.306 -11.144 -0.985 1.00 0.00 45 GLN A N 16
ATOM 12895 C CA . GLN A 1 45 ? -4.212 -11.197 0.157 1.00 0.00 45 GLN A CA 16
ATOM 12896 C C . GLN A 1 45 ? -4.762 -9.812 0.480 1.00 0.00 45 GLN A C 16
ATOM 12897 O O . GLN A 1 45 ? -5.177 -9.545 1.608 1.00 0.00 45 GLN A O 16
ATOM 12911 N N . CYS A 1 46 ? -4.761 -8.933 -0.517 1.00 0.00 46 CYS A N 16
ATOM 12912 C CA . CYS A 1 46 ? -5.259 -7.574 -0.339 1.00 0.00 46 CYS A CA 16
ATOM 12913 C C . CYS A 1 46 ? -6.744 -7.580 0.012 1.00 0.00 46 CYS A C 16
ATOM 12914 O O . CYS A 1 46 ? -7.589 -7.883 -0.828 1.00 0.00 46 CYS A O 16
ATOM 12921 N N . ASN A 1 47 ? -7.052 -7.243 1.260 1.00 0.00 47 ASN A N 16
ATOM 12922 C CA . ASN A 1 47 ? -8.435 -7.210 1.723 1.00 0.00 47 ASN A CA 16
ATOM 12923 C C . ASN A 1 47 ? -8.864 -5.784 2.055 1.00 0.00 47 ASN A C 16
ATOM 12924 O O . ASN A 1 47 ? -8.552 -5.247 3.118 1.00 0.00 47 ASN A O 16
ATOM 12935 N N . PRO A 1 48 ? -9.596 -5.155 1.124 1.00 0.00 48 PRO A N 16
ATOM 12936 C CA . PRO A 1 48 ? -10.085 -3.783 1.294 1.00 0.00 48 PRO A CA 16
ATOM 12937 C C . PRO A 1 48 ? -11.172 -3.683 2.359 1.00 0.00 48 PRO A C 16
ATOM 12938 O O . PRO A 1 48 ? -11.905 -2.697 2.418 1.00 0.00 48 PRO A O 16
ATOM 12949 N N . GLU A 1 49 ? -11.270 -4.711 3.196 1.00 0.00 49 GLU A N 16
ATOM 12950 C CA . GLU A 1 49 ? -12.269 -4.737 4.258 1.00 0.00 49 GLU A CA 16
ATOM 12951 C C . GLU A 1 49 ? -11.816 -3.903 5.453 1.00 0.00 49 GLU A C 16
ATOM 12952 O O . GLU A 1 49 ? -12.011 -4.290 6.606 1.00 0.00 49 GLU A O 16
ATOM 12964 N N . THR A 1 50 ? -11.209 -2.755 5.169 1.00 0.00 50 THR A N 16
ATOM 12965 C CA . THR A 1 50 ? -10.726 -1.866 6.218 1.00 0.00 50 THR A CA 16
ATOM 12966 C C . THR A 1 50 ? -11.789 -0.844 6.605 1.00 0.00 50 THR A C 16
ATOM 12967 O O . THR A 1 50 ? -12.489 -0.307 5.747 1.00 0.00 50 THR A O 16
ATOM 12978 N N . SER A 1 51 ? -11.904 -0.579 7.903 1.00 0.00 51 SER A N 16
ATOM 12979 C CA . SER A 1 51 ? -12.884 0.377 8.404 1.00 0.00 51 SER A CA 16
ATOM 12980 C C . SER A 1 51 ? -12.624 1.770 7.838 1.00 0.00 51 SER A C 16
ATOM 12981 O O . SER A 1 51 ? -11.531 2.060 7.353 1.00 0.00 51 SER A O 16
ATOM 12989 N N . GLY A 1 52 ? -13.637 2.628 7.904 1.00 0.00 52 GLY A N 16
ATOM 12990 C CA . GLY A 1 52 ? -13.499 3.980 7.395 1.00 0.00 52 GLY A CA 16
ATOM 12991 C C . GLY A 1 52 ? -14.272 4.197 6.109 1.00 0.00 52 GLY A C 16
ATOM 12992 O O . GLY A 1 52 ? -15.491 4.367 6.114 1.00 0.00 52 GLY A O 16
ATOM 12996 N N . PRO A 1 53 ? -13.555 4.195 4.975 1.00 0.00 53 PRO A N 16
ATOM 12997 C CA . PRO A 1 53 ? -14.161 4.394 3.655 1.00 0.00 53 PRO A CA 16
ATOM 12998 C C . PRO A 1 53 ? -15.022 3.209 3.229 1.00 0.00 53 PRO A C 16
ATOM 12999 O O . PRO A 1 53 ? -14.555 2.071 3.193 1.00 0.00 53 PRO A O 16
ATOM 13010 N N . SER A 1 54 ? -16.282 3.485 2.906 1.00 0.00 54 SER A N 16
ATOM 13011 C CA . SER A 1 54 ? -17.209 2.441 2.485 1.00 0.00 54 SER A CA 16
ATOM 13012 C C . SER A 1 54 ? -17.784 2.749 1.106 1.00 0.00 54 SER A C 16
ATOM 13013 O O . SER A 1 54 ? -18.224 3.868 0.840 1.00 0.00 54 SER A O 16
ATOM 13021 N N . SER A 1 55 ? -17.776 1.748 0.231 1.00 0.00 55 SER A N 16
ATOM 13022 C CA . SER A 1 55 ? -18.293 1.912 -1.123 1.00 0.00 55 SER A CA 16
ATOM 13023 C C . SER A 1 55 ? -17.703 3.155 -1.783 1.00 0.00 55 SER A C 16
ATOM 13024 O O . SER A 1 55 ? -18.407 3.909 -2.452 1.00 0.00 55 SER A O 16
ATOM 13032 N N . GLY A 1 56 ? -16.403 3.360 -1.589 1.00 0.00 56 GLY A N 16
ATOM 13033 C CA . GLY A 1 56 ? -15.739 4.511 -2.171 1.00 0.00 56 GLY A CA 16
ATOM 13034 C C . GLY A 1 56 ? -14.546 4.124 -3.021 1.00 0.00 56 GLY A C 16
ATOM 13035 O O . GLY A 1 56 ? -14.659 4.118 -4.246 1.00 0.00 56 GLY A O 16
ATOM 13041 N N . GLY A 1 1 ? 13.506 8.497 41.234 1.00 0.00 1 GLY A N 17
ATOM 13042 C CA . GLY A 1 1 ? 13.028 7.128 41.271 1.00 0.00 1 GLY A CA 17
ATOM 13043 C C . GLY A 1 1 ? 12.072 6.817 40.136 1.00 0.00 1 GLY A C 17
ATOM 13044 O O . GLY A 1 1 ? 12.431 6.120 39.186 1.00 0.00 1 GLY A O 17
ATOM 13048 N N . SER A 1 2 ? 10.851 7.333 40.234 1.00 0.00 2 SER A N 17
ATOM 13049 C CA . SER A 1 2 ? 9.839 7.102 39.211 1.00 0.00 2 SER A CA 17
ATOM 13050 C C . SER A 1 2 ? 9.811 8.249 38.205 1.00 0.00 2 SER A C 17
ATOM 13051 O O . SER A 1 2 ? 9.441 9.374 38.541 1.00 0.00 2 SER A O 17
ATOM 13059 N N . SER A 1 3 ? 10.206 7.955 36.971 1.00 0.00 3 SER A N 17
ATOM 13060 C CA . SER A 1 3 ? 10.231 8.962 35.916 1.00 0.00 3 SER A CA 17
ATOM 13061 C C . SER A 1 3 ? 8.828 9.212 35.371 1.00 0.00 3 SER A C 17
ATOM 13062 O O . SER A 1 3 ? 7.870 8.547 35.762 1.00 0.00 3 SER A O 17
ATOM 13070 N N . GLY A 1 4 ? 8.716 10.178 34.464 1.00 0.00 4 GLY A N 17
ATOM 13071 C CA . GLY A 1 4 ? 7.427 10.500 33.879 1.00 0.00 4 GLY A CA 17
ATOM 13072 C C . GLY A 1 4 ? 7.103 9.633 32.678 1.00 0.00 4 GLY A C 17
ATOM 13073 O O . GLY A 1 4 ? 7.990 9.279 31.901 1.00 0.00 4 GLY A O 17
ATOM 13077 N N . SER A 1 5 ? 5.828 9.288 32.526 1.00 0.00 5 SER A N 17
ATOM 13078 C CA . SER A 1 5 ? 5.389 8.453 31.415 1.00 0.00 5 SER A CA 17
ATOM 13079 C C . SER A 1 5 ? 5.267 9.272 30.134 1.00 0.00 5 SER A C 17
ATOM 13080 O O . SER A 1 5 ? 4.175 9.700 29.759 1.00 0.00 5 SER A O 17
ATOM 13088 N N . SER A 1 6 ? 6.396 9.487 29.466 1.00 0.00 6 SER A N 17
ATOM 13089 C CA . SER A 1 6 ? 6.418 10.259 28.229 1.00 0.00 6 SER A CA 17
ATOM 13090 C C . SER A 1 6 ? 5.634 9.546 27.131 1.00 0.00 6 SER A C 17
ATOM 13091 O O . SER A 1 6 ? 5.268 8.380 27.270 1.00 0.00 6 SER A O 17
ATOM 13099 N N . GLY A 1 7 ? 5.379 10.258 26.037 1.00 0.00 7 GLY A N 17
ATOM 13100 C CA . GLY A 1 7 ? 4.641 9.680 24.930 1.00 0.00 7 GLY A CA 17
ATOM 13101 C C . GLY A 1 7 ? 4.961 10.346 23.607 1.00 0.00 7 GLY A C 17
ATOM 13102 O O . GLY A 1 7 ? 4.702 11.537 23.425 1.00 0.00 7 GLY A O 17
ATOM 13106 N N . LEU A 1 8 ? 5.527 9.580 22.682 1.00 0.00 8 LEU A N 17
ATOM 13107 C CA . LEU A 1 8 ? 5.885 10.104 21.369 1.00 0.00 8 LEU A CA 17
ATOM 13108 C C . LEU A 1 8 ? 4.697 10.041 20.415 1.00 0.00 8 LEU A C 17
ATOM 13109 O O . LEU A 1 8 ? 3.768 9.257 20.613 1.00 0.00 8 LEU A O 17
ATOM 13125 N N . LYS A 1 9 ? 4.733 10.870 19.377 1.00 0.00 9 LYS A N 17
ATOM 13126 C CA . LYS A 1 9 ? 3.662 10.907 18.389 1.00 0.00 9 LYS A CA 17
ATOM 13127 C C . LYS A 1 9 ? 4.184 11.387 17.038 1.00 0.00 9 LYS A C 17
ATOM 13128 O O . LYS A 1 9 ? 4.981 12.323 16.967 1.00 0.00 9 LYS A O 17
ATOM 13147 N N . CYS A 1 10 ? 3.728 10.742 15.970 1.00 0.00 10 CYS A N 17
ATOM 13148 C CA . CYS A 1 10 ? 4.149 11.104 14.621 1.00 0.00 10 CYS A CA 17
ATOM 13149 C C . CYS A 1 10 ? 3.176 10.556 13.583 1.00 0.00 10 CYS A C 17
ATOM 13150 O O . CYS A 1 10 ? 2.543 9.521 13.795 1.00 0.00 10 CYS A O 17
ATOM 13158 N N . SER A 1 11 ? 3.060 11.257 12.459 1.00 0.00 11 SER A N 17
ATOM 13159 C CA . SER A 1 11 ? 2.160 10.843 11.389 1.00 0.00 11 SER A CA 17
ATOM 13160 C C . SER A 1 11 ? 2.938 10.530 10.115 1.00 0.00 11 SER A C 17
ATOM 13161 O O . SER A 1 11 ? 3.274 11.428 9.342 1.00 0.00 11 SER A O 17
ATOM 13169 N N . THR A 1 12 ? 3.222 9.249 9.902 1.00 0.00 12 THR A N 17
ATOM 13170 C CA . THR A 1 12 ? 3.961 8.816 8.723 1.00 0.00 12 THR A CA 17
ATOM 13171 C C . THR A 1 12 ? 3.981 7.296 8.615 1.00 0.00 12 THR A C 17
ATOM 13172 O O . THR A 1 12 ? 4.299 6.599 9.579 1.00 0.00 12 THR A O 17
ATOM 13183 N N . VAL A 1 13 ? 3.641 6.786 7.435 1.00 0.00 13 VAL A N 17
ATOM 13184 C CA . VAL A 1 13 ? 3.622 5.347 7.200 1.00 0.00 13 VAL A CA 17
ATOM 13185 C C . VAL A 1 13 ? 4.573 4.962 6.073 1.00 0.00 13 VAL A C 17
ATOM 13186 O O . VAL A 1 13 ? 4.773 5.724 5.127 1.00 0.00 13 VAL A O 17
ATOM 13199 N N . VAL A 1 14 ? 5.159 3.773 6.180 1.00 0.00 14 VAL A N 17
ATOM 13200 C CA . VAL A 1 14 ? 6.088 3.285 5.168 1.00 0.00 14 VAL A CA 17
ATOM 13201 C C . VAL A 1 14 ? 5.607 1.967 4.570 1.00 0.00 14 VAL A C 17
ATOM 13202 O O . VAL A 1 14 ? 4.789 1.265 5.164 1.00 0.00 14 VAL A O 17
ATOM 13215 N N . CYS A 1 15 ? 6.122 1.637 3.391 1.00 0.00 15 CYS A N 17
ATOM 13216 C CA . CYS A 1 15 ? 5.746 0.403 2.711 1.00 0.00 15 CYS A CA 17
ATOM 13217 C C . CYS A 1 15 ? 5.642 -0.754 3.700 1.00 0.00 15 CYS A C 17
ATOM 13218 O O . CYS A 1 15 ? 6.603 -1.075 4.400 1.00 0.00 15 CYS A O 17
ATOM 13225 N N . VAL A 1 16 ? 4.469 -1.377 3.753 1.00 0.00 16 VAL A N 17
ATOM 13226 C CA . VAL A 1 16 ? 4.239 -2.498 4.655 1.00 0.00 16 VAL A CA 17
ATOM 13227 C C . VAL A 1 16 ? 4.908 -3.766 4.137 1.00 0.00 16 VAL A C 17
ATOM 13228 O O . VAL A 1 16 ? 4.660 -4.862 4.642 1.00 0.00 16 VAL A O 17
ATOM 13241 N N . ILE A 1 17 ? 5.758 -3.610 3.128 1.00 0.00 17 ILE A N 17
ATOM 13242 C CA . ILE A 1 17 ? 6.464 -4.743 2.542 1.00 0.00 17 ILE A CA 17
ATOM 13243 C C . ILE A 1 17 ? 7.972 -4.605 2.727 1.00 0.00 17 ILE A C 17
ATOM 13244 O O . ILE A 1 17 ? 8.624 -5.493 3.277 1.00 0.00 17 ILE A O 17
ATOM 13260 N N . CYS A 1 18 ? 8.519 -3.486 2.265 1.00 0.00 18 CYS A N 17
ATOM 13261 C CA . CYS A 1 18 ? 9.950 -3.230 2.380 1.00 0.00 18 CYS A CA 17
ATOM 13262 C C . CYS A 1 18 ? 10.222 -2.093 3.360 1.00 0.00 18 CYS A C 17
ATOM 13263 O O . CYS A 1 18 ? 11.356 -1.892 3.796 1.00 0.00 18 CYS A O 17
ATOM 13270 N N . LEU A 1 19 ? 9.174 -1.352 3.704 1.00 0.00 19 LEU A N 17
ATOM 13271 C CA . LEU A 1 19 ? 9.299 -0.235 4.633 1.00 0.00 19 LEU A CA 17
ATOM 13272 C C . LEU A 1 19 ? 10.174 0.868 4.046 1.00 0.00 19 LEU A C 17
ATOM 13273 O O . LEU A 1 19 ? 11.157 1.284 4.657 1.00 0.00 19 LEU A O 17
ATOM 13289 N N . GLU A 1 20 ? 9.809 1.336 2.856 1.00 0.00 20 GLU A N 17
ATOM 13290 C CA . GLU A 1 20 ? 10.561 2.391 2.188 1.00 0.00 20 GLU A CA 17
ATOM 13291 C C . GLU A 1 20 ? 9.625 3.474 1.657 1.00 0.00 20 GLU A C 17
ATOM 13292 O O . GLU A 1 20 ? 8.445 3.225 1.412 1.00 0.00 20 GLU A O 17
ATOM 13304 N N . LYS A 1 21 ? 10.161 4.677 1.484 1.00 0.00 21 LYS A N 17
ATOM 13305 C CA . LYS A 1 21 ? 9.377 5.800 0.982 1.00 0.00 21 LYS A CA 17
ATOM 13306 C C . LYS A 1 21 ? 8.371 5.335 -0.066 1.00 0.00 21 LYS A C 17
ATOM 13307 O O . LYS A 1 21 ? 8.699 5.157 -1.240 1.00 0.00 21 LYS A O 17
ATOM 13326 N N . PRO A 1 22 ? 7.116 5.135 0.363 1.00 0.00 22 PRO A N 17
ATOM 13327 C CA . PRO A 1 22 ? 6.037 4.690 -0.524 1.00 0.00 22 PRO A CA 17
ATOM 13328 C C . PRO A 1 22 ? 5.627 5.767 -1.522 1.00 0.00 22 PRO A C 17
ATOM 13329 O O . PRO A 1 22 ? 5.126 6.825 -1.140 1.00 0.00 22 PRO A O 17
ATOM 13340 N N . LYS A 1 23 ? 5.843 5.492 -2.804 1.00 0.00 23 LYS A N 17
ATOM 13341 C CA . LYS A 1 23 ? 5.494 6.436 -3.859 1.00 0.00 23 LYS A CA 17
ATOM 13342 C C . LYS A 1 23 ? 3.987 6.461 -4.091 1.00 0.00 23 LYS A C 17
ATOM 13343 O O . LYS A 1 23 ? 3.399 7.522 -4.302 1.00 0.00 23 LYS A O 17
ATOM 13362 N N . TYR A 1 24 ? 3.367 5.287 -4.049 1.00 0.00 24 TYR A N 17
ATOM 13363 C CA . TYR A 1 24 ? 1.928 5.175 -4.255 1.00 0.00 24 TYR A CA 17
ATOM 13364 C C . TYR A 1 24 ? 1.297 4.261 -3.209 1.00 0.00 24 TYR A C 17
ATOM 13365 O O . TYR A 1 24 ? 1.995 3.658 -2.394 1.00 0.00 24 TYR A O 17
ATOM 13383 N N . ARG A 1 25 ? -0.028 4.165 -3.239 1.00 0.00 25 ARG A N 17
ATOM 13384 C CA . ARG A 1 25 ? -0.755 3.326 -2.293 1.00 0.00 25 ARG A CA 17
ATOM 13385 C C . ARG A 1 25 ? -1.805 2.483 -3.010 1.00 0.00 25 ARG A C 17
ATOM 13386 O O . ARG A 1 25 ? -2.233 2.813 -4.116 1.00 0.00 25 ARG A O 17
ATOM 13407 N N . CYS A 1 26 ? -2.216 1.392 -2.373 1.00 0.00 26 CYS A N 17
ATOM 13408 C CA . CYS A 1 26 ? -3.215 0.500 -2.948 1.00 0.00 26 CYS A CA 17
ATOM 13409 C C . CYS A 1 26 ? -4.569 1.196 -3.055 1.00 0.00 26 CYS A C 17
ATOM 13410 O O . CYS A 1 26 ? -5.106 1.716 -2.077 1.00 0.00 26 CYS A O 17
ATOM 13417 N N . PRO A 1 27 ? -5.135 1.206 -4.271 1.00 0.00 27 PRO A N 17
ATOM 13418 C CA . PRO A 1 27 ? -6.433 1.834 -4.535 1.00 0.00 27 PRO A CA 17
ATOM 13419 C C . PRO A 1 27 ? -7.587 1.069 -3.897 1.00 0.00 27 PRO A C 17
ATOM 13420 O O . PRO A 1 27 ? -8.754 1.353 -4.162 1.00 0.00 27 PRO A O 17
ATOM 13431 N N . ALA A 1 28 ? -7.253 0.097 -3.054 1.00 0.00 28 ALA A N 17
ATOM 13432 C CA . ALA A 1 28 ? -8.262 -0.707 -2.376 1.00 0.00 28 ALA A CA 17
ATOM 13433 C C . ALA A 1 28 ? -8.243 -0.457 -0.872 1.00 0.00 28 ALA A C 17
ATOM 13434 O O . ALA A 1 28 ? -9.118 0.222 -0.334 1.00 0.00 28 ALA A O 17
ATOM 13441 N N . CYS A 1 29 ? -7.241 -1.012 -0.197 1.00 0.00 29 CYS A N 17
ATOM 13442 C CA . CYS A 1 29 ? -7.109 -0.851 1.245 1.00 0.00 29 CYS A CA 17
ATOM 13443 C C . CYS A 1 29 ? -6.381 0.447 1.583 1.00 0.00 29 CYS A C 17
ATOM 13444 O O . CYS A 1 29 ? -6.467 0.945 2.706 1.00 0.00 29 CYS A O 17
ATOM 13451 N N . ARG A 1 30 ? -5.664 0.989 0.604 1.00 0.00 30 ARG A N 17
ATOM 13452 C CA . ARG A 1 30 ? -4.920 2.228 0.797 1.00 0.00 30 ARG A CA 17
ATOM 13453 C C . ARG A 1 30 ? -3.672 1.986 1.641 1.00 0.00 30 ARG A C 17
ATOM 13454 O O . ARG A 1 30 ? -3.468 2.635 2.667 1.00 0.00 30 ARG A O 17
ATOM 13475 N N . VAL A 1 31 ? -2.839 1.048 1.201 1.00 0.00 31 VAL A N 17
ATOM 13476 C CA . VAL A 1 31 ? -1.610 0.721 1.915 1.00 0.00 31 VAL A CA 17
ATOM 13477 C C . VAL A 1 31 ? -0.390 1.287 1.196 1.00 0.00 31 VAL A C 17
ATOM 13478 O O . VAL A 1 31 ? -0.378 1.450 -0.024 1.00 0.00 31 VAL A O 17
ATOM 13491 N N . PRO A 1 32 ? 0.663 1.593 1.969 1.00 0.00 32 PRO A N 17
ATOM 13492 C CA . PRO A 1 32 ? 1.909 2.144 1.427 1.00 0.00 32 PRO A CA 17
ATOM 13493 C C . PRO A 1 32 ? 2.685 1.122 0.605 1.00 0.00 32 PRO A C 17
ATOM 13494 O O . PRO A 1 32 ? 3.001 0.033 1.087 1.00 0.00 32 PRO A O 17
ATOM 13505 N N . TYR A 1 33 ? 2.991 1.478 -0.638 1.00 0.00 33 TYR A N 17
ATOM 13506 C CA . TYR A 1 33 ? 3.730 0.590 -1.528 1.00 0.00 33 TYR A CA 17
ATOM 13507 C C . TYR A 1 33 ? 4.595 1.388 -2.498 1.00 0.00 33 TYR A C 17
ATOM 13508 O O . TYR A 1 33 ? 4.105 2.269 -3.206 1.00 0.00 33 TYR A O 17
ATOM 13526 N N . CYS A 1 34 ? 5.885 1.074 -2.526 1.00 0.00 34 CYS A N 17
ATOM 13527 C CA . CYS A 1 34 ? 6.821 1.759 -3.409 1.00 0.00 34 CYS A CA 17
ATOM 13528 C C . CYS A 1 34 ? 6.485 1.491 -4.873 1.00 0.00 34 CYS A C 17
ATOM 13529 O O . CYS A 1 34 ? 6.006 2.376 -5.583 1.00 0.00 34 CYS A O 17
ATOM 13536 N N . SER A 1 35 ? 6.738 0.264 -5.318 1.00 0.00 35 SER A N 17
ATOM 13537 C CA . SER A 1 35 ? 6.466 -0.120 -6.697 1.00 0.00 35 SER A CA 17
ATOM 13538 C C . SER A 1 35 ? 5.420 -1.230 -6.756 1.00 0.00 35 SER A C 17
ATOM 13539 O O . SER A 1 35 ? 4.927 -1.689 -5.725 1.00 0.00 35 SER A O 17
ATOM 13547 N N . VAL A 1 36 ? 5.087 -1.657 -7.970 1.00 0.00 36 VAL A N 17
ATOM 13548 C CA . VAL A 1 36 ? 4.101 -2.714 -8.164 1.00 0.00 36 VAL A CA 17
ATOM 13549 C C . VAL A 1 36 ? 4.569 -4.023 -7.540 1.00 0.00 36 VAL A C 17
ATOM 13550 O O . VAL A 1 36 ? 3.760 -4.822 -7.067 1.00 0.00 36 VAL A O 17
ATOM 13563 N N . VAL A 1 37 ? 5.881 -4.238 -7.540 1.00 0.00 37 VAL A N 17
ATOM 13564 C CA . VAL A 1 37 ? 6.457 -5.450 -6.972 1.00 0.00 37 VAL A CA 17
ATOM 13565 C C . VAL A 1 37 ? 5.920 -5.709 -5.569 1.00 0.00 37 VAL A C 17
ATOM 13566 O O . VAL A 1 37 ? 5.390 -6.783 -5.283 1.00 0.00 37 VAL A O 17
ATOM 13579 N N . CYS A 1 38 ? 6.059 -4.717 -4.695 1.00 0.00 38 CYS A N 17
ATOM 13580 C CA . CYS A 1 38 ? 5.588 -4.836 -3.321 1.00 0.00 38 CYS A CA 17
ATOM 13581 C C . CYS A 1 38 ? 4.069 -4.969 -3.276 1.00 0.00 38 CYS A C 17
ATOM 13582 O O . CYS A 1 38 ? 3.520 -5.652 -2.411 1.00 0.00 38 CYS A O 17
ATOM 13589 N N . PHE A 1 39 ? 3.395 -4.313 -4.215 1.00 0.00 39 PHE A N 17
ATOM 13590 C CA . PHE A 1 39 ? 1.939 -4.357 -4.283 1.00 0.00 39 PHE A CA 17
ATOM 13591 C C . PHE A 1 39 ? 1.456 -5.739 -4.712 1.00 0.00 39 PHE A C 17
ATOM 13592 O O . PHE A 1 39 ? 0.391 -6.194 -4.294 1.00 0.00 39 PHE A O 17
ATOM 13609 N N . ARG A 1 40 ? 2.248 -6.403 -5.548 1.00 0.00 40 ARG A N 17
ATOM 13610 C CA . ARG A 1 40 ? 1.901 -7.732 -6.036 1.00 0.00 40 ARG A CA 17
ATOM 13611 C C . ARG A 1 40 ? 1.694 -8.700 -4.874 1.00 0.00 40 ARG A C 17
ATOM 13612 O O . ARG A 1 40 ? 0.592 -9.209 -4.664 1.00 0.00 40 ARG A O 17
ATOM 13633 N N . LYS A 1 41 ? 2.760 -8.951 -4.122 1.00 0.00 41 LYS A N 17
ATOM 13634 C CA . LYS A 1 41 ? 2.697 -9.856 -2.981 1.00 0.00 41 LYS A CA 17
ATOM 13635 C C . LYS A 1 41 ? 1.517 -9.513 -2.078 1.00 0.00 41 LYS A C 17
ATOM 13636 O O . LYS A 1 41 ? 0.912 -10.394 -1.467 1.00 0.00 41 LYS A O 17
ATOM 13655 N N . HIS A 1 42 ? 1.193 -8.226 -2.000 1.00 0.00 42 HIS A N 17
ATOM 13656 C CA . HIS A 1 42 ? 0.083 -7.766 -1.173 1.00 0.00 42 HIS A CA 17
ATOM 13657 C C . HIS A 1 42 ? -1.255 -8.175 -1.782 1.00 0.00 42 HIS A C 17
ATOM 13658 O O . HIS A 1 42 ? -2.015 -8.937 -1.184 1.00 0.00 42 HIS A O 17
ATOM 13672 N N . LYS A 1 43 ? -1.537 -7.664 -2.976 1.00 0.00 43 LYS A N 17
ATOM 13673 C CA . LYS A 1 43 ? -2.782 -7.975 -3.668 1.00 0.00 43 LYS A CA 17
ATOM 13674 C C . LYS A 1 43 ? -3.199 -9.420 -3.413 1.00 0.00 43 LYS A C 17
ATOM 13675 O O . LYS A 1 43 ? -4.376 -9.708 -3.201 1.00 0.00 43 LYS A O 17
ATOM 13694 N N . GLU A 1 44 ? -2.225 -10.325 -3.433 1.00 0.00 44 GLU A N 17
ATOM 13695 C CA . GLU A 1 44 ? -2.492 -11.740 -3.204 1.00 0.00 44 GLU A CA 17
ATOM 13696 C C . GLU A 1 44 ? -3.540 -11.925 -2.110 1.00 0.00 44 GLU A C 17
ATOM 13697 O O . GLU A 1 44 ? -4.486 -12.696 -2.267 1.00 0.00 44 GLU A O 17
ATOM 13709 N N . GLN A 1 45 ? -3.361 -11.213 -1.002 1.00 0.00 45 GLN A N 17
ATOM 13710 C CA . GLN A 1 45 ? -4.290 -11.300 0.119 1.00 0.00 45 GLN A CA 17
ATOM 13711 C C . GLN A 1 45 ? -4.830 -9.922 0.486 1.00 0.00 45 GLN A C 17
ATOM 13712 O O . GLN A 1 45 ? -5.202 -9.675 1.634 1.00 0.00 45 GLN A O 17
ATOM 13726 N N . CYS A 1 46 ? -4.870 -9.026 -0.495 1.00 0.00 46 CYS A N 17
ATOM 13727 C CA . CYS A 1 46 ? -5.364 -7.672 -0.276 1.00 0.00 46 CYS A CA 17
ATOM 13728 C C . CYS A 1 46 ? -6.832 -7.689 0.139 1.00 0.00 46 CYS A C 17
ATOM 13729 O O . CYS A 1 46 ? -7.711 -8.000 -0.663 1.00 0.00 46 CYS A O 17
ATOM 13736 N N . ASN A 1 47 ? -7.089 -7.352 1.399 1.00 0.00 47 ASN A N 17
ATOM 13737 C CA . ASN A 1 47 ? -8.451 -7.329 1.921 1.00 0.00 47 ASN A CA 17
ATOM 13738 C C . ASN A 1 47 ? -8.836 -5.923 2.373 1.00 0.00 47 ASN A C 17
ATOM 13739 O O . ASN A 1 47 ? -8.439 -5.457 3.442 1.00 0.00 47 ASN A O 17
ATOM 13750 N N . PRO A 1 48 ? -9.628 -5.231 1.542 1.00 0.00 48 PRO A N 17
ATOM 13751 C CA . PRO A 1 48 ? -10.085 -3.869 1.835 1.00 0.00 48 PRO A CA 17
ATOM 13752 C C . PRO A 1 48 ? -11.089 -3.829 2.982 1.00 0.00 48 PRO A C 17
ATOM 13753 O O . PRO A 1 48 ? -11.802 -2.842 3.160 1.00 0.00 48 PRO A O 17
ATOM 13764 N N . GLU A 1 49 ? -11.138 -4.908 3.757 1.00 0.00 49 GLU A N 17
ATOM 13765 C CA . GLU A 1 49 ? -12.056 -4.994 4.887 1.00 0.00 49 GLU A CA 17
ATOM 13766 C C . GLU A 1 49 ? -11.725 -3.939 5.939 1.00 0.00 49 GLU A C 17
ATOM 13767 O O . GLU A 1 49 ? -10.630 -3.930 6.503 1.00 0.00 49 GLU A O 17
ATOM 13779 N N . THR A 1 50 ? -12.679 -3.050 6.198 1.00 0.00 50 THR A N 17
ATOM 13780 C CA . THR A 1 50 ? -12.489 -1.990 7.179 1.00 0.00 50 THR A CA 17
ATOM 13781 C C . THR A 1 50 ? -13.729 -1.817 8.048 1.00 0.00 50 THR A C 17
ATOM 13782 O O . THR A 1 50 ? -14.745 -2.480 7.837 1.00 0.00 50 THR A O 17
ATOM 13793 N N . SER A 1 51 ? -13.641 -0.921 9.026 1.00 0.00 51 SER A N 17
ATOM 13794 C CA . SER A 1 51 ? -14.756 -0.663 9.930 1.00 0.00 51 SER A CA 17
ATOM 13795 C C . SER A 1 51 ? -16.006 -0.265 9.151 1.00 0.00 51 SER A C 17
ATOM 13796 O O . SER A 1 51 ? -17.065 -0.874 9.300 1.00 0.00 51 SER A O 17
ATOM 13804 N N . GLY A 1 52 ? -15.874 0.763 8.317 1.00 0.00 52 GLY A N 17
ATOM 13805 C CA . GLY A 1 52 ? -16.999 1.226 7.526 1.00 0.00 52 GLY A CA 17
ATOM 13806 C C . GLY A 1 52 ? -17.661 0.106 6.748 1.00 0.00 52 GLY A C 17
ATOM 13807 O O . GLY A 1 52 ? -17.157 -1.015 6.683 1.00 0.00 52 GLY A O 17
ATOM 13811 N N . PRO A 1 53 ? -18.819 0.406 6.141 1.00 0.00 53 PRO A N 17
ATOM 13812 C CA . PRO A 1 53 ? -19.576 -0.572 5.354 1.00 0.00 53 PRO A CA 17
ATOM 13813 C C . PRO A 1 53 ? -18.873 -0.935 4.050 1.00 0.00 53 PRO A C 17
ATOM 13814 O O . PRO A 1 53 ? -17.969 -0.229 3.603 1.00 0.00 53 PRO A O 17
ATOM 13825 N N . SER A 1 54 ? -19.295 -2.040 3.444 1.00 0.00 54 SER A N 17
ATOM 13826 C CA . SER A 1 54 ? -18.704 -2.499 2.192 1.00 0.00 54 SER A CA 17
ATOM 13827 C C . SER A 1 54 ? -19.623 -3.492 1.489 1.00 0.00 54 SER A C 17
ATOM 13828 O O . SER A 1 54 ? -20.668 -3.870 2.018 1.00 0.00 54 SER A O 17
ATOM 13836 N N . SER A 1 55 ? -19.227 -3.910 0.291 1.00 0.00 55 SER A N 17
ATOM 13837 C CA . SER A 1 55 ? -20.016 -4.856 -0.488 1.00 0.00 55 SER A CA 17
ATOM 13838 C C . SER A 1 55 ? -19.376 -6.241 -0.472 1.00 0.00 55 SER A C 17
ATOM 13839 O O . SER A 1 55 ? -18.153 -6.372 -0.443 1.00 0.00 55 SER A O 17
ATOM 13847 N N . GLY A 1 56 ? -20.213 -7.274 -0.489 1.00 0.00 56 GLY A N 17
ATOM 13848 C CA . GLY A 1 56 ? -19.712 -8.636 -0.475 1.00 0.00 56 GLY A CA 17
ATOM 13849 C C . GLY A 1 56 ? -20.789 -9.646 -0.135 1.00 0.00 56 GLY A C 17
ATOM 13850 O O . GLY A 1 56 ? -21.208 -9.709 1.020 1.00 0.00 56 GLY A O 17
ATOM 13856 N N . GLY A 1 1 ? 17.992 34.688 31.304 1.00 0.00 1 GLY A N 18
ATOM 13857 C CA . GLY A 1 1 ? 18.643 33.395 31.401 1.00 0.00 1 GLY A CA 18
ATOM 13858 C C . GLY A 1 1 ? 17.653 32.257 31.549 1.00 0.00 1 GLY A C 18
ATOM 13859 O O . GLY A 1 1 ? 17.797 31.411 32.432 1.00 0.00 1 GLY A O 18
ATOM 13863 N N . SER A 1 2 ? 16.644 32.237 30.684 1.00 0.00 2 SER A N 18
ATOM 13864 C CA . SER A 1 2 ? 15.622 31.197 30.727 1.00 0.00 2 SER A CA 18
ATOM 13865 C C . SER A 1 2 ? 15.822 30.193 29.596 1.00 0.00 2 SER A C 18
ATOM 13866 O O . SER A 1 2 ? 16.477 30.488 28.596 1.00 0.00 2 SER A O 18
ATOM 13874 N N . SER A 1 3 ? 15.252 29.003 29.762 1.00 0.00 3 SER A N 18
ATOM 13875 C CA . SER A 1 3 ? 15.370 27.952 28.758 1.00 0.00 3 SER A CA 18
ATOM 13876 C C . SER A 1 3 ? 14.009 27.330 28.460 1.00 0.00 3 SER A C 18
ATOM 13877 O O . SER A 1 3 ? 13.020 27.621 29.132 1.00 0.00 3 SER A O 18
ATOM 13885 N N . GLY A 1 4 ? 13.967 26.471 27.446 1.00 0.00 4 GLY A N 18
ATOM 13886 C CA . GLY A 1 4 ? 12.724 25.820 27.076 1.00 0.00 4 GLY A CA 18
ATOM 13887 C C . GLY A 1 4 ? 12.918 24.361 26.715 1.00 0.00 4 GLY A C 18
ATOM 13888 O O . GLY A 1 4 ? 14.043 23.863 26.698 1.00 0.00 4 GLY A O 18
ATOM 13892 N N . SER A 1 5 ? 11.818 23.673 26.427 1.00 0.00 5 SER A N 18
ATOM 13893 C CA . SER A 1 5 ? 11.871 22.260 26.070 1.00 0.00 5 SER A CA 18
ATOM 13894 C C . SER A 1 5 ? 11.556 22.061 24.591 1.00 0.00 5 SER A C 18
ATOM 13895 O O . SER A 1 5 ? 11.061 22.969 23.923 1.00 0.00 5 SER A O 18
ATOM 13903 N N . SER A 1 6 ? 11.846 20.866 24.085 1.00 0.00 6 SER A N 18
ATOM 13904 C CA . SER A 1 6 ? 11.597 20.548 22.684 1.00 0.00 6 SER A CA 18
ATOM 13905 C C . SER A 1 6 ? 11.106 19.112 22.532 1.00 0.00 6 SER A C 18
ATOM 13906 O O . SER A 1 6 ? 11.402 18.252 23.361 1.00 0.00 6 SER A O 18
ATOM 13914 N N . GLY A 1 7 ? 10.352 18.860 21.466 1.00 0.00 7 GLY A N 18
ATOM 13915 C CA . GLY A 1 7 ? 9.831 17.528 21.224 1.00 0.00 7 GLY A CA 18
ATOM 13916 C C . GLY A 1 7 ? 9.213 17.388 19.847 1.00 0.00 7 GLY A C 18
ATOM 13917 O O . GLY A 1 7 ? 8.129 16.822 19.699 1.00 0.00 7 GLY A O 18
ATOM 13921 N N . LEU A 1 8 ? 9.902 17.907 18.836 1.00 0.00 8 LEU A N 18
ATOM 13922 C CA . LEU A 1 8 ? 9.413 17.839 17.463 1.00 0.00 8 LEU A CA 18
ATOM 13923 C C . LEU A 1 8 ? 9.452 16.406 16.941 1.00 0.00 8 LEU A C 18
ATOM 13924 O O . LEU A 1 8 ? 10.513 15.784 16.882 1.00 0.00 8 LEU A O 18
ATOM 13940 N N . LYS A 1 9 ? 8.289 15.888 16.562 1.00 0.00 9 LYS A N 18
ATOM 13941 C CA . LYS A 1 9 ? 8.189 14.530 16.041 1.00 0.00 9 LYS A CA 18
ATOM 13942 C C . LYS A 1 9 ? 7.450 14.512 14.708 1.00 0.00 9 LYS A C 18
ATOM 13943 O O . LYS A 1 9 ? 6.925 15.534 14.264 1.00 0.00 9 LYS A O 18
ATOM 13962 N N . CYS A 1 10 ? 7.411 13.345 14.074 1.00 0.00 10 CYS A N 18
ATOM 13963 C CA . CYS A 1 10 ? 6.734 13.194 12.791 1.00 0.00 10 CYS A CA 18
ATOM 13964 C C . CYS A 1 10 ? 6.025 11.847 12.705 1.00 0.00 10 CYS A C 18
ATOM 13965 O O . CYS A 1 10 ? 6.567 10.821 13.116 1.00 0.00 10 CYS A O 18
ATOM 13973 N N . SER A 1 11 ? 4.808 11.857 12.170 1.00 0.00 11 SER A N 18
ATOM 13974 C CA . SER A 1 11 ? 4.021 10.637 12.036 1.00 0.00 11 SER A CA 18
ATOM 13975 C C . SER A 1 11 ? 3.768 10.312 10.567 1.00 0.00 11 SER A C 18
ATOM 13976 O O . SER A 1 11 ? 2.985 10.985 9.895 1.00 0.00 11 SER A O 18
ATOM 13984 N N . THR A 1 12 ? 4.438 9.275 10.073 1.00 0.00 12 THR A N 18
ATOM 13985 C CA . THR A 1 12 ? 4.288 8.861 8.684 1.00 0.00 12 THR A CA 18
ATOM 13986 C C . THR A 1 12 ? 4.477 7.355 8.536 1.00 0.00 12 THR A C 18
ATOM 13987 O O . THR A 1 12 ? 5.372 6.769 9.144 1.00 0.00 12 THR A O 18
ATOM 13998 N N . VAL A 1 13 ? 3.628 6.734 7.723 1.00 0.00 13 VAL A N 18
ATOM 13999 C CA . VAL A 1 13 ? 3.702 5.296 7.494 1.00 0.00 13 VAL A CA 18
ATOM 14000 C C . VAL A 1 13 ? 4.663 4.970 6.356 1.00 0.00 13 VAL A C 18
ATOM 14001 O O . VAL A 1 13 ? 5.042 5.846 5.578 1.00 0.00 13 VAL A O 18
ATOM 14014 N N . VAL A 1 14 ? 5.054 3.703 6.264 1.00 0.00 14 VAL A N 18
ATOM 14015 C CA . VAL A 1 14 ? 5.970 3.260 5.219 1.00 0.00 14 VAL A CA 18
ATOM 14016 C C . VAL A 1 14 ? 5.511 1.941 4.609 1.00 0.00 14 VAL A C 18
ATOM 14017 O O . VAL A 1 14 ? 4.685 1.232 5.184 1.00 0.00 14 VAL A O 18
ATOM 14030 N N . CYS A 1 15 ? 6.052 1.616 3.439 1.00 0.00 15 CYS A N 18
ATOM 14031 C CA . CYS A 1 15 ? 5.699 0.382 2.749 1.00 0.00 15 CYS A CA 18
ATOM 14032 C C . CYS A 1 15 ? 5.590 -0.780 3.733 1.00 0.00 15 CYS A C 18
ATOM 14033 O O . CYS A 1 15 ? 6.536 -1.083 4.459 1.00 0.00 15 CYS A O 18
ATOM 14040 N N . VAL A 1 16 ? 4.428 -1.426 3.751 1.00 0.00 16 VAL A N 18
ATOM 14041 C CA . VAL A 1 16 ? 4.195 -2.555 4.644 1.00 0.00 16 VAL A CA 18
ATOM 14042 C C . VAL A 1 16 ? 4.884 -3.814 4.129 1.00 0.00 16 VAL A C 18
ATOM 14043 O O . VAL A 1 16 ? 4.626 -4.916 4.614 1.00 0.00 16 VAL A O 18
ATOM 14056 N N . ILE A 1 17 ? 5.760 -3.642 3.145 1.00 0.00 17 ILE A N 18
ATOM 14057 C CA . ILE A 1 17 ? 6.487 -4.765 2.566 1.00 0.00 17 ILE A CA 18
ATOM 14058 C C . ILE A 1 17 ? 7.991 -4.603 2.758 1.00 0.00 17 ILE A C 18
ATOM 14059 O O . ILE A 1 17 ? 8.659 -5.488 3.294 1.00 0.00 17 ILE A O 18
ATOM 14075 N N . CYS A 1 18 ? 8.520 -3.466 2.318 1.00 0.00 18 CYS A N 18
ATOM 14076 C CA . CYS A 1 18 ? 9.945 -3.186 2.442 1.00 0.00 18 CYS A CA 18
ATOM 14077 C C . CYS A 1 18 ? 10.192 -2.045 3.424 1.00 0.00 18 CYS A C 18
ATOM 14078 O O . CYS A 1 18 ? 11.324 -1.811 3.850 1.00 0.00 18 CYS A O 18
ATOM 14085 N N . LEU A 1 19 ? 9.125 -1.338 3.781 1.00 0.00 19 LEU A N 18
ATOM 14086 C CA . LEU A 1 19 ? 9.225 -0.221 4.715 1.00 0.00 19 LEU A CA 18
ATOM 14087 C C . LEU A 1 19 ? 10.101 0.889 4.143 1.00 0.00 19 LEU A C 18
ATOM 14088 O O . LEU A 1 19 ? 11.070 1.313 4.771 1.00 0.00 19 LEU A O 18
ATOM 14104 N N . GLU A 1 20 ? 9.750 1.357 2.949 1.00 0.00 20 GLU A N 18
ATOM 14105 C CA . GLU A 1 20 ? 10.504 2.420 2.294 1.00 0.00 20 GLU A CA 18
ATOM 14106 C C . GLU A 1 20 ? 9.569 3.506 1.770 1.00 0.00 20 GLU A C 18
ATOM 14107 O O . GLU A 1 20 ? 8.377 3.272 1.568 1.00 0.00 20 GLU A O 18
ATOM 14119 N N . LYS A 1 21 ? 10.119 4.696 1.551 1.00 0.00 21 LYS A N 18
ATOM 14120 C CA . LYS A 1 21 ? 9.337 5.820 1.049 1.00 0.00 21 LYS A CA 18
ATOM 14121 C C . LYS A 1 21 ? 8.335 5.358 -0.005 1.00 0.00 21 LYS A C 18
ATOM 14122 O O . LYS A 1 21 ? 8.675 5.152 -1.170 1.00 0.00 21 LYS A O 18
ATOM 14141 N N . PRO A 1 22 ? 7.071 5.193 0.411 1.00 0.00 22 PRO A N 18
ATOM 14142 C CA . PRO A 1 22 ? 5.994 4.757 -0.483 1.00 0.00 22 PRO A CA 18
ATOM 14143 C C . PRO A 1 22 ? 5.622 5.824 -1.506 1.00 0.00 22 PRO A C 18
ATOM 14144 O O . PRO A 1 22 ? 5.086 6.875 -1.155 1.00 0.00 22 PRO A O 18
ATOM 14155 N N . LYS A 1 23 ? 5.908 5.547 -2.774 1.00 0.00 23 LYS A N 18
ATOM 14156 C CA . LYS A 1 23 ? 5.602 6.483 -3.850 1.00 0.00 23 LYS A CA 18
ATOM 14157 C C . LYS A 1 23 ? 4.102 6.523 -4.125 1.00 0.00 23 LYS A C 18
ATOM 14158 O O . LYS A 1 23 ? 3.542 7.582 -4.409 1.00 0.00 23 LYS A O 18
ATOM 14177 N N . TYR A 1 24 ? 3.458 5.365 -4.037 1.00 0.00 24 TYR A N 18
ATOM 14178 C CA . TYR A 1 24 ? 2.023 5.269 -4.278 1.00 0.00 24 TYR A CA 18
ATOM 14179 C C . TYR A 1 24 ? 1.360 4.348 -3.257 1.00 0.00 24 TYR A C 18
ATOM 14180 O O . TYR A 1 24 ? 2.034 3.724 -2.437 1.00 0.00 24 TYR A O 18
ATOM 14198 N N . ARG A 1 25 ? 0.035 4.268 -3.315 1.00 0.00 25 ARG A N 18
ATOM 14199 C CA . ARG A 1 25 ? -0.721 3.425 -2.397 1.00 0.00 25 ARG A CA 18
ATOM 14200 C C . ARG A 1 25 ? -1.724 2.559 -3.154 1.00 0.00 25 ARG A C 18
ATOM 14201 O O . ARG A 1 25 ? -2.041 2.827 -4.314 1.00 0.00 25 ARG A O 18
ATOM 14222 N N . CYS A 1 26 ? -2.219 1.520 -2.491 1.00 0.00 26 CYS A N 18
ATOM 14223 C CA . CYS A 1 26 ? -3.186 0.614 -3.100 1.00 0.00 26 CYS A CA 18
ATOM 14224 C C . CYS A 1 26 ? -4.536 1.300 -3.282 1.00 0.00 26 CYS A C 18
ATOM 14225 O O . CYS A 1 26 ? -5.137 1.804 -2.332 1.00 0.00 26 CYS A O 18
ATOM 14232 N N . PRO A 1 27 ? -5.026 1.322 -4.530 1.00 0.00 27 PRO A N 18
ATOM 14233 C CA . PRO A 1 27 ? -6.311 1.942 -4.865 1.00 0.00 27 PRO A CA 18
ATOM 14234 C C . PRO A 1 27 ? -7.496 1.160 -4.309 1.00 0.00 27 PRO A C 18
ATOM 14235 O O . PRO A 1 27 ? -8.647 1.436 -4.646 1.00 0.00 27 PRO A O 18
ATOM 14246 N N . ALA A 1 28 ? -7.206 0.184 -3.455 1.00 0.00 28 ALA A N 18
ATOM 14247 C CA . ALA A 1 28 ? -8.248 -0.636 -2.849 1.00 0.00 28 ALA A CA 18
ATOM 14248 C C . ALA A 1 28 ? -8.283 -0.450 -1.336 1.00 0.00 28 ALA A C 18
ATOM 14249 O O . ALA A 1 28 ? -9.252 0.076 -0.787 1.00 0.00 28 ALA A O 18
ATOM 14256 N N . CYS A 1 29 ? -7.221 -0.885 -0.666 1.00 0.00 29 CYS A N 18
ATOM 14257 C CA . CYS A 1 29 ? -7.130 -0.767 0.784 1.00 0.00 29 CYS A CA 18
ATOM 14258 C C . CYS A 1 29 ? -6.402 0.513 1.182 1.00 0.00 29 CYS A C 18
ATOM 14259 O O . CYS A 1 29 ? -6.474 0.949 2.331 1.00 0.00 29 CYS A O 18
ATOM 14266 N N . ARG A 1 30 ? -5.700 1.110 0.224 1.00 0.00 30 ARG A N 18
ATOM 14267 C CA . ARG A 1 30 ? -4.958 2.339 0.474 1.00 0.00 30 ARG A CA 18
ATOM 14268 C C . ARG A 1 30 ? -3.761 2.076 1.383 1.00 0.00 30 ARG A C 18
ATOM 14269 O O . ARG A 1 30 ? -3.609 2.711 2.427 1.00 0.00 30 ARG A O 18
ATOM 14290 N N . VAL A 1 31 ? -2.913 1.135 0.979 1.00 0.00 31 VAL A N 18
ATOM 14291 C CA . VAL A 1 31 ? -1.729 0.788 1.756 1.00 0.00 31 VAL A CA 18
ATOM 14292 C C . VAL A 1 31 ? -0.464 1.333 1.103 1.00 0.00 31 VAL A C 18
ATOM 14293 O O . VAL A 1 31 ? -0.403 1.547 -0.108 1.00 0.00 31 VAL A O 18
ATOM 14306 N N . PRO A 1 32 ? 0.573 1.563 1.923 1.00 0.00 32 PRO A N 18
ATOM 14307 C CA . PRO A 1 32 ? 1.858 2.084 1.447 1.00 0.00 32 PRO A CA 18
ATOM 14308 C C . PRO A 1 32 ? 2.621 1.067 0.606 1.00 0.00 32 PRO A C 18
ATOM 14309 O O . PRO A 1 32 ? 2.870 -0.055 1.048 1.00 0.00 32 PRO A O 18
ATOM 14320 N N . TYR A 1 33 ? 2.990 1.465 -0.606 1.00 0.00 33 TYR A N 18
ATOM 14321 C CA . TYR A 1 33 ? 3.724 0.587 -1.509 1.00 0.00 33 TYR A CA 18
ATOM 14322 C C . TYR A 1 33 ? 4.585 1.395 -2.475 1.00 0.00 33 TYR A C 18
ATOM 14323 O O . TYR A 1 33 ? 4.086 2.263 -3.192 1.00 0.00 33 TYR A O 18
ATOM 14341 N N . CYS A 1 34 ? 5.881 1.102 -2.489 1.00 0.00 34 CYS A N 18
ATOM 14342 C CA . CYS A 1 34 ? 6.814 1.800 -3.366 1.00 0.00 34 CYS A CA 18
ATOM 14343 C C . CYS A 1 34 ? 6.497 1.517 -4.832 1.00 0.00 34 CYS A C 18
ATOM 14344 O O . CYS A 1 34 ? 6.040 2.398 -5.560 1.00 0.00 34 CYS A O 18
ATOM 14351 N N . SER A 1 35 ? 6.742 0.282 -5.257 1.00 0.00 35 SER A N 18
ATOM 14352 C CA . SER A 1 35 ? 6.487 -0.117 -6.636 1.00 0.00 35 SER A CA 18
ATOM 14353 C C . SER A 1 35 ? 5.428 -1.214 -6.697 1.00 0.00 35 SER A C 18
ATOM 14354 O O . SER A 1 35 ? 4.996 -1.733 -5.669 1.00 0.00 35 SER A O 18
ATOM 14362 N N . VAL A 1 36 ? 5.015 -1.561 -7.912 1.00 0.00 36 VAL A N 18
ATOM 14363 C CA . VAL A 1 36 ? 4.008 -2.597 -8.109 1.00 0.00 36 VAL A CA 18
ATOM 14364 C C . VAL A 1 36 ? 4.407 -3.892 -7.411 1.00 0.00 36 VAL A C 18
ATOM 14365 O O . VAL A 1 36 ? 3.577 -4.558 -6.793 1.00 0.00 36 VAL A O 18
ATOM 14378 N N . VAL A 1 37 ? 5.685 -4.244 -7.514 1.00 0.00 37 VAL A N 18
ATOM 14379 C CA . VAL A 1 37 ? 6.196 -5.459 -6.891 1.00 0.00 37 VAL A CA 18
ATOM 14380 C C . VAL A 1 37 ? 5.626 -5.639 -5.488 1.00 0.00 37 VAL A C 18
ATOM 14381 O O . VAL A 1 37 ? 4.822 -6.538 -5.244 1.00 0.00 37 VAL A O 18
ATOM 14394 N N . CYS A 1 38 ? 6.048 -4.777 -4.569 1.00 0.00 38 CYS A N 18
ATOM 14395 C CA . CYS A 1 38 ? 5.581 -4.839 -3.190 1.00 0.00 38 CYS A CA 18
ATOM 14396 C C . CYS A 1 38 ? 4.060 -4.956 -3.135 1.00 0.00 38 CYS A C 18
ATOM 14397 O O . CYS A 1 38 ? 3.506 -5.572 -2.225 1.00 0.00 38 CYS A O 18
ATOM 14404 N N . PHE A 1 39 ? 3.391 -4.360 -4.117 1.00 0.00 39 PHE A N 18
ATOM 14405 C CA . PHE A 1 39 ? 1.935 -4.396 -4.181 1.00 0.00 39 PHE A CA 18
ATOM 14406 C C . PHE A 1 39 ? 1.446 -5.748 -4.693 1.00 0.00 39 PHE A C 18
ATOM 14407 O O . PHE A 1 39 ? 0.339 -6.180 -4.375 1.00 0.00 39 PHE A O 18
ATOM 14424 N N . ARG A 1 40 ? 2.281 -6.409 -5.488 1.00 0.00 40 ARG A N 18
ATOM 14425 C CA . ARG A 1 40 ? 1.934 -7.711 -6.046 1.00 0.00 40 ARG A CA 18
ATOM 14426 C C . ARG A 1 40 ? 1.698 -8.732 -4.937 1.00 0.00 40 ARG A C 18
ATOM 14427 O O . ARG A 1 40 ? 0.593 -9.253 -4.781 1.00 0.00 40 ARG A O 18
ATOM 14448 N N . LYS A 1 41 ? 2.744 -9.015 -4.168 1.00 0.00 41 LYS A N 18
ATOM 14449 C CA . LYS A 1 41 ? 2.652 -9.973 -3.072 1.00 0.00 41 LYS A CA 18
ATOM 14450 C C . LYS A 1 41 ? 1.457 -9.663 -2.177 1.00 0.00 41 LYS A C 18
ATOM 14451 O O . LYS A 1 41 ? 0.793 -10.570 -1.675 1.00 0.00 41 LYS A O 18
ATOM 14470 N N . HIS A 1 42 ? 1.187 -8.376 -1.982 1.00 0.00 42 HIS A N 18
ATOM 14471 C CA . HIS A 1 42 ? 0.069 -7.947 -1.149 1.00 0.00 42 HIS A CA 18
ATOM 14472 C C . HIS A 1 42 ? -1.262 -8.220 -1.843 1.00 0.00 42 HIS A C 18
ATOM 14473 O O . HIS A 1 42 ? -2.209 -8.705 -1.223 1.00 0.00 42 HIS A O 18
ATOM 14487 N N . LYS A 1 43 ? -1.327 -7.905 -3.132 1.00 0.00 43 LYS A N 18
ATOM 14488 C CA . LYS A 1 43 ? -2.542 -8.116 -3.911 1.00 0.00 43 LYS A CA 18
ATOM 14489 C C . LYS A 1 43 ? -3.158 -9.476 -3.599 1.00 0.00 43 LYS A C 18
ATOM 14490 O O . LYS A 1 43 ? -4.368 -9.589 -3.404 1.00 0.00 43 LYS A O 18
ATOM 14509 N N . GLU A 1 44 ? -2.318 -10.505 -3.552 1.00 0.00 44 GLU A N 18
ATOM 14510 C CA . GLU A 1 44 ? -2.782 -11.857 -3.262 1.00 0.00 44 GLU A CA 18
ATOM 14511 C C . GLU A 1 44 ? -3.600 -11.887 -1.974 1.00 0.00 44 GLU A C 18
ATOM 14512 O O . GLU A 1 44 ? -4.566 -12.641 -1.859 1.00 0.00 44 GLU A O 18
ATOM 14524 N N . GLN A 1 45 ? -3.204 -11.063 -1.010 1.00 0.00 45 GLN A N 18
ATOM 14525 C CA . GLN A 1 45 ? -3.900 -10.996 0.270 1.00 0.00 45 GLN A CA 18
ATOM 14526 C C . GLN A 1 45 ? -4.433 -9.591 0.528 1.00 0.00 45 GLN A C 18
ATOM 14527 O O . GLN A 1 45 ? -4.609 -9.183 1.676 1.00 0.00 45 GLN A O 18
ATOM 14541 N N . CYS A 1 46 ? -4.687 -8.854 -0.548 1.00 0.00 46 CYS A N 18
ATOM 14542 C CA . CYS A 1 46 ? -5.200 -7.493 -0.440 1.00 0.00 46 CYS A CA 18
ATOM 14543 C C . CYS A 1 46 ? -6.629 -7.491 0.095 1.00 0.00 46 CYS A C 18
ATOM 14544 O O . CYS A 1 46 ? -7.577 -7.770 -0.638 1.00 0.00 46 CYS A O 18
ATOM 14551 N N . ASN A 1 47 ? -6.775 -7.174 1.377 1.00 0.00 47 ASN A N 18
ATOM 14552 C CA . ASN A 1 47 ? -8.088 -7.136 2.011 1.00 0.00 47 ASN A CA 18
ATOM 14553 C C . ASN A 1 47 ? -8.425 -5.723 2.477 1.00 0.00 47 ASN A C 18
ATOM 14554 O O . ASN A 1 47 ? -7.928 -5.244 3.496 1.00 0.00 47 ASN A O 18
ATOM 14565 N N . PRO A 1 48 ? -9.293 -5.040 1.716 1.00 0.00 48 PRO A N 18
ATOM 14566 C CA . PRO A 1 48 ? -9.718 -3.673 2.032 1.00 0.00 48 PRO A CA 18
ATOM 14567 C C . PRO A 1 48 ? -10.607 -3.614 3.269 1.00 0.00 48 PRO A C 18
ATOM 14568 O O . PRO A 1 48 ? -11.126 -2.555 3.621 1.00 0.00 48 PRO A O 18
ATOM 14579 N N . GLU A 1 49 ? -10.777 -4.757 3.925 1.00 0.00 49 GLU A N 18
ATOM 14580 C CA . GLU A 1 49 ? -11.605 -4.834 5.123 1.00 0.00 49 GLU A CA 18
ATOM 14581 C C . GLU A 1 49 ? -10.811 -4.422 6.360 1.00 0.00 49 GLU A C 18
ATOM 14582 O O . GLU A 1 49 ? -11.133 -3.432 7.018 1.00 0.00 49 GLU A O 18
ATOM 14594 N N . THR A 1 50 ? -9.770 -5.189 6.671 1.00 0.00 50 THR A N 18
ATOM 14595 C CA . THR A 1 50 ? -8.931 -4.906 7.828 1.00 0.00 50 THR A CA 18
ATOM 14596 C C . THR A 1 50 ? -7.468 -4.763 7.425 1.00 0.00 50 THR A C 18
ATOM 14597 O O . THR A 1 50 ? -6.717 -5.739 7.421 1.00 0.00 50 THR A O 18
ATOM 14608 N N . SER A 1 51 ? -7.069 -3.542 7.086 1.00 0.00 51 SER A N 18
ATOM 14609 C CA . SER A 1 51 ? -5.695 -3.272 6.678 1.00 0.00 51 SER A CA 18
ATOM 14610 C C . SER A 1 51 ? -5.431 -1.771 6.618 1.00 0.00 51 SER A C 18
ATOM 14611 O O . SER A 1 51 ? -6.118 -1.036 5.910 1.00 0.00 51 SER A O 18
ATOM 14619 N N . GLY A 1 52 ? -4.428 -1.322 7.367 1.00 0.00 52 GLY A N 18
ATOM 14620 C CA . GLY A 1 52 ? -4.090 0.089 7.386 1.00 0.00 52 GLY A CA 18
ATOM 14621 C C . GLY A 1 52 ? -5.186 0.940 7.994 1.00 0.00 52 GLY A C 18
ATOM 14622 O O . GLY A 1 52 ? -6.370 0.611 7.920 1.00 0.00 52 GLY A O 18
ATOM 14626 N N . PRO A 1 53 ? -4.794 2.064 8.613 1.00 0.00 53 PRO A N 18
ATOM 14627 C CA . PRO A 1 53 ? -5.738 2.987 9.250 1.00 0.00 53 PRO A CA 18
ATOM 14628 C C . PRO A 1 53 ? -6.597 3.731 8.233 1.00 0.00 53 PRO A C 18
ATOM 14629 O O . PRO A 1 53 ? -6.092 4.536 7.450 1.00 0.00 53 PRO A O 18
ATOM 14640 N N . SER A 1 54 ? -7.897 3.457 8.250 1.00 0.00 54 SER A N 18
ATOM 14641 C CA . SER A 1 54 ? -8.826 4.098 7.326 1.00 0.00 54 SER A CA 18
ATOM 14642 C C . SER A 1 54 ? -9.720 5.094 8.059 1.00 0.00 54 SER A C 18
ATOM 14643 O O . SER A 1 54 ? -10.520 4.715 8.914 1.00 0.00 54 SER A O 18
ATOM 14651 N N . SER A 1 55 ? -9.577 6.371 7.717 1.00 0.00 55 SER A N 18
ATOM 14652 C CA . SER A 1 55 ? -10.368 7.423 8.344 1.00 0.00 55 SER A CA 18
ATOM 14653 C C . SER A 1 55 ? -11.682 7.632 7.598 1.00 0.00 55 SER A C 18
ATOM 14654 O O . SER A 1 55 ? -12.725 7.865 8.209 1.00 0.00 55 SER A O 18
ATOM 14662 N N . GLY A 1 56 ? -11.624 7.545 6.273 1.00 0.00 56 GLY A N 18
ATOM 14663 C CA . GLY A 1 56 ? -12.816 7.727 5.465 1.00 0.00 56 GLY A CA 18
ATOM 14664 C C . GLY A 1 56 ? -13.085 9.185 5.149 1.00 0.00 56 GLY A C 18
ATOM 14665 O O . GLY A 1 56 ? -12.314 10.043 5.575 1.00 0.00 56 GLY A O 18
ATOM 14671 N N . GLY A 1 1 ? 5.797 22.972 35.568 1.00 0.00 1 GLY A N 19
ATOM 14672 C CA . GLY A 1 1 ? 4.901 21.830 35.584 1.00 0.00 1 GLY A CA 19
ATOM 14673 C C . GLY A 1 1 ? 5.642 20.511 35.480 1.00 0.00 1 GLY A C 19
ATOM 14674 O O . GLY A 1 1 ? 6.870 20.474 35.551 1.00 0.00 1 GLY A O 19
ATOM 14678 N N . SER A 1 2 ? 4.893 19.425 35.314 1.00 0.00 2 SER A N 19
ATOM 14679 C CA . SER A 1 2 ? 5.485 18.097 35.206 1.00 0.00 2 SER A CA 19
ATOM 14680 C C . SER A 1 2 ? 5.271 17.518 33.811 1.00 0.00 2 SER A C 19
ATOM 14681 O O . SER A 1 2 ? 4.164 17.557 33.275 1.00 0.00 2 SER A O 19
ATOM 14689 N N . SER A 1 3 ? 6.339 16.981 33.230 1.00 0.00 3 SER A N 19
ATOM 14690 C CA . SER A 1 3 ? 6.270 16.397 31.895 1.00 0.00 3 SER A CA 19
ATOM 14691 C C . SER A 1 3 ? 6.512 14.892 31.948 1.00 0.00 3 SER A C 19
ATOM 14692 O O . SER A 1 3 ? 7.115 14.382 32.892 1.00 0.00 3 SER A O 19
ATOM 14700 N N . GLY A 1 4 ? 6.038 14.186 30.926 1.00 0.00 4 GLY A N 19
ATOM 14701 C CA . GLY A 1 4 ? 6.213 12.746 30.875 1.00 0.00 4 GLY A CA 19
ATOM 14702 C C . GLY A 1 4 ? 7.303 12.328 29.908 1.00 0.00 4 GLY A C 19
ATOM 14703 O O . GLY A 1 4 ? 8.393 11.935 30.324 1.00 0.00 4 GLY A O 19
ATOM 14707 N N . SER A 1 5 ? 7.009 12.412 28.615 1.00 0.00 5 SER A N 19
ATOM 14708 C CA . SER A 1 5 ? 7.971 12.034 27.586 1.00 0.00 5 SER A CA 19
ATOM 14709 C C . SER A 1 5 ? 8.040 13.095 26.491 1.00 0.00 5 SER A C 19
ATOM 14710 O O . SER A 1 5 ? 7.039 13.730 26.163 1.00 0.00 5 SER A O 19
ATOM 14718 N N . SER A 1 6 ? 9.231 13.280 25.930 1.00 0.00 6 SER A N 19
ATOM 14719 C CA . SER A 1 6 ? 9.434 14.266 24.875 1.00 0.00 6 SER A CA 19
ATOM 14720 C C . SER A 1 6 ? 8.845 13.777 23.555 1.00 0.00 6 SER A C 19
ATOM 14721 O O . SER A 1 6 ? 8.885 12.587 23.247 1.00 0.00 6 SER A O 19
ATOM 14729 N N . GLY A 1 7 ? 8.298 14.707 22.778 1.00 0.00 7 GLY A N 19
ATOM 14730 C CA . GLY A 1 7 ? 7.709 14.353 21.500 1.00 0.00 7 GLY A CA 19
ATOM 14731 C C . GLY A 1 7 ? 8.745 13.913 20.485 1.00 0.00 7 GLY A C 19
ATOM 14732 O O . GLY A 1 7 ? 9.924 14.251 20.604 1.00 0.00 7 GLY A O 19
ATOM 14736 N N . LEU A 1 8 ? 8.308 13.156 19.485 1.00 0.00 8 LEU A N 19
ATOM 14737 C CA . LEU A 1 8 ? 9.207 12.667 18.445 1.00 0.00 8 LEU A CA 19
ATOM 14738 C C . LEU A 1 8 ? 8.524 12.687 17.081 1.00 0.00 8 LEU A C 19
ATOM 14739 O O . LEU A 1 8 ? 7.345 12.355 16.960 1.00 0.00 8 LEU A O 19
ATOM 14755 N N . LYS A 1 9 ? 9.274 13.077 16.056 1.00 0.00 9 LYS A N 19
ATOM 14756 C CA . LYS A 1 9 ? 8.743 13.137 14.699 1.00 0.00 9 LYS A CA 19
ATOM 14757 C C . LYS A 1 9 ? 8.580 11.737 14.116 1.00 0.00 9 LYS A C 19
ATOM 14758 O O . LYS A 1 9 ? 9.562 11.084 13.760 1.00 0.00 9 LYS A O 19
ATOM 14777 N N . CYS A 1 10 ? 7.336 11.282 14.021 1.00 0.00 10 CYS A N 19
ATOM 14778 C CA . CYS A 1 10 ? 7.045 9.959 13.480 1.00 0.00 10 CYS A CA 19
ATOM 14779 C C . CYS A 1 10 ? 6.327 10.066 12.139 1.00 0.00 10 CYS A C 19
ATOM 14780 O O . CYS A 1 10 ? 5.208 10.574 12.061 1.00 0.00 10 CYS A O 19
ATOM 14788 N N . SER A 1 11 ? 6.978 9.585 11.085 1.00 0.00 11 SER A N 19
ATOM 14789 C CA . SER A 1 11 ? 6.404 9.631 9.745 1.00 0.00 11 SER A CA 19
ATOM 14790 C C . SER A 1 11 ? 5.026 8.976 9.721 1.00 0.00 11 SER A C 19
ATOM 14791 O O . SER A 1 11 ? 4.594 8.374 10.705 1.00 0.00 11 SER A O 19
ATOM 14799 N N . THR A 1 12 ? 4.339 9.098 8.590 1.00 0.00 12 THR A N 19
ATOM 14800 C CA . THR A 1 12 ? 3.010 8.519 8.436 1.00 0.00 12 THR A CA 19
ATOM 14801 C C . THR A 1 12 ? 3.070 6.996 8.436 1.00 0.00 12 THR A C 19
ATOM 14802 O O . THR A 1 12 ? 2.549 6.344 9.340 1.00 0.00 12 THR A O 19
ATOM 14813 N N . VAL A 1 13 ? 3.710 6.434 7.415 1.00 0.00 13 VAL A N 19
ATOM 14814 C CA . VAL A 1 13 ? 3.840 4.987 7.297 1.00 0.00 13 VAL A CA 19
ATOM 14815 C C . VAL A 1 13 ? 4.716 4.608 6.109 1.00 0.00 13 VAL A C 19
ATOM 14816 O O . VAL A 1 13 ? 4.688 5.265 5.068 1.00 0.00 13 VAL A O 19
ATOM 14829 N N . VAL A 1 14 ? 5.495 3.543 6.270 1.00 0.00 14 VAL A N 19
ATOM 14830 C CA . VAL A 1 14 ? 6.380 3.075 5.210 1.00 0.00 14 VAL A CA 19
ATOM 14831 C C . VAL A 1 14 ? 5.854 1.788 4.584 1.00 0.00 14 VAL A C 19
ATOM 14832 O O . VAL A 1 14 ? 5.023 1.094 5.171 1.00 0.00 14 VAL A O 19
ATOM 14845 N N . CYS A 1 15 ? 6.344 1.475 3.389 1.00 0.00 15 CYS A N 19
ATOM 14846 C CA . CYS A 1 15 ? 5.925 0.271 2.682 1.00 0.00 15 CYS A CA 19
ATOM 14847 C C . CYS A 1 15 ? 5.843 -0.919 3.635 1.00 0.00 15 CYS A C 19
ATOM 14848 O O . CYS A 1 15 ? 6.799 -1.225 4.347 1.00 0.00 15 CYS A O 19
ATOM 14855 N N . VAL A 1 16 ? 4.693 -1.586 3.641 1.00 0.00 16 VAL A N 19
ATOM 14856 C CA . VAL A 1 16 ? 4.486 -2.743 4.504 1.00 0.00 16 VAL A CA 19
ATOM 14857 C C . VAL A 1 16 ? 5.136 -3.991 3.916 1.00 0.00 16 VAL A C 19
ATOM 14858 O O . VAL A 1 16 ? 4.817 -5.113 4.311 1.00 0.00 16 VAL A O 19
ATOM 14871 N N . ILE A 1 17 ? 6.048 -3.787 2.972 1.00 0.00 17 ILE A N 19
ATOM 14872 C CA . ILE A 1 17 ? 6.744 -4.896 2.331 1.00 0.00 17 ILE A CA 19
ATOM 14873 C C . ILE A 1 17 ? 8.256 -4.746 2.463 1.00 0.00 17 ILE A C 19
ATOM 14874 O O . ILE A 1 17 ? 8.940 -5.649 2.946 1.00 0.00 17 ILE A O 19
ATOM 14890 N N . CYS A 1 18 ? 8.771 -3.599 2.034 1.00 0.00 18 CYS A N 19
ATOM 14891 C CA . CYS A 1 18 ? 10.202 -3.329 2.105 1.00 0.00 18 CYS A CA 19
ATOM 14892 C C . CYS A 1 18 ? 10.500 -2.243 3.134 1.00 0.00 18 CYS A C 19
ATOM 14893 O O . CYS A 1 18 ? 11.656 -2.007 3.488 1.00 0.00 18 CYS A O 19
ATOM 14900 N N . LEU A 1 19 ? 9.449 -1.584 3.612 1.00 0.00 19 LEU A N 19
ATOM 14901 C CA . LEU A 1 19 ? 9.597 -0.523 4.601 1.00 0.00 19 LEU A CA 19
ATOM 14902 C C . LEU A 1 19 ? 10.384 0.652 4.027 1.00 0.00 19 LEU A C 19
ATOM 14903 O O . LEU A 1 19 ? 11.384 1.080 4.601 1.00 0.00 19 LEU A O 19
ATOM 14919 N N . GLU A 1 20 ? 9.922 1.168 2.893 1.00 0.00 20 GLU A N 19
ATOM 14920 C CA . GLU A 1 20 ? 10.582 2.294 2.243 1.00 0.00 20 GLU A CA 19
ATOM 14921 C C . GLU A 1 20 ? 9.571 3.371 1.860 1.00 0.00 20 GLU A C 19
ATOM 14922 O O . GLU A 1 20 ? 8.364 3.129 1.848 1.00 0.00 20 GLU A O 19
ATOM 14934 N N . LYS A 1 21 ? 10.073 4.561 1.547 1.00 0.00 21 LYS A N 19
ATOM 14935 C CA . LYS A 1 21 ? 9.215 5.676 1.162 1.00 0.00 21 LYS A CA 19
ATOM 14936 C C . LYS A 1 21 ? 8.220 5.251 0.087 1.00 0.00 21 LYS A C 19
ATOM 14937 O O . LYS A 1 21 ? 8.568 5.081 -1.082 1.00 0.00 21 LYS A O 19
ATOM 14956 N N . PRO A 1 22 ? 6.952 5.077 0.488 1.00 0.00 22 PRO A N 19
ATOM 14957 C CA . PRO A 1 22 ? 5.881 4.673 -0.427 1.00 0.00 22 PRO A CA 19
ATOM 14958 C C . PRO A 1 22 ? 5.519 5.773 -1.419 1.00 0.00 22 PRO A C 19
ATOM 14959 O O . PRO A 1 22 ? 5.103 6.864 -1.027 1.00 0.00 22 PRO A O 19
ATOM 14970 N N . LYS A 1 23 ? 5.680 5.480 -2.705 1.00 0.00 23 LYS A N 19
ATOM 14971 C CA . LYS A 1 23 ? 5.369 6.444 -3.754 1.00 0.00 23 LYS A CA 19
ATOM 14972 C C . LYS A 1 23 ? 3.868 6.488 -4.024 1.00 0.00 23 LYS A C 19
ATOM 14973 O O . LYS A 1 23 ? 3.305 7.552 -4.282 1.00 0.00 23 LYS A O 19
ATOM 14992 N N . TYR A 1 24 ? 3.226 5.327 -3.963 1.00 0.00 24 TYR A N 19
ATOM 14993 C CA . TYR A 1 24 ? 1.791 5.233 -4.202 1.00 0.00 24 TYR A CA 19
ATOM 14994 C C . TYR A 1 24 ? 1.125 4.324 -3.174 1.00 0.00 24 TYR A C 19
ATOM 14995 O O . TYR A 1 24 ? 1.800 3.644 -2.400 1.00 0.00 24 TYR A O 19
ATOM 15013 N N . ARG A 1 25 ? -0.204 4.317 -3.172 1.00 0.00 25 ARG A N 19
ATOM 15014 C CA . ARG A 1 25 ? -0.962 3.493 -2.239 1.00 0.00 25 ARG A CA 19
ATOM 15015 C C . ARG A 1 25 ? -2.008 2.661 -2.975 1.00 0.00 25 ARG A C 19
ATOM 15016 O O . ARG A 1 25 ? -2.344 2.943 -4.126 1.00 0.00 25 ARG A O 19
ATOM 15037 N N . CYS A 1 26 ? -2.520 1.634 -2.304 1.00 0.00 26 CYS A N 19
ATOM 15038 C CA . CYS A 1 26 ? -3.527 0.760 -2.893 1.00 0.00 26 CYS A CA 19
ATOM 15039 C C . CYS A 1 26 ? -4.873 1.471 -2.994 1.00 0.00 26 CYS A C 19
ATOM 15040 O O . CYS A 1 26 ? -5.385 2.024 -2.021 1.00 0.00 26 CYS A O 19
ATOM 15047 N N . PRO A 1 27 ? -5.460 1.458 -4.200 1.00 0.00 27 PRO A N 19
ATOM 15048 C CA . PRO A 1 27 ? -6.755 2.096 -4.457 1.00 0.00 27 PRO A CA 19
ATOM 15049 C C . PRO A 1 27 ? -7.907 1.363 -3.778 1.00 0.00 27 PRO A C 19
ATOM 15050 O O . PRO A 1 27 ? -9.076 1.649 -4.038 1.00 0.00 27 PRO A O 19
ATOM 15061 N N . ALA A 1 28 ? -7.570 0.418 -2.907 1.00 0.00 28 ALA A N 19
ATOM 15062 C CA . ALA A 1 28 ? -8.577 -0.354 -2.190 1.00 0.00 28 ALA A CA 19
ATOM 15063 C C . ALA A 1 28 ? -8.418 -0.196 -0.681 1.00 0.00 28 ALA A C 19
ATOM 15064 O O . ALA A 1 28 ? -9.220 0.473 -0.029 1.00 0.00 28 ALA A O 19
ATOM 15071 N N . CYS A 1 29 ? -7.379 -0.816 -0.132 1.00 0.00 29 CYS A N 19
ATOM 15072 C CA . CYS A 1 29 ? -7.115 -0.745 1.300 1.00 0.00 29 CYS A CA 19
ATOM 15073 C C . CYS A 1 29 ? -6.286 0.490 1.640 1.00 0.00 29 CYS A C 19
ATOM 15074 O O . CYS A 1 29 ? -6.231 0.915 2.794 1.00 0.00 29 CYS A O 19
ATOM 15081 N N . ARG A 1 30 ? -5.642 1.061 0.627 1.00 0.00 30 ARG A N 19
ATOM 15082 C CA . ARG A 1 30 ? -4.815 2.246 0.818 1.00 0.00 30 ARG A CA 19
ATOM 15083 C C . ARG A 1 30 ? -3.561 1.910 1.619 1.00 0.00 30 ARG A C 19
ATOM 15084 O O . ARG A 1 30 ? -3.287 2.525 2.650 1.00 0.00 30 ARG A O 19
ATOM 15105 N N . VAL A 1 31 ? -2.803 0.929 1.139 1.00 0.00 31 VAL A N 19
ATOM 15106 C CA . VAL A 1 31 ? -1.578 0.511 1.810 1.00 0.00 31 VAL A CA 19
ATOM 15107 C C . VAL A 1 31 ? -0.350 1.120 1.142 1.00 0.00 31 VAL A C 19
ATOM 15108 O O . VAL A 1 31 ? -0.315 1.335 -0.070 1.00 0.00 31 VAL A O 19
ATOM 15121 N N . PRO A 1 32 ? 0.682 1.406 1.949 1.00 0.00 32 PRO A N 19
ATOM 15122 C CA . PRO A 1 32 ? 1.932 1.993 1.458 1.00 0.00 32 PRO A CA 19
ATOM 15123 C C . PRO A 1 32 ? 2.738 1.015 0.610 1.00 0.00 32 PRO A C 19
ATOM 15124 O O . PRO A 1 32 ? 3.155 -0.040 1.089 1.00 0.00 32 PRO A O 19
ATOM 15135 N N . TYR A 1 33 ? 2.955 1.372 -0.651 1.00 0.00 33 TYR A N 19
ATOM 15136 C CA . TYR A 1 33 ? 3.711 0.525 -1.566 1.00 0.00 33 TYR A CA 19
ATOM 15137 C C . TYR A 1 33 ? 4.543 1.368 -2.528 1.00 0.00 33 TYR A C 19
ATOM 15138 O O . TYR A 1 33 ? 4.025 2.265 -3.194 1.00 0.00 33 TYR A O 19
ATOM 15156 N N . CYS A 1 34 ? 5.837 1.072 -2.596 1.00 0.00 34 CYS A N 19
ATOM 15157 C CA . CYS A 1 34 ? 6.743 1.800 -3.475 1.00 0.00 34 CYS A CA 19
ATOM 15158 C C . CYS A 1 34 ? 6.438 1.501 -4.940 1.00 0.00 34 CYS A C 19
ATOM 15159 O O . CYS A 1 34 ? 5.965 2.367 -5.675 1.00 0.00 34 CYS A O 19
ATOM 15166 N N . SER A 1 35 ? 6.711 0.269 -5.356 1.00 0.00 35 SER A N 19
ATOM 15167 C CA . SER A 1 35 ? 6.469 -0.145 -6.733 1.00 0.00 35 SER A CA 19
ATOM 15168 C C . SER A 1 35 ? 5.439 -1.269 -6.790 1.00 0.00 35 SER A C 19
ATOM 15169 O O . SER A 1 35 ? 4.920 -1.704 -5.762 1.00 0.00 35 SER A O 19
ATOM 15177 N N . VAL A 1 36 ? 5.149 -1.737 -8.000 1.00 0.00 36 VAL A N 19
ATOM 15178 C CA . VAL A 1 36 ? 4.183 -2.812 -8.193 1.00 0.00 36 VAL A CA 19
ATOM 15179 C C . VAL A 1 36 ? 4.634 -4.088 -7.492 1.00 0.00 36 VAL A C 19
ATOM 15180 O O . VAL A 1 36 ? 3.853 -4.736 -6.795 1.00 0.00 36 VAL A O 19
ATOM 15193 N N . VAL A 1 37 ? 5.901 -4.445 -7.681 1.00 0.00 37 VAL A N 19
ATOM 15194 C CA . VAL A 1 37 ? 6.458 -5.644 -7.066 1.00 0.00 37 VAL A CA 19
ATOM 15195 C C . VAL A 1 37 ? 5.926 -5.832 -5.649 1.00 0.00 37 VAL A C 19
ATOM 15196 O O . VAL A 1 37 ? 5.338 -6.864 -5.327 1.00 0.00 37 VAL A O 19
ATOM 15209 N N . CYS A 1 38 ? 6.138 -4.827 -4.806 1.00 0.00 38 CYS A N 19
ATOM 15210 C CA . CYS A 1 38 ? 5.681 -4.880 -3.422 1.00 0.00 38 CYS A CA 19
ATOM 15211 C C . CYS A 1 38 ? 4.162 -5.012 -3.356 1.00 0.00 38 CYS A C 19
ATOM 15212 O O . CYS A 1 38 ? 3.626 -5.721 -2.504 1.00 0.00 38 CYS A O 19
ATOM 15219 N N . PHE A 1 39 ? 3.474 -4.324 -4.261 1.00 0.00 39 PHE A N 19
ATOM 15220 C CA . PHE A 1 39 ? 2.017 -4.364 -4.306 1.00 0.00 39 PHE A CA 19
ATOM 15221 C C . PHE A 1 39 ? 1.522 -5.749 -4.711 1.00 0.00 39 PHE A C 19
ATOM 15222 O O . PHE A 1 39 ? 0.447 -6.182 -4.295 1.00 0.00 39 PHE A O 19
ATOM 15239 N N . ARG A 1 40 ? 2.314 -6.439 -5.525 1.00 0.00 40 ARG A N 19
ATOM 15240 C CA . ARG A 1 40 ? 1.957 -7.774 -5.989 1.00 0.00 40 ARG A CA 19
ATOM 15241 C C . ARG A 1 40 ? 1.715 -8.712 -4.810 1.00 0.00 40 ARG A C 19
ATOM 15242 O O . ARG A 1 40 ? 0.598 -9.183 -4.595 1.00 0.00 40 ARG A O 19
ATOM 15263 N N . LYS A 1 41 ? 2.771 -8.980 -4.048 1.00 0.00 41 LYS A N 19
ATOM 15264 C CA . LYS A 1 41 ? 2.675 -9.861 -2.890 1.00 0.00 41 LYS A CA 19
ATOM 15265 C C . LYS A 1 41 ? 1.483 -9.483 -2.016 1.00 0.00 41 LYS A C 19
ATOM 15266 O O . LYS A 1 41 ? 0.809 -10.351 -1.459 1.00 0.00 41 LYS A O 19
ATOM 15285 N N . HIS A 1 42 ? 1.227 -8.184 -1.901 1.00 0.00 42 HIS A N 19
ATOM 15286 C CA . HIS A 1 42 ? 0.114 -7.692 -1.097 1.00 0.00 42 HIS A CA 19
ATOM 15287 C C . HIS A 1 42 ? -1.222 -8.084 -1.720 1.00 0.00 42 HIS A C 19
ATOM 15288 O O . HIS A 1 42 ? -1.989 -8.853 -1.139 1.00 0.00 42 HIS A O 19
ATOM 15302 N N . LYS A 1 43 ? -1.495 -7.551 -2.906 1.00 0.00 43 LYS A N 19
ATOM 15303 C CA . LYS A 1 43 ? -2.738 -7.845 -3.609 1.00 0.00 43 LYS A CA 19
ATOM 15304 C C . LYS A 1 43 ? -3.151 -9.298 -3.400 1.00 0.00 43 LYS A C 19
ATOM 15305 O O . LYS A 1 43 ? -4.331 -9.597 -3.216 1.00 0.00 43 LYS A O 19
ATOM 15324 N N . GLU A 1 44 ? -2.172 -10.197 -3.428 1.00 0.00 44 GLU A N 19
ATOM 15325 C CA . GLU A 1 44 ? -2.436 -11.619 -3.241 1.00 0.00 44 GLU A CA 19
ATOM 15326 C C . GLU A 1 44 ? -3.515 -11.837 -2.183 1.00 0.00 44 GLU A C 19
ATOM 15327 O O . GLU A 1 44 ? -4.441 -12.623 -2.381 1.00 0.00 44 GLU A O 19
ATOM 15339 N N . GLN A 1 45 ? -3.385 -11.137 -1.061 1.00 0.00 45 GLN A N 19
ATOM 15340 C CA . GLN A 1 45 ? -4.347 -11.256 0.028 1.00 0.00 45 GLN A CA 19
ATOM 15341 C C . GLN A 1 45 ? -4.889 -9.887 0.427 1.00 0.00 45 GLN A C 19
ATOM 15342 O O . GLN A 1 45 ? -5.303 -9.680 1.568 1.00 0.00 45 GLN A O 19
ATOM 15356 N N . CYS A 1 46 ? -4.882 -8.954 -0.519 1.00 0.00 46 CYS A N 19
ATOM 15357 C CA . CYS A 1 46 ? -5.371 -7.604 -0.267 1.00 0.00 46 CYS A CA 19
ATOM 15358 C C . CYS A 1 46 ? -6.853 -7.622 0.098 1.00 0.00 46 CYS A C 19
ATOM 15359 O O . CYS A 1 46 ? -7.714 -7.767 -0.768 1.00 0.00 46 CYS A O 19
ATOM 15366 N N . ASN A 1 47 ? -7.141 -7.473 1.387 1.00 0.00 47 ASN A N 19
ATOM 15367 C CA . ASN A 1 47 ? -8.518 -7.472 1.867 1.00 0.00 47 ASN A CA 19
ATOM 15368 C C . ASN A 1 47 ? -8.890 -6.112 2.450 1.00 0.00 47 ASN A C 19
ATOM 15369 O O . ASN A 1 47 ? -8.520 -5.768 3.573 1.00 0.00 47 ASN A O 19
ATOM 15380 N N . PRO A 1 48 ? -9.639 -5.319 1.670 1.00 0.00 48 PRO A N 19
ATOM 15381 C CA . PRO A 1 48 ? -10.079 -3.985 2.088 1.00 0.00 48 PRO A CA 19
ATOM 15382 C C . PRO A 1 48 ? -11.120 -4.039 3.201 1.00 0.00 48 PRO A C 19
ATOM 15383 O O . PRO A 1 48 ? -11.656 -3.011 3.612 1.00 0.00 48 PRO A O 19
ATOM 15394 N N . GLU A 1 49 ? -11.400 -5.246 3.684 1.00 0.00 49 GLU A N 19
ATOM 15395 C CA . GLU A 1 49 ? -12.378 -5.433 4.750 1.00 0.00 49 GLU A CA 19
ATOM 15396 C C . GLU A 1 49 ? -11.685 -5.640 6.093 1.00 0.00 49 GLU A C 19
ATOM 15397 O O . GLU A 1 49 ? -11.272 -6.751 6.428 1.00 0.00 49 GLU A O 19
ATOM 15409 N N . THR A 1 50 ? -11.561 -4.561 6.861 1.00 0.00 50 THR A N 19
ATOM 15410 C CA . THR A 1 50 ? -10.917 -4.623 8.167 1.00 0.00 50 THR A CA 19
ATOM 15411 C C . THR A 1 50 ? -11.917 -4.351 9.286 1.00 0.00 50 THR A C 19
ATOM 15412 O O . THR A 1 50 ? -12.831 -3.541 9.131 1.00 0.00 50 THR A O 19
ATOM 15423 N N . SER A 1 51 ? -11.736 -5.031 10.413 1.00 0.00 51 SER A N 19
ATOM 15424 C CA . SER A 1 51 ? -12.624 -4.865 11.557 1.00 0.00 51 SER A CA 19
ATOM 15425 C C . SER A 1 51 ? -11.839 -4.453 12.799 1.00 0.00 51 SER A C 19
ATOM 15426 O O . SER A 1 51 ? -10.708 -4.892 13.007 1.00 0.00 51 SER A O 19
ATOM 15434 N N . GLY A 1 52 ? -12.448 -3.606 13.623 1.00 0.00 52 GLY A N 19
ATOM 15435 C CA . GLY A 1 52 ? -11.792 -3.148 14.834 1.00 0.00 52 GLY A CA 19
ATOM 15436 C C . GLY A 1 52 ? -10.863 -1.976 14.583 1.00 0.00 52 GLY A C 19
ATOM 15437 O O . GLY A 1 52 ? -11.166 -1.072 13.805 1.00 0.00 52 GLY A O 19
ATOM 15441 N N . PRO A 1 53 ? -9.703 -1.982 15.255 1.00 0.00 53 PRO A N 19
ATOM 15442 C CA . PRO A 1 53 ? -8.704 -0.918 15.119 1.00 0.00 53 PRO A CA 19
ATOM 15443 C C . PRO A 1 53 ? -8.026 -0.932 13.753 1.00 0.00 53 PRO A C 19
ATOM 15444 O O . PRO A 1 53 ? -7.245 -1.832 13.445 1.00 0.00 53 PRO A O 19
ATOM 15455 N N . SER A 1 54 ? -8.329 0.073 12.937 1.00 0.00 54 SER A N 19
ATOM 15456 C CA . SER A 1 54 ? -7.751 0.175 11.602 1.00 0.00 54 SER A CA 19
ATOM 15457 C C . SER A 1 54 ? -6.267 0.519 11.677 1.00 0.00 54 SER A C 19
ATOM 15458 O O . SER A 1 54 ? -5.880 1.680 11.548 1.00 0.00 54 SER A O 19
ATOM 15466 N N . SER A 1 55 ? -5.440 -0.500 11.888 1.00 0.00 55 SER A N 19
ATOM 15467 C CA . SER A 1 55 ? -3.998 -0.307 11.985 1.00 0.00 55 SER A CA 19
ATOM 15468 C C . SER A 1 55 ? -3.291 -0.864 10.753 1.00 0.00 55 SER A C 19
ATOM 15469 O O . SER A 1 55 ? -2.751 -1.969 10.780 1.00 0.00 55 SER A O 19
ATOM 15477 N N . GLY A 1 56 ? -3.299 -0.089 9.673 1.00 0.00 56 GLY A N 19
ATOM 15478 C CA . GLY A 1 56 ? -2.656 -0.521 8.445 1.00 0.00 56 GLY A CA 19
ATOM 15479 C C . GLY A 1 56 ? -3.360 0.001 7.208 1.00 0.00 56 GLY A C 19
ATOM 15480 O O . GLY A 1 56 ? -4.407 0.633 7.336 1.00 0.00 56 GLY A O 19
ATOM 15486 N N . GLY A 1 1 ? 8.604 18.561 38.857 1.00 0.00 1 GLY A N 20
ATOM 15487 C CA . GLY A 1 1 ? 9.468 17.823 37.953 1.00 0.00 1 GLY A CA 20
ATOM 15488 C C . GLY A 1 1 ? 10.081 18.708 36.886 1.00 0.00 1 GLY A C 20
ATOM 15489 O O . GLY A 1 1 ? 9.951 19.931 36.934 1.00 0.00 1 GLY A O 20
ATOM 15493 N N . SER A 1 2 ? 10.754 18.089 35.921 1.00 0.00 2 SER A N 20
ATOM 15494 C CA . SER A 1 2 ? 11.394 18.828 34.840 1.00 0.00 2 SER A CA 20
ATOM 15495 C C . SER A 1 2 ? 10.354 19.519 33.963 1.00 0.00 2 SER A C 20
ATOM 15496 O O . SER A 1 2 ? 9.288 18.967 33.694 1.00 0.00 2 SER A O 20
ATOM 15504 N N . SER A 1 3 ? 10.673 20.731 33.521 1.00 0.00 3 SER A N 20
ATOM 15505 C CA . SER A 1 3 ? 9.766 21.501 32.678 1.00 0.00 3 SER A CA 20
ATOM 15506 C C . SER A 1 3 ? 10.516 22.135 31.511 1.00 0.00 3 SER A C 20
ATOM 15507 O O . SER A 1 3 ? 11.530 22.806 31.700 1.00 0.00 3 SER A O 20
ATOM 15515 N N . GLY A 1 4 ? 10.008 21.918 30.301 1.00 0.00 4 GLY A N 20
ATOM 15516 C CA . GLY A 1 4 ? 10.642 22.474 29.120 1.00 0.00 4 GLY A CA 20
ATOM 15517 C C . GLY A 1 4 ? 10.762 21.464 27.996 1.00 0.00 4 GLY A C 20
ATOM 15518 O O . GLY A 1 4 ? 11.599 20.563 28.049 1.00 0.00 4 GLY A O 20
ATOM 15522 N N . SER A 1 5 ? 9.923 21.613 26.976 1.00 0.00 5 SER A N 20
ATOM 15523 C CA . SER A 1 5 ? 9.935 20.703 25.837 1.00 0.00 5 SER A CA 20
ATOM 15524 C C . SER A 1 5 ? 8.962 21.170 24.758 1.00 0.00 5 SER A C 20
ATOM 15525 O O . SER A 1 5 ? 7.903 21.722 25.059 1.00 0.00 5 SER A O 20
ATOM 15533 N N . SER A 1 6 ? 9.329 20.944 23.501 1.00 0.00 6 SER A N 20
ATOM 15534 C CA . SER A 1 6 ? 8.492 21.345 22.376 1.00 0.00 6 SER A CA 20
ATOM 15535 C C . SER A 1 6 ? 8.868 20.571 21.117 1.00 0.00 6 SER A C 20
ATOM 15536 O O . SER A 1 6 ? 10.019 20.177 20.937 1.00 0.00 6 SER A O 20
ATOM 15544 N N . GLY A 1 7 ? 7.886 20.357 20.246 1.00 0.00 7 GLY A N 20
ATOM 15545 C CA . GLY A 1 7 ? 8.133 19.631 19.014 1.00 0.00 7 GLY A CA 20
ATOM 15546 C C . GLY A 1 7 ? 6.920 18.848 18.549 1.00 0.00 7 GLY A C 20
ATOM 15547 O O . GLY A 1 7 ? 6.503 17.891 19.202 1.00 0.00 7 GLY A O 20
ATOM 15551 N N . LEU A 1 8 ? 6.352 19.257 17.420 1.00 0.00 8 LEU A N 20
ATOM 15552 C CA . LEU A 1 8 ? 5.178 18.588 16.869 1.00 0.00 8 LEU A CA 20
ATOM 15553 C C . LEU A 1 8 ? 5.541 17.210 16.326 1.00 0.00 8 LEU A C 20
ATOM 15554 O O . LEU A 1 8 ? 6.375 17.083 15.429 1.00 0.00 8 LEU A O 20
ATOM 15570 N N . LYS A 1 9 ? 4.909 16.178 16.875 1.00 0.00 9 LYS A N 20
ATOM 15571 C CA . LYS A 1 9 ? 5.161 14.808 16.444 1.00 0.00 9 LYS A CA 20
ATOM 15572 C C . LYS A 1 9 ? 4.363 14.477 15.187 1.00 0.00 9 LYS A C 20
ATOM 15573 O O . LYS A 1 9 ? 3.255 14.979 14.994 1.00 0.00 9 LYS A O 20
ATOM 15592 N N . CYS A 1 10 ? 4.932 13.629 14.337 1.00 0.00 10 CYS A N 20
ATOM 15593 C CA . CYS A 1 10 ? 4.273 13.230 13.099 1.00 0.00 10 CYS A CA 20
ATOM 15594 C C . CYS A 1 10 ? 4.267 11.712 12.950 1.00 0.00 10 CYS A C 20
ATOM 15595 O O . CYS A 1 10 ? 5.244 11.042 13.286 1.00 0.00 10 CYS A O 20
ATOM 15603 N N . SER A 1 11 ? 3.160 11.176 12.447 1.00 0.00 11 SER A N 20
ATOM 15604 C CA . SER A 1 11 ? 3.025 9.737 12.259 1.00 0.00 11 SER A CA 20
ATOM 15605 C C . SER A 1 11 ? 3.097 9.373 10.779 1.00 0.00 11 SER A C 20
ATOM 15606 O O . SER A 1 11 ? 2.078 9.321 10.089 1.00 0.00 11 SER A O 20
ATOM 15614 N N . THR A 1 12 ? 4.310 9.122 10.296 1.00 0.00 12 THR A N 20
ATOM 15615 C CA . THR A 1 12 ? 4.517 8.764 8.898 1.00 0.00 12 THR A CA 20
ATOM 15616 C C . THR A 1 12 ? 4.591 7.251 8.723 1.00 0.00 12 THR A C 20
ATOM 15617 O O . THR A 1 12 ? 5.171 6.548 9.550 1.00 0.00 12 THR A O 20
ATOM 15628 N N . VAL A 1 13 ? 4.000 6.756 7.640 1.00 0.00 13 VAL A N 20
ATOM 15629 C CA . VAL A 1 13 ? 4.000 5.326 7.356 1.00 0.00 13 VAL A CA 20
ATOM 15630 C C . VAL A 1 13 ? 4.856 5.010 6.134 1.00 0.00 13 VAL A C 20
ATOM 15631 O O . VAL A 1 13 ? 5.015 5.842 5.241 1.00 0.00 13 VAL A O 20
ATOM 15644 N N . VAL A 1 14 ? 5.406 3.800 6.101 1.00 0.00 14 VAL A N 20
ATOM 15645 C CA . VAL A 1 14 ? 6.245 3.371 4.989 1.00 0.00 14 VAL A CA 20
ATOM 15646 C C . VAL A 1 14 ? 5.781 2.029 4.436 1.00 0.00 14 VAL A C 20
ATOM 15647 O O . VAL A 1 14 ? 4.985 1.328 5.062 1.00 0.00 14 VAL A O 20
ATOM 15660 N N . CYS A 1 15 ? 6.284 1.674 3.258 1.00 0.00 15 CYS A N 20
ATOM 15661 C CA . CYS A 1 15 ? 5.921 0.415 2.618 1.00 0.00 15 CYS A CA 20
ATOM 15662 C C . CYS A 1 15 ? 5.888 -0.721 3.636 1.00 0.00 15 CYS A C 20
ATOM 15663 O O . CYS A 1 15 ? 6.875 -0.983 4.324 1.00 0.00 15 CYS A O 20
ATOM 15670 N N . VAL A 1 16 ? 4.745 -1.394 3.726 1.00 0.00 16 VAL A N 20
ATOM 15671 C CA . VAL A 1 16 ? 4.582 -2.504 4.658 1.00 0.00 16 VAL A CA 20
ATOM 15672 C C . VAL A 1 16 ? 5.242 -3.770 4.125 1.00 0.00 16 VAL A C 20
ATOM 15673 O O . VAL A 1 16 ? 4.994 -4.869 4.624 1.00 0.00 16 VAL A O 20
ATOM 15686 N N . ILE A 1 17 ? 6.083 -3.610 3.109 1.00 0.00 17 ILE A N 20
ATOM 15687 C CA . ILE A 1 17 ? 6.780 -4.741 2.509 1.00 0.00 17 ILE A CA 20
ATOM 15688 C C . ILE A 1 17 ? 8.292 -4.579 2.624 1.00 0.00 17 ILE A C 20
ATOM 15689 O O . ILE A 1 17 ? 8.981 -5.445 3.163 1.00 0.00 17 ILE A O 20
ATOM 15705 N N . CYS A 1 18 ? 8.802 -3.462 2.115 1.00 0.00 18 CYS A N 20
ATOM 15706 C CA . CYS A 1 18 ? 10.233 -3.184 2.162 1.00 0.00 18 CYS A CA 20
ATOM 15707 C C . CYS A 1 18 ? 10.538 -2.068 3.157 1.00 0.00 18 CYS A C 20
ATOM 15708 O O . CYS A 1 18 ? 11.681 -1.896 3.583 1.00 0.00 18 CYS A O 20
ATOM 15715 N N . LEU A 1 19 ? 9.508 -1.313 3.524 1.00 0.00 19 LEU A N 20
ATOM 15716 C CA . LEU A 1 19 ? 9.665 -0.213 4.470 1.00 0.00 19 LEU A CA 20
ATOM 15717 C C . LEU A 1 19 ? 10.454 0.934 3.845 1.00 0.00 19 LEU A C 20
ATOM 15718 O O . LEU A 1 19 ? 11.446 1.395 4.408 1.00 0.00 19 LEU A O 20
ATOM 15734 N N . GLU A 1 20 ? 10.004 1.390 2.681 1.00 0.00 20 GLU A N 20
ATOM 15735 C CA . GLU A 1 20 ? 10.668 2.484 1.981 1.00 0.00 20 GLU A CA 20
ATOM 15736 C C . GLU A 1 20 ? 9.657 3.530 1.523 1.00 0.00 20 GLU A C 20
ATOM 15737 O O . GLU A 1 20 ? 8.468 3.242 1.385 1.00 0.00 20 GLU A O 20
ATOM 15749 N N . LYS A 1 21 ? 10.138 4.747 1.289 1.00 0.00 21 LYS A N 20
ATOM 15750 C CA . LYS A 1 21 ? 9.278 5.837 0.846 1.00 0.00 21 LYS A CA 20
ATOM 15751 C C . LYS A 1 21 ? 8.261 5.346 -0.180 1.00 0.00 21 LYS A C 20
ATOM 15752 O O . LYS A 1 21 ? 8.567 5.171 -1.359 1.00 0.00 21 LYS A O 20
ATOM 15771 N N . PRO A 1 22 ? 7.020 5.119 0.278 1.00 0.00 22 PRO A N 20
ATOM 15772 C CA . PRO A 1 22 ? 5.933 4.647 -0.584 1.00 0.00 22 PRO A CA 20
ATOM 15773 C C . PRO A 1 22 ? 5.477 5.710 -1.578 1.00 0.00 22 PRO A C 20
ATOM 15774 O O . PRO A 1 22 ? 4.880 6.717 -1.196 1.00 0.00 22 PRO A O 20
ATOM 15785 N N . LYS A 1 23 ? 5.762 5.481 -2.855 1.00 0.00 23 LYS A N 20
ATOM 15786 C CA . LYS A 1 23 ? 5.381 6.418 -3.905 1.00 0.00 23 LYS A CA 20
ATOM 15787 C C . LYS A 1 23 ? 3.870 6.413 -4.116 1.00 0.00 23 LYS A C 20
ATOM 15788 O O . LYS A 1 23 ? 3.259 7.461 -4.326 1.00 0.00 23 LYS A O 20
ATOM 15807 N N . TYR A 1 24 ? 3.274 5.227 -4.058 1.00 0.00 24 TYR A N 20
ATOM 15808 C CA . TYR A 1 24 ? 1.834 5.086 -4.244 1.00 0.00 24 TYR A CA 20
ATOM 15809 C C . TYR A 1 24 ? 1.236 4.162 -3.188 1.00 0.00 24 TYR A C 20
ATOM 15810 O O . TYR A 1 24 ? 1.958 3.575 -2.381 1.00 0.00 24 TYR A O 20
ATOM 15828 N N . ARG A 1 25 ? -0.087 4.038 -3.200 1.00 0.00 25 ARG A N 20
ATOM 15829 C CA . ARG A 1 25 ? -0.783 3.187 -2.243 1.00 0.00 25 ARG A CA 20
ATOM 15830 C C . ARG A 1 25 ? -1.859 2.357 -2.937 1.00 0.00 25 ARG A C 20
ATOM 15831 O O . ARG A 1 25 ? -2.304 2.690 -4.036 1.00 0.00 25 ARG A O 20
ATOM 15852 N N . CYS A 1 26 ? -2.274 1.274 -2.288 1.00 0.00 26 CYS A N 20
ATOM 15853 C CA . CYS A 1 26 ? -3.297 0.395 -2.841 1.00 0.00 26 CYS A CA 20
ATOM 15854 C C . CYS A 1 26 ? -4.646 1.106 -2.909 1.00 0.00 26 CYS A C 20
ATOM 15855 O O . CYS A 1 26 ? -5.160 1.613 -1.912 1.00 0.00 26 CYS A O 20
ATOM 15862 N N . PRO A 1 27 ? -5.235 1.144 -4.114 1.00 0.00 27 PRO A N 20
ATOM 15863 C CA . PRO A 1 27 ? -6.531 1.789 -4.342 1.00 0.00 27 PRO A CA 20
ATOM 15864 C C . PRO A 1 27 ? -7.681 1.023 -3.696 1.00 0.00 27 PRO A C 20
ATOM 15865 O O . PRO A 1 27 ? -8.850 1.311 -3.948 1.00 0.00 27 PRO A O 20
ATOM 15876 N N . ALA A 1 28 ? -7.340 0.047 -2.861 1.00 0.00 28 ALA A N 20
ATOM 15877 C CA . ALA A 1 28 ? -8.344 -0.759 -2.177 1.00 0.00 28 ALA A CA 20
ATOM 15878 C C . ALA A 1 28 ? -8.328 -0.497 -0.675 1.00 0.00 28 ALA A C 20
ATOM 15879 O O . ALA A 1 28 ? -9.271 0.072 -0.124 1.00 0.00 28 ALA A O 20
ATOM 15886 N N . CYS A 1 29 ? -7.252 -0.916 -0.018 1.00 0.00 29 CYS A N 20
ATOM 15887 C CA . CYS A 1 29 ? -7.114 -0.728 1.421 1.00 0.00 29 CYS A CA 20
ATOM 15888 C C . CYS A 1 29 ? -6.292 0.520 1.730 1.00 0.00 29 CYS A C 20
ATOM 15889 O O . CYS A 1 29 ? -6.274 0.999 2.864 1.00 0.00 29 CYS A O 20
ATOM 15896 N N . ARG A 1 30 ? -5.613 1.041 0.714 1.00 0.00 30 ARG A N 20
ATOM 15897 C CA . ARG A 1 30 ? -4.788 2.232 0.876 1.00 0.00 30 ARG A CA 20
ATOM 15898 C C . ARG A 1 30 ? -3.527 1.916 1.675 1.00 0.00 30 ARG A C 20
ATOM 15899 O O . ARG A 1 30 ? -3.245 2.554 2.689 1.00 0.00 30 ARG A O 20
ATOM 15920 N N . VAL A 1 31 ? -2.772 0.925 1.210 1.00 0.00 31 VAL A N 20
ATOM 15921 C CA . VAL A 1 31 ? -1.540 0.524 1.880 1.00 0.00 31 VAL A CA 20
ATOM 15922 C C . VAL A 1 31 ? -0.319 1.111 1.182 1.00 0.00 31 VAL A C 20
ATOM 15923 O O . VAL A 1 31 ? -0.305 1.315 -0.032 1.00 0.00 31 VAL A O 20
ATOM 15936 N N . PRO A 1 32 ? 0.734 1.389 1.966 1.00 0.00 32 PRO A N 20
ATOM 15937 C CA . PRO A 1 32 ? 1.981 1.956 1.444 1.00 0.00 32 PRO A CA 20
ATOM 15938 C C . PRO A 1 32 ? 2.757 0.961 0.589 1.00 0.00 32 PRO A C 20
ATOM 15939 O O . PRO A 1 32 ? 3.103 -0.129 1.046 1.00 0.00 32 PRO A O 20
ATOM 15950 N N . TYR A 1 33 ? 3.028 1.342 -0.655 1.00 0.00 33 TYR A N 20
ATOM 15951 C CA . TYR A 1 33 ? 3.761 0.481 -1.575 1.00 0.00 33 TYR A CA 20
ATOM 15952 C C . TYR A 1 33 ? 4.576 1.310 -2.563 1.00 0.00 33 TYR A C 20
ATOM 15953 O O . TYR A 1 33 ? 4.038 2.166 -3.266 1.00 0.00 33 TYR A O 20
ATOM 15971 N N . CYS A 1 34 ? 5.878 1.049 -2.612 1.00 0.00 34 CYS A N 20
ATOM 15972 C CA . CYS A 1 34 ? 6.770 1.769 -3.513 1.00 0.00 34 CYS A CA 20
ATOM 15973 C C . CYS A 1 34 ? 6.412 1.491 -4.970 1.00 0.00 34 CYS A C 20
ATOM 15974 O O . CYS A 1 34 ? 5.881 2.356 -5.666 1.00 0.00 34 CYS A O 20
ATOM 15981 N N . SER A 1 35 ? 6.707 0.277 -5.424 1.00 0.00 35 SER A N 20
ATOM 15982 C CA . SER A 1 35 ? 6.419 -0.116 -6.799 1.00 0.00 35 SER A CA 20
ATOM 15983 C C . SER A 1 35 ? 5.421 -1.269 -6.838 1.00 0.00 35 SER A C 20
ATOM 15984 O O . SER A 1 35 ? 5.041 -1.811 -5.800 1.00 0.00 35 SER A O 20
ATOM 15992 N N . VAL A 1 36 ? 5.001 -1.640 -8.043 1.00 0.00 36 VAL A N 20
ATOM 15993 C CA . VAL A 1 36 ? 4.049 -2.729 -8.219 1.00 0.00 36 VAL A CA 20
ATOM 15994 C C . VAL A 1 36 ? 4.546 -4.007 -7.553 1.00 0.00 36 VAL A C 20
ATOM 15995 O O . VAL A 1 36 ? 3.767 -4.756 -6.964 1.00 0.00 36 VAL A O 20
ATOM 16008 N N . VAL A 1 37 ? 5.849 -4.250 -7.650 1.00 0.00 37 VAL A N 20
ATOM 16009 C CA . VAL A 1 37 ? 6.452 -5.437 -7.055 1.00 0.00 37 VAL A CA 20
ATOM 16010 C C . VAL A 1 37 ? 5.918 -5.678 -5.648 1.00 0.00 37 VAL A C 20
ATOM 16011 O O . VAL A 1 37 ? 5.327 -6.721 -5.366 1.00 0.00 37 VAL A O 20
ATOM 16024 N N . CYS A 1 38 ? 6.129 -4.706 -4.766 1.00 0.00 38 CYS A N 20
ATOM 16025 C CA . CYS A 1 38 ? 5.669 -4.811 -3.387 1.00 0.00 38 CYS A CA 20
ATOM 16026 C C . CYS A 1 38 ? 4.150 -4.945 -3.328 1.00 0.00 38 CYS A C 20
ATOM 16027 O O . CYS A 1 38 ? 3.605 -5.563 -2.414 1.00 0.00 38 CYS A O 20
ATOM 16034 N N . PHE A 1 39 ? 3.472 -4.360 -4.311 1.00 0.00 39 PHE A N 20
ATOM 16035 C CA . PHE A 1 39 ? 2.016 -4.412 -4.371 1.00 0.00 39 PHE A CA 20
ATOM 16036 C C . PHE A 1 39 ? 1.536 -5.826 -4.686 1.00 0.00 39 PHE A C 20
ATOM 16037 O O . PHE A 1 39 ? 0.565 -6.307 -4.101 1.00 0.00 39 PHE A O 20
ATOM 16054 N N . ARG A 1 40 ? 2.222 -6.485 -5.613 1.00 0.00 40 ARG A N 20
ATOM 16055 C CA . ARG A 1 40 ? 1.865 -7.843 -6.007 1.00 0.00 40 ARG A CA 20
ATOM 16056 C C . ARG A 1 40 ? 1.791 -8.760 -4.791 1.00 0.00 40 ARG A C 20
ATOM 16057 O O . ARG A 1 40 ? 0.842 -9.530 -4.636 1.00 0.00 40 ARG A O 20
ATOM 16078 N N . LYS A 1 41 ? 2.799 -8.675 -3.929 1.00 0.00 41 LYS A N 20
ATOM 16079 C CA . LYS A 1 41 ? 2.849 -9.496 -2.726 1.00 0.00 41 LYS A CA 20
ATOM 16080 C C . LYS A 1 41 ? 1.615 -9.267 -1.858 1.00 0.00 41 LYS A C 20
ATOM 16081 O O . LYS A 1 41 ? 1.093 -10.198 -1.245 1.00 0.00 41 LYS A O 20
ATOM 16100 N N . HIS A 1 42 ? 1.153 -8.021 -1.813 1.00 0.00 42 HIS A N 20
ATOM 16101 C CA . HIS A 1 42 ? -0.022 -7.671 -1.022 1.00 0.00 42 HIS A CA 20
ATOM 16102 C C . HIS A 1 42 ? -1.302 -8.108 -1.727 1.00 0.00 42 HIS A C 20
ATOM 16103 O O . HIS A 1 42 ? -2.055 -8.935 -1.213 1.00 0.00 42 HIS A O 20
ATOM 16117 N N . LYS A 1 43 ? -1.543 -7.548 -2.908 1.00 0.00 43 LYS A N 20
ATOM 16118 C CA . LYS A 1 43 ? -2.731 -7.880 -3.685 1.00 0.00 43 LYS A CA 20
ATOM 16119 C C . LYS A 1 43 ? -3.113 -9.344 -3.497 1.00 0.00 43 LYS A C 20
ATOM 16120 O O . LYS A 1 43 ? -4.293 -9.692 -3.495 1.00 0.00 43 LYS A O 20
ATOM 16139 N N . GLU A 1 44 ? -2.106 -10.198 -3.337 1.00 0.00 44 GLU A N 20
ATOM 16140 C CA . GLU A 1 44 ? -2.338 -11.625 -3.148 1.00 0.00 44 GLU A CA 20
ATOM 16141 C C . GLU A 1 44 ? -3.514 -11.864 -2.205 1.00 0.00 44 GLU A C 20
ATOM 16142 O O . GLU A 1 44 ? -4.407 -12.658 -2.501 1.00 0.00 44 GLU A O 20
ATOM 16154 N N . GLN A 1 45 ? -3.506 -11.172 -1.070 1.00 0.00 45 GLN A N 20
ATOM 16155 C CA . GLN A 1 45 ? -4.571 -11.311 -0.084 1.00 0.00 45 GLN A CA 20
ATOM 16156 C C . GLN A 1 45 ? -5.105 -9.945 0.335 1.00 0.00 45 GLN A C 20
ATOM 16157 O O . GLN A 1 45 ? -5.611 -9.779 1.445 1.00 0.00 45 GLN A O 20
ATOM 16171 N N . CYS A 1 46 ? -4.989 -8.970 -0.560 1.00 0.00 46 CYS A N 20
ATOM 16172 C CA . CYS A 1 46 ? -5.459 -7.618 -0.283 1.00 0.00 46 CYS A CA 20
ATOM 16173 C C . CYS A 1 46 ? -6.842 -7.644 0.362 1.00 0.00 46 CYS A C 20
ATOM 16174 O O . CYS A 1 46 ? -7.814 -8.087 -0.248 1.00 0.00 46 CYS A O 20
ATOM 16181 N N . ASN A 1 47 ? -6.921 -7.166 1.599 1.00 0.00 47 ASN A N 20
ATOM 16182 C CA . ASN A 1 47 ? -8.184 -7.134 2.328 1.00 0.00 47 ASN A CA 20
ATOM 16183 C C . ASN A 1 47 ? -8.575 -5.702 2.678 1.00 0.00 47 ASN A C 20
ATOM 16184 O O . ASN A 1 47 ? -8.071 -5.110 3.633 1.00 0.00 47 ASN A O 20
ATOM 16195 N N . PRO A 1 48 ? -9.494 -5.129 1.887 1.00 0.00 48 PRO A N 20
ATOM 16196 C CA . PRO A 1 48 ? -9.974 -3.760 2.095 1.00 0.00 48 PRO A CA 20
ATOM 16197 C C . PRO A 1 48 ? -10.830 -3.629 3.350 1.00 0.00 48 PRO A C 20
ATOM 16198 O O . PRO A 1 48 ? -11.512 -2.624 3.544 1.00 0.00 48 PRO A O 20
ATOM 16209 N N . GLU A 1 49 ? -10.787 -4.651 4.199 1.00 0.00 49 GLU A N 20
ATOM 16210 C CA . GLU A 1 49 ? -11.559 -4.648 5.436 1.00 0.00 49 GLU A CA 20
ATOM 16211 C C . GLU A 1 49 ? -11.748 -3.226 5.957 1.00 0.00 49 GLU A C 20
ATOM 16212 O O . GLU A 1 49 ? -12.875 -2.767 6.146 1.00 0.00 49 GLU A O 20
ATOM 16224 N N . THR A 1 50 ? -10.637 -2.534 6.186 1.00 0.00 50 THR A N 20
ATOM 16225 C CA . THR A 1 50 ? -10.679 -1.165 6.686 1.00 0.00 50 THR A CA 20
ATOM 16226 C C . THR A 1 50 ? -11.634 -0.308 5.864 1.00 0.00 50 THR A C 20
ATOM 16227 O O . THR A 1 50 ? -11.647 -0.381 4.635 1.00 0.00 50 THR A O 20
ATOM 16238 N N . SER A 1 51 ? -12.433 0.504 6.549 1.00 0.00 51 SER A N 20
ATOM 16239 C CA . SER A 1 51 ? -13.394 1.373 5.880 1.00 0.00 51 SER A CA 20
ATOM 16240 C C . SER A 1 51 ? -12.710 2.217 4.809 1.00 0.00 51 SER A C 20
ATOM 16241 O O . SER A 1 51 ? -11.493 2.398 4.828 1.00 0.00 51 SER A O 20
ATOM 16249 N N . GLY A 1 52 ? -13.503 2.732 3.874 1.00 0.00 52 GLY A N 20
ATOM 16250 C CA . GLY A 1 52 ? -12.957 3.551 2.807 1.00 0.00 52 GLY A CA 20
ATOM 16251 C C . GLY A 1 52 ? -13.953 3.783 1.688 1.00 0.00 52 GLY A C 20
ATOM 16252 O O . GLY A 1 52 ? -14.513 4.870 1.541 1.00 0.00 52 GLY A O 20
ATOM 16256 N N . PRO A 1 53 ? -14.185 2.744 0.872 1.00 0.00 53 PRO A N 20
ATOM 16257 C CA . PRO A 1 53 ? -15.120 2.816 -0.255 1.00 0.00 53 PRO A CA 20
ATOM 16258 C C . PRO A 1 53 ? -16.572 2.908 0.201 1.00 0.00 53 PRO A C 20
ATOM 16259 O O . PRO A 1 53 ? -17.415 3.478 -0.491 1.00 0.00 53 PRO A O 20
ATOM 16270 N N . SER A 1 54 ? -16.857 2.344 1.370 1.00 0.00 54 SER A N 20
ATOM 16271 C CA . SER A 1 54 ? -18.209 2.360 1.917 1.00 0.00 54 SER A CA 20
ATOM 16272 C C . SER A 1 54 ? -18.901 3.686 1.616 1.00 0.00 54 SER A C 20
ATOM 16273 O O . SER A 1 54 ? -20.037 3.712 1.141 1.00 0.00 54 SER A O 20
ATOM 16281 N N . SER A 1 55 ? -18.208 4.785 1.895 1.00 0.00 55 SER A N 20
ATOM 16282 C CA . SER A 1 55 ? -18.756 6.115 1.658 1.00 0.00 55 SER A CA 20
ATOM 16283 C C . SER A 1 55 ? -18.268 6.674 0.325 1.00 0.00 55 SER A C 20
ATOM 16284 O O . SER A 1 55 ? -19.063 6.949 -0.573 1.00 0.00 55 SER A O 20
ATOM 16292 N N . GLY A 1 56 ? -16.955 6.839 0.205 1.00 0.00 56 GLY A N 20
ATOM 16293 C CA . GLY A 1 56 ? -16.382 7.364 -1.021 1.00 0.00 56 GLY A CA 20
ATOM 16294 C C . GLY A 1 56 ? -16.951 6.699 -2.258 1.00 0.00 56 GLY A C 20
ATOM 16295 O O . GLY A 1 56 ? -16.211 6.014 -2.964 1.00 0.00 56 GLY A O 20
#

Sequence (56 aa):
GSSGSSGLKCSTVVCVICLEKPKYRCPACRVPYCSVVCFRKHKEQCNPETSGPSSGGSSGSSGLKCSTVVCVICLEKPKYRCPACRVPYCSVVCFRKHKEQCNPETSGPSSGGSSGSSGLKCSTVVCVICLEKPKYRCPACRVPYCSVVCFRKHKEQCNPETSGPSSGGSSGSSGLKCSTVVCVICLEKPKYRCPACRVPYCSVVCFRKHKEQCNPETSGPSSGGSSGSSGLKCSTVVCVICLEKPKYRCPACRVPYCSVVCFRKHKEQCNPETSGPSSGGSSGSSGLKCSTVVCVICLEKPKYRCPACRVPYCSVVCFRKHKEQCNPETSGPSSGGSSGSSGLKCSTVVCVICLEKPKYRCPACRVPYCSVVCFRKHKEQCNPETSGPSSGGSSGSSGLKCSTVVCVICLEKPKYRCPACRVPYCSVVCFRKHKEQCNPETSGPSSGGSSGSSGLKCSTVVCVICLEKPKYRCPACRVPYCSVVCFRKHKEQCNPETSGPSSGGSSGSSGLKCSTVVCVICLEKPKYRCPACRVPYCSVVCFRKHKEQCNPETSGPSSGGSSGSSGLKCSTVVCVICLEKPKYRCPACRVPYCSVVCFRKHKEQCNPETSGPSSGGSSGSSGLKCSTVVCVICLEKPKYRCPACRVPYCSVVCFRKHKEQCNPETSGPSSGGSSGSSGLKCSTVVCVICLEKPKYRCPACRVPYCSVVCFRKHKEQCNPETSGPSSGGSSGSSGLKCSTVVCVICLEKPKYRCPACRVPYCSVVCFRKHKEQCNPETSGPSSGGSSGSSGLKCSTVVCVICLEKPKYRCPACRVPYCSVVCFRKHKEQCNPETSGPSSGGSSGSSGLKCSTVVCVICLEKPKYRCPACRVPYCSVVCFRKHKEQCNPETSGPSSGGSSGSSGLKCSTVVCVICLEKPKYRCPACRVPYCSVVCFRKHKEQCNPETSGPSSGGSSGSSGLKCSTVVCVICLEKPKYRCPACRVPYCSVVCFRKHKEQCNPETSGPSSGGSSGSSGLKCSTVVCVICLEKPKYRCPACRVPYCSVVCFRKHKEQCNPETSGPSSGGSSGSSGLKCSTVVCVICLEKPKYRCPACRVPYCSVVCFRKHKEQCNPETSGPSSG

Secondary structure (DSSP, 8-state):
---------------TTT-S--SEE-TTT--EESSHHHHHHHHHH-----SS----

Nearest PDB structures (foldseek):
  2yqq-assembly1_A  TM=6.945E-01  e=1.510E-09  Homo sapiens
  8x1c-assembly1_L  TM=6.743E-01  e=9.446E-02  Homo sapiens
  8x19-assembly1_L  TM=6.738E-01  e=2.762E-01  Homo sapiens
  7zi4-assembly1_Q  TM=6.844E-01  e=5.568E+00  Homo sapiens
  8eu9-assembly1_S  TM=6.079E-01  e=6.901E+00  Saccharomyces cerevisiae S288C

Organism: Homo sapiens (NCBI:txid9606)

InterPro domains:
  IPR007529 Zinc finger, HIT-type [PF04438] (9-36)
  IPR007529 Zinc finger, HIT-type [PS51083] (11-42)
  IPR048371 Zinc finger HIT domain-containing protein 3, C-terminal domain [PF21373] (90-147)
  IPR051639 Box C/D snoRNA [PTHR13483] (10-59)

Radius of gyration: 16.32 Å; Cα contacts (8 Å, |Δi|>4): 56; chains: 1; bounding box: 30×38×46 Å

Foldseek 3Di:
DDDDDDDDDDDDFAAPQPRHNQPAADPQLGGGDNDVVSVVVCVVPPDNVDDDPVPD

GO terms:
  GO:0005634 nucleus (C, IDA)
  GO:0005737 cytoplasm (C, IDA)
  GO:0005515 protein binding (F, IPI)
  GO:0006355 regulation of DNA-templated transcription (P, TAS)
  GO:0046966 nuclear thyroid hormone receptor binding (F, TAS)